Protein AF-0000000079722349 (afdb_homodimer)

Foldseek 3Di:
DVVVVVVVVVVVVVVCQQPDLWKKWKKWFPDWAALPDPLVVVLVSCQAGIFTQDIYCNNCVQQPHRGRVVRHGDGNVVRDVDPDSVVSSVCSVVVNWFDQDWDWDLGPVRDIWIKGKTKDFDDDPNTTTMMMMIIDTCRPVVVVVVVVVLVVLLVVLLVVLLVLLVPDALVCLLVSVQSNQVSLCVSQVFQKKWKWFADPVRFFIATDDMDGDPPADDCRVVGGGHGPVLDDPVVVVQQLVLHKDWDQALVPDDPPRPVSVSCVVRQFTTKIKHFQDDPSHGGIMIMGTHGPDRDDTDPSSVVSRSSSSPSSSVSNVVSVVVVVVVVVVVVVVVVVVVVLVVLLVLLVVLVVFADCDDDDDPFKDKHKDWFFLDSAWQWGWHKDDLDPQKIKIKTKHKPDIDDLSSVVSVVLSVLLHVLVNVVDDPQVSLQSSLQVCLVPSPPMWMWIKMWMARQVQRKIKIKGANFFWKWKDDPVRLPATDTDDDDHHTGSPDNGGGIDIDMDGDDALMKIKGKHPQLQQWAAPPDPDTNDDVNLRVVLRVLDDSPDDPNVSVVSSNCVRDVVRPTHGDGIMMMMMMHTD/DVVVVVVVVVVVVLVCQAPDLWKKWKKWFPDWAALPDPLVVVLVSCQAGIFTQDIYCNNCVQLPHRGRVVRHGDGNVVRDVDPDSVVSSVCSVVVNWFDQDWDWDLGPVRDIWIKGKTKDFDDDPNTTTMMMMIIDTCRVVVVVVVVVVLVVLLVVLLVVLLVCLVPDALVCLLVSVQSNQVSLCVSQVFQKKWKWFADPVRFFIATDDMDGDPPADDCRVVGGGHGPVLDDPVVVVQQLVLHKDWDQALVPDDDPRPVSVSCVVRQFTTKIKHFQDDPSHGGIMIMGTHGPDRDDTDPSSVVSRSSSSPSSSVSNVVSVVVVVVVVVVVVVVVVVVVVLVVLLVLLVVLVVFADQDDDDDPFKDKHKDWFFLDSAWQWGWHKDDLDPQKIKIKTKHKPDIDDLSRVVSVVLSVLLHVLVNVVDDPQVSLQSSLQVCLVPSPPMWMWIKMWMARQVQRKIKIKGANFFWKWKDDPVRLQATDTDDDDHHTGSPDNRGGIDIDMDGDDALMKIKGKHPQLQQWAAPPDPDTNDDVNLRVVLRVLDDSPDDPNVSVVSSNCVRDVVRPTHGDGIMMMMMMHTD

Organism: NCBI:txid2484901

Radius of gyration: 51.48 Å; Cα contacts (8 Å, |Δi|>4): 2267; chains: 2; bounding box: 86×147×94 Å

Sequence (1162 aa):
MESNGQYVRTSRLESFIKFSSDPIWCYEVDIPMPTNLPVLEQAKYLFEHSIVKECNLATAKIYGFTKPDDMIGKYIKDLIPLQDFSPIVRFVESGYEFSNEEYLEVLSENRKRNFIINVHSELLDGKFVRCWGQQKEITLMKATEEKLNALLRLSEILNEISRVFVFSKAEFITDAVQFALEKIGEYTSADRAFIMEISQDRQSMSFTHEWLNEGVESAVLVGQDLPISSMNPENLAILMNDGILFMPDSRELPEGSWVRGMMEKTGVRSSLSIGLRDEGNLMGIMGVVRVHKKYEWPKESHNLLSLAADLISQGMLRARSELVLHAKERKLQNFYSEITEDLMLARLTQESWIAKDFPNYNNVRFFSNFFPYGEIGGDIILYDSPSPDYIDILFGDISGHGISSALVSGIVAMGFKKHSDSRLSPKDLLKALNTELEPVMGKHHISCCLVRIYHETREVVFCFAGHPPLLIWNTQKKEKIQSLIHENYPLLLIEEWEGIEIKYQFQPKDRLFLYSDGIYEVENKDRDGVLGLEKFLVMVDELKDFNTDGEDFLTSVVTNAVIREDRTIRDDIALLLIEFTMESNGQYVRTSRLESFIKFSSDPIWCYEVDIPMPTNLPVLEQAKYLFEHSIVKECNLATAKIYGFTKPDDMIGKYIKDLIPLQDFSPIVRFVESGYEFSNEEYLEVLSENRKRNFIINVHSELLDGKFVRCWGQQKEITLMKATEEKLNALLRLSEILNEISRVFVFSKAEFITDAVQFALEKIGEYTSADRAFIMEISQDRQSMSFTHEWLNEGVESAVLVGQDLPISSMNPENLAILMNDGILFMPDSRELPEGSWVRGMMEKTGVRSSLSIGLRDEGNLMGIMGVVRVHKKYEWPKESHNLLSLAADLISQGMLRARSELVLHAKERKLQNFYSEITEDLMLARLTQESWIAKDFPNYNNVRFFSNFFPYGEIGGDIILYDSPSPDYIDILFGDISGHGISSALVSGIVAMGFKKHSDSRLSPKDLLKALNTELEPVMGKHHISCCLVRIYHETREVVFCFAGHPPLLIWNTQKKEKIQSLIHENYPLLLIEEWEGIEIKYQFQPKDRLFLYSDGIYEVENKDRDGVLGLEKFLVMVDELKDFNTDGEDFLTSVVTNAVIREDRTIRDDIALLLIEFT

Nearest PDB structures (foldseek):
  3ke6-assembly3_A  TM=8.491E-01  e=2.977E-11  Mycobacterium tuberculosis
  6ob8-assembly1_A  TM=8.672E-01  e=7.573E-10  [Leptolyngbya] sp. JSC-1
  6oap-assembly1_B  TM=8.679E-01  e=1.814E-09  [Leptolyngbya] sp. JSC-1
  3w2z-assembly1_A-2  TM=8.366E-01  e=1.357E-07  Nostoc sp. PCC 7120 = FACHB-418
  3vv4-assembly1_B-2  TM=8.565E-01  e=2.669E-06  Thermosynechococcus vestitus BP-1

Secondary structure (DSSP, 8-state):
-HHHHHHHHHHHHHHHHHH-SS-EEEEEEEEEEETTS-HHHHHHHHHHHEEEEEE-HHHHHHTT-SSGGGTTT-BHHHHS--S--HHHHHHHHTTS-EEEEEEEEE-TTS-EEEEEEEEEEEEETTEEEEEEEEEEE-HHHHHHHHHHHHHHHHHHHHHHHHHHHHH--GGGHHHHHHHHHHHHHHHHT-SEEEEEEE-TTSSEEEEEEEEE-TTPPP-TTT-SSEEGGGS-HHHHHHHHTT-EEEES-GGGSPTT-HHHHHHHHHTEEEEEEEEEEETTEEEEEEEEEEESS-----HHHHHHHHHHHHHHHHHHHHHHHHHHHHHHHHHHHHHHHHHHHHHHHHHHHHHTTS---PPP-SSEEEEEEEE-SSSS-SEEEEEEEEETTEEEEEEEEESS-SHHHHHHHHHHHHHHHHHHHTT--HHHHHHHHHHHHHHHHTT--EEEEEEEEETTTTEEEEEEEBPPPEEEE-STT-S-PEEE----PPBTSSSS----EEEEE--TT-EEEEE-GGGTSPBPSSSS-B--HHHHHHHHHHH--TTS-HHHHHHHHHIIIIITTTPBP-S-EEEEEEEE-/-HHHHHHHHHHHHHHHHHH-SS-EEEEEEEEEEETTS-HHHHHHHHHHHEEEEEE-HHHHHHTT-SSGGGTTT-BHHHHS--S--HHHHHHHHTTSEEEEEEEEEE-TTS-EEEEEEEEEEEEETTEEEEEEEEEEE-HHHHHHHHHHHHHHHHHHHHHHHHHHHHH--GGGHHHHHHHHHHHHHHHHT-SEEEEEEE-TTSSEEEEEEEEE-TTPPP-TTT-SSEEGGGS-HHHHHHHHTT-EEEES-GGGSPTT-HHHHHHHHHTEEEEEEEEEEETTEEEEEEEEEEESS-----HHHHHHHHHHHHHHHHHHHHHHHHHHHHHHHHHHHHHHHHHHHHHHHHHHHHHTTS---PPP-SSEEEEEEEE-SSSS-SEEEEEE-SSSSEEEEEEEEESS-SHHHHHHHHHHHHHHHHHHHTT--HHHHHHHHHHHHHHHHTT--EEEEEEEEETTTTEEEEEEEBPPPEEEE-STT-S-PEEE----PPBTSSSS----EEEEE--TT-EEEEE-GGGTSPBPSSSS-B--HHHHHHHHHHH--TTS-HHHHHHHHHIIIIITTTPBP-S-EEEEEEEE-

Solvent-accessible surface area (backbone atoms only — not comparable to full-atom values): 59937 Å² total; per-residue (Å²): 112,68,65,59,48,51,50,51,48,34,53,50,50,50,48,42,48,50,60,34,79,45,28,33,39,30,38,29,36,80,59,67,37,65,67,83,52,58,64,68,56,45,33,51,45,51,41,68,39,17,24,28,70,42,52,11,45,42,36,21,45,53,75,68,35,93,44,31,72,80,49,40,70,39,42,45,56,79,71,43,86,74,88,66,62,59,67,49,36,51,32,54,74,56,71,46,42,39,76,70,38,74,45,81,43,72,35,85,81,71,45,79,39,36,29,32,31,35,32,44,55,46,70,56,96,69,18,43,38,35,36,31,36,39,38,39,81,43,41,68,60,51,50,50,50,51,51,51,52,51,52,37,50,52,38,50,52,52,38,52,43,42,48,42,53,49,67,46,52,51,92,45,44,67,59,43,51,50,50,42,32,45,54,49,22,61,73,59,68,31,38,31,16,38,32,31,37,47,41,92,84,66,49,26,30,25,54,75,46,76,31,67,35,92,91,52,79,83,55,52,87,76,36,54,67,39,53,54,82,65,49,56,67,66,60,51,49,34,29,50,63,77,27,73,50,75,39,44,43,45,81,74,46,63,87,86,38,60,64,42,53,52,28,58,75,67,44,40,21,10,40,40,34,35,37,20,52,56,99,73,39,72,50,29,37,38,35,37,27,28,60,80,35,76,46,79,78,53,69,68,47,55,52,48,51,55,58,48,33,54,53,50,33,36,38,50,52,51,24,50,52,50,49,52,48,50,53,51,38,50,54,42,48,50,51,48,54,54,50,52,52,36,36,51,51,28,24,56,46,50,55,48,65,40,57,77,75,73,83,89,50,89,28,39,48,76,37,66,51,81,45,46,60,54,65,39,34,14,60,43,40,37,68,47,64,73,43,96,60,36,39,40,32,43,41,35,38,30,47,72,63,35,61,36,15,28,34,49,40,38,31,46,52,49,47,48,51,58,40,45,64,66,68,50,53,64,37,55,32,54,36,52,46,30,58,67,41,37,83,40,45,66,90,41,33,32,26,22,35,37,39,36,37,28,47,86,77,36,37,32,40,36,23,44,16,46,41,69,62,30,38,35,41,37,72,88,54,67,83,60,70,39,72,49,72,55,94,39,66,35,39,40,71,53,82,84,62,83,59,55,76,43,78,48,80,54,51,71,62,18,39,40,42,45,64,43,69,23,59,28,54,23,31,42,77,90,47,97,49,50,63,32,66,69,54,44,52,53,52,50,55,71,61,66,47,91,82,52,53,66,66,58,47,54,50,49,52,49,38,64,60,30,58,75,64,57,36,46,75,76,37,37,30,42,40,38,39,39,38,29,80,114,70,66,60,50,50,50,52,49,35,52,50,49,50,48,41,49,50,61,35,81,43,29,34,40,27,39,29,36,79,60,66,35,63,66,84,54,57,64,68,56,44,32,53,46,50,41,69,38,19,23,27,70,41,51,11,44,40,37,20,46,53,75,69,37,91,43,31,72,81,51,41,71,38,41,46,57,76,71,45,86,76,88,66,63,61,66,48,36,50,32,54,72,54,70,45,43,39,77,70,38,73,47,81,42,73,35,83,84,70,44,78,38,36,29,32,32,34,32,46,55,46,70,56,96,68,17,43,38,35,36,31,37,39,39,39,81,41,41,66,60,51,51,51,50,51,49,51,50,51,52,38,51,51,37,50,51,52,37,51,43,41,48,41,53,49,67,46,53,50,91,46,44,68,58,43,50,52,51,41,31,45,53,50,22,62,74,59,68,32,38,31,15,39,32,30,36,47,41,94,84,66,50,26,28,26,53,74,46,76,32,68,36,92,93,52,79,83,54,53,86,76,38,54,67,40,54,52,83,66,49,58,65,66,59,50,51,34,29,49,64,77,28,73,49,76,38,44,45,42,83,75,46,62,86,84,37,59,62,41,52,52,26,58,76,68,42,40,22,10,40,40,32,33,35,20,51,58,97,73,40,70,48,29,38,36,33,38,27,29,61,81,35,76,44,81,78,54,70,68,48,55,52,49,50,55,56,47,35,53,52,50,30,37,39,49,51,51,23,49,52,49,49,53,50,49,51,50,38,49,53,41,48,52,50,48,54,54,51,52,52,35,37,52,51,28,25,58,44,51,54,49,64,40,57,79,76,72,81,90,50,91,29,40,47,79,36,67,48,80,46,48,62,53,65,40,33,15,61,43,42,36,67,48,66,72,43,96,59,34,38,41,32,44,40,34,38,31,49,71,63,37,60,33,15,29,31,49,41,39,32,47,54,48,46,48,51,58,40,47,64,67,68,52,53,64,38,54,33,54,35,51,44,30,59,66,42,38,81,41,46,66,90,41,33,31,26,22,34,36,40,37,36,29,47,86,76,36,38,33,39,36,23,44,17,44,41,70,65,31,38,36,40,38,71,88,54,67,83,59,70,39,74,50,73,54,94,40,68,34,40,38,73,52,80,86,62,82,58,56,75,44,77,47,79,55,51,71,62,17,38,39,41,45,63,43,69,23,60,26,54,23,31,42,79,91,47,97,48,51,62,32,67,67,55,43,53,53,51,52,55,69,60,65,48,92,82,50,53,64,65,57,46,55,50,47,51,49,39,64,58,31,59,76,64,57,34,45,74,77,38,38,31,40,38,38,39,38,39,29,80

InterPro domains:
  IPR001932 PPM-type phosphatase-like domain [PF07228] (389-580)
  IPR001932 PPM-type phosphatase-like domain [SM00331] (371-580)
  IPR003018 GAF domain [PF01590] (176-314)
  IPR029016 GAF-like domain superfamily [G3DSA:3.30.450.40] (170-329)
  IPR036457 PPM-type phosphatase-like domain superfamily [G3DSA:3.60.40.10] (330-579)
  IPR052016 Bacterial Sigma Factor Regulator [PTHR43156] (132-580)

pLDDT: mean 87.09, std 8.52, range [36.03, 97.75]

Structure (mmCIF, N/CA/C/O backbone):
data_AF-0000000079722349-model_v1
#
loop_
_entity.id
_entity.type
_entity.pdbx_description
1 polymer 'GAF domain-containing protein'
#
loop_
_atom_site.group_PDB
_atom_site.id
_atom_site.type_symbol
_atom_site.label_atom_id
_atom_site.label_alt_id
_atom_site.label_comp_id
_atom_site.label_asym_id
_atom_site.label_entity_id
_atom_site.label_seq_id
_atom_site.pdbx_PDB_ins_code
_atom_site.Cartn_x
_atom_site.Cartn_y
_atom_site.Cartn_z
_atom_site.occupancy
_atom_site.B_iso_or_equiv
_atom_site.auth_seq_id
_atom_site.auth_comp_id
_atom_site.auth_asym_id
_atom_site.auth_atom_id
_atom_site.pdbx_PDB_model_num
ATOM 1 N N . MET A 1 1 ? -14.852 88.75 42.531 1 36.47 1 MET A N 1
ATOM 2 C CA . MET A 1 1 ? -15.609 87.562 42.125 1 36.47 1 MET A CA 1
ATOM 3 C C . MET A 1 1 ? -14.914 86.875 41 1 36.47 1 MET A C 1
ATOM 5 O O . MET A 1 1 ? -14.93 85.625 40.906 1 36.47 1 MET A O 1
ATOM 9 N N . GLU A 1 2 ? -14.344 87.625 40.156 1 46.75 2 GLU A N 1
ATOM 10 C CA . GLU A 1 2 ? -13.617 87.125 39 1 46.75 2 GLU A CA 1
ATOM 11 C C . GLU A 1 2 ? -12.328 86.438 39.406 1 46.75 2 GLU A C 1
ATOM 13 O O . GLU A 1 2 ? -11.969 85.375 38.844 1 46.75 2 GLU A O 1
ATOM 18 N N . SER A 1 3 ? -11.711 86.938 40.406 1 50.03 3 SER A N 1
ATOM 19 C CA . SER A 1 3 ? -10.438 86.438 40.875 1 50.03 3 SER A CA 1
ATOM 20 C C . SER A 1 3 ? -10.609 85.062 41.531 1 50.03 3 SER A C 1
ATOM 22 O O . SER A 1 3 ? -9.781 84.188 41.344 1 50.03 3 SER A O 1
ATOM 24 N N . ASN A 1 4 ? -11.602 84.938 42.281 1 53.03 4 ASN A N 1
ATOM 25 C CA . ASN A 1 4 ? -11.883 83.688 42.969 1 53.03 4 ASN A CA 1
ATOM 26 C C . ASN A 1 4 ? -12.242 82.562 42 1 53.03 4 ASN A C 1
ATOM 28 O O . ASN A 1 4 ? -11.867 81.375 42.188 1 53.03 4 ASN A O 1
ATOM 32 N N . GLY A 1 5 ? -12.898 82.938 41 1 53.88 5 GLY A N 1
ATOM 33 C CA . GLY A 1 5 ? -13.266 82 40 1 53.88 5 GLY A CA 1
ATOM 34 C C . GLY A 1 5 ? -12.07 81.438 39.25 1 53.88 5 GLY A C 1
ATOM 35 O O . GLY A 1 5 ? -12.016 80.188 38.969 1 53.88 5 GLY A O 1
ATOM 36 N N . GLN A 1 6 ? -11.242 82.312 38.969 1 58.28 6 GLN A N 1
ATOM 37 C CA . GLN A 1 6 ? -10.023 81.938 38.281 1 58.28 6 GLN A CA 1
ATOM 38 C C . GLN A 1 6 ? -9.172 81 39.188 1 58.28 6 GLN A C 1
ATOM 40 O O . GLN A 1 6 ? -8.57 80.062 38.688 1 58.28 6 GLN A O 1
ATOM 45 N N . TYR A 1 7 ? -9.203 81.312 40.438 1 59.62 7 TYR A N 1
ATOM 46 C CA . TYR A 1 7 ? -8.445 80.5 41.375 1 59.62 7 TYR A CA 1
ATOM 47 C C . TYR A 1 7 ? -9.023 79.062 41.469 1 59.62 7 TYR A C 1
ATOM 49 O O . TYR A 1 7 ? -8.281 78.125 41.469 1 59.62 7 TYR A O 1
ATOM 57 N N . VAL A 1 8 ? -10.266 79.062 41.469 1 64.06 8 VAL A N 1
ATOM 58 C CA . VAL A 1 8 ? -10.914 77.75 41.562 1 64.06 8 VAL A CA 1
ATOM 59 C C . VAL A 1 8 ? -10.664 76.938 40.281 1 64.06 8 VAL A C 1
ATOM 61 O O . VAL A 1 8 ? -10.422 75.75 40.344 1 64.06 8 VAL A O 1
ATOM 64 N N . ARG A 1 9 ? -10.734 77.688 39.25 1 68.88 9 ARG A N 1
ATOM 65 C CA . ARG A 1 9 ? -10.5 77 38 1 68.88 9 ARG A CA 1
ATOM 66 C C . ARG A 1 9 ? -9.062 76.5 37.906 1 68.88 9 ARG A C 1
ATOM 68 O O . ARG A 1 9 ? -8.82 75.375 37.469 1 68.88 9 ARG A O 1
ATOM 75 N N . THR A 1 10 ? -8.219 77.25 38.344 1 68.31 10 THR A N 1
ATOM 76 C CA . THR A 1 10 ? -6.816 76.812 38.344 1 68.31 10 THR A CA 1
ATOM 77 C C . THR A 1 10 ? -6.609 75.625 39.219 1 68.31 10 THR A C 1
ATOM 79 O O . THR A 1 10 ? -5.887 74.688 38.875 1 68.31 10 THR A O 1
ATOM 82 N N . SER A 1 11 ? -7.219 75.688 40.281 1 69.25 11 SER A N 1
ATOM 83 C CA . SER A 1 11 ? -7.09 74.562 41.219 1 69.25 11 SER A CA 1
ATOM 84 C C . SER A 1 11 ? -7.641 73.25 40.625 1 69.25 11 SER A C 1
ATOM 86 O O . SER A 1 11 ? -7.07 72.188 40.812 1 69.25 11 SER A O 1
ATOM 88 N N . ARG A 1 12 ? -8.625 73.438 39.875 1 71.62 12 ARG A N 1
ATOM 89 C CA . ARG A 1 12 ? -9.242 72.312 39.25 1 71.62 12 ARG A CA 1
ATOM 90 C C . ARG A 1 12 ? -8.32 71.688 38.188 1 71.62 12 ARG A C 1
ATOM 92 O O . ARG A 1 12 ? -8.141 70.5 38.156 1 71.62 12 ARG A O 1
ATOM 99 N N . LEU A 1 13 ? -7.844 72.5 37.375 1 72.94 13 LEU A N 1
ATOM 100 C CA . LEU A 1 13 ? -6.977 72.062 36.312 1 72.94 13 LEU A CA 1
ATOM 101 C C . LEU A 1 13 ? -5.711 71.438 36.875 1 72.94 13 LEU A C 1
ATOM 103 O O . LEU A 1 13 ? -5.238 70.375 36.344 1 72.94 13 LEU A O 1
ATOM 107 N N . GLU A 1 14 ? -5.309 72 37.906 1 73.44 14 GLU A N 1
ATOM 108 C CA . GLU A 1 14 ? -4.133 71.438 38.594 1 73.44 14 GLU A CA 1
ATOM 109 C C . GLU A 1 14 ? -4.418 70.062 39.156 1 73.44 14 GLU A C 1
ATOM 111 O O . GLU A 1 14 ? -3.555 69.188 39.125 1 73.44 14 GLU A O 1
ATOM 116 N N . SER A 1 15 ? -5.574 69.875 39.562 1 71.12 15 SER A N 1
ATOM 117 C CA . SER A 1 15 ? -5.953 68.625 40.156 1 71.12 15 SER A CA 1
ATOM 118 C C . SER A 1 15 ? -5.938 67.5 39.094 1 71.12 15 SER A C 1
ATOM 120 O O . SER A 1 15 ? -5.508 66.375 39.375 1 71.12 15 SER A O 1
ATOM 122 N N . PHE A 1 16 ? -6.328 67.812 37.938 1 74.19 16 PHE A N 1
ATOM 123 C CA . PHE A 1 16 ? -6.32 66.812 36.875 1 74.19 16 PHE A CA 1
ATOM 124 C C . PHE A 1 16 ? -4.898 66.375 36.562 1 74.19 16 PHE A C 1
ATOM 126 O O . PHE A 1 16 ? -4.629 65.125 36.5 1 74.19 16 PHE A O 1
ATOM 133 N N . ILE A 1 17 ? -4.133 67.312 36.312 1 76.62 17 ILE A N 1
ATOM 134 C CA . ILE A 1 17 ? -2.754 67 35.938 1 76.62 17 ILE A CA 1
ATOM 135 C C . ILE A 1 17 ? -2.096 66.25 37.062 1 76.62 17 ILE A C 1
ATOM 137 O O . ILE A 1 17 ? -1.361 65.25 36.781 1 76.62 17 ILE A O 1
ATOM 141 N N . LYS A 1 18 ? -2.455 66.625 38.188 1 73.75 18 LYS A N 1
ATOM 142 C CA . LYS A 1 18 ? -1.849 65.938 39.375 1 73.75 18 LYS A CA 1
ATOM 143 C C . LYS A 1 18 ? -2.273 64.5 39.469 1 73.75 18 LYS A C 1
ATOM 145 O O . LYS A 1 18 ? -1.468 63.625 39.844 1 73.75 18 LYS A O 1
ATOM 150 N N . PHE A 1 19 ? -3.424 64.188 39.031 1 69.38 19 PHE A N 1
ATOM 151 C CA . PHE A 1 19 ? -3.932 62.875 39.312 1 69.38 19 PHE A CA 1
ATOM 152 C C . PHE A 1 19 ? -3.916 62 38.062 1 69.38 19 PHE A C 1
ATOM 154 O O . PHE A 1 19 ? -4.18 60.781 38.125 1 69.38 19 PHE A O 1
ATOM 161 N N . SER A 1 20 ? -3.584 62.594 37 1 75.06 20 SER A N 1
ATOM 162 C CA . SER A 1 20 ? -3.516 61.781 35.812 1 75.06 20 SER A CA 1
ATOM 163 C C . SER A 1 20 ? -2.443 60.688 35.938 1 75.06 20 SER A C 1
ATOM 165 O O . SER A 1 20 ? -1.357 60.938 36.438 1 75.06 20 SER A O 1
ATOM 167 N N . SER A 1 21 ? -2.887 59.5 35.531 1 75.75 21 SER A N 1
ATOM 168 C CA . SER A 1 21 ? -1.924 58.406 35.531 1 75.75 21 SER A CA 1
ATOM 169 C C . SER A 1 21 ? -0.98 58.5 34.344 1 75.75 21 SER A C 1
ATOM 171 O O . SER A 1 21 ? 0.083 57.875 34.344 1 75.75 21 SER A O 1
ATOM 173 N N . ASP A 1 22 ? -1.307 59.25 33.406 1 80.38 22 ASP A N 1
ATOM 174 C CA . ASP A 1 22 ? -0.435 59.438 32.25 1 80.38 22 ASP A CA 1
ATOM 175 C C . ASP A 1 22 ? 0.563 60.562 32.5 1 80.38 22 ASP A C 1
ATOM 177 O O . ASP A 1 22 ? 0.218 61.594 33.125 1 80.38 22 ASP A O 1
ATOM 181 N N . PRO A 1 23 ? 1.694 60.25 32.094 1 84.5 23 PRO A N 1
ATOM 182 C CA . PRO A 1 23 ? 2.646 61.375 32.219 1 84.5 23 PRO A CA 1
ATOM 183 C C . PRO A 1 23 ? 2.246 62.594 31.391 1 84.5 23 PRO A C 1
ATOM 185 O O . PRO A 1 23 ? 1.977 62.469 30.203 1 84.5 23 PRO A O 1
ATOM 188 N N . ILE A 1 24 ? 2.139 63.719 32.062 1 87.56 24 ILE A N 1
ATOM 189 C CA . ILE A 1 24 ? 1.807 65 31.438 1 87.56 24 ILE A CA 1
ATOM 190 C C . ILE A 1 24 ? 2.854 66.062 31.812 1 87.56 24 ILE A C 1
ATOM 192 O O . ILE A 1 24 ? 3.213 66.188 33 1 87.56 24 ILE A O 1
ATOM 196 N N . TRP A 1 25 ? 3.334 66.688 30.844 1 89.62 25 TRP A N 1
ATOM 197 C CA . TRP A 1 25 ? 4.344 67.75 31.125 1 89.62 25 TRP A CA 1
ATOM 198 C C . TRP A 1 25 ? 4.164 68.938 30.219 1 89.62 25 TRP A C 1
ATOM 200 O O . TRP A 1 25 ? 3.5 68.875 29.188 1 89.62 25 TRP A O 1
ATOM 210 N N . CYS A 1 26 ? 4.664 70.125 30.719 1 91.81 26 CYS A N 1
ATOM 211 C CA . CYS A 1 26 ? 4.754 71.375 29.953 1 91.81 26 CYS A CA 1
ATOM 212 C C . CYS A 1 26 ? 6.184 71.875 29.938 1 91.81 26 CYS A C 1
ATOM 214 O O . CYS A 1 26 ? 6.75 72.188 31 1 91.81 26 CYS A O 1
ATOM 216 N N . TYR A 1 27 ? 6.703 72 28.781 1 92.81 27 TYR A N 1
ATOM 217 C CA . TYR A 1 27 ? 8.023 72.562 28.625 1 92.81 27 TYR A CA 1
ATOM 218 C C . TYR A 1 27 ? 7.914 74 28.016 1 92.81 27 TYR A C 1
ATOM 220 O O . TYR A 1 27 ? 7.102 74.188 27.125 1 92.81 27 TYR A O 1
ATOM 228 N N . GLU A 1 28 ? 8.625 74.875 28.625 1 93.5 28 GLU A N 1
ATOM 229 C CA . GLU A 1 28 ? 8.664 76.25 28.141 1 93.5 28 GLU A CA 1
ATOM 230 C C . GLU A 1 28 ? 10.102 76.688 27.906 1 93.5 28 GLU A C 1
ATOM 232 O O . GLU A 1 28 ? 10.992 76.375 28.688 1 93.5 28 GLU A O 1
ATOM 237 N N . VAL A 1 29 ? 10.258 77.375 26.844 1 94.44 29 VAL A N 1
ATOM 238 C CA . VAL A 1 29 ? 11.602 77.875 26.578 1 94.44 29 VAL A CA 1
ATOM 239 C C . VAL A 1 29 ? 11.844 79.188 27.375 1 94.44 29 VAL A C 1
ATOM 241 O O . VAL A 1 29 ? 10.938 80 27.547 1 94.44 29 VAL A O 1
ATOM 244 N N . ASP A 1 30 ? 13 79.312 27.922 1 92 30 ASP A N 1
ATOM 245 C CA . ASP A 1 30 ? 13.328 80.5 28.703 1 92 30 ASP A CA 1
ATOM 246 C C . ASP A 1 30 ? 13.352 81.75 27.812 1 92 30 ASP A C 1
ATOM 248 O O . ASP A 1 30 ? 12.969 82.812 28.234 1 92 30 ASP A O 1
ATOM 252 N N . ILE A 1 31 ? 13.891 81.562 26.594 1 91.5 31 ILE A N 1
ATOM 253 C CA . ILE A 1 31 ? 13.844 82.562 25.562 1 91.5 31 ILE A CA 1
ATOM 254 C C . ILE A 1 31 ? 13.086 82.062 24.344 1 91.5 31 ILE A C 1
ATOM 256 O O . ILE A 1 31 ? 13.445 81.062 23.781 1 91.5 31 ILE A O 1
ATOM 260 N N . PRO A 1 32 ? 11.977 82.875 24.094 1 93.5 32 PRO A N 1
ATOM 261 C CA . PRO A 1 32 ? 11.219 82.375 22.938 1 93.5 32 PRO A CA 1
ATOM 262 C C . PRO A 1 32 ? 12.109 82.125 21.734 1 93.5 32 PRO A C 1
ATOM 264 O O . PRO A 1 32 ? 13.008 82.938 21.422 1 93.5 32 PRO A O 1
ATOM 267 N N . MET A 1 33 ? 11.797 81 21.094 1 92.5 33 MET A N 1
ATOM 268 C CA . MET A 1 33 ? 12.648 80.562 19.984 1 92.5 33 MET A CA 1
ATOM 269 C C . MET A 1 33 ? 12.086 81.062 18.641 1 92.5 33 MET A C 1
ATOM 271 O O . MET A 1 33 ? 10.938 80.75 18.312 1 92.5 33 MET A O 1
ATOM 275 N N . PRO A 1 34 ? 12.914 81.75 17.828 1 92.19 34 PRO A N 1
ATOM 276 C CA . PRO A 1 34 ? 12.453 82.062 16.469 1 92.19 34 PRO A CA 1
ATOM 277 C C . PRO A 1 34 ? 12.305 80.812 15.594 1 92.19 34 PRO A C 1
ATOM 279 O O . PRO A 1 34 ? 13.188 79.938 15.57 1 92.19 34 PRO A O 1
ATOM 282 N N . THR A 1 35 ? 11.242 80.75 14.961 1 91.44 35 THR A N 1
ATOM 283 C CA . THR A 1 35 ? 10.93 79.562 14.18 1 91.44 35 THR A CA 1
ATOM 284 C C . THR A 1 35 ? 11.602 79.625 12.812 1 91.44 35 THR A C 1
ATOM 286 O O . THR A 1 35 ? 11.453 78.688 12 1 91.44 35 THR A O 1
ATOM 289 N N . ASN A 1 36 ? 12.336 80.625 12.469 1 90.38 36 ASN A N 1
ATOM 290 C CA . ASN A 1 36 ? 13 80.75 11.18 1 90.38 36 ASN A CA 1
ATOM 291 C C . ASN A 1 36 ? 14.43 80.25 11.219 1 90.38 36 ASN A C 1
ATOM 293 O O . ASN A 1 36 ? 15.141 80.25 10.219 1 90.38 36 ASN A O 1
ATOM 297 N N . LEU A 1 37 ? 14.844 79.688 12.273 1 92.5 37 LEU A N 1
ATOM 298 C CA . LEU A 1 37 ? 16.156 79.062 12.391 1 92.5 37 LEU A CA 1
ATOM 299 C C . LEU A 1 37 ? 16.203 77.75 11.648 1 92.5 37 LEU A C 1
ATOM 301 O O . LEU A 1 37 ? 15.164 77.125 11.367 1 92.5 37 LEU A O 1
ATOM 305 N N . PRO A 1 38 ? 17.422 77.25 11.195 1 94.31 38 PRO A N 1
ATOM 306 C CA . PRO A 1 38 ? 17.531 75.938 10.617 1 94.31 38 PRO A CA 1
ATOM 307 C C . PRO A 1 38 ? 17.047 74.812 11.578 1 94.31 38 PRO A C 1
ATOM 309 O O .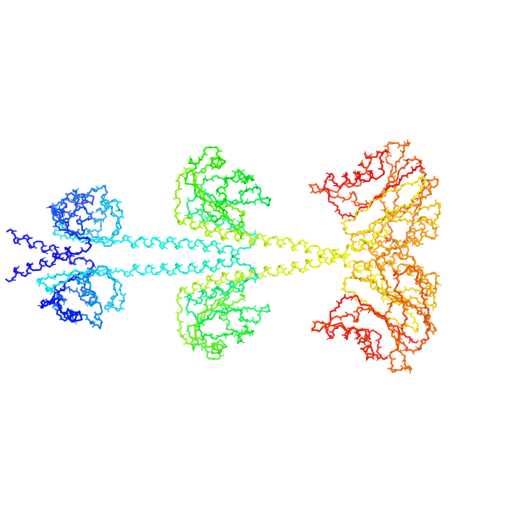 PRO A 1 38 ? 17.141 75 12.797 1 94.31 38 PRO A O 1
ATOM 312 N N . VAL A 1 39 ? 16.609 73.812 11.039 1 94.44 39 VAL A N 1
ATOM 313 C CA . VAL A 1 39 ? 15.93 72.75 11.781 1 94.44 39 VAL A CA 1
ATOM 314 C C . VAL A 1 39 ? 16.828 72.25 12.898 1 94.44 39 VAL A C 1
ATOM 316 O O . VAL A 1 39 ? 16.406 72.062 14.047 1 94.44 39 VAL A O 1
ATOM 319 N N . LEU A 1 40 ? 18.062 72 12.617 1 94 40 LEU A N 1
ATOM 320 C CA . LEU A 1 40 ? 18.984 71.438 13.617 1 94 40 LEU A CA 1
ATOM 321 C C . LEU A 1 40 ? 19.234 72.438 14.734 1 94 40 LEU A C 1
ATOM 323 O O . LEU A 1 40 ? 19.344 72.062 15.898 1 94 40 LEU A O 1
ATOM 327 N N . GLU A 1 41 ? 19.328 73.625 14.406 1 94.19 41 GLU A N 1
ATOM 328 C CA . GLU A 1 41 ? 19.531 74.688 15.398 1 94.19 41 GLU A CA 1
ATOM 329 C C . GLU A 1 41 ? 18.312 74.875 16.297 1 94.19 41 GLU A C 1
ATOM 331 O O . GLU A 1 41 ? 18.438 75.125 17.484 1 94.19 41 GLU A O 1
ATOM 336 N N . GLN A 1 42 ? 17.188 74.75 15.695 1 95.19 42 GLN A N 1
ATOM 337 C CA . GLN A 1 42 ? 15.953 74.75 16.484 1 95.19 42 GLN A CA 1
ATOM 338 C C . GLN A 1 42 ? 15.914 73.625 17.516 1 95.19 42 GLN A C 1
ATOM 340 O O . GLN A 1 42 ? 15.57 73.875 18.672 1 95.19 42 GLN A O 1
ATOM 345 N N . ALA A 1 43 ? 16.312 72.5 17 1 94.44 43 ALA A N 1
ATOM 346 C CA . ALA A 1 43 ? 16.312 71.375 17.891 1 94.44 43 ALA A CA 1
ATOM 347 C C . ALA A 1 43 ? 17.266 71.562 19.047 1 94.44 43 ALA A C 1
ATOM 349 O O . ALA A 1 43 ? 16.922 71.25 20.203 1 94.44 43 ALA A O 1
ATOM 350 N N . LYS A 1 44 ? 18.391 72 18.734 1 92.94 44 LYS A N 1
ATOM 351 C CA . LYS A 1 44 ? 19.375 72.25 19.766 1 92.94 44 LYS A CA 1
ATOM 352 C C . LYS A 1 44 ? 18.891 73.312 20.734 1 92.94 44 LYS A C 1
ATOM 354 O O . LYS A 1 44 ? 19.078 73.25 21.938 1 92.94 44 LYS A O 1
ATOM 359 N N . TYR A 1 45 ? 18.266 74.375 20.156 1 94.75 45 TYR A N 1
ATOM 360 C CA . TYR A 1 45 ? 17.703 75.438 20.953 1 94.75 45 TYR A CA 1
ATOM 361 C C . TYR A 1 45 ? 16.672 74.938 21.938 1 94.75 45 TYR A C 1
ATOM 363 O O . TYR A 1 45 ? 16.719 75.25 23.125 1 94.75 45 TYR A O 1
ATOM 371 N N . LEU A 1 46 ? 15.867 74.125 21.5 1 94.12 46 LEU A N 1
ATOM 372 C CA . LEU A 1 46 ? 14.812 73.625 22.328 1 94.12 46 LEU A CA 1
ATOM 373 C C . LEU A 1 46 ? 15.406 72.75 23.453 1 94.12 46 LEU A C 1
ATOM 375 O O . LEU A 1 46 ? 14.938 72.812 24.594 1 94.12 46 LEU A O 1
ATOM 379 N N . PHE A 1 47 ? 16.406 72.062 23.172 1 92.25 47 PHE A N 1
ATOM 380 C CA . PHE A 1 47 ? 17.047 71.188 24.156 1 92.25 47 PHE A CA 1
ATOM 381 C C . PHE A 1 47 ? 17.734 72 25.234 1 92.25 47 PHE A C 1
ATOM 383 O O . PHE A 1 47 ? 17.641 71.688 26.422 1 92.25 47 PHE A O 1
ATOM 390 N N . GLU A 1 48 ? 18.328 73 24.797 1 91.75 48 GLU A N 1
ATOM 391 C CA . GLU A 1 48 ? 19.172 73.812 25.688 1 91.75 48 GLU A CA 1
ATOM 392 C C . GLU A 1 48 ? 18.344 74.812 26.5 1 91.75 48 GLU A C 1
ATOM 394 O O . GLU A 1 48 ? 18.672 75.062 27.641 1 91.75 48 GLU A O 1
ATOM 399 N N . HIS A 1 49 ? 17.219 75.25 25.969 1 94.38 49 HIS A N 1
ATOM 400 C CA . HIS A 1 49 ? 16.547 76.375 26.578 1 94.38 49 HIS A CA 1
ATOM 401 C C . HIS A 1 49 ? 15.195 75.938 27.156 1 94.38 49 HIS A C 1
ATOM 403 O O . HIS A 1 49 ? 14.492 76.812 27.734 1 94.38 49 HIS A O 1
ATOM 409 N N . SER A 1 50 ? 14.883 74.75 27.031 1 94.19 50 SER A N 1
ATOM 410 C CA . SER A 1 50 ? 13.57 74.312 27.516 1 94.19 50 SER A CA 1
ATOM 411 C C . SER A 1 50 ? 13.609 74 29 1 94.19 50 SER A C 1
ATOM 413 O O . SER A 1 50 ? 14.5 73.312 29.469 1 94.19 50 SER A O 1
ATOM 415 N N . ILE A 1 51 ? 12.617 74.5 29.719 1 94.75 51 ILE A N 1
ATOM 416 C CA . ILE A 1 51 ? 12.477 74.312 31.156 1 94.75 51 ILE A CA 1
ATOM 417 C C . ILE A 1 51 ? 11.148 73.625 31.453 1 94.75 51 ILE A C 1
ATOM 419 O O . ILE A 1 51 ? 10.125 73.938 30.828 1 94.75 51 ILE A O 1
ATOM 423 N N . VAL A 1 52 ? 11.195 72.812 32.438 1 93.81 52 VAL A N 1
ATOM 424 C CA . VAL A 1 52 ? 9.953 72.125 32.875 1 93.81 52 VAL A CA 1
ATOM 425 C C . VAL A 1 52 ? 9.125 73.125 33.688 1 93.81 52 VAL A C 1
ATOM 427 O O . VAL A 1 52 ? 9.531 73.562 34.781 1 93.81 52 VAL A O 1
ATOM 430 N N . LYS A 1 53 ? 8.047 73.438 33.188 1 90.88 53 LYS A N 1
ATOM 431 C CA . LYS A 1 53 ? 7.203 74.438 33.875 1 90.88 53 LYS A CA 1
ATOM 432 C C . LYS A 1 53 ? 6.117 73.75 34.688 1 90.88 53 LYS A C 1
ATOM 434 O O . LYS A 1 53 ? 5.703 74.25 35.75 1 90.88 53 LYS A O 1
ATOM 439 N N . GLU A 1 54 ? 5.645 72.688 34.094 1 88.75 54 GLU A N 1
ATOM 440 C CA . GLU A 1 54 ? 4.637 71.875 34.781 1 88.75 54 GLU A CA 1
ATOM 441 C C . GLU A 1 54 ? 4.848 70.375 34.5 1 88.75 54 GLU A C 1
ATOM 443 O O . GLU A 1 54 ? 5.336 70 33.406 1 88.75 54 GLU A O 1
ATOM 448 N N . CYS A 1 55 ? 4.645 69.562 35.438 1 89.38 55 CYS A N 1
ATOM 449 C CA . CYS A 1 55 ? 4.602 68.125 35.219 1 89.38 55 CYS A CA 1
ATOM 450 C C . CYS A 1 55 ? 3.83 67.438 36.344 1 89.38 55 CYS A C 1
ATOM 452 O O . CYS A 1 55 ? 3.641 68 37.406 1 89.38 55 CYS A O 1
ATOM 454 N N . ASN A 1 56 ? 3.299 66.312 36.031 1 87.69 56 ASN A N 1
ATOM 455 C CA . ASN A 1 56 ? 2.594 65.625 37.062 1 87.69 56 ASN A CA 1
ATOM 456 C C . ASN A 1 56 ? 3.486 64.5 37.688 1 87.69 56 ASN A C 1
ATOM 458 O O . ASN A 1 56 ? 4.672 64.438 37.375 1 87.69 56 ASN A O 1
ATOM 462 N N . LEU A 1 57 ? 2.836 63.812 38.688 1 86.94 57 LEU A N 1
ATOM 463 C CA . LEU A 1 57 ? 3.586 62.812 39.438 1 86.94 57 LEU A CA 1
ATOM 464 C C . LEU A 1 57 ? 4.062 61.688 38.531 1 86.94 57 LEU A C 1
ATOM 466 O O . LEU A 1 57 ? 5.176 61.188 38.688 1 86.94 57 LEU A O 1
ATOM 470 N N . ALA A 1 58 ? 3.238 61.281 37.594 1 84.69 58 ALA A N 1
ATOM 471 C CA . ALA A 1 58 ? 3.59 60.219 36.688 1 84.69 58 ALA A CA 1
ATOM 472 C C . ALA A 1 58 ? 4.852 60.562 35.906 1 84.69 58 ALA A C 1
ATOM 474 O O . ALA A 1 58 ? 5.719 59.719 35.688 1 84.69 58 ALA A O 1
ATOM 475 N N . THR A 1 59 ? 4.953 61.781 35.469 1 87.38 59 THR A N 1
ATOM 476 C CA . THR A 1 59 ? 6.137 62.25 34.75 1 87.38 59 THR A CA 1
ATOM 477 C C . THR A 1 59 ? 7.355 62.25 35.656 1 87.38 59 THR A C 1
ATOM 479 O O . THR A 1 59 ? 8.43 61.812 35.25 1 87.38 59 THR A O 1
ATOM 482 N N . ALA A 1 60 ? 7.098 62.812 36.844 1 88.19 60 ALA A N 1
ATOM 483 C CA . ALA A 1 60 ? 8.211 62.875 37.781 1 88.19 60 ALA A CA 1
ATOM 484 C C . ALA A 1 60 ? 8.781 61.469 38.062 1 88.19 60 ALA A C 1
ATOM 486 O O . ALA A 1 60 ? 10 61.312 38.094 1 88.19 60 ALA A O 1
ATOM 487 N N . LYS A 1 61 ? 7.918 60.562 38.156 1 84.25 61 LYS A N 1
ATOM 488 C CA . LYS A 1 61 ? 8.328 59.188 38.469 1 84.25 61 LYS A CA 1
ATOM 489 C C . LYS A 1 61 ? 9.148 58.594 37.312 1 84.25 61 LYS A C 1
ATOM 491 O O . LYS A 1 61 ? 10.094 57.844 37.562 1 84.25 61 LYS A O 1
ATOM 496 N N . ILE A 1 62 ? 8.859 58.875 36.125 1 79.56 62 ILE A N 1
ATOM 497 C CA . ILE A 1 62 ? 9.555 58.375 34.969 1 79.56 62 ILE A CA 1
ATOM 498 C C . ILE A 1 62 ? 11.008 58.844 34.969 1 79.56 62 ILE A C 1
ATOM 500 O O . ILE A 1 62 ? 11.914 58.125 34.562 1 79.56 62 ILE A O 1
ATOM 504 N N . TYR A 1 63 ? 11.188 60.031 35.5 1 80 63 TYR A N 1
ATOM 505 C CA . TYR A 1 63 ? 12.523 60.625 35.5 1 80 63 TYR A CA 1
ATOM 506 C C . TYR A 1 63 ? 13.211 60.438 36.844 1 80 63 TYR A C 1
ATOM 508 O O . TYR A 1 63 ? 14.25 61.031 37.094 1 80 63 TYR A O 1
ATOM 516 N N . GLY A 1 64 ? 12.547 59.75 37.75 1 79.94 64 GLY A N 1
ATOM 517 C CA . GLY A 1 64 ? 13.188 59.312 39 1 79.94 64 GLY A CA 1
ATOM 518 C C . GLY A 1 64 ? 12.922 60.281 40.156 1 79.94 64 GLY A C 1
ATOM 519 O O . GLY A 1 64 ? 13.57 60.188 41.188 1 79.94 64 GLY A O 1
ATOM 520 N N . PHE A 1 65 ? 12.008 61.188 39.938 1 87.06 65 PHE A N 1
ATOM 521 C CA . PHE A 1 65 ? 11.672 62.125 41.031 1 87.06 65 PHE A CA 1
ATOM 522 C C . PHE A 1 65 ? 10.5 61.594 41.844 1 87.06 65 PHE A C 1
ATOM 524 O O . PHE A 1 65 ? 9.695 60.812 41.344 1 87.06 65 PHE A O 1
ATOM 531 N N . THR A 1 66 ? 10.461 61.969 43.094 1 86.75 66 THR A N 1
ATOM 532 C CA . THR A 1 66 ? 9.383 61.5 43.969 1 86.75 66 THR A CA 1
ATOM 533 C C . THR A 1 66 ? 8.25 62.531 43.969 1 86.75 66 THR A C 1
ATOM 535 O O . THR A 1 66 ? 7.113 62.188 44.312 1 86.75 66 THR A O 1
ATOM 538 N N . LYS A 1 67 ? 8.625 63.781 43.688 1 89.88 67 LYS A N 1
ATOM 539 C CA . LYS A 1 67 ? 7.633 64.875 43.656 1 89.88 67 LYS A CA 1
ATOM 540 C C . LYS A 1 67 ? 7.789 65.688 42.406 1 89.88 67 LYS A C 1
ATOM 542 O O . LYS A 1 67 ? 8.906 65.938 41.969 1 89.88 67 LYS A O 1
ATOM 547 N N . PRO A 1 68 ? 6.746 66.125 41.844 1 90.44 68 PRO A N 1
ATOM 548 C CA . PRO A 1 68 ? 6.801 67 40.656 1 90.44 68 PRO A CA 1
ATOM 549 C C . PRO A 1 68 ? 7.594 68.312 40.906 1 90.44 68 PRO A C 1
ATOM 551 O O . PRO A 1 68 ? 8.305 68.75 40 1 90.44 68 PRO A O 1
ATOM 554 N N . ASP A 1 69 ? 7.574 68.812 42.156 1 90.5 69 ASP A N 1
ATOM 555 C CA . ASP A 1 69 ? 8.211 70.062 42.469 1 90.5 69 ASP A CA 1
ATOM 556 C C . ASP A 1 69 ? 9.727 70 42.312 1 90.5 69 ASP A C 1
ATOM 558 O O . ASP A 1 69 ? 10.383 71 42.031 1 90.5 69 ASP A O 1
ATOM 562 N N . ASP A 1 70 ? 10.242 68.875 42.469 1 91.69 70 ASP A N 1
ATOM 563 C CA . ASP A 1 70 ? 11.68 68.625 42.344 1 91.69 70 ASP A CA 1
ATOM 564 C C . ASP A 1 70 ? 12.109 68.688 40.875 1 91.69 70 ASP A C 1
ATOM 566 O O . ASP A 1 70 ? 13.281 68.938 40.594 1 91.69 70 ASP A O 1
ATOM 570 N N . MET A 1 71 ? 11.227 68.562 40 1 90.88 71 MET A N 1
ATOM 571 C CA . MET A 1 71 ? 11.508 68.562 38.562 1 90.88 71 MET A CA 1
ATOM 572 C C . MET A 1 71 ? 11.172 69.875 37.938 1 90.88 71 MET A C 1
ATOM 574 O O . MET A 1 71 ? 11.836 70.312 37 1 90.88 71 MET A O 1
ATOM 578 N N . ILE A 1 72 ? 10.195 70.5 38.5 1 91.75 72 ILE A N 1
ATOM 579 C CA . ILE A 1 72 ? 9.727 71.812 37.969 1 91.75 72 ILE A CA 1
ATOM 580 C C . ILE A 1 72 ? 10.82 72.812 38.094 1 91.75 72 ILE A C 1
ATOM 582 O O . ILE A 1 72 ? 11.422 73 39.156 1 91.75 72 ILE A O 1
ATOM 586 N N . GLY A 1 73 ? 11.086 73.438 37.062 1 91.31 73 GLY A N 1
ATOM 587 C CA . GLY A 1 73 ? 12.086 74.5 37.094 1 91.31 73 GLY A CA 1
ATOM 588 C C . GLY A 1 73 ? 13.422 74.062 36.5 1 91.31 73 GLY A C 1
ATOM 589 O O . GLY A 1 73 ? 14.289 74.938 36.25 1 91.31 73 GLY A O 1
ATOM 590 N N . LYS A 1 74 ? 13.578 72.938 36.312 1 93.25 74 LYS A N 1
ATOM 591 C CA . LYS A 1 74 ? 14.836 72.375 35.781 1 93.25 74 LYS A CA 1
ATOM 592 C C . LYS A 1 74 ? 14.844 72.438 34.25 1 93.25 74 LYS A C 1
ATOM 594 O O . LYS A 1 74 ? 13.789 72.375 33.625 1 93.25 74 LYS A O 1
ATOM 599 N N . TYR A 1 75 ? 16.016 72.562 33.656 1 93.62 75 TYR A N 1
ATOM 600 C CA . TYR A 1 75 ? 16.188 72.5 32.219 1 93.62 75 TYR A CA 1
ATOM 601 C C . TYR A 1 75 ? 16.156 71.062 31.734 1 93.62 75 TYR A C 1
ATOM 603 O O . TYR A 1 75 ? 16.672 70.188 32.406 1 93.62 75 TYR A O 1
ATOM 611 N N . ILE A 1 76 ? 15.578 70.875 30.594 1 90.44 76 ILE A N 1
ATOM 612 C CA . ILE A 1 76 ? 15.461 69.562 30.016 1 90.44 76 ILE A CA 1
ATOM 613 C C . ILE A 1 76 ? 16.844 68.938 29.781 1 90.44 76 ILE A C 1
ATOM 615 O O . ILE A 1 76 ? 17.062 67.75 29.969 1 90.44 76 ILE A O 1
ATOM 619 N N . LYS A 1 77 ? 17.781 69.75 29.344 1 88.88 77 LYS A N 1
ATOM 620 C CA . LYS A 1 77 ? 19.141 69.312 29.109 1 88.88 77 LYS A CA 1
ATOM 621 C C . LYS A 1 77 ? 19.75 68.688 30.359 1 88.88 77 LYS A C 1
ATOM 623 O O . LYS A 1 77 ? 20.656 67.875 30.266 1 88.88 77 LYS A O 1
ATOM 628 N N . ASP A 1 78 ? 19.266 69.062 31.531 1 87.88 78 ASP A N 1
ATOM 629 C CA . ASP A 1 78 ? 19.812 68.562 32.781 1 87.88 78 ASP A CA 1
ATOM 630 C C . ASP A 1 78 ? 19.094 67.25 33.219 1 87.88 78 ASP A C 1
ATOM 632 O O . ASP A 1 78 ? 19.594 66.562 34.062 1 87.88 78 ASP A O 1
ATOM 636 N N . LEU A 1 79 ? 17.984 67.062 32.688 1 85.5 79 LEU A N 1
ATOM 637 C CA . LEU A 1 79 ? 17.172 65.938 33.094 1 85.5 79 LEU A CA 1
ATOM 638 C C . LEU A 1 79 ? 17.438 64.75 32.188 1 85.5 79 LEU A C 1
ATOM 640 O O . LEU A 1 79 ? 17.453 63.594 32.656 1 85.5 79 LEU A O 1
ATOM 644 N N . ILE A 1 80 ? 17.469 64.938 30.969 1 76.69 80 ILE A N 1
ATOM 645 C CA . ILE A 1 80 ? 17.578 63.875 29.984 1 76.69 80 ILE A CA 1
ATOM 646 C C . ILE A 1 80 ? 18.938 63.969 29.281 1 76.69 80 ILE A C 1
ATOM 648 O O . ILE A 1 80 ? 19.234 65 28.641 1 76.69 80 ILE A O 1
ATOM 652 N N . PRO A 1 81 ? 19.656 63 29.531 1 74.19 81 PRO A N 1
ATOM 653 C CA . PRO A 1 81 ? 20.891 63 28.75 1 74.19 81 PRO A CA 1
ATOM 654 C C . PRO A 1 81 ? 20.656 62.656 27.281 1 74.19 81 PRO A C 1
ATOM 656 O O . PRO A 1 81 ? 20.422 61.469 26.953 1 74.19 81 PRO A O 1
ATOM 659 N N . LEU A 1 82 ? 20.328 63.594 26.5 1 72.75 82 LEU A N 1
ATOM 660 C CA . LEU A 1 82 ? 20.016 63.344 25.094 1 72.75 82 LEU A CA 1
ATOM 661 C C . LEU A 1 82 ? 21.281 63.094 24.297 1 72.75 82 LEU A C 1
ATOM 663 O O . LEU A 1 82 ? 22.188 63.938 24.281 1 72.75 82 LEU A O 1
ATOM 667 N N . GLN A 1 83 ? 21.453 61.906 23.797 1 71.81 83 GLN A N 1
ATOM 668 C CA . GLN A 1 83 ? 22.562 61.625 22.891 1 71.81 83 GLN A CA 1
ATOM 669 C C . GLN A 1 83 ? 22.156 61.781 21.438 1 71.81 83 GLN A C 1
ATOM 671 O O . GLN A 1 83 ? 22.969 62.125 20.578 1 71.81 83 GLN A O 1
ATOM 676 N N . ASP A 1 84 ? 20.906 61.625 21.094 1 80.88 84 ASP A N 1
ATOM 677 C CA . ASP A 1 84 ? 20.375 61.688 19.719 1 80.88 84 ASP A CA 1
ATOM 678 C C . ASP A 1 84 ? 19.266 62.719 19.609 1 80.88 84 ASP A C 1
ATOM 680 O O . ASP A 1 84 ? 18.266 62.656 20.312 1 80.88 84 ASP A O 1
ATOM 684 N N . PHE A 1 85 ? 19.484 63.781 18.703 1 86.88 85 PHE A N 1
ATOM 685 C CA . PHE A 1 85 ? 18.531 64.875 18.547 1 86.88 85 PHE A CA 1
ATOM 686 C C . PHE A 1 85 ? 17.453 64.5 17.531 1 86.88 85 PHE A C 1
ATOM 688 O O . PHE A 1 85 ? 16.531 65.25 17.281 1 86.88 85 PHE A O 1
ATOM 695 N N . SER A 1 86 ? 17.562 63.219 17.062 1 87.38 86 SER A N 1
ATOM 696 C CA . SER A 1 86 ? 16.672 62.781 15.977 1 87.38 86 SER A CA 1
ATOM 697 C C . SER A 1 86 ? 15.203 62.938 16.391 1 87.38 86 SER A C 1
ATOM 699 O O . SER A 1 86 ? 14.383 63.406 15.602 1 87.38 86 SER A O 1
ATOM 701 N N . PRO A 1 87 ? 14.883 62.562 17.594 1 85 87 PRO A N 1
ATOM 702 C CA . PRO A 1 87 ? 13.469 62.719 17.953 1 85 87 PRO A CA 1
ATOM 703 C C . PRO A 1 87 ? 13.023 64.188 17.984 1 85 87 PRO A C 1
ATOM 705 O O . PRO A 1 87 ? 11.898 64.5 17.594 1 85 87 PRO A O 1
ATOM 708 N N . ILE A 1 88 ? 13.812 65.125 18.422 1 89.62 88 ILE A N 1
ATOM 709 C CA . ILE A 1 88 ? 13.469 66.562 18.5 1 89.62 88 ILE A CA 1
ATOM 710 C C . ILE A 1 88 ? 13.43 67.125 17.094 1 89.62 88 ILE A C 1
ATOM 712 O O . ILE A 1 88 ? 12.586 68 16.797 1 89.62 88 ILE A O 1
ATOM 716 N N . VAL A 1 89 ? 14.414 66.625 16.328 1 91.88 89 VAL A N 1
ATOM 717 C CA . VAL A 1 89 ? 14.422 67.062 14.938 1 91.88 89 VAL A CA 1
ATOM 718 C C . VAL A 1 89 ? 13.109 66.688 14.266 1 91.88 89 VAL A C 1
ATOM 720 O O . VAL A 1 89 ? 12.5 67.5 13.57 1 91.88 89 VAL A O 1
ATOM 723 N N . ARG A 1 90 ? 12.711 65.438 14.477 1 89.81 90 ARG A N 1
ATOM 724 C CA . ARG A 1 90 ? 11.43 65 13.93 1 89.81 90 ARG A CA 1
ATOM 725 C C . ARG A 1 90 ? 10.289 65.875 14.438 1 89.81 90 ARG A C 1
ATOM 727 O O . ARG A 1 90 ? 9.344 66.188 13.703 1 89.81 90 ARG A O 1
ATOM 734 N N . PHE A 1 91 ? 10.359 66.25 15.664 1 91.75 91 PHE A N 1
ATOM 735 C CA . PHE A 1 91 ? 9.359 67.125 16.281 1 91.75 91 PHE A CA 1
ATOM 736 C C . PHE A 1 91 ? 9.297 68.5 15.586 1 91.75 91 PHE A C 1
ATOM 738 O O . PHE A 1 91 ? 8.219 69 15.273 1 91.75 91 PHE A O 1
ATOM 745 N N . VAL A 1 92 ? 10.461 69 15.273 1 93.25 92 VAL A N 1
ATOM 746 C CA . VAL A 1 92 ? 10.539 70.312 14.602 1 93.25 92 VAL A CA 1
ATOM 747 C C . VAL A 1 92 ? 10 70.188 13.172 1 93.25 92 VAL A C 1
ATOM 749 O O . VAL A 1 92 ? 9.234 71 12.711 1 93.25 92 VAL A O 1
ATOM 752 N N . GLU A 1 93 ? 10.43 69.125 12.617 1 92.12 93 GLU A N 1
ATOM 753 C CA . GLU A 1 93 ? 10.023 68.875 11.234 1 92.12 93 GLU A CA 1
ATOM 754 C C . GLU A 1 93 ? 8.516 68.688 11.133 1 92.12 93 GLU A C 1
ATOM 756 O O . GLU A 1 93 ? 7.914 69 10.102 1 92.12 93 GLU A O 1
ATOM 761 N N . SER A 1 94 ? 7.898 68.188 12.125 1 90.44 94 SER A N 1
ATOM 762 C CA . SER A 1 94 ? 6.465 67.875 12.125 1 90.44 94 SER A CA 1
ATOM 763 C C . SER A 1 94 ? 5.656 69.188 12.391 1 90.44 94 SER A C 1
ATOM 765 O O . SER A 1 94 ? 4.426 69.125 12.445 1 90.44 94 SER A O 1
ATOM 767 N N . GLY A 1 95 ? 6.301 70.375 12.602 1 90.06 95 GLY A N 1
ATOM 768 C CA . GLY A 1 95 ? 5.617 71.625 12.945 1 90.06 95 GLY A CA 1
ATOM 769 C C . GLY A 1 95 ? 5.309 71.688 14.422 1 90.06 95 GLY A C 1
ATOM 770 O O . GLY A 1 95 ? 4.273 72.25 14.805 1 90.06 95 GLY A O 1
ATOM 771 N N . TYR A 1 96 ? 6.094 71.062 15.234 1 91.38 96 TYR A N 1
ATOM 772 C CA . TYR A 1 96 ? 6.023 71.125 16.688 1 91.38 96 TYR A CA 1
ATOM 773 C C . TYR A 1 96 ? 4.75 70.438 17.203 1 91.38 96 TYR A C 1
ATOM 775 O O . TYR A 1 96 ? 4.109 70.938 18.125 1 91.38 96 TYR A O 1
ATOM 783 N N . GLU A 1 97 ? 4.355 69.312 16.5 1 89.25 97 GLU A N 1
ATOM 784 C CA . GLU A 1 97 ? 3.191 68.562 16.891 1 89.25 97 GLU A CA 1
ATOM 785 C C . GLU A 1 97 ? 3.455 67.062 16.734 1 89.25 97 GLU A C 1
ATOM 787 O O . GLU A 1 97 ? 4.02 66.625 15.727 1 89.25 97 GLU A O 1
ATOM 792 N N . PHE A 1 98 ? 3.264 66.312 17.781 1 87.62 98 PHE A N 1
ATOM 793 C CA . PHE A 1 98 ? 3.256 64.875 17.719 1 87.62 98 PHE A CA 1
ATOM 794 C C . PHE A 1 98 ? 1.861 64.312 18 1 87.62 98 PHE A C 1
ATOM 796 O O . PHE A 1 98 ? 1.187 64.75 18.938 1 87.62 98 PHE A O 1
ATOM 803 N N . SER A 1 99 ? 1.365 63.469 17.125 1 81.12 99 SER A N 1
ATOM 804 C CA . SER A 1 99 ? 0.111 62.75 17.312 1 81.12 99 SER A CA 1
ATOM 805 C C . SER A 1 99 ? 0.334 61.25 17.328 1 81.12 99 SER A C 1
ATOM 807 O O . SER A 1 99 ? 0.579 60.625 16.281 1 81.12 99 SER A O 1
ATOM 809 N N . ASN A 1 100 ? 0.179 60.656 18.484 1 78.88 100 ASN A N 1
ATOM 810 C CA . ASN A 1 100 ? 0.307 59.219 18.672 1 78.88 100 ASN A CA 1
ATOM 811 C C . ASN A 1 100 ? 1.635 58.688 18.141 1 78.88 100 ASN A C 1
ATOM 813 O O . ASN A 1 100 ? 1.669 57.688 17.422 1 78.88 100 ASN A O 1
ATOM 817 N N . GLU A 1 101 ? 2.557 59.438 18.406 1 84.06 101 GLU A N 1
ATOM 818 C CA . GLU A 1 101 ? 3.881 58.969 17.984 1 84.06 101 GLU A CA 1
ATOM 819 C C . GLU A 1 101 ? 4.453 57.969 18.969 1 84.06 101 GLU A C 1
ATOM 821 O O . GLU A 1 101 ? 4.484 58.219 20.188 1 84.06 101 GLU A O 1
ATOM 826 N N . GLU A 1 102 ? 4.754 56.844 18.422 1 82.69 102 GLU A N 1
ATOM 827 C CA . GLU A 1 102 ? 5.328 55.781 19.281 1 82.69 102 GLU A CA 1
ATOM 828 C C . GLU A 1 102 ? 6.812 56.031 19.531 1 82.69 102 GLU A C 1
ATOM 830 O O . GLU A 1 102 ? 7.535 56.469 18.625 1 82.69 102 GLU A O 1
ATOM 835 N N . TYR A 1 103 ? 7.145 55.875 20.719 1 80.44 103 TYR A N 1
ATOM 836 C CA . TYR A 1 103 ? 8.57 56 21.016 1 80.44 103 TYR A CA 1
ATOM 837 C C . TYR A 1 103 ? 8.961 55.094 22.172 1 80.44 103 TYR A C 1
ATOM 839 O O . TYR A 1 103 ? 8.109 54.656 22.953 1 80.44 103 TYR A O 1
ATOM 847 N N . LEU A 1 104 ? 10.227 54.688 22.219 1 82.12 104 LEU A N 1
ATOM 848 C CA . LEU A 1 104 ? 10.82 53.844 23.266 1 82.12 104 LEU A CA 1
ATOM 849 C C . LEU A 1 104 ? 11.547 54.688 24.297 1 82.12 104 LEU A C 1
ATOM 851 O O . LEU A 1 104 ? 12.258 55.656 23.938 1 82.12 104 LEU A O 1
ATOM 855 N N . GLU A 1 105 ? 11.102 54.5 25.594 1 74.06 105 GLU A N 1
ATOM 856 C CA . GLU A 1 105 ? 11.781 55.25 26.656 1 74.06 105 GLU A CA 1
ATOM 857 C C . GLU A 1 105 ? 12.5 54.312 27.625 1 74.06 105 GLU A C 1
ATOM 859 O O . GLU A 1 105 ? 11.969 53.281 28 1 74.06 105 GLU A O 1
ATOM 864 N N . VAL A 1 106 ? 13.781 54.469 27.734 1 71.44 106 VAL A N 1
ATOM 865 C CA . VAL A 1 106 ? 14.539 53.719 28.75 1 71.44 106 VAL A CA 1
ATOM 866 C C . VAL A 1 106 ? 14.438 54.406 30.094 1 71.44 106 VAL A C 1
ATOM 868 O O . VAL A 1 106 ? 14.844 55.562 30.234 1 71.44 106 VAL A O 1
ATOM 871 N N . LEU A 1 107 ? 13.578 53.875 30.953 1 63.69 107 LEU A N 1
ATOM 872 C CA . LEU A 1 107 ? 13.359 54.469 32.25 1 63.69 107 LEU A CA 1
ATOM 873 C C . LEU A 1 107 ? 14.539 54.219 33.188 1 63.69 107 LEU A C 1
ATOM 875 O O . LEU A 1 107 ? 15.445 53.469 32.844 1 63.69 107 LEU A O 1
ATOM 879 N N . SER A 1 108 ? 14.602 54.844 34.312 1 58.41 108 SER A N 1
ATOM 880 C CA . SER A 1 108 ? 15.672 54.812 35.312 1 58.41 108 SER A CA 1
ATOM 881 C C . SER A 1 108 ? 16.016 53.375 35.688 1 58.41 108 SER A C 1
ATOM 883 O O . SER A 1 108 ? 17.156 53.062 36.031 1 58.41 108 SER A O 1
ATOM 885 N N . GLU A 1 109 ? 15.102 52.469 35.625 1 60.09 109 GLU A N 1
ATOM 886 C CA . GLU A 1 109 ? 15.398 51.094 36.031 1 60.09 109 GLU A CA 1
ATOM 887 C C . GLU A 1 109 ? 15.906 50.281 34.875 1 60.09 109 GLU A C 1
ATOM 889 O O . GLU A 1 109 ? 16.016 49.062 34.938 1 60.09 109 GLU A O 1
ATOM 894 N N . ASN A 1 110 ? 16.312 50.969 33.812 1 64.38 110 ASN A N 1
ATOM 895 C CA . ASN A 1 110 ? 16.875 50.344 32.625 1 64.38 110 ASN A CA 1
ATOM 896 C C . ASN A 1 110 ? 15.859 49.469 31.922 1 64.38 110 ASN A C 1
ATOM 898 O O . ASN A 1 110 ? 16.234 48.469 31.281 1 64.38 110 ASN A O 1
ATOM 902 N N . ARG A 1 111 ? 14.711 49.719 32.312 1 71.5 111 ARG A N 1
ATOM 903 C CA . ARG A 1 111 ? 13.672 48.969 31.609 1 71.5 111 ARG A CA 1
ATOM 904 C C . ARG A 1 111 ? 13.102 49.781 30.438 1 71.5 111 ARG A C 1
ATOM 906 O O . ARG A 1 111 ? 12.773 50.969 30.594 1 71.5 111 ARG A O 1
ATOM 913 N N . LYS A 1 112 ? 13.211 49.156 29.297 1 79.12 112 LYS A N 1
ATOM 914 C CA . LYS A 1 112 ? 12.625 49.75 28.109 1 79.12 112 LYS A CA 1
ATOM 915 C C . LYS A 1 112 ? 11.102 49.688 28.141 1 79.12 112 LYS A C 1
ATOM 917 O O . LYS A 1 112 ? 10.531 48.625 28.438 1 79.12 112 LYS A O 1
ATOM 922 N N . ARG A 1 113 ? 10.461 50.844 28.078 1 81.56 113 ARG A N 1
ATOM 923 C CA . ARG A 1 113 ? 9 50.906 28.031 1 81.56 113 ARG A CA 1
ATOM 924 C C . ARG A 1 113 ? 8.531 51.594 26.766 1 81.56 113 ARG A C 1
ATOM 926 O O . ARG A 1 113 ? 9.195 52.5 26.25 1 81.56 113 ARG A O 1
ATOM 933 N N . ASN A 1 114 ? 7.523 51.062 26.172 1 84.75 114 ASN A N 1
ATOM 934 C CA . ASN A 1 114 ? 6.926 51.656 24.969 1 84.75 114 ASN A CA 1
ATOM 935 C C . ASN A 1 114 ? 5.859 52.688 25.328 1 84.75 114 ASN A C 1
ATOM 937 O O . ASN A 1 114 ? 5.027 52.469 26.203 1 84.75 114 ASN A O 1
ATOM 941 N N . PHE A 1 115 ? 5.926 53.906 24.688 1 83.62 115 PHE A N 1
ATOM 942 C CA . PHE A 1 115 ? 4.953 54.969 24.938 1 83.62 115 PHE A CA 1
ATOM 943 C C . PHE A 1 115 ? 4.406 55.5 23.641 1 83.62 115 PHE A C 1
ATOM 945 O O . PHE A 1 115 ? 5.035 55.375 22.578 1 83.62 115 PHE A O 1
ATOM 952 N N . ILE A 1 116 ? 3.268 55.969 23.672 1 84.56 116 ILE A N 1
ATOM 953 C CA . ILE A 1 116 ? 2.721 56.875 22.656 1 84.56 116 ILE A CA 1
ATOM 954 C C . ILE A 1 116 ? 2.699 58.312 23.188 1 84.56 116 ILE A C 1
ATOM 956 O O . ILE A 1 116 ? 2.348 58.531 24.344 1 84.56 116 ILE A O 1
ATOM 960 N N . ILE A 1 117 ? 3.26 59.188 22.406 1 85.75 117 ILE A N 1
ATOM 961 C CA . ILE A 1 117 ? 3.348 60.562 22.891 1 85.75 117 ILE A CA 1
ATOM 962 C C . ILE A 1 117 ? 2.525 61.5 22 1 85.75 117 ILE A C 1
ATOM 964 O O . ILE A 1 117 ? 2.463 61.281 20.781 1 85.75 117 ILE A O 1
ATOM 968 N N . ASN A 1 118 ? 1.779 62.312 22.562 1 84.06 118 ASN A N 1
ATOM 969 C CA . ASN A 1 118 ? 1.097 63.406 21.922 1 84.06 118 ASN A CA 1
ATOM 970 C C . ASN A 1 118 ? 1.649 64.75 22.391 1 84.06 118 ASN A C 1
ATOM 972 O O . ASN A 1 118 ? 1.805 65 23.594 1 84.06 118 ASN A O 1
ATOM 976 N N . VAL A 1 119 ? 2.121 65.625 21.5 1 88.12 119 VAL A N 1
ATOM 977 C CA . VAL A 1 119 ? 2.676 66.875 21.875 1 88.12 119 VAL A CA 1
ATOM 978 C C . VAL A 1 119 ? 1.968 68 21.094 1 88.12 119 VAL A C 1
ATOM 980 O O . VAL A 1 119 ? 1.747 67.875 19.891 1 88.12 119 VAL A O 1
ATOM 983 N N . HIS A 1 120 ? 1.571 69.062 21.797 1 85.94 120 HIS A N 1
ATOM 984 C CA . HIS A 1 120 ? 0.997 70.25 21.203 1 85.94 120 HIS A CA 1
ATOM 985 C C . HIS A 1 120 ? 1.781 71.5 21.625 1 85.94 120 HIS A C 1
ATOM 987 O O . HIS A 1 120 ? 2.119 71.625 22.797 1 85.94 120 HIS A O 1
ATOM 993 N N . SER A 1 121 ? 2.096 72.312 20.656 1 88.31 121 SER A N 1
ATOM 994 C CA . SER A 1 121 ? 2.926 73.438 20.938 1 88.31 121 SER A CA 1
ATOM 995 C C . SER A 1 121 ? 2.131 74.75 20.781 1 88.31 121 SER A C 1
ATOM 997 O O . SER A 1 121 ? 1.092 74.812 20.125 1 88.31 121 SER A O 1
ATOM 999 N N . GLU A 1 122 ? 2.586 75.75 21.5 1 86.06 122 GLU A N 1
ATOM 1000 C CA . GLU A 1 122 ? 2.045 77.125 21.406 1 86.06 122 GLU A CA 1
ATOM 1001 C C . GLU A 1 122 ? 3.072 78.062 20.828 1 86.06 122 GLU A C 1
ATOM 1003 O O . GLU A 1 122 ? 4.16 78.25 21.391 1 86.06 122 GLU A O 1
ATOM 1008 N N . LEU A 1 123 ? 2.689 78.688 19.734 1 88 123 LEU A N 1
ATOM 1009 C CA . LEU A 1 123 ? 3.531 79.688 19.094 1 88 123 LEU A CA 1
ATOM 1010 C C . LEU A 1 123 ? 2.947 81.062 19.25 1 88 123 LEU A C 1
ATOM 1012 O O . LEU A 1 123 ? 1.731 81.25 19.156 1 88 123 LEU A O 1
ATOM 1016 N N . LEU A 1 124 ? 3.73 82 19.75 1 85.38 124 LEU A N 1
ATOM 1017 C CA . LEU A 1 124 ? 3.318 83.375 19.891 1 85.38 124 LEU A CA 1
ATOM 1018 C C . LEU A 1 124 ? 4.137 84.25 18.969 1 85.38 124 LEU A C 1
ATOM 1020 O O . LEU A 1 124 ? 5.363 84.312 19.062 1 85.38 124 LEU A O 1
ATOM 1024 N N . ASP A 1 125 ? 3.52 85.062 18.141 1 85.56 125 ASP A N 1
ATOM 1025 C CA . ASP A 1 125 ? 4.137 86 17.234 1 85.56 125 ASP A CA 1
ATOM 1026 C C . ASP A 1 125 ? 5.266 85.375 16.438 1 85.56 125 ASP A C 1
ATOM 1028 O O . ASP A 1 125 ? 6.355 85.938 16.328 1 85.56 125 ASP A O 1
ATOM 1032 N N . GLY A 1 126 ? 5.109 84.188 16 1 83.88 126 GLY A N 1
ATOM 1033 C CA . GLY A 1 126 ? 6.066 83.5 15.172 1 83.88 126 GLY A CA 1
ATOM 1034 C C . GLY A 1 126 ? 7.211 82.875 15.953 1 83.88 126 GLY A C 1
ATOM 1035 O O . GLY A 1 126 ? 8.211 82.438 15.375 1 83.88 126 GLY A O 1
ATOM 1036 N N . LYS A 1 127 ? 7.172 82.875 17.219 1 92.69 127 LYS A N 1
ATOM 1037 C CA . LYS A 1 127 ? 8.203 82.25 18.078 1 92.69 127 LYS A CA 1
ATOM 1038 C C . LYS A 1 127 ? 7.637 81.125 18.891 1 92.69 127 LYS A C 1
ATOM 1040 O O . LYS A 1 127 ? 6.488 81.125 19.328 1 92.69 127 LYS A O 1
ATOM 1045 N N . PHE A 1 128 ? 8.477 80.125 19 1 94.06 128 PHE A N 1
ATOM 1046 C CA . PHE A 1 128 ? 8.117 79 19.844 1 94.06 128 PHE A CA 1
ATOM 1047 C C . PHE A 1 128 ? 8.234 79.438 21.312 1 94.06 128 PHE A C 1
ATOM 1049 O O . PHE A 1 128 ? 9.281 79.875 21.766 1 94.06 128 PHE A O 1
ATOM 1056 N N . VAL A 1 129 ? 7.203 79.125 22.141 1 92.12 129 VAL A N 1
ATOM 1057 C CA . VAL A 1 129 ? 7.188 79.562 23.547 1 92.12 129 VAL A CA 1
ATOM 1058 C C . VAL A 1 129 ? 7.133 78.312 24.453 1 92.12 129 VAL A C 1
ATOM 1060 O O . VAL A 1 129 ? 7.977 78.125 25.344 1 92.12 129 VAL A O 1
ATOM 1063 N N . ARG A 1 130 ? 6.141 77.438 24.203 1 91.44 130 ARG A N 1
ATOM 1064 C CA . ARG A 1 130 ? 5.988 76.25 25.078 1 91.44 130 ARG A CA 1
ATOM 1065 C C . ARG A 1 130 ? 5.273 75.125 24.359 1 91.44 130 ARG A C 1
ATOM 1067 O O . ARG A 1 130 ? 4.688 75.312 23.297 1 91.44 130 ARG A O 1
ATOM 1074 N N . CYS A 1 131 ? 5.41 73.938 24.906 1 90.88 131 CYS A N 1
ATOM 1075 C CA . CYS A 1 131 ? 4.699 72.75 24.391 1 90.88 131 CYS A CA 1
ATOM 1076 C C . CYS A 1 131 ? 4.215 71.875 25.531 1 90.88 131 CYS A C 1
ATOM 1078 O O . CYS A 1 131 ? 4.836 71.812 26.594 1 90.88 131 CYS A O 1
ATOM 1080 N N . TRP A 1 132 ? 3 71.25 25.281 1 88.38 132 TRP A N 1
ATOM 1081 C CA . TRP A 1 132 ? 2.424 70.25 26.203 1 88.38 132 TRP A CA 1
ATOM 1082 C C . TRP A 1 132 ? 2.566 68.875 25.641 1 88.38 132 TRP A C 1
ATOM 1084 O O . TRP A 1 132 ? 2.391 68.625 24.438 1 88.38 132 TRP A O 1
ATOM 1094 N N . GLY A 1 133 ? 2.994 68.062 26.469 1 88.06 133 GLY A N 1
ATOM 1095 C CA . GLY A 1 133 ? 3.104 66.625 26.062 1 88.06 133 GLY A CA 1
ATOM 1096 C C . GLY A 1 133 ? 2.363 65.688 26.984 1 88.06 133 GLY A C 1
ATOM 1097 O O . GLY A 1 133 ? 2.229 65.938 28.188 1 88.06 133 GLY A O 1
ATOM 1098 N N . GLN A 1 134 ? 1.816 64.688 26.391 1 84.19 134 GLN A N 1
ATOM 1099 C CA . GLN A 1 134 ? 1.186 63.531 27.094 1 84.19 134 GLN A CA 1
ATOM 1100 C C . GLN A 1 134 ? 1.701 62.219 26.578 1 84.19 134 GLN A C 1
ATOM 1102 O O . GLN A 1 134 ? 1.893 62.031 25.375 1 84.19 134 GLN A O 1
ATOM 1107 N N . GLN A 1 135 ? 1.982 61.344 27.5 1 84.19 135 GLN A N 1
ATOM 1108 C CA . GLN A 1 135 ? 2.51 60.031 27.125 1 84.19 135 GLN A CA 1
ATOM 1109 C C . GLN A 1 135 ? 1.629 58.938 27.672 1 84.19 135 GLN A C 1
ATOM 1111 O O . GLN A 1 135 ? 0.915 59.125 28.656 1 84.19 135 GLN A O 1
ATOM 1116 N N . LYS A 1 136 ? 1.539 57.906 26.922 1 78.31 136 LYS A N 1
ATOM 1117 C CA . LYS A 1 136 ? 0.829 56.688 27.344 1 78.31 136 LYS A CA 1
ATOM 1118 C C . LYS A 1 136 ? 1.717 55.438 27.203 1 78.31 136 LYS A C 1
ATOM 1120 O O . LYS A 1 136 ? 2.34 55.25 26.172 1 78.31 136 LYS A O 1
ATOM 1125 N N . GLU A 1 137 ? 1.655 54.75 28.344 1 76.75 137 GLU A N 1
ATOM 1126 C CA . GLU A 1 137 ? 2.459 53.531 28.281 1 76.75 137 GLU A CA 1
ATOM 1127 C C . GLU A 1 137 ? 1.713 52.406 27.578 1 76.75 137 GLU A C 1
ATOM 1129 O O . GLU A 1 137 ? 0.568 52.094 27.922 1 76.75 137 GLU A O 1
ATOM 1134 N N . ILE A 1 138 ? 2.25 51.844 26.516 1 78 138 ILE A N 1
ATOM 1135 C CA . ILE A 1 138 ? 1.622 50.75 25.75 1 78 138 ILE A CA 1
ATOM 1136 C C . ILE A 1 138 ? 2.504 49.5 25.812 1 78 138 ILE A C 1
ATOM 1138 O O . ILE A 1 138 ? 2.414 48.656 24.938 1 78 138 ILE A O 1
ATOM 1142 N N . THR A 1 139 ? 3.301 49.438 26.781 1 77.88 139 THR A N 1
ATOM 1143 C CA . THR A 1 139 ? 4.273 48.375 26.875 1 77.88 139 THR A CA 1
ATOM 1144 C C . THR A 1 139 ? 3.574 47 26.922 1 77.88 139 THR A C 1
ATOM 1146 O O . THR A 1 139 ? 3.945 46.094 26.203 1 77.88 139 THR A O 1
ATOM 1149 N N . LEU A 1 140 ? 2.527 46.875 27.688 1 75.5 140 LEU A N 1
ATOM 1150 C CA . LEU A 1 140 ? 1.838 45.594 27.844 1 75.5 140 LEU A CA 1
ATOM 1151 C C . LEU A 1 140 ? 1.088 45.219 26.578 1 75.5 140 LEU A C 1
ATOM 1153 O O . LEU A 1 140 ? 1.083 44.031 26.188 1 75.5 140 LEU A O 1
ATOM 1157 N N . MET A 1 141 ? 0.489 46.125 25.969 1 75.06 141 MET A N 1
ATOM 1158 C CA . MET A 1 141 ? -0.255 45.875 24.734 1 75.06 141 MET A CA 1
ATOM 1159 C C . MET A 1 141 ? 0.682 45.438 23.625 1 75.06 141 MET A C 1
ATOM 1161 O O . MET A 1 141 ? 0.365 44.5 22.875 1 75.06 141 MET A O 1
ATOM 1165 N N . LYS A 1 142 ? 1.774 46.125 23.578 1 77.38 142 LYS A N 1
ATOM 1166 C CA . LYS A 1 142 ? 2.748 45.781 22.547 1 77.38 142 LYS A CA 1
ATOM 1167 C C . LYS A 1 142 ? 3.328 44.375 22.781 1 77.38 142 LYS A C 1
ATOM 1169 O O . LYS A 1 142 ? 3.539 43.625 21.828 1 77.38 142 LYS A O 1
ATOM 1174 N N . ALA A 1 143 ? 3.508 44.094 24.047 1 79.62 143 ALA A N 1
ATOM 1175 C CA . ALA A 1 143 ? 4.035 42.781 24.391 1 79.62 143 ALA A CA 1
ATOM 1176 C C . ALA A 1 143 ? 3.049 41.688 24 1 79.62 143 ALA A C 1
ATOM 1178 O O . ALA A 1 143 ? 3.447 40.656 23.469 1 79.62 143 ALA A O 1
ATOM 1179 N N . THR A 1 144 ? 1.775 41.875 24.219 1 78.06 144 THR A N 1
ATOM 1180 C CA . THR A 1 144 ? 0.743 40.906 23.891 1 78.06 144 THR A CA 1
ATOM 1181 C C . THR A 1 144 ? 0.645 40.75 22.375 1 78.06 144 THR A C 1
ATOM 1183 O O . THR A 1 144 ? 0.522 39.625 21.875 1 78.06 144 THR A O 1
ATOM 1186 N N . GLU A 1 145 ? 0.671 41.844 21.719 1 78.94 145 GLU A N 1
ATOM 1187 C CA . GLU A 1 145 ? 0.62 41.781 20.25 1 78.94 145 GLU A CA 1
ATOM 1188 C C . GLU A 1 145 ? 1.803 41 19.688 1 78.94 145 GLU A C 1
ATOM 1190 O O . GLU A 1 145 ? 1.639 40.219 18.766 1 78.94 145 GLU A O 1
ATOM 1195 N N . GLU A 1 146 ? 2.914 41.281 20.219 1 80 146 GLU A N 1
ATOM 1196 C CA . GLU A 1 146 ? 4.113 40.594 19.75 1 80 146 GLU A CA 1
ATOM 1197 C C . GLU A 1 146 ? 4.02 39.094 20.016 1 80 146 GLU A C 1
ATOM 1199 O O . GLU A 1 146 ? 4.383 38.281 19.156 1 80 146 GLU A O 1
ATOM 1204 N N . LYS A 1 147 ? 3.496 38.812 21.156 1 81.75 147 LYS A N 1
ATOM 1205 C CA . LYS A 1 147 ? 3.33 37.406 21.5 1 81.75 147 LYS A CA 1
ATOM 1206 C C . LYS A 1 147 ? 2.336 36.719 20.562 1 81.75 147 LYS A C 1
ATOM 1208 O O . LYS A 1 147 ? 2.58 35.594 20.094 1 81.75 147 LYS A O 1
ATOM 1213 N N . LEU A 1 148 ? 1.284 37.375 20.25 1 83.19 148 LEU A N 1
ATOM 1214 C CA . LEU A 1 148 ? 0.264 36.812 19.375 1 83.19 148 LEU A CA 1
ATOM 1215 C C . LEU A 1 148 ? 0.801 36.656 17.953 1 83.19 148 LEU A C 1
ATOM 1217 O O . LEU A 1 148 ? 0.515 35.656 17.281 1 83.19 148 LEU A O 1
ATOM 1221 N N . ASN A 1 149 ? 1.565 37.562 17.562 1 84.06 149 ASN A N 1
ATOM 1222 C CA . ASN A 1 149 ? 2.162 37.469 16.234 1 84.06 149 ASN A CA 1
ATOM 1223 C C . ASN A 1 149 ? 3.146 36.312 16.125 1 84.06 149 ASN A C 1
ATOM 1225 O O . ASN A 1 149 ? 3.195 35.625 15.109 1 84.06 149 ASN A O 1
ATOM 1229 N N . ALA A 1 150 ? 3.867 36.156 17.203 1 82.06 150 ALA A N 1
ATOM 1230 C CA . ALA A 1 150 ? 4.816 35.031 17.219 1 82.06 150 ALA A CA 1
ATOM 1231 C C . ALA A 1 150 ? 4.098 33.688 17.141 1 82.06 150 ALA A C 1
ATOM 1233 O O . ALA A 1 150 ? 4.504 32.812 16.391 1 82.06 150 ALA A O 1
ATOM 1234 N N . LEU A 1 151 ? 3.068 33.594 17.875 1 82.44 151 LEU A N 1
ATOM 1235 C CA . LEU A 1 151 ? 2.287 32.344 17.875 1 82.44 151 LEU A CA 1
ATOM 1236 C C . LEU A 1 151 ? 1.644 32.125 16.516 1 82.44 151 LEU A C 1
ATOM 1238 O O . LEU A 1 151 ? 1.583 30.969 16.047 1 82.44 151 LEU A O 1
ATOM 1242 N N . LEU A 1 152 ? 1.181 33.156 15.953 1 84.81 152 LEU A N 1
ATOM 1243 C CA . LEU A 1 152 ? 0.57 33.031 14.633 1 84.81 152 LEU A CA 1
ATOM 1244 C C . LEU A 1 152 ? 1.589 32.562 13.594 1 84.81 152 LEU A C 1
ATOM 1246 O O . LEU A 1 152 ? 1.285 31.703 12.773 1 84.81 152 LEU A O 1
ATOM 1250 N N . ARG A 1 153 ? 2.711 33.094 13.68 1 86.12 153 ARG A N 1
ATOM 1251 C CA . ARG A 1 153 ? 3.752 32.719 12.734 1 86.12 153 ARG A CA 1
ATOM 1252 C C . ARG A 1 153 ? 4.105 31.25 12.883 1 86.12 153 ARG A C 1
ATOM 1254 O O . ARG A 1 153 ? 4.246 30.531 11.891 1 86.12 153 ARG A O 1
ATOM 1261 N N . LEU A 1 154 ? 4.27 30.859 14.109 1 86.56 154 LEU A N 1
ATOM 1262 C CA . LEU A 1 154 ? 4.555 29.453 14.391 1 86.56 154 LEU A CA 1
ATOM 1263 C C . LEU A 1 154 ? 3.467 28.547 13.812 1 86.56 154 LEU A C 1
ATOM 1265 O O . LEU A 1 154 ? 3.766 27.562 13.156 1 86.56 154 LEU A O 1
ATOM 1269 N N . SER A 1 155 ? 2.264 28.906 14.031 1 85.56 155 SER A N 1
ATOM 1270 C CA . SER A 1 155 ? 1.134 28.109 13.57 1 85.56 155 SER A CA 1
ATOM 1271 C C . SER A 1 155 ? 1.094 28.031 12.047 1 85.56 155 SER A C 1
ATOM 1273 O O . SER A 1 155 ? 0.758 27 11.469 1 85.56 155 SER A O 1
ATOM 1275 N N . GLU A 1 156 ? 1.418 29.109 11.453 1 86.94 156 GLU A N 1
ATOM 1276 C CA . GLU A 1 156 ? 1.425 29.156 10 1 86.94 156 GLU A CA 1
ATOM 1277 C C . GLU A 1 156 ? 2.482 28.234 9.414 1 86.94 156 GLU A C 1
ATOM 1279 O O . GLU A 1 156 ? 2.225 27.516 8.445 1 86.94 156 GLU A O 1
ATOM 1284 N N . ILE A 1 157 ? 3.592 28.25 10.016 1 90.25 157 ILE A N 1
ATOM 1285 C CA . ILE A 1 157 ? 4.676 27.406 9.555 1 90.25 157 ILE A CA 1
ATOM 1286 C C . ILE A 1 157 ? 4.289 25.938 9.734 1 90.25 157 ILE A C 1
ATOM 1288 O O . ILE A 1 157 ? 4.48 25.125 8.82 1 90.25 157 ILE A O 1
ATOM 1292 N N . LEU A 1 158 ? 3.758 25.625 10.844 1 88.38 158 LEU A N 1
ATOM 1293 C CA . LEU A 1 158 ? 3.334 24.25 11.109 1 88.38 158 LEU A CA 1
ATOM 1294 C C . LEU A 1 158 ? 2.266 23.797 10.117 1 88.38 158 LEU A C 1
ATOM 1296 O O . LEU A 1 158 ? 2.275 22.656 9.656 1 88.38 158 LEU A O 1
ATOM 1300 N N . ASN A 1 159 ? 1.411 24.703 9.812 1 86.5 159 ASN A N 1
ATOM 1301 C CA . ASN A 1 159 ? 0.372 24.406 8.828 1 86.5 159 ASN A CA 1
ATOM 1302 C C . ASN A 1 159 ? 0.964 24.125 7.453 1 86.5 159 ASN A C 1
ATOM 1304 O O . ASN A 1 159 ? 0.496 23.234 6.742 1 86.5 159 ASN A O 1
ATOM 1308 N N . GLU A 1 160 ? 1.897 24.859 7.117 1 89 160 GLU A N 1
ATOM 1309 C CA . GLU A 1 160 ? 2.549 24.656 5.824 1 89 160 GLU A CA 1
ATOM 1310 C C . GLU A 1 160 ? 3.236 23.297 5.762 1 89 160 GLU A C 1
ATOM 1312 O O . GLU A 1 160 ? 3.109 22.578 4.773 1 89 160 GLU A O 1
ATOM 1317 N N . ILE A 1 161 ? 3.912 23.016 6.801 1 90.38 161 ILE A N 1
ATOM 1318 C CA . ILE A 1 161 ? 4.625 21.734 6.863 1 90.38 161 ILE A CA 1
ATOM 1319 C C . ILE A 1 161 ? 3.623 20.594 6.816 1 90.38 161 ILE A C 1
ATOM 1321 O O . ILE A 1 161 ? 3.795 19.641 6.051 1 90.38 161 ILE A O 1
ATOM 1325 N N . SER A 1 162 ? 2.646 20.641 7.582 1 85.81 162 SER A N 1
ATOM 1326 C CA . SER A 1 162 ? 1.636 19.594 7.641 1 85.81 162 SER A CA 1
ATOM 1327 C C . SER A 1 162 ? 0.979 19.391 6.281 1 85.81 162 SER A C 1
ATOM 1329 O O . SER A 1 162 ? 0.754 18.25 5.863 1 85.81 162 SER A O 1
ATOM 1331 N N . ARG A 1 163 ? 0.658 20.469 5.652 1 85.25 163 ARG A N 1
ATOM 1332 C CA . ARG A 1 163 ? 0.007 20.406 4.348 1 85.25 163 ARG A CA 1
ATOM 1333 C C . ARG A 1 163 ? 0.87 19.656 3.342 1 85.25 163 ARG A C 1
ATOM 1335 O O . ARG A 1 163 ? 0.358 18.859 2.547 1 85.25 163 ARG A O 1
ATOM 1342 N N . VAL A 1 164 ? 2.076 19.938 3.383 1 87.81 164 VAL A N 1
ATOM 1343 C CA . VAL A 1 164 ? 2.971 19.297 2.422 1 87.81 164 VAL A CA 1
ATOM 1344 C C . VAL A 1 164 ? 2.988 17.797 2.65 1 87.81 164 VAL A C 1
ATOM 1346 O O . VAL A 1 164 ? 3.006 17.016 1.694 1 87.81 164 VAL A O 1
ATOM 1349 N N . PHE A 1 165 ? 2.977 17.375 3.867 1 87.5 165 PHE A N 1
ATOM 1350 C CA . PHE A 1 165 ? 3.043 15.945 4.172 1 87.5 165 PHE A CA 1
ATOM 1351 C C . PHE A 1 165 ? 1.72 15.266 3.85 1 87.5 165 PHE A C 1
ATOM 1353 O O . PHE A 1 165 ? 1.693 14.078 3.512 1 87.5 165 PHE A O 1
ATOM 1360 N N . VAL A 1 166 ? 0.648 15.984 3.91 1 82.5 166 VAL A N 1
ATOM 1361 C CA . VAL A 1 166 ? -0.654 15.414 3.58 1 82.5 166 VAL A CA 1
ATOM 1362 C C . VAL A 1 166 ? -0.792 15.289 2.064 1 82.5 166 VAL A C 1
ATOM 1364 O O . VAL A 1 166 ? -1.341 14.305 1.565 1 82.5 166 VAL A O 1
ATOM 1367 N N . PHE A 1 167 ? -0.223 16.25 1.365 1 82.69 167 PHE A N 1
ATOM 1368 C CA . PHE A 1 167 ? -0.43 16.328 -0.076 1 82.69 167 PHE A CA 1
ATOM 1369 C C . PHE A 1 167 ? 0.614 15.508 -0.823 1 82.69 167 PHE A C 1
ATOM 1371 O O . PHE A 1 167 ? 0.397 15.117 -1.972 1 82.69 167 PHE A O 1
ATOM 1378 N N . SER A 1 168 ? 1.702 15.266 -0.18 1 84.75 168 SER A N 1
ATOM 1379 C CA . SER A 1 168 ? 2.811 14.648 -0.904 1 84.75 168 SER A CA 1
ATOM 1380 C C . SER A 1 168 ? 2.621 13.141 -1.027 1 84.75 168 SER A C 1
ATOM 1382 O O . SER A 1 168 ? 2.176 12.492 -0.081 1 84.75 168 SER A O 1
ATOM 1384 N N . LYS A 1 169 ? 2.932 12.734 -2.26 1 85.56 169 LYS A N 1
ATOM 1385 C CA . LYS A 1 169 ? 3.033 11.297 -2.469 1 85.56 169 LYS A CA 1
ATOM 1386 C C . LYS A 1 169 ? 4.277 10.727 -1.789 1 85.56 169 LYS A C 1
ATOM 1388 O O . LYS A 1 169 ? 5.238 11.453 -1.538 1 85.56 169 LYS A O 1
ATOM 1393 N N . ALA A 1 170 ? 4.242 9.453 -1.547 1 86.12 170 ALA A N 1
ATOM 1394 C CA . ALA A 1 170 ? 5.324 8.789 -0.821 1 86.12 170 ALA A CA 1
ATOM 1395 C C . ALA A 1 170 ? 6.652 8.938 -1.558 1 86.12 170 ALA A C 1
ATOM 1397 O O . ALA A 1 170 ? 7.699 9.094 -0.931 1 86.12 170 ALA A O 1
ATOM 1398 N N . GLU A 1 171 ? 6.633 8.914 -2.9 1 87.88 171 GLU A N 1
ATOM 1399 C CA . GLU A 1 171 ? 7.848 8.961 -3.709 1 87.88 171 GLU A CA 1
ATOM 1400 C C . GLU A 1 171 ? 8.547 10.312 -3.574 1 87.88 171 GLU A C 1
ATOM 1402 O O . GLU A 1 171 ? 9.75 10.422 -3.818 1 87.88 171 GLU A O 1
ATOM 1407 N N . PHE A 1 172 ? 7.785 11.289 -3.104 1 90.31 172 PHE A N 1
ATOM 1408 C CA . PHE A 1 172 ? 8.344 12.641 -3.021 1 90.31 172 PHE A CA 1
ATOM 1409 C C . PHE A 1 172 ? 8.57 13.039 -1.571 1 90.31 172 PHE A C 1
ATOM 1411 O O . PHE A 1 172 ? 8.617 14.234 -1.252 1 90.31 172 PHE A O 1
ATOM 1418 N N . ILE A 1 173 ? 8.727 12.211 -0.729 1 90.31 173 ILE A N 1
ATOM 1419 C CA . ILE A 1 173 ? 8.875 12.469 0.7 1 90.31 173 ILE A CA 1
ATOM 1420 C C . ILE A 1 173 ? 10.156 13.258 0.954 1 90.31 173 ILE A C 1
ATOM 1422 O O . ILE A 1 173 ? 10.203 14.094 1.857 1 90.31 173 ILE A O 1
ATOM 1426 N N . THR A 1 174 ? 11.18 13.008 0.179 1 92.5 174 THR A N 1
ATOM 1427 C CA . THR A 1 174 ? 12.445 13.719 0.344 1 92.5 174 THR A CA 1
ATOM 1428 C C . THR A 1 174 ? 12.25 15.219 0.13 1 92.5 174 THR A C 1
ATOM 1430 O O . THR A 1 174 ? 12.812 16.031 0.867 1 92.5 174 THR A O 1
ATOM 1433 N N . ASP A 1 175 ? 11.453 15.531 -0.799 1 94.62 175 ASP A N 1
ATOM 1434 C CA . ASP A 1 175 ? 11.164 16.938 -1.074 1 94.62 175 ASP A CA 1
ATOM 1435 C C . ASP A 1 175 ? 10.367 17.562 0.07 1 94.62 175 ASP A C 1
ATOM 1437 O O . ASP A 1 175 ? 10.594 18.719 0.423 1 94.62 175 ASP A O 1
ATOM 1441 N N . ALA A 1 176 ? 9.422 16.812 0.566 1 93.69 176 ALA A N 1
ATOM 1442 C CA . ALA A 1 176 ? 8.617 17.297 1.681 1 93.69 176 ALA A CA 1
ATOM 1443 C C . ALA A 1 176 ? 9.477 17.578 2.908 1 93.69 176 ALA A C 1
ATOM 1445 O O . ALA A 1 176 ? 9.32 18.594 3.576 1 93.69 176 ALA A O 1
ATOM 1446 N N . VAL A 1 177 ? 10.406 16.719 3.143 1 95.75 177 VAL A N 1
ATOM 1447 C CA . VAL A 1 177 ? 11.305 16.859 4.285 1 95.75 177 VAL A CA 1
ATOM 1448 C C . VAL A 1 177 ? 12.211 18.078 4.07 1 95.75 177 VAL A C 1
ATOM 1450 O O . VAL A 1 177 ? 12.445 18.859 4.992 1 95.75 177 VAL A O 1
ATOM 1453 N N . GLN A 1 178 ? 12.695 18.203 2.922 1 95.94 178 GLN A N 1
ATOM 1454 C CA . GLN A 1 178 ? 13.555 19.344 2.596 1 95.94 178 GLN A CA 1
ATOM 1455 C C . GLN A 1 178 ? 12.812 20.656 2.789 1 95.94 178 GLN A C 1
ATOM 1457 O O . GLN A 1 178 ? 13.383 21.625 3.291 1 95.94 178 GLN A O 1
ATOM 1462 N N . PHE A 1 179 ? 11.625 20.656 2.377 1 96.44 179 PHE A N 1
ATOM 1463 C CA . PHE A 1 179 ? 10.789 21.828 2.557 1 96.44 179 PHE A CA 1
ATOM 1464 C C . PHE A 1 179 ? 10.625 22.156 4.035 1 96.44 179 PHE A C 1
ATOM 1466 O O . PHE A 1 179 ? 10.742 23.312 4.438 1 96.44 179 PHE A O 1
ATOM 1473 N N . ALA A 1 180 ? 10.312 21.203 4.781 1 95.81 180 ALA A N 1
ATOM 1474 C CA . ALA A 1 180 ? 10.133 21.391 6.219 1 95.81 180 ALA A CA 1
ATOM 1475 C C . ALA A 1 180 ? 11.406 21.922 6.867 1 95.81 180 ALA A C 1
ATOM 1477 O O . ALA A 1 180 ? 11.359 22.859 7.668 1 95.81 180 ALA A O 1
ATOM 1478 N N . LEU A 1 181 ? 12.547 21.359 6.508 1 97 181 LEU A N 1
ATOM 1479 C CA . LEU A 1 181 ? 13.82 21.797 7.074 1 97 181 LEU A CA 1
ATOM 1480 C C . LEU A 1 181 ? 14.109 23.25 6.703 1 97 181 LEU A C 1
ATOM 1482 O O . LEU A 1 181 ? 14.664 24 7.512 1 97 181 LEU A O 1
ATOM 1486 N N . GLU A 1 182 ? 13.758 23.578 5.566 1 96.88 182 GLU A N 1
ATOM 1487 C CA . GLU A 1 182 ? 13.945 24.953 5.121 1 96.88 182 GLU A CA 1
ATOM 1488 C C . GLU A 1 182 ? 13.125 25.922 5.973 1 96.88 182 GLU A C 1
ATOM 1490 O O . GLU A 1 182 ? 13.641 26.953 6.418 1 96.88 182 GLU A O 1
ATOM 1495 N N . LYS A 1 183 ? 11.906 25.594 6.188 1 96.06 183 LYS A N 1
ATOM 1496 C CA . LYS A 1 183 ? 11.031 26.438 6.996 1 96.06 183 LYS A CA 1
ATOM 1497 C C . LYS A 1 183 ? 11.531 26.531 8.43 1 96.06 183 LYS A C 1
ATOM 1499 O O . LYS A 1 183 ? 11.531 27.609 9.023 1 96.06 183 LYS A O 1
ATOM 1504 N N . ILE A 1 184 ? 11.984 25.469 8.938 1 95.94 184 ILE A N 1
ATOM 1505 C CA . ILE A 1 184 ? 12.484 25.422 10.312 1 95.94 184 ILE A CA 1
ATOM 1506 C C . ILE A 1 184 ? 13.766 26.25 10.422 1 95.94 184 ILE A C 1
ATOM 1508 O O . ILE A 1 184 ? 13.93 27.031 11.352 1 95.94 184 ILE A O 1
ATOM 1512 N N . GLY A 1 185 ? 14.641 26.031 9.5 1 95.69 185 GLY A N 1
ATOM 1513 C CA . GLY A 1 185 ? 15.891 26.781 9.5 1 95.69 185 GLY A CA 1
ATOM 1514 C C . GLY A 1 185 ? 15.695 28.281 9.43 1 95.69 185 GLY A C 1
ATOM 1515 O O . GLY A 1 185 ? 16.328 29.031 10.164 1 95.69 185 GLY A O 1
ATOM 1516 N N . GLU A 1 186 ? 14.789 28.688 8.633 1 94 186 GLU A N 1
ATOM 1517 C CA . GLU A 1 186 ? 14.508 30.109 8.469 1 94 186 GLU A CA 1
ATOM 1518 C C . GLU A 1 186 ? 13.891 30.703 9.734 1 94 186 GLU A C 1
ATOM 1520 O O . GLU A 1 186 ? 14.281 31.781 10.18 1 94 186 GLU A O 1
ATOM 1525 N N . TYR A 1 187 ? 13.023 29.984 10.242 1 93 187 TYR A N 1
ATOM 1526 C CA . TYR A 1 187 ? 12.32 30.469 11.422 1 93 187 TYR A CA 1
ATOM 1527 C C . TYR A 1 187 ? 13.266 30.578 12.609 1 93 187 TYR A C 1
ATOM 1529 O O . TYR A 1 187 ? 13.172 31.516 13.398 1 93 187 TYR A O 1
ATOM 1537 N N . THR A 1 188 ? 14.18 29.656 12.75 1 93.12 188 THR A N 1
ATOM 1538 C CA . THR A 1 188 ? 15.055 29.594 13.922 1 93.12 188 THR A CA 1
ATOM 1539 C C . THR A 1 188 ? 16.344 30.375 13.664 1 93.12 188 THR A C 1
ATOM 1541 O O . THR A 1 188 ? 17.234 30.406 14.516 1 93.12 188 THR A O 1
ATOM 1544 N N . SER A 1 189 ? 16.469 30.875 12.523 1 91.81 189 SER A N 1
ATOM 1545 C CA . SER A 1 189 ? 17.672 31.578 12.109 1 91.81 189 SER A CA 1
ATOM 1546 C C . SER A 1 189 ? 18.906 30.672 12.258 1 91.81 189 SER A C 1
ATOM 1548 O O . SER A 1 189 ? 19.938 31.109 12.758 1 91.81 189 SER A O 1
ATOM 1550 N N . ALA A 1 190 ? 18.719 29.453 11.93 1 95.06 190 ALA A N 1
ATOM 1551 C CA . ALA A 1 190 ? 19.812 28.5 12.008 1 95.06 190 ALA A CA 1
ATOM 1552 C C . ALA A 1 190 ? 20.703 28.578 10.773 1 95.06 190 ALA A C 1
ATOM 1554 O O . ALA A 1 190 ? 20.312 29.156 9.75 1 95.06 190 ALA A O 1
ATOM 1555 N N . ASP A 1 191 ? 21.906 28.109 10.984 1 95.88 191 ASP A N 1
ATOM 1556 C CA . ASP A 1 191 ? 22.812 28 9.852 1 95.88 191 ASP A CA 1
ATOM 1557 C C . ASP A 1 191 ? 22.609 26.688 9.102 1 95.88 191 ASP A C 1
ATOM 1559 O O . ASP A 1 191 ? 22.828 26.609 7.891 1 95.88 191 ASP A O 1
ATOM 1563 N N . ARG A 1 192 ? 22.203 25.734 9.883 1 95.38 192 ARG A N 1
ATOM 1564 C CA . ARG A 1 192 ? 21.953 24.406 9.32 1 95.38 192 ARG A CA 1
ATOM 1565 C C . ARG A 1 192 ? 20.812 23.719 10.055 1 95.38 192 ARG A C 1
ATOM 1567 O O . ARG A 1 192 ? 20.719 23.797 11.281 1 95.38 192 ARG A O 1
ATOM 1574 N N . ALA A 1 193 ? 19.969 23.125 9.312 1 97 193 ALA A N 1
ATOM 1575 C CA . ALA A 1 193 ? 18.984 22.172 9.836 1 97 193 ALA A CA 1
ATOM 1576 C C . ALA A 1 193 ? 19.188 20.781 9.25 1 97 193 ALA A C 1
ATOM 1578 O O . ALA A 1 193 ? 19.547 20.641 8.07 1 97 193 ALA A O 1
ATOM 1579 N N . PHE A 1 194 ? 18.984 19.766 10.133 1 95.75 194 PHE A N 1
ATOM 1580 C CA . PHE A 1 194 ? 19.344 18.453 9.617 1 95.75 194 PHE A CA 1
ATOM 1581 C C . PHE A 1 194 ? 18.453 17.375 10.211 1 95.75 194 PHE A C 1
ATOM 1583 O O . PHE A 1 194 ? 17.75 17.609 11.195 1 95.75 194 PHE A O 1
ATOM 1590 N N . ILE A 1 195 ? 18.531 16.281 9.547 1 96.25 195 ILE A N 1
ATOM 1591 C CA . ILE A 1 195 ? 17.938 15.047 10.055 1 96.25 195 ILE A CA 1
ATOM 1592 C C . ILE A 1 195 ? 18.953 13.906 9.945 1 96.25 195 ILE A C 1
ATOM 1594 O O . ILE A 1 195 ? 19.594 13.727 8.906 1 96.25 195 ILE A O 1
ATOM 1598 N N . MET A 1 196 ? 19.141 13.219 11.016 1 94.5 196 MET A N 1
ATOM 1599 C CA . MET A 1 196 ? 19.906 11.977 11.055 1 94.5 196 MET A CA 1
ATOM 1600 C C . MET A 1 196 ? 19 10.781 11.305 1 94.5 196 MET A C 1
ATOM 1602 O O . MET A 1 196 ? 18.109 10.844 12.148 1 94.5 196 MET A O 1
ATOM 1606 N N . GLU A 1 197 ? 19.25 9.805 10.617 1 94.62 197 GLU A N 1
ATOM 1607 C CA . GLU A 1 197 ? 18.422 8.609 10.781 1 94.62 197 GLU A CA 1
ATOM 1608 C C . GLU A 1 197 ? 19.25 7.43 11.289 1 94.62 197 GLU A C 1
ATOM 1610 O O . GLU A 1 197 ? 20.438 7.316 10.969 1 94.62 197 GLU A O 1
ATOM 1615 N N . ILE A 1 198 ? 18.609 6.551 11.953 1 94.06 198 ILE A N 1
ATOM 1616 C CA . ILE A 1 198 ? 19.25 5.355 12.492 1 94.06 198 ILE A CA 1
ATOM 1617 C C . ILE A 1 198 ? 19.203 4.227 11.469 1 94.06 198 ILE A C 1
ATOM 1619 O O . ILE A 1 198 ? 18.172 4.039 10.797 1 94.06 198 ILE A O 1
ATOM 1623 N N . SER A 1 199 ? 20.234 3.473 11.461 1 92.81 199 SER A N 1
ATOM 1624 C CA . SER A 1 199 ? 20.344 2.369 10.508 1 92.81 199 SER A CA 1
ATOM 1625 C C . SER A 1 199 ? 19.391 1.232 10.883 1 92.81 199 SER A C 1
ATOM 1627 O O . SER A 1 199 ? 18.875 1.188 12 1 92.81 199 SER A O 1
ATOM 1629 N N . GLN A 1 200 ? 19.188 0.391 9.984 1 87.25 200 GLN A N 1
ATOM 1630 C CA . GLN A 1 200 ? 18.266 -0.731 10.188 1 87.25 200 GLN A CA 1
ATOM 1631 C C . GLN A 1 200 ? 18.75 -1.632 11.32 1 87.25 200 GLN A C 1
ATOM 1633 O O . GLN A 1 200 ? 17.938 -2.156 12.086 1 87.25 200 GLN A O 1
ATOM 1638 N N . ASP A 1 201 ? 20.062 -1.778 11.367 1 89.56 201 ASP A N 1
ATOM 1639 C CA . ASP A 1 201 ? 20.625 -2.619 12.422 1 89.56 201 ASP A CA 1
ATOM 1640 C C . ASP A 1 201 ? 20.734 -1.855 13.734 1 89.56 201 ASP A C 1
ATOM 1642 O O . ASP A 1 201 ? 21.172 -2.408 14.75 1 89.56 201 ASP A O 1
ATOM 1646 N N . ARG A 1 202 ? 20.438 -0.587 13.766 1 90.69 202 ARG A N 1
ATOM 1647 C CA . ARG A 1 202 ? 20.375 0.288 14.93 1 90.69 202 ARG A CA 1
ATOM 1648 C C . ARG A 1 202 ? 21.75 0.464 15.57 1 90.69 202 ARG A C 1
ATOM 1650 O O . ARG A 1 202 ? 21.859 0.589 16.781 1 90.69 202 ARG A O 1
ATOM 1657 N N . GLN A 1 203 ? 22.688 0.402 14.703 1 91.62 203 GLN A N 1
ATOM 1658 C CA . GLN A 1 203 ? 24.047 0.514 15.227 1 91.62 203 GLN A CA 1
ATOM 1659 C C . GLN A 1 203 ? 24.672 1.86 14.867 1 91.62 203 GLN A C 1
ATOM 1661 O O . GLN A 1 203 ? 25.609 2.314 15.531 1 91.62 203 GLN A O 1
ATOM 1666 N N . SER A 1 204 ? 24.094 2.328 13.852 1 93.81 204 SER A N 1
ATOM 1667 C CA . SER A 1 204 ? 24.703 3.572 13.383 1 93.81 204 SER A CA 1
ATOM 1668 C C . SER A 1 204 ? 23.625 4.582 12.977 1 93.81 204 SER A C 1
ATOM 1670 O O . SER A 1 204 ? 22.453 4.238 12.875 1 93.81 204 SER A O 1
ATOM 1672 N N . MET A 1 205 ? 24.109 5.855 12.891 1 92.19 205 MET A N 1
ATOM 1673 C CA . MET A 1 205 ? 23.266 6.941 12.406 1 92.19 205 MET A CA 1
ATOM 1674 C C . MET A 1 205 ? 23.969 7.719 11.297 1 92.19 205 MET A C 1
ATOM 1676 O O . MET A 1 205 ? 25.188 7.863 11.312 1 92.19 205 MET A O 1
ATOM 1680 N N . SER A 1 206 ? 23.141 8.219 10.383 1 93.62 206 SER A N 1
ATOM 1681 C CA . SER A 1 206 ? 23.703 8.961 9.258 1 93.62 206 SER A CA 1
ATOM 1682 C C . SER A 1 206 ? 22.859 10.18 8.922 1 93.62 206 SER A C 1
ATOM 1684 O O . SER A 1 206 ? 21.641 10.164 9.094 1 93.62 206 SER A O 1
ATOM 1686 N N . PHE A 1 207 ? 23.562 11.234 8.453 1 92.31 207 PHE A N 1
ATOM 1687 C CA . PHE A 1 207 ? 22.859 12.383 7.906 1 92.31 207 PHE A CA 1
ATOM 1688 C C . PHE A 1 207 ? 22.094 11.992 6.648 1 92.31 207 PHE A C 1
ATOM 1690 O O . PHE A 1 207 ? 22.656 11.422 5.719 1 92.31 207 PHE A O 1
ATOM 1697 N N . THR A 1 208 ? 20.844 12.242 6.688 1 92 208 THR A N 1
ATOM 1698 C CA . THR A 1 208 ? 20.047 11.891 5.52 1 92 208 THR A CA 1
ATOM 1699 C C . THR A 1 208 ? 19.531 13.141 4.82 1 92 208 THR A C 1
ATOM 1701 O O . THR A 1 208 ? 19.359 13.156 3.598 1 92 208 THR A O 1
ATOM 1704 N N . HIS A 1 209 ? 19.141 14.172 5.586 1 95 209 HIS A N 1
ATOM 1705 C CA . HIS A 1 209 ? 18.656 15.438 5.047 1 95 209 HIS A CA 1
ATOM 1706 C C . HIS A 1 209 ? 19.344 16.625 5.707 1 95 209 HIS A C 1
ATOM 1708 O O . HIS A 1 209 ? 19.672 16.578 6.895 1 95 209 HIS A O 1
ATOM 1714 N N . GLU A 1 210 ? 19.531 17.656 4.824 1 94.94 210 GLU A N 1
ATOM 1715 C CA . GLU A 1 210 ? 20.172 18.859 5.352 1 94.94 210 GLU A CA 1
ATOM 1716 C C . GLU A 1 210 ? 19.703 20.109 4.602 1 94.94 210 GLU A C 1
ATOM 1718 O O . GLU A 1 210 ? 19.484 20.062 3.389 1 94.94 210 GLU A O 1
ATOM 1723 N N . TRP A 1 211 ? 19.422 21.062 5.344 1 96.5 211 TRP A N 1
ATOM 1724 C CA . TRP A 1 211 ? 19.219 22.406 4.797 1 96.5 211 TRP A CA 1
ATOM 1725 C C . TRP A 1 211 ? 20.328 23.344 5.262 1 96.5 211 TRP A C 1
ATOM 1727 O O . TRP A 1 211 ? 20.688 23.359 6.441 1 96.5 211 TRP A O 1
ATOM 1737 N N . LEU A 1 212 ? 20.828 24.109 4.305 1 95.44 212 LEU A N 1
ATOM 1738 C CA . LEU A 1 212 ? 21.969 24.969 4.598 1 95.44 212 LEU A CA 1
ATOM 1739 C C . LEU A 1 212 ? 21.641 26.422 4.277 1 95.44 212 LEU A C 1
ATOM 1741 O O . LEU A 1 212 ? 21.047 26.719 3.232 1 95.44 212 LEU A O 1
ATOM 1745 N N . ASN A 1 213 ? 21.969 27.188 5.254 1 93.81 213 ASN A N 1
ATOM 1746 C CA . ASN A 1 213 ? 21.922 28.625 4.98 1 93.81 213 ASN A CA 1
ATOM 1747 C C . ASN A 1 213 ? 23.062 29.047 4.059 1 93.81 213 ASN A C 1
ATOM 1749 O O . ASN A 1 213 ? 24 28.281 3.814 1 93.81 213 ASN A O 1
ATOM 1753 N N . GLU A 1 214 ? 22.953 30.266 3.551 1 90.88 214 GLU A N 1
ATOM 1754 C CA . GLU A 1 214 ? 23.953 30.75 2.602 1 90.88 214 GLU A CA 1
ATOM 1755 C C . GLU A 1 214 ? 25.359 30.703 3.205 1 90.88 214 GLU A C 1
ATOM 1757 O O . GLU A 1 214 ? 25.562 31.203 4.312 1 90.88 214 GLU A O 1
ATOM 1762 N N . GLY A 1 215 ? 26.328 30.047 2.555 1 87.44 215 GLY A N 1
ATOM 1763 C CA . GLY A 1 215 ? 27.734 30.047 2.939 1 87.44 215 GLY A CA 1
ATOM 1764 C C . GLY A 1 215 ? 28.094 28.922 3.889 1 87.44 215 GLY A C 1
ATOM 1765 O O . GLY A 1 215 ? 29.25 28.812 4.328 1 87.44 215 GLY A O 1
ATOM 1766 N N . VAL A 1 216 ? 27.203 28.141 4.266 1 90.81 216 VAL A N 1
ATOM 1767 C CA . VAL A 1 216 ? 27.469 27.078 5.219 1 90.81 216 VAL A CA 1
ATOM 1768 C C . VAL A 1 216 ? 27.797 25.781 4.469 1 90.81 216 VAL A C 1
ATOM 1770 O O . VAL A 1 216 ? 27.156 25.469 3.453 1 90.81 216 VAL A O 1
ATOM 1773 N N . GLU A 1 217 ? 28.781 25.031 4.973 1 87 217 GLU A N 1
ATOM 1774 C CA . GLU A 1 217 ? 29.203 23.781 4.34 1 87 217 GLU A CA 1
ATOM 1775 C C . GLU A 1 217 ? 28.375 22.609 4.848 1 87 217 GLU A C 1
ATOM 1777 O O . GLU A 1 217 ? 27.938 22.594 6 1 87 217 GLU A O 1
ATOM 1782 N N . SER A 1 218 ? 28.266 21.656 3.977 1 89.94 218 SER A N 1
ATOM 1783 C CA . SER A 1 218 ? 27.484 20.469 4.309 1 89.94 218 SER A CA 1
ATOM 1784 C C . SER A 1 218 ? 28.266 19.531 5.23 1 89.94 218 SER A C 1
ATOM 1786 O O . SER A 1 218 ? 29.5 19.438 5.133 1 89.94 218 SER A O 1
ATOM 1788 N N . ALA A 1 219 ? 27.547 18.859 6.09 1 81.81 219 ALA A N 1
ATOM 1789 C CA . ALA A 1 219 ? 28.156 17.922 7.016 1 81.81 219 ALA A CA 1
ATOM 1790 C C . ALA A 1 219 ? 27.891 16.469 6.582 1 81.81 219 ALA A C 1
ATOM 1792 O O . ALA A 1 219 ? 28.328 15.531 7.246 1 81.81 219 ALA A O 1
ATOM 1793 N N . VAL A 1 220 ? 27.281 16.25 5.547 1 80.88 220 VAL A N 1
ATOM 1794 C CA . VAL A 1 220 ? 26.828 14.938 5.121 1 80.88 220 VAL A CA 1
ATOM 1795 C C . VAL A 1 220 ? 28.031 14.023 4.883 1 80.88 220 VAL A C 1
ATOM 1797 O O . VAL A 1 220 ? 27.984 12.836 5.199 1 80.88 220 VAL A O 1
ATOM 1800 N N . LEU A 1 221 ? 29 14.531 4.355 1 77.38 221 LEU A N 1
ATOM 1801 C CA . LEU A 1 221 ? 30.172 13.727 4.031 1 77.38 221 LEU A CA 1
ATOM 1802 C C . LEU A 1 221 ? 30.859 13.242 5.297 1 77.38 221 LEU A C 1
ATOM 1804 O O . LEU A 1 221 ? 31.438 12.156 5.316 1 77.38 221 LEU A O 1
ATOM 1808 N N . VAL A 1 222 ? 30.734 14.008 6.328 1 76.44 222 VAL A N 1
ATOM 1809 C CA . VAL A 1 222 ? 31.453 13.695 7.559 1 76.44 222 VAL A CA 1
ATOM 1810 C C . VAL A 1 222 ? 30.547 12.883 8.492 1 76.44 222 VAL A C 1
ATOM 1812 O O . VAL A 1 222 ? 31.047 12.117 9.32 1 76.44 222 VAL A O 1
ATOM 1815 N N . GLY A 1 223 ? 29.391 12.961 8.297 1 80.19 223 GLY A N 1
ATOM 1816 C CA . GLY A 1 223 ? 28.469 12.383 9.258 1 80.19 223 GLY A CA 1
ATOM 1817 C C . GLY A 1 223 ? 27.734 11.164 8.727 1 80.19 223 GLY A C 1
ATOM 1818 O O . GLY A 1 223 ? 26.516 11.078 8.828 1 80.19 223 GLY A O 1
ATOM 1819 N N . GLN A 1 224 ? 28.5 10.289 8.273 1 85.56 224 GLN A N 1
ATOM 1820 C CA . GLN A 1 224 ? 27.891 9.047 7.805 1 85.56 224 GLN A CA 1
ATOM 1821 C C . GLN A 1 224 ? 28.297 7.871 8.695 1 85.56 224 GLN A C 1
ATOM 1823 O O . GLN A 1 224 ? 29.438 7.789 9.141 1 85.56 224 GLN A O 1
ATOM 1828 N N . ASP A 1 225 ? 27.359 7.059 9.039 1 88.5 225 ASP A N 1
ATOM 1829 C CA . ASP A 1 225 ? 27.516 5.82 9.797 1 88.5 225 ASP A CA 1
ATOM 1830 C C . ASP A 1 225 ? 28.188 6.086 11.141 1 88.5 225 ASP A C 1
ATOM 1832 O O . ASP A 1 225 ? 29.156 5.426 11.5 1 88.5 225 ASP A O 1
ATOM 1836 N N . LEU A 1 226 ? 27.719 7.023 11.766 1 87.5 226 LEU A N 1
ATOM 1837 C CA . LEU A 1 226 ? 28.203 7.348 13.102 1 87.5 226 LEU A CA 1
ATOM 1838 C C . LEU A 1 226 ? 27.703 6.336 14.125 1 87.5 226 LEU A C 1
ATOM 1840 O O . LEU A 1 226 ? 26.484 6.117 14.242 1 87.5 226 LEU A O 1
ATOM 1844 N N . PRO A 1 227 ? 28.578 5.777 14.828 1 89.31 227 PRO A N 1
ATOM 1845 C CA . PRO A 1 227 ? 28.141 4.758 15.781 1 89.31 227 PRO A CA 1
ATOM 1846 C C . PRO A 1 227 ? 27.312 5.34 16.922 1 89.31 227 PRO A C 1
ATOM 1848 O O . PRO A 1 227 ? 27.734 6.289 17.594 1 89.31 227 PRO A O 1
ATOM 1851 N N . ILE A 1 228 ? 26.25 4.754 17.25 1 89.12 228 ILE A N 1
ATOM 1852 C CA . ILE A 1 228 ? 25.359 5.203 18.312 1 89.12 228 ILE A CA 1
ATOM 1853 C C . ILE A 1 228 ? 26 4.941 19.672 1 89.12 228 ILE A C 1
ATOM 1855 O O . ILE A 1 228 ? 25.75 5.684 20.625 1 89.12 228 ILE A O 1
ATOM 1859 N N . SER A 1 229 ? 26.797 3.938 19.672 1 85 229 SER A N 1
ATOM 1860 C CA . SER A 1 229 ? 27.453 3.559 20.906 1 85 229 SER A CA 1
ATOM 1861 C C . SER A 1 229 ? 28.375 4.668 21.391 1 85 229 SER A C 1
ATOM 1863 O O . SER A 1 229 ? 28.703 4.727 22.578 1 85 229 SER A O 1
ATOM 1865 N N . SER A 1 230 ? 28.75 5.516 20.547 1 82.12 230 SER A N 1
ATOM 1866 C CA . SER A 1 230 ? 29.672 6.594 20.906 1 82.12 230 SER A CA 1
ATOM 1867 C C . SER A 1 230 ? 28.922 7.766 21.516 1 82.12 230 SER A C 1
ATOM 1869 O O . SER A 1 230 ? 29.547 8.68 22.078 1 82.12 230 SER A O 1
ATOM 1871 N N . MET A 1 231 ? 27.703 7.734 21.5 1 82.88 231 MET A N 1
ATOM 1872 C CA . MET A 1 231 ? 26.906 8.836 22.031 1 82.88 231 MET A CA 1
ATOM 1873 C C . MET A 1 231 ? 26.75 8.727 23.531 1 82.88 231 MET A C 1
ATOM 1875 O O . MET A 1 231 ? 26.688 7.621 24.078 1 82.88 231 MET A O 1
ATOM 1879 N N . ASN A 1 232 ? 26.719 9.852 24.125 1 85.44 232 ASN A N 1
ATOM 1880 C CA . ASN A 1 232 ? 26.453 9.891 25.562 1 85.44 232 ASN A CA 1
ATOM 1881 C C . ASN A 1 232 ? 25.094 9.297 25.906 1 85.44 232 ASN A C 1
ATOM 1883 O O . ASN A 1 232 ? 24.062 9.742 25.375 1 85.44 232 ASN A O 1
ATOM 1887 N N . PRO A 1 233 ? 25.062 8.359 26.797 1 86.88 233 PRO A N 1
ATOM 1888 C CA . PRO A 1 233 ? 23.797 7.691 27.125 1 86.88 233 PRO A CA 1
ATOM 1889 C C . PRO A 1 233 ? 22.734 8.656 27.672 1 86.88 233 PRO A C 1
ATOM 1891 O O . PRO A 1 233 ? 21.547 8.477 27.422 1 86.88 233 PRO A O 1
ATOM 1894 N N . GLU A 1 234 ? 23.188 9.625 28.328 1 86.56 234 GLU A N 1
ATOM 1895 C CA . GLU A 1 234 ? 22.234 10.594 28.875 1 86.56 234 GLU A CA 1
ATOM 1896 C C . GLU A 1 234 ? 21.562 11.391 27.766 1 86.56 234 GLU A C 1
ATOM 1898 O O . GLU A 1 234 ? 20.344 11.633 27.812 1 86.56 234 GLU A O 1
ATOM 1903 N N . ASN A 1 235 ? 22.359 11.773 26.859 1 87.62 235 ASN A N 1
ATOM 1904 C CA . ASN A 1 235 ? 21.812 12.5 25.719 1 87.62 235 ASN A CA 1
ATOM 1905 C C . ASN A 1 235 ? 20.844 11.641 24.922 1 87.62 235 ASN A C 1
ATOM 1907 O O . ASN A 1 235 ? 19.797 12.125 24.484 1 87.62 235 ASN A O 1
ATOM 1911 N N . LEU A 1 236 ? 21.234 10.453 24.844 1 88.12 236 LEU A N 1
ATOM 1912 C CA . LEU A 1 236 ? 20.375 9.523 24.109 1 88.12 236 LEU A CA 1
ATOM 1913 C C . LEU A 1 236 ? 19.047 9.336 24.828 1 88.12 236 LEU A C 1
ATOM 1915 O O . LEU A 1 236 ? 18 9.219 24.188 1 88.12 236 LEU A O 1
ATOM 1919 N N . ALA A 1 237 ? 19.109 9.25 26.062 1 89.44 237 ALA A N 1
ATOM 1920 C CA . ALA A 1 237 ? 17.891 9.094 26.859 1 89.44 237 ALA A CA 1
ATOM 1921 C C . ALA A 1 237 ? 16.969 10.289 26.703 1 89.44 237 ALA A C 1
ATOM 1923 O O . ALA A 1 237 ? 15.742 10.133 26.656 1 89.44 237 ALA A O 1
ATOM 1924 N N . ILE A 1 238 ? 17.547 11.422 26.625 1 90.19 238 ILE A N 1
ATOM 1925 C CA . ILE A 1 238 ? 16.766 12.633 26.422 1 90.19 238 ILE A CA 1
ATOM 1926 C C . ILE A 1 238 ? 16.031 12.57 25.094 1 90.19 238 ILE A C 1
ATOM 1928 O O . ILE A 1 238 ? 14.836 12.836 25.016 1 90.19 238 ILE A O 1
ATOM 1932 N N . LEU A 1 239 ? 16.719 12.211 24.141 1 90 239 LEU A N 1
ATOM 1933 C CA . LEU A 1 239 ? 16.172 12.156 22.797 1 90 239 LEU A CA 1
ATOM 1934 C C . LEU A 1 239 ? 15.094 11.086 22.688 1 90 239 LEU A C 1
ATOM 1936 O O . LEU A 1 239 ? 14.117 11.25 21.953 1 90 239 LEU A O 1
ATOM 1940 N N . MET A 1 240 ? 15.203 10.055 23.438 1 87.56 240 MET A N 1
ATOM 1941 C CA . MET A 1 240 ? 14.258 8.945 23.422 1 87.56 240 MET A CA 1
ATOM 1942 C C . MET A 1 240 ? 12.977 9.305 24.156 1 87.56 240 MET A C 1
ATOM 1944 O O . MET A 1 240 ? 11.922 8.719 23.906 1 87.56 240 MET A O 1
ATOM 1948 N N . ASN A 1 241 ? 13.07 10.227 25.031 1 82.62 241 ASN A N 1
ATOM 1949 C CA . ASN A 1 241 ? 11.922 10.562 25.859 1 82.62 241 ASN A CA 1
ATOM 1950 C C . ASN A 1 241 ? 11.344 11.922 25.5 1 82.62 241 ASN A C 1
ATOM 1952 O O . ASN A 1 241 ? 10.969 12.703 26.375 1 82.62 241 ASN A O 1
ATOM 1956 N N . ASP A 1 242 ? 11.328 12.234 24.344 1 73.69 242 ASP A N 1
ATOM 1957 C CA . ASP A 1 242 ? 10.711 13.438 23.797 1 73.69 242 ASP A CA 1
ATOM 1958 C C . ASP A 1 242 ? 11.367 14.695 24.359 1 73.69 242 ASP A C 1
ATOM 1960 O O . ASP A 1 242 ? 10.742 15.758 24.406 1 73.69 242 ASP A O 1
ATOM 1964 N N . GLY A 1 243 ? 12.531 14.516 24.766 1 80.94 243 GLY A N 1
ATOM 1965 C CA . GLY A 1 243 ? 13.258 15.672 25.25 1 80.94 243 GLY A CA 1
ATOM 1966 C C . GLY A 1 243 ? 14.031 16.391 24.172 1 80.94 243 GLY A C 1
ATOM 1967 O O . GLY A 1 243 ? 14.273 15.844 23.094 1 80.94 243 GLY A O 1
ATOM 1968 N N . ILE A 1 244 ? 14.336 17.672 24.469 1 90.44 244 ILE A N 1
ATOM 1969 C CA . ILE A 1 244 ? 15.125 18.5 23.562 1 90.44 244 ILE A CA 1
ATOM 1970 C C . ILE A 1 244 ? 16.547 18.641 24.094 1 90.44 244 ILE A C 1
ATOM 1972 O O . ILE A 1 244 ? 16.75 18.938 25.266 1 90.44 244 ILE A O 1
ATOM 1976 N N . LEU A 1 245 ? 17.438 18.266 23.297 1 91.44 245 LEU A N 1
ATOM 1977 C CA . LEU A 1 245 ? 18.844 18.438 23.641 1 91.44 245 LEU A CA 1
ATOM 1978 C C . LEU A 1 245 ? 19.344 19.812 23.219 1 91.44 245 LEU A C 1
ATOM 1980 O O . LEU A 1 245 ? 19.391 20.125 22.031 1 91.44 245 LEU A O 1
ATOM 1984 N N . PHE A 1 246 ? 19.594 20.547 24.172 1 91 246 PHE A N 1
ATOM 1985 C CA . PHE A 1 246 ? 20.031 21.922 23.969 1 91 246 PHE A CA 1
ATOM 1986 C C . PHE A 1 246 ? 21.484 22.109 24.406 1 91 246 PHE A C 1
ATOM 1988 O O . PHE A 1 246 ? 21.828 21.844 25.547 1 91 246 PHE A O 1
ATOM 1995 N N . MET A 1 247 ? 22.312 22.484 23.422 1 89 247 MET A N 1
ATOM 1996 C CA . MET A 1 247 ? 23.719 22.797 23.672 1 89 247 MET A CA 1
ATOM 1997 C C . MET A 1 247 ? 24.062 24.203 23.219 1 89 247 MET A C 1
ATOM 1999 O O . MET A 1 247 ? 24.406 24.406 22.047 1 89 247 MET A O 1
ATOM 2003 N N . PRO A 1 248 ? 24.125 25.141 24.109 1 88.56 248 PRO A N 1
ATOM 2004 C CA . PRO A 1 248 ? 24.312 26.547 23.719 1 88.56 248 PRO A CA 1
ATOM 2005 C C . PRO A 1 248 ? 25.734 26.828 23.25 1 88.56 248 PRO A C 1
ATOM 2007 O O . PRO A 1 248 ? 25.953 27.75 22.453 1 88.56 248 PRO A O 1
ATOM 2010 N N . ASP A 1 249 ? 26.672 26.047 23.812 1 91.25 249 ASP A N 1
ATOM 2011 C CA . ASP A 1 249 ? 28.062 26.266 23.453 1 91.25 249 ASP A CA 1
ATOM 2012 C C . ASP A 1 249 ? 28.859 24.969 23.484 1 91.25 249 ASP A C 1
ATOM 2014 O O . ASP A 1 249 ? 29.078 24.391 24.562 1 91.25 249 ASP A O 1
ATOM 2018 N N . SER A 1 250 ? 29.359 24.641 22.344 1 86 250 SER A N 1
ATOM 2019 C CA . SER A 1 250 ? 30.078 23.391 22.234 1 86 250 SER A CA 1
ATOM 2020 C C . SER A 1 250 ? 31.359 23.406 23.047 1 86 250 SER A C 1
ATOM 2022 O O . SER A 1 250 ? 31.891 22.359 23.422 1 86 250 SER A O 1
ATOM 2024 N N . ARG A 1 251 ? 31.859 24.484 23.375 1 85.94 251 ARG A N 1
ATOM 2025 C CA . ARG A 1 251 ? 33.125 24.609 24.109 1 85.94 251 ARG A CA 1
ATOM 2026 C C . ARG A 1 251 ? 32.938 24.25 25.578 1 85.94 251 ARG A C 1
ATOM 2028 O O . ARG A 1 251 ? 33.906 23.984 26.281 1 85.94 251 ARG A O 1
ATOM 2035 N N . GLU A 1 252 ? 31.656 24.234 25.969 1 86.31 252 GLU A N 1
ATOM 2036 C CA . GLU A 1 252 ? 31.375 23.875 27.359 1 86.31 252 GLU A CA 1
ATOM 2037 C C . GLU A 1 252 ? 31.328 22.359 27.547 1 86.31 252 GLU A C 1
ATOM 2039 O O . GLU A 1 252 ? 31.297 21.875 28.672 1 86.31 252 GLU A O 1
ATOM 2044 N N . LEU A 1 253 ? 31.406 21.703 26.469 1 85.25 253 LEU A N 1
ATOM 2045 C CA . LEU A 1 253 ? 31.391 20.25 26.547 1 85.25 253 LEU A CA 1
ATOM 2046 C C . LEU A 1 253 ? 32.75 19.719 26.984 1 85.25 253 LEU A C 1
ATOM 2048 O O . LEU A 1 253 ? 33.781 20.359 26.75 1 85.25 253 LEU A O 1
ATOM 2052 N N . PRO A 1 254 ? 32.656 18.562 27.656 1 82.62 254 PRO A N 1
ATOM 2053 C CA . PRO A 1 254 ? 33.938 18 28.125 1 82.62 254 PRO A CA 1
ATOM 2054 C C . PRO A 1 254 ? 34.938 17.734 27 1 82.62 254 PRO A C 1
ATOM 2056 O O . PRO A 1 254 ? 34.531 17.281 25.922 1 82.62 254 PRO A O 1
ATOM 2059 N N . GLU A 1 255 ? 36.156 18 27.375 1 80.56 255 GLU A N 1
ATOM 2060 C CA . GLU A 1 255 ? 37.219 17.766 26.406 1 80.56 255 GLU A CA 1
ATOM 2061 C C . GLU A 1 255 ? 37.375 16.281 26.125 1 80.56 255 GLU A C 1
ATOM 2063 O O . GLU A 1 255 ? 37.281 15.453 27.031 1 80.56 255 GLU A O 1
ATOM 2068 N N . GLY A 1 256 ? 37.438 15.836 24.859 1 74.44 256 GLY A N 1
ATOM 2069 C CA . GLY A 1 256 ? 37.656 14.445 24.484 1 74.44 256 GLY A CA 1
ATOM 2070 C C . GLY A 1 256 ? 36.375 13.711 24.141 1 74.44 256 GLY A C 1
ATOM 2071 O O . GLY A 1 256 ? 36.406 12.578 23.656 1 74.44 256 GLY A O 1
ATOM 2072 N N . SER A 1 257 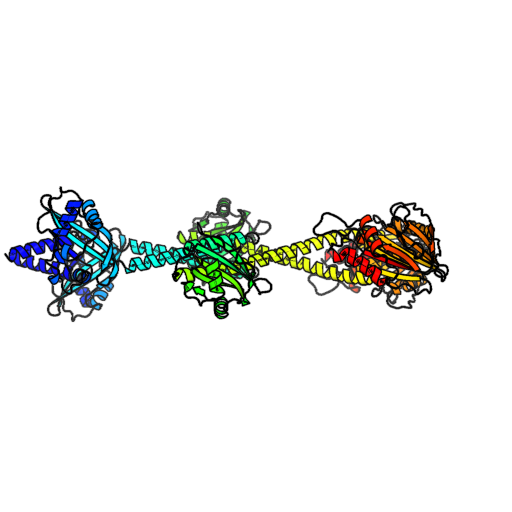? 35.312 14.438 24.484 1 78.75 257 SER A N 1
ATOM 2073 C CA . SER A 1 257 ? 34.062 13.766 24.188 1 78.75 257 SER A CA 1
ATOM 2074 C C . SER A 1 257 ? 33.875 13.648 22.672 1 78.75 257 SER A C 1
ATOM 2076 O O . SER A 1 257 ? 34.344 14.484 21.906 1 78.75 257 SER A O 1
ATOM 2078 N N . TRP A 1 258 ? 33.25 12.617 22.297 1 78.44 258 TRP A N 1
ATOM 2079 C CA . TRP A 1 258 ? 32.969 12.344 20.891 1 78.44 258 TRP A CA 1
ATOM 2080 C C . TRP A 1 258 ? 32.125 13.445 20.281 1 78.44 258 TRP A C 1
ATOM 2082 O O . TRP A 1 258 ? 32.312 13.852 19.141 1 78.44 258 TRP A O 1
ATOM 2092 N N . VAL A 1 259 ? 31.297 13.914 21.031 1 79.19 259 VAL A N 1
ATOM 2093 C CA . VAL A 1 259 ? 30.359 14.922 20.531 1 79.19 259 VAL A CA 1
ATOM 2094 C C . VAL A 1 259 ? 31.109 16.219 20.25 1 79.19 259 VAL A C 1
ATOM 2096 O O . VAL A 1 259 ? 30.859 16.875 19.234 1 79.19 259 VAL A O 1
ATOM 2099 N N . ARG A 1 260 ? 31.891 16.578 21.188 1 85.06 260 ARG A N 1
ATOM 2100 C CA . ARG A 1 260 ? 32.656 17.797 20.969 1 85.06 260 ARG A CA 1
ATOM 2101 C C . ARG A 1 260 ? 33.562 17.672 19.734 1 85.06 260 ARG A C 1
ATOM 2103 O O . ARG A 1 260 ? 33.688 18.641 18.969 1 85.06 260 ARG A O 1
ATOM 2110 N N . GLY A 1 261 ? 34.156 16.516 19.625 1 80.19 261 GLY A N 1
ATOM 2111 C CA . GLY A 1 261 ? 34.969 16.281 18.453 1 80.19 261 GLY A CA 1
ATOM 2112 C C . GLY A 1 261 ? 34.219 16.422 17.141 1 80.19 261 GLY A C 1
ATOM 2113 O O . GLY A 1 261 ? 34.688 17.047 16.203 1 80.19 261 GLY A O 1
ATOM 2114 N N . MET A 1 262 ? 33.094 15.922 17.156 1 79.06 262 MET A N 1
ATOM 2115 C CA . MET A 1 262 ? 32.25 15.984 15.961 1 79.06 262 MET A CA 1
ATOM 2116 C C . MET A 1 262 ? 31.828 17.422 15.672 1 79.06 262 MET A C 1
ATOM 2118 O O . MET A 1 262 ? 31.828 17.859 14.523 1 79.06 262 MET A O 1
ATOM 2122 N N . MET A 1 263 ? 31.484 18.125 16.656 1 84.5 263 MET A N 1
ATOM 2123 C CA . MET A 1 263 ? 31.031 19.516 16.5 1 84.5 263 MET A CA 1
ATOM 2124 C C . MET A 1 263 ? 32.188 20.391 16.031 1 84.5 263 MET A C 1
ATOM 2126 O O . MET A 1 263 ? 31.969 21.281 15.188 1 84.5 263 MET A O 1
ATOM 2130 N N . GLU A 1 264 ? 33.281 20.078 16.531 1 83.25 264 GLU A N 1
ATOM 2131 C CA . GLU A 1 264 ? 34.469 20.844 16.109 1 83.25 264 GLU A CA 1
ATOM 2132 C C . GLU A 1 264 ? 34.781 20.609 14.633 1 83.25 264 GLU A C 1
ATOM 2134 O O . GLU A 1 264 ? 35.094 21.531 13.898 1 83.25 264 GLU A O 1
ATOM 2139 N N . LYS A 1 265 ? 34.656 19.391 14.289 1 81.12 265 LYS A N 1
ATOM 2140 C CA . LYS A 1 265 ? 34.938 19.016 12.914 1 81.12 265 LYS A CA 1
ATOM 2141 C C . LYS A 1 265 ? 33.969 19.672 11.945 1 81.12 265 LYS A C 1
ATOM 2143 O O . LYS A 1 265 ? 34.312 19.984 10.805 1 81.12 265 LYS A O 1
ATOM 2148 N N . THR A 1 266 ? 32.781 19.891 12.406 1 82.06 266 THR A N 1
ATOM 2149 C CA . THR A 1 266 ? 31.766 20.422 11.516 1 82.06 266 THR A CA 1
ATOM 2150 C C . THR A 1 266 ? 31.578 21.922 11.758 1 82.06 266 THR A C 1
ATOM 2152 O O . THR A 1 266 ? 30.734 22.547 11.117 1 82.06 266 THR A O 1
ATOM 2155 N N . GLY A 1 267 ? 32.219 22.469 12.727 1 83.75 267 GLY A N 1
ATOM 2156 C CA . GLY A 1 267 ? 32.188 23.891 13.023 1 83.75 267 GLY A CA 1
ATOM 2157 C C . GLY A 1 267 ? 30.938 24.312 13.789 1 83.75 267 GLY A C 1
ATOM 2158 O O . GLY A 1 267 ? 30.547 25.484 13.766 1 83.75 267 GLY A O 1
ATOM 2159 N N . VAL A 1 268 ? 30.312 23.391 14.445 1 90.44 268 VAL A N 1
ATOM 2160 C CA . VAL A 1 268 ? 29.078 23.672 15.156 1 90.44 268 VAL A CA 1
ATOM 2161 C C . VAL A 1 268 ? 29.391 24.203 16.547 1 90.44 268 VAL A C 1
ATOM 2163 O O . VAL A 1 268 ? 30.172 23.609 17.281 1 90.44 268 VAL A O 1
ATOM 2166 N N . ARG A 1 269 ? 28.812 25.266 16.844 1 93 269 ARG A N 1
ATOM 2167 C CA . ARG A 1 269 ? 29.016 25.844 18.172 1 93 269 ARG A CA 1
ATOM 2168 C C . ARG A 1 269 ? 27.781 25.672 19.047 1 93 269 ARG A C 1
ATOM 2170 O O . ARG A 1 269 ? 27.906 25.391 20.25 1 93 269 ARG A O 1
ATOM 2177 N N . SER A 1 270 ? 26.656 25.891 18.516 1 94.12 270 SER A N 1
ATOM 2178 C CA . SER A 1 270 ? 25.406 25.703 19.234 1 94.12 270 SER A CA 1
ATOM 2179 C C . SER A 1 270 ? 24.484 24.75 18.484 1 94.12 270 SER A C 1
ATOM 2181 O O . SER A 1 270 ? 24.469 24.719 17.25 1 94.12 270 SER A O 1
ATOM 2183 N N . SER A 1 271 ? 23.75 24.016 19.297 1 93.44 271 SER A N 1
ATOM 2184 C CA . SER A 1 271 ? 22.859 23.047 18.641 1 93.44 271 SER A CA 1
ATOM 2185 C C . SER A 1 271 ? 21.594 22.828 19.453 1 93.44 271 SER A C 1
ATOM 2187 O O . SER A 1 271 ? 21.609 22.938 20.688 1 93.44 271 SER A O 1
ATOM 2189 N N . LEU A 1 272 ? 20.562 22.656 18.781 1 94.62 272 LEU A N 1
ATOM 2190 C CA . LEU A 1 272 ? 19.266 22.234 19.312 1 94.62 272 LEU A CA 1
ATOM 2191 C C . LEU A 1 272 ? 18.75 21.016 18.562 1 94.62 272 LEU A C 1
ATOM 2193 O O . LEU A 1 272 ? 18.609 21.047 17.344 1 94.62 272 LEU A O 1
ATOM 2197 N N . SER A 1 273 ? 18.562 19.922 19.281 1 94.81 273 SER A N 1
ATOM 2198 C CA . SER A 1 273 ? 18.156 18.703 18.594 1 94.81 273 SER A CA 1
ATOM 2199 C C . SER A 1 273 ? 17.047 18 19.328 1 94.81 273 SER A C 1
ATOM 2201 O O . SER A 1 273 ? 16.891 18.156 20.547 1 94.81 273 SER A O 1
ATOM 2203 N N . ILE A 1 274 ? 16.266 17.25 18.609 1 95.12 274 ILE A N 1
ATOM 2204 C CA . ILE A 1 274 ? 15.156 16.484 19.156 1 95.12 274 ILE A CA 1
ATOM 2205 C C . ILE A 1 274 ? 15.094 15.117 18.453 1 95.12 274 ILE A C 1
ATOM 2207 O O . ILE A 1 274 ? 15.594 14.953 17.344 1 95.12 274 ILE A O 1
ATOM 2211 N N . GLY A 1 275 ? 14.531 14.203 19.203 1 94.25 275 GLY A N 1
ATOM 2212 C CA . GLY A 1 275 ? 14.414 12.875 18.641 1 94.25 275 GLY A CA 1
ATOM 2213 C C . GLY A 1 275 ? 13.211 12.711 17.734 1 94.25 275 GLY A C 1
ATOM 2214 O O . GLY A 1 275 ? 12.141 13.25 18.016 1 94.25 275 GLY A O 1
ATOM 2215 N N . LEU A 1 276 ? 13.453 12.117 16.609 1 94.12 276 LEU A N 1
ATOM 2216 C CA . LEU A 1 276 ? 12.352 11.633 15.781 1 94.12 276 LEU A CA 1
ATOM 2217 C C . LEU A 1 276 ? 11.898 10.242 16.234 1 94.12 276 LEU A C 1
ATOM 2219 O O . LEU A 1 276 ? 12.695 9.297 16.234 1 94.12 276 LEU A O 1
ATOM 2223 N N . ARG A 1 277 ? 10.625 10.125 16.5 1 90.19 277 ARG A N 1
ATOM 2224 C CA . ARG A 1 277 ? 10.195 8.883 17.141 1 90.19 277 ARG A CA 1
ATOM 2225 C C . ARG A 1 277 ? 8.961 8.312 16.453 1 90.19 277 ARG A C 1
ATOM 2227 O O . ARG A 1 277 ? 8.195 9.039 15.82 1 90.19 277 ARG A O 1
ATOM 2234 N N . ASP A 1 278 ? 8.805 7.043 16.578 1 84.69 278 ASP A N 1
ATOM 2235 C CA . ASP A 1 278 ? 7.637 6.27 16.188 1 84.69 278 ASP A CA 1
ATOM 2236 C C . ASP A 1 278 ? 7.145 5.383 17.328 1 84.69 278 ASP A C 1
ATOM 2238 O O . ASP 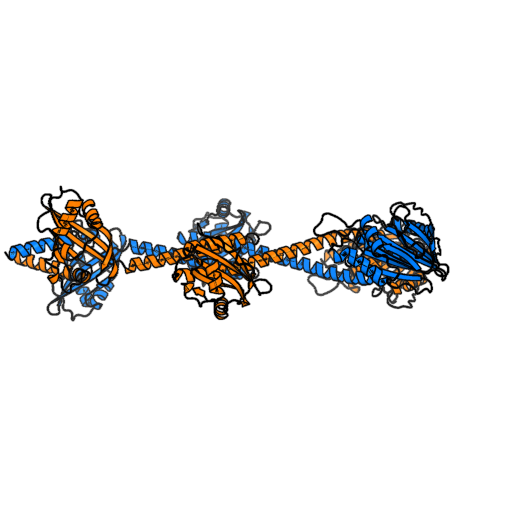A 1 278 ? 7.75 4.355 17.625 1 84.69 278 ASP A O 1
ATOM 2242 N N . GLU A 1 279 ? 6.039 5.664 17.828 1 79 279 GLU A N 1
ATOM 2243 C CA . GLU A 1 279 ? 5.438 4.898 18.922 1 79 279 GLU A CA 1
ATOM 2244 C C . GLU A 1 279 ? 6.461 4.609 20.016 1 79 279 GLU A C 1
ATOM 2246 O O . GLU A 1 279 ? 6.625 3.459 20.438 1 79 279 GLU A O 1
ATOM 2251 N N . GLY A 1 280 ? 7.34 5.547 20.375 1 78.94 280 GLY A N 1
ATOM 2252 C CA . GLY A 1 280 ? 8.273 5.43 21.484 1 78.94 280 GLY A CA 1
ATOM 2253 C C . GLY A 1 280 ? 9.664 5.004 21.047 1 78.94 280 GLY A C 1
ATOM 2254 O O . GLY A 1 280 ? 10.602 5.035 21.844 1 78.94 280 GLY A O 1
ATOM 2255 N N . ASN A 1 281 ? 9.82 4.578 19.812 1 88.44 281 ASN A N 1
ATOM 2256 C CA . ASN A 1 281 ? 11.125 4.18 19.312 1 88.44 281 ASN A CA 1
ATOM 2257 C C . ASN A 1 281 ? 11.812 5.32 18.562 1 88.44 281 ASN A C 1
ATOM 2259 O O . ASN A 1 281 ? 11.18 6.031 17.781 1 88.44 281 ASN A O 1
ATOM 2263 N N . LEU A 1 282 ? 13.094 5.426 18.891 1 92.38 282 LEU A N 1
ATOM 2264 C CA . LEU A 1 282 ? 13.883 6.469 18.234 1 92.38 282 LEU A CA 1
ATOM 2265 C C . LEU A 1 282 ? 14.281 6.043 16.828 1 92.38 282 LEU A C 1
ATOM 2267 O O . LEU A 1 282 ? 14.914 4.996 16.656 1 92.38 282 LEU A O 1
ATOM 2271 N N . MET A 1 283 ? 13.906 6.805 15.844 1 92.75 283 MET A N 1
ATOM 2272 C CA . MET A 1 283 ? 14.234 6.477 14.461 1 92.75 283 MET A CA 1
ATOM 2273 C C . MET A 1 283 ? 15.328 7.398 13.922 1 92.75 283 MET A C 1
ATOM 2275 O O . MET A 1 283 ? 15.969 7.086 12.922 1 92.75 283 MET A O 1
ATOM 2279 N N . GLY A 1 284 ? 15.453 8.555 14.562 1 94.62 284 GLY A N 1
ATOM 2280 C CA . GLY A 1 284 ? 16.438 9.531 14.133 1 94.62 284 GLY A CA 1
ATOM 2281 C C . GLY A 1 284 ? 16.453 10.789 14.977 1 94.62 284 GLY A C 1
ATOM 2282 O O . GLY A 1 284 ? 15.867 10.812 16.062 1 94.62 284 GLY A O 1
ATOM 2283 N N . ILE A 1 285 ? 17.25 11.781 14.484 1 94.81 285 ILE A N 1
ATOM 2284 C CA . ILE A 1 285 ? 17.391 13.055 15.188 1 94.81 285 ILE A CA 1
ATOM 2285 C C . ILE A 1 285 ? 17.203 14.211 14.211 1 94.81 285 ILE A C 1
ATOM 2287 O O . ILE A 1 285 ? 17.672 14.133 13.062 1 94.81 285 ILE A O 1
ATOM 2291 N N . MET A 1 286 ? 16.438 15.133 14.68 1 96.31 286 MET A N 1
ATOM 2292 C CA . MET A 1 286 ? 16.344 16.391 13.961 1 96.31 286 MET A CA 1
ATOM 2293 C C . MET A 1 286 ? 16.953 17.531 14.766 1 96.31 286 MET A C 1
ATOM 2295 O O . MET A 1 286 ? 16.797 17.594 15.992 1 96.31 286 MET A O 1
ATOM 2299 N N . GLY A 1 287 ? 17.656 18.422 14.023 1 95.5 287 GLY A N 1
ATOM 2300 C CA . GLY A 1 287 ? 18.297 19.484 14.781 1 95.5 287 GLY A CA 1
ATOM 2301 C C . GLY A 1 287 ? 18.609 20.703 13.945 1 95.5 287 GLY A C 1
ATOM 2302 O O . GLY A 1 287 ? 18.5 20.672 12.719 1 95.5 287 GLY A O 1
ATOM 2303 N N . VAL A 1 288 ? 18.812 21.75 14.641 1 96.06 288 VAL A N 1
ATOM 2304 C CA . VAL A 1 288 ? 19.297 23 14.062 1 96.06 288 VAL A CA 1
ATOM 2305 C C . VAL A 1 288 ? 20.578 23.438 14.758 1 96.06 288 VAL A C 1
ATOM 2307 O O . VAL A 1 288 ? 20.766 23.203 15.953 1 96.06 288 VAL A O 1
ATOM 2310 N N . VAL A 1 289 ? 21.469 24.031 13.938 1 95 289 VAL A N 1
ATOM 2311 C CA . VAL A 1 289 ? 22.766 24.391 14.516 1 95 289 VAL A CA 1
ATOM 2312 C C . VAL A 1 289 ? 23.156 25.797 14.07 1 95 289 VAL A C 1
ATOM 2314 O O . VAL A 1 289 ? 22.641 26.312 13.07 1 95 289 VAL A O 1
ATOM 2317 N N . ARG A 1 290 ? 23.828 26.406 14.891 1 94.19 290 ARG A N 1
ATOM 2318 C CA . ARG A 1 290 ? 24.562 27.625 14.539 1 94.19 290 ARG A CA 1
ATOM 2319 C C . ARG A 1 290 ? 26.062 27.375 14.5 1 94.19 290 ARG A C 1
ATOM 2321 O O . ARG A 1 290 ? 26.609 26.75 15.414 1 94.19 290 ARG A O 1
ATOM 2328 N N . VAL A 1 291 ? 26.547 27.891 13.352 1 90.88 291 VAL A N 1
ATOM 2329 C CA . VAL A 1 291 ? 27.984 27.688 13.18 1 90.88 291 VAL A CA 1
ATOM 2330 C C . VAL A 1 291 ? 28.734 28.875 13.758 1 90.88 291 VAL A C 1
ATOM 2332 O O . VAL A 1 291 ? 28.344 30.031 13.555 1 90.88 291 VAL A O 1
ATOM 2335 N N . HIS A 1 292 ? 29.672 28.766 14.609 1 82.31 292 HIS A N 1
ATOM 2336 C CA . HIS A 1 292 ? 30.703 29.703 15.078 1 82.31 292 HIS A CA 1
ATOM 2337 C C . HIS A 1 292 ? 30.109 30.703 16.062 1 82.31 292 HIS A C 1
ATOM 2339 O O . HIS A 1 292 ? 30.766 31.688 16.422 1 82.31 292 HIS A O 1
ATOM 2345 N N . LYS A 1 293 ? 28.844 30.562 16.453 1 87.06 293 LYS A N 1
ATOM 2346 C CA . LYS A 1 293 ? 28.234 31.516 17.359 1 87.06 293 LYS A CA 1
ATOM 2347 C C . LYS A 1 293 ? 27.484 30.797 18.484 1 87.06 293 LYS A C 1
ATOM 2349 O O . LYS A 1 293 ? 26.812 29.797 18.234 1 87.06 293 LYS A O 1
ATOM 2354 N N . LYS A 1 294 ? 27.797 31.297 19.656 1 90.62 294 LYS A N 1
ATOM 2355 C CA . LYS A 1 294 ? 26.953 30.859 20.766 1 90.62 294 LYS A CA 1
ATOM 2356 C C . LYS A 1 294 ? 25.531 31.391 20.609 1 90.62 294 LYS A C 1
ATOM 2358 O O . LYS A 1 294 ? 25.328 32.531 20.172 1 90.62 294 LYS A O 1
ATOM 2363 N N . TYR A 1 295 ? 24.609 30.516 20.797 1 89.81 295 TYR A N 1
ATOM 2364 C CA . TYR A 1 295 ? 23.219 30.922 20.594 1 89.81 295 TYR A CA 1
ATOM 2365 C C . TYR A 1 295 ? 22.297 30.266 21.609 1 89.81 295 TYR A C 1
ATOM 2367 O O . TYR A 1 295 ? 22.375 29.047 21.828 1 89.81 295 TYR A O 1
ATOM 2375 N N . GLU A 1 296 ? 21.547 31.125 22.203 1 89.31 296 GLU A N 1
ATOM 2376 C CA . GLU A 1 296 ? 20.484 30.641 23.078 1 89.31 296 GLU A CA 1
ATOM 2377 C C . GLU A 1 296 ? 19.141 30.641 22.375 1 89.31 296 GLU A C 1
ATOM 2379 O O . GLU A 1 296 ? 18.5 31.703 22.25 1 89.31 296 GLU A O 1
ATOM 2384 N N . TRP A 1 297 ? 18.719 29.562 21.969 1 89.31 297 TRP A N 1
ATOM 2385 C CA . TRP A 1 297 ? 17.484 29.453 21.219 1 89.31 297 TRP A CA 1
ATOM 2386 C C . TRP A 1 297 ? 16.281 29.859 22.062 1 89.31 297 TRP A C 1
ATOM 2388 O O . TRP A 1 297 ? 16.141 29.391 23.203 1 89.31 297 TRP A O 1
ATOM 2398 N N . PRO A 1 298 ? 15.508 30.703 21.516 1 87 298 PRO A N 1
ATOM 2399 C CA . PRO A 1 298 ? 14.297 31.078 22.25 1 87 298 PRO A CA 1
ATOM 2400 C C . PRO A 1 298 ? 13.336 29.906 22.453 1 87 298 PRO A C 1
ATOM 2402 O O . PRO A 1 298 ? 13.469 28.875 21.781 1 87 298 PRO A O 1
ATOM 2405 N N . LYS A 1 299 ? 12.43 30.078 23.359 1 84.19 299 LYS A N 1
ATOM 2406 C CA . LYS A 1 299 ? 11.461 29.031 23.688 1 84.19 299 LYS A CA 1
ATOM 2407 C C . LYS A 1 299 ? 10.594 28.688 22.484 1 84.19 299 LYS A C 1
ATOM 2409 O O . LYS A 1 299 ? 10.203 27.531 22.312 1 84.19 299 LYS A O 1
ATOM 2414 N N . GLU A 1 300 ? 10.312 29.672 21.656 1 85 300 GLU A N 1
ATOM 2415 C CA . GLU A 1 300 ? 9.5 29.469 20.469 1 85 300 GLU A CA 1
ATOM 2416 C C . GLU A 1 300 ? 10.164 28.484 19.5 1 85 300 GLU A C 1
ATOM 2418 O O . GLU A 1 300 ? 9.477 27.703 18.844 1 85 300 GLU A O 1
ATOM 2423 N N . SER A 1 301 ? 11.438 28.531 19.484 1 89.88 301 SER A N 1
ATOM 2424 C CA . SER A 1 301 ? 12.172 27.609 18.625 1 89.88 301 SER A CA 1
ATOM 2425 C C . SER A 1 301 ? 12.062 26.172 19.125 1 89.88 301 SER A C 1
ATOM 2427 O O . SER A 1 301 ? 11.906 25.25 18.344 1 89.88 301 SER A O 1
ATOM 2429 N N . HIS A 1 302 ? 12.133 26.031 20.422 1 89.25 302 HIS A N 1
ATOM 2430 C CA . HIS A 1 302 ? 11.977 24.703 21.031 1 89.25 302 HIS A CA 1
ATOM 2431 C C . HIS A 1 302 ? 10.609 24.109 20.703 1 89.25 302 HIS A C 1
ATOM 2433 O O . HIS A 1 302 ? 10.508 22.938 20.328 1 89.25 302 HIS A O 1
ATOM 2439 N N . ASN A 1 303 ? 9.656 24.938 20.859 1 86.38 303 ASN A N 1
ATOM 2440 C CA . ASN A 1 303 ? 8.289 24.5 20.609 1 86.38 303 ASN A CA 1
ATOM 2441 C C . ASN A 1 303 ? 8.086 24.094 19.156 1 86.38 303 ASN A C 1
ATOM 2443 O O . ASN A 1 303 ? 7.465 23.078 18.859 1 86.38 303 ASN A O 1
ATOM 2447 N N . LEU A 1 304 ? 8.586 24.938 18.312 1 90.19 304 LEU A N 1
ATOM 2448 C CA . LEU A 1 304 ? 8.453 24.641 16.875 1 90.19 304 LEU A CA 1
ATOM 2449 C C . LEU A 1 304 ? 9.109 23.312 16.531 1 90.19 304 LEU A C 1
ATOM 2451 O O . LEU A 1 304 ? 8.516 22.484 15.828 1 90.19 304 LEU A O 1
ATOM 2455 N N . LEU A 1 305 ? 10.305 23.094 17.016 1 92.19 305 LEU A N 1
ATOM 2456 C CA . LEU A 1 305 ? 11.039 21.875 16.703 1 92.19 305 LEU A CA 1
ATOM 2457 C C . LEU A 1 305 ? 10.289 20.641 17.203 1 92.19 305 LEU A C 1
ATOM 2459 O O . LEU A 1 305 ? 10.242 19.609 16.516 1 92.19 305 LEU A O 1
ATOM 2463 N N . SER A 1 306 ? 9.781 20.734 18.344 1 89 306 SER A N 1
ATOM 2464 C CA . SER A 1 306 ? 9.062 19.609 18.938 1 89 306 SER A CA 1
ATOM 2465 C C . SER A 1 306 ? 7.848 19.234 18.094 1 89 306 SER A C 1
ATOM 2467 O O . SER A 1 306 ? 7.648 18.062 17.781 1 89 306 SER A O 1
ATOM 2469 N N . LEU A 1 307 ? 7.066 20.219 17.734 1 85.25 307 LEU A N 1
ATOM 2470 C CA . LEU A 1 307 ? 5.852 19.969 16.969 1 85.25 307 LEU A CA 1
ATOM 2471 C C . LEU A 1 307 ? 6.188 19.516 15.547 1 85.25 307 LEU A C 1
ATOM 2473 O O . LEU A 1 307 ? 5.551 18.594 15.016 1 85.25 307 LEU A O 1
ATOM 2477 N N . ALA A 1 308 ? 7.125 20.125 15.023 1 91.88 308 ALA A N 1
ATOM 2478 C CA . ALA A 1 308 ? 7.516 19.781 13.656 1 91.88 308 ALA A CA 1
ATOM 2479 C C . ALA A 1 308 ? 8.102 18.375 13.594 1 91.88 308 ALA A C 1
ATOM 2481 O O . ALA A 1 308 ? 7.871 17.641 12.633 1 91.88 308 ALA A O 1
ATOM 2482 N N . ALA A 1 309 ? 8.883 18.031 14.586 1 92.44 309 ALA A N 1
ATOM 2483 C CA . ALA A 1 309 ? 9.523 16.719 14.625 1 92.44 309 ALA A CA 1
ATOM 2484 C C . ALA A 1 309 ? 8.477 15.602 14.57 1 92.44 309 ALA A C 1
ATOM 2486 O O . ALA A 1 309 ? 8.672 14.594 13.883 1 92.44 309 ALA A O 1
ATOM 2487 N N . ASP A 1 310 ? 7.457 15.766 15.266 1 87.5 310 ASP A N 1
ATOM 2488 C CA . ASP A 1 310 ? 6.387 14.773 15.289 1 87.5 310 ASP A CA 1
ATOM 2489 C C . ASP A 1 310 ? 5.754 14.625 13.906 1 87.5 310 ASP A C 1
ATOM 2491 O O . ASP A 1 310 ? 5.504 13.508 13.453 1 87.5 310 ASP A O 1
ATOM 2495 N N . LEU A 1 311 ? 5.492 15.719 13.289 1 88.81 311 LEU A N 1
ATOM 2496 C CA . LEU A 1 311 ? 4.875 15.719 11.969 1 88.81 311 LEU A CA 1
ATOM 2497 C C . LEU A 1 311 ? 5.801 15.062 10.938 1 88.81 311 LEU A C 1
ATOM 2499 O O . LEU A 1 311 ? 5.359 14.234 10.141 1 88.81 311 LEU A O 1
ATOM 2503 N N . ILE A 1 312 ? 7.016 15.422 11.039 1 92.88 312 ILE A N 1
ATOM 2504 C CA . ILE A 1 312 ? 7.992 14.93 10.078 1 92.88 312 ILE A CA 1
ATOM 2505 C C . ILE A 1 312 ? 8.211 13.438 10.289 1 92.88 312 ILE A C 1
ATOM 2507 O O . ILE A 1 312 ? 8.25 12.664 9.32 1 92.88 312 ILE A O 1
ATOM 2511 N N . SER A 1 313 ? 8.336 13.062 11.516 1 92.19 313 SER A N 1
ATOM 2512 C CA . SER A 1 313 ? 8.531 11.648 11.828 1 92.19 313 SER A CA 1
ATOM 2513 C C . SER A 1 313 ? 7.387 10.797 11.281 1 92.19 313 SER A C 1
ATOM 2515 O O . SER A 1 313 ? 7.617 9.773 10.641 1 92.19 313 SER A O 1
ATOM 2517 N N . GLN A 1 314 ? 6.223 11.242 11.484 1 87.94 314 GLN A N 1
ATOM 2518 C CA . GLN A 1 314 ? 5.059 10.477 11.047 1 87.94 314 GLN A CA 1
ATOM 2519 C C . GLN A 1 314 ? 4.926 10.5 9.523 1 87.94 314 GLN A C 1
ATOM 2521 O O . GLN A 1 314 ? 4.543 9.5 8.914 1 87.94 314 GLN A O 1
ATOM 2526 N N . GLY A 1 315 ? 5.152 11.656 9.031 1 88.75 315 GLY A N 1
ATOM 2527 C CA . GLY A 1 315 ? 5.133 11.742 7.578 1 88.75 315 GLY A CA 1
ATOM 2528 C C . GLY A 1 315 ? 6.129 10.812 6.91 1 88.75 315 GLY A C 1
ATOM 2529 O O . GLY A 1 315 ? 5.801 10.141 5.93 1 88.75 315 GLY A O 1
ATOM 2530 N N . MET A 1 316 ? 7.273 10.75 7.469 1 91.12 316 MET A N 1
ATOM 2531 C CA . MET A 1 316 ? 8.328 9.891 6.93 1 91.12 316 MET A CA 1
ATOM 2532 C C . MET A 1 316 ? 7.957 8.422 7.07 1 91.12 316 MET A C 1
ATOM 2534 O O . MET A 1 316 ? 8.125 7.641 6.133 1 91.12 316 MET A O 1
ATOM 2538 N N . LEU A 1 317 ? 7.516 8.117 8.195 1 89.31 317 LEU A N 1
ATOM 2539 C CA . LEU A 1 317 ? 7.148 6.73 8.461 1 89.31 317 LEU A CA 1
ATOM 2540 C C . LEU A 1 317 ? 6.039 6.27 7.52 1 89.31 317 LEU A C 1
ATOM 2542 O O . LEU A 1 317 ? 6.09 5.156 6.992 1 89.31 317 LEU A O 1
ATOM 2546 N N . ARG A 1 318 ? 5.148 7.062 7.348 1 86.12 318 ARG A N 1
ATOM 2547 C CA . ARG A 1 318 ? 4.035 6.734 6.465 1 86.12 318 ARG A CA 1
ATOM 2548 C C . ARG A 1 318 ? 4.508 6.551 5.027 1 86.12 318 ARG A C 1
ATOM 2550 O O . ARG A 1 318 ? 4.09 5.613 4.348 1 86.12 318 ARG A O 1
ATOM 2557 N N . ALA A 1 319 ? 5.258 7.461 4.641 1 88.19 319 ALA A N 1
ATOM 2558 C CA . ALA A 1 319 ? 5.773 7.383 3.275 1 88.19 319 ALA A CA 1
ATOM 2559 C C . ALA A 1 319 ? 6.59 6.109 3.068 1 88.19 319 ALA A C 1
ATOM 2561 O O . ALA A 1 319 ? 6.445 5.434 2.047 1 88.19 319 ALA A O 1
ATOM 2562 N N . ARG A 1 320 ? 7.395 5.777 3.926 1 88.69 320 ARG A N 1
ATOM 2563 C CA . ARG A 1 320 ? 8.219 4.582 3.828 1 88.69 320 ARG A CA 1
ATOM 2564 C C . ARG A 1 320 ? 7.359 3.322 3.799 1 88.69 320 ARG A C 1
ATOM 2566 O O . ARG A 1 320 ? 7.641 2.389 3.043 1 88.69 320 ARG A O 1
ATOM 2573 N N . SER A 1 321 ? 6.445 3.316 4.691 1 88.62 321 SER A N 1
ATOM 2574 C CA . SER A 1 321 ? 5.531 2.178 4.723 1 88.62 321 SER A CA 1
ATOM 2575 C C . SER A 1 321 ? 4.832 1.997 3.381 1 88.62 321 SER A C 1
ATOM 2577 O O . SER A 1 321 ? 4.68 0.872 2.9 1 88.62 321 SER A O 1
ATOM 2579 N N . GLU A 1 322 ? 4.449 3.07 2.875 1 88.06 322 GLU A N 1
ATOM 2580 C CA . GLU A 1 322 ? 3.777 3.025 1.58 1 88.06 322 GLU A CA 1
ATOM 2581 C C . GLU A 1 322 ? 4.719 2.535 0.485 1 88.06 322 GLU A C 1
ATOM 2583 O O . GLU A 1 322 ? 4.32 1.756 -0.382 1 88.06 322 GLU A O 1
ATOM 2588 N N . LEU A 1 323 ? 5.914 2.973 0.53 1 90.12 323 LEU A N 1
ATOM 2589 C CA . LEU A 1 323 ? 6.887 2.568 -0.478 1 90.12 323 LEU A CA 1
ATOM 2590 C C . LEU A 1 323 ? 7.188 1.077 -0.376 1 90.12 323 LEU A C 1
ATOM 2592 O O . LEU A 1 323 ? 7.301 0.391 -1.395 1 90.12 323 LEU A O 1
ATOM 2596 N N . VAL A 1 324 ? 7.316 0.631 0.779 1 91.12 324 VAL A N 1
ATOM 2597 C CA . VAL A 1 324 ? 7.562 -0.791 0.997 1 91.12 324 VAL A CA 1
ATOM 2598 C C . VAL A 1 324 ? 6.375 -1.604 0.481 1 91.12 324 VAL A C 1
ATOM 2600 O O . VAL A 1 324 ? 6.559 -2.643 -0.16 1 91.12 324 VAL A O 1
ATOM 2603 N N . LEU A 1 325 ? 5.23 -1.123 0.764 1 90.94 325 LEU A N 1
ATOM 2604 C CA . LEU A 1 325 ? 4.02 -1.799 0.31 1 90.94 325 LEU A CA 1
ATOM 2605 C C . LEU A 1 325 ? 3.955 -1.838 -1.213 1 90.94 325 LEU A C 1
ATOM 2607 O O . LEU A 1 325 ? 3.596 -2.863 -1.797 1 90.94 325 LEU A O 1
ATOM 2611 N N . HIS A 1 326 ? 4.34 -0.79 -1.804 1 92.31 326 HIS A N 1
ATOM 2612 C CA . HIS A 1 326 ? 4.359 -0.729 -3.262 1 92.31 326 HIS A CA 1
ATOM 2613 C C . HIS A 1 326 ? 5.379 -1.702 -3.84 1 92.31 326 HIS A C 1
ATOM 2615 O O . HIS A 1 326 ? 5.117 -2.361 -4.848 1 92.31 326 HIS A O 1
ATOM 2621 N N . ALA A 1 327 ? 6.473 -1.704 -3.262 1 92.31 327 ALA A N 1
ATOM 2622 C CA . ALA A 1 327 ? 7.516 -2.611 -3.738 1 92.31 327 ALA A CA 1
ATOM 2623 C C . ALA A 1 327 ? 7.074 -4.066 -3.611 1 92.31 327 ALA A C 1
ATOM 2625 O O . ALA A 1 327 ? 7.273 -4.863 -4.531 1 92.31 327 ALA A O 1
ATOM 2626 N N . LYS A 1 328 ? 6.535 -4.375 -2.523 1 93.19 328 LYS A N 1
ATOM 2627 C CA . LYS A 1 328 ? 6.027 -5.723 -2.305 1 93.19 328 LYS A CA 1
ATOM 2628 C C . LYS A 1 328 ? 4.934 -6.07 -3.309 1 93.19 328 LYS A C 1
ATOM 2630 O O . LYS A 1 328 ? 4.93 -7.164 -3.877 1 93.19 328 LYS A O 1
ATOM 2635 N N . GLU A 1 329 ? 4.004 -5.199 -3.457 1 92 329 GLU A N 1
ATOM 2636 C CA . GLU A 1 329 ? 2.928 -5.398 -4.422 1 92 329 GLU A CA 1
ATOM 2637 C C . GLU A 1 329 ? 3.484 -5.645 -5.824 1 92 329 GLU A C 1
ATOM 2639 O O . GLU A 1 329 ? 2.998 -6.516 -6.547 1 92 329 GLU A O 1
ATOM 2644 N N . ARG A 1 330 ? 4.488 -4.914 -6.199 1 92.62 330 ARG A N 1
ATOM 2645 C CA . ARG A 1 330 ? 5.086 -5.055 -7.523 1 92.62 330 ARG A CA 1
ATOM 2646 C C . ARG A 1 330 ? 5.738 -6.426 -7.684 1 92.62 330 ARG A C 1
ATOM 2648 O O . ARG A 1 330 ? 5.609 -7.059 -8.734 1 92.62 330 ARG A O 1
ATOM 2655 N N . LYS A 1 331 ? 6.43 -6.828 -6.684 1 93.69 331 LYS A N 1
ATOM 2656 C CA . LYS A 1 331 ? 7.059 -8.148 -6.715 1 93.69 331 LYS A CA 1
ATOM 2657 C C . LYS A 1 331 ? 6.012 -9.25 -6.859 1 93.69 331 LYS A C 1
ATOM 2659 O O . LYS A 1 331 ? 6.188 -10.172 -7.652 1 93.69 331 LYS A O 1
ATOM 2664 N N . LEU A 1 332 ? 4.984 -9.117 -6.113 1 93.81 332 LEU A N 1
ATOM 2665 C CA . LEU A 1 332 ? 3.922 -10.117 -6.141 1 93.81 332 LEU A CA 1
ATOM 2666 C C . LEU A 1 332 ? 3.191 -10.102 -7.477 1 93.81 332 LEU A C 1
ATOM 2668 O O . LEU A 1 332 ? 2.807 -11.148 -7.992 1 93.81 332 LEU A O 1
ATOM 2672 N N . GLN A 1 333 ? 3.02 -8.922 -7.953 1 93.94 333 GLN A N 1
ATOM 2673 C CA . GLN A 1 333 ? 2.367 -8.789 -9.25 1 93.94 333 GLN A CA 1
ATOM 2674 C C . GLN A 1 333 ? 3.205 -9.422 -10.359 1 93.94 333 GLN A C 1
ATOM 2676 O O . GLN A 1 333 ? 2.664 -10.039 -11.281 1 93.94 333 GLN A O 1
ATOM 2681 N N . ASN A 1 334 ? 4.484 -9.211 -10.32 1 92.75 334 ASN A N 1
ATOM 2682 C CA . ASN A 1 334 ? 5.367 -9.844 -11.289 1 92.75 334 ASN A CA 1
ATOM 2683 C C . ASN A 1 334 ? 5.285 -11.367 -11.211 1 92.75 334 ASN A C 1
ATOM 2685 O O . ASN A 1 334 ? 5.219 -12.047 -12.242 1 92.75 334 ASN A O 1
ATOM 2689 N N . PHE A 1 335 ? 5.328 -11.875 -10.039 1 90.44 335 PHE A N 1
ATOM 2690 C CA . PHE A 1 335 ? 5.16 -13.312 -9.828 1 90.44 335 PHE A CA 1
ATOM 2691 C C . PHE A 1 335 ? 3.838 -13.797 -10.414 1 90.44 335 PHE A C 1
ATOM 2693 O O . PHE A 1 335 ? 3.789 -14.82 -11.094 1 90.44 335 PHE A O 1
ATOM 2700 N N . TYR A 1 336 ? 2.855 -13.062 -10.102 1 92.31 336 TYR A N 1
ATOM 2701 C CA . TYR A 1 336 ? 1.516 -13.383 -10.578 1 92.31 336 TYR A CA 1
ATOM 2702 C C . TYR A 1 336 ? 1.479 -13.453 -12.094 1 92.31 336 TYR A C 1
ATOM 2704 O O . TYR A 1 336 ? 0.94 -14.406 -12.664 1 92.31 336 TYR A O 1
ATOM 2712 N N . SER A 1 337 ? 2.01 -12.492 -12.719 1 93.19 337 SER A N 1
ATOM 2713 C CA . SER A 1 337 ? 2 -12.43 -14.172 1 93.19 337 SER A CA 1
ATOM 2714 C C . SER A 1 337 ? 2.783 -13.594 -14.781 1 93.19 337 SER A C 1
ATOM 2716 O O . SER A 1 337 ? 2.346 -14.195 -15.758 1 93.19 337 SER A O 1
ATOM 2718 N N . GLU A 1 338 ? 3.918 -13.906 -14.227 1 88.31 338 GLU A N 1
ATOM 2719 C CA . GLU A 1 338 ? 4.758 -15 -14.703 1 88.31 338 GLU A CA 1
ATOM 2720 C C . GLU A 1 338 ? 4.047 -16.344 -14.555 1 88.31 338 GLU A C 1
ATOM 2722 O O . GLU A 1 338 ? 4.035 -17.156 -15.484 1 88.31 338 GLU A O 1
ATOM 2727 N N . ILE A 1 339 ? 3.518 -16.5 -13.422 1 90.38 339 ILE A N 1
ATOM 2728 C CA . ILE A 1 339 ? 2.879 -17.781 -13.125 1 90.38 339 ILE A CA 1
ATOM 2729 C C . ILE A 1 339 ? 1.635 -17.938 -14 1 90.38 339 ILE A C 1
ATOM 2731 O O . ILE A 1 339 ? 1.357 -19.031 -14.492 1 90.38 339 ILE A O 1
ATOM 2735 N N . THR A 1 340 ? 0.912 -16.906 -14.164 1 91.5 340 THR A N 1
ATOM 2736 C CA . THR A 1 340 ? -0.302 -16.969 -14.977 1 91.5 340 THR A CA 1
ATOM 2737 C C . THR A 1 340 ? 0.032 -17.297 -16.422 1 91.5 340 THR A C 1
ATOM 2739 O O . THR A 1 340 ? -0.696 -18.047 -17.078 1 91.5 340 THR A O 1
ATOM 2742 N N . GLU A 1 341 ? 1.043 -16.797 -16.906 1 89.12 341 GLU A N 1
ATOM 2743 C CA . GLU A 1 341 ? 1.486 -17.125 -18.266 1 89.12 341 GLU A CA 1
ATOM 2744 C C . GLU A 1 341 ? 1.892 -18.594 -18.375 1 89.12 341 GLU A C 1
ATOM 2746 O O . GLU A 1 341 ? 1.545 -19.266 -19.344 1 89.12 341 GLU A O 1
ATOM 2751 N N . ASP A 1 342 ? 2.637 -19.016 -17.422 1 88.19 342 ASP A N 1
ATOM 2752 C CA . ASP A 1 342 ? 3.053 -20.422 -17.391 1 88.19 342 ASP A CA 1
ATOM 2753 C C . ASP A 1 342 ? 1.844 -21.344 -17.312 1 88.19 342 ASP A C 1
ATOM 2755 O O . ASP A 1 342 ? 1.827 -22.406 -17.953 1 88.19 342 ASP A O 1
ATOM 2759 N N . LEU A 1 343 ? 0.921 -20.938 -16.547 1 90.19 343 LEU A N 1
ATOM 2760 C CA . LEU A 1 343 ? -0.283 -21.75 -16.375 1 90.19 343 LEU A CA 1
ATOM 2761 C C . LEU A 1 343 ? -1.105 -21.781 -17.656 1 90.19 343 LEU A C 1
ATOM 2763 O O . LEU A 1 343 ? -1.718 -22.797 -17.984 1 90.19 343 LEU A O 1
ATOM 2767 N N . MET A 1 344 ? -1.102 -20.75 -18.359 1 89.38 344 MET A N 1
ATOM 2768 C CA . MET A 1 344 ? -1.811 -20.719 -19.641 1 89.38 344 MET A CA 1
ATOM 2769 C C . MET A 1 344 ? -1.167 -21.672 -20.641 1 89.38 344 MET A C 1
ATOM 2771 O O . MET A 1 344 ? -1.866 -22.375 -21.359 1 89.38 344 MET A O 1
ATOM 2775 N N . LEU A 1 345 ? 0.135 -21.672 -20.625 1 84.44 345 LEU A N 1
ATOM 2776 C CA . LEU A 1 345 ? 0.85 -22.609 -21.484 1 84.44 345 LEU A CA 1
ATOM 2777 C C . LEU A 1 345 ? 0.598 -24.047 -21.047 1 84.44 345 LEU A C 1
ATOM 2779 O O . LEU A 1 345 ? 0.444 -24.938 -21.875 1 84.44 345 LEU A O 1
ATOM 2783 N N . ALA A 1 346 ? 0.624 -24.234 -19.781 1 87.88 346 ALA A N 1
ATOM 2784 C CA . ALA A 1 346 ? 0.373 -25.562 -19.234 1 87.88 346 ALA A CA 1
ATOM 2785 C C . ALA A 1 346 ? -1.028 -26.062 -19.594 1 87.88 346 ALA A C 1
ATOM 2787 O O . ALA A 1 346 ? -1.231 -27.25 -19.859 1 87.88 346 ALA A O 1
ATOM 2788 N N . ARG A 1 347 ? -1.939 -25.172 -19.578 1 88.25 347 ARG A N 1
ATOM 2789 C CA . ARG A 1 347 ? -3.309 -25.516 -19.953 1 88.25 347 ARG A CA 1
ATOM 2790 C C . ARG A 1 347 ? -3.375 -26 -21.391 1 88.25 347 ARG A C 1
ATOM 2792 O O . ARG A 1 347 ? -4.039 -27 -21.672 1 88.25 347 ARG A O 1
ATOM 2799 N N . LEU A 1 348 ? -2.717 -25.328 -22.219 1 83.88 348 LEU A N 1
ATOM 2800 C CA . LEU A 1 348 ? -2.676 -25.734 -23.625 1 83.88 348 LEU A CA 1
ATOM 2801 C C . LEU A 1 348 ? -2.047 -27.109 -23.766 1 83.88 348 LEU A C 1
ATOM 2803 O O . LEU A 1 348 ? -2.512 -27.938 -24.562 1 83.88 348 LEU A O 1
ATOM 2807 N N . THR A 1 349 ? -1.043 -27.328 -23.016 1 81.19 349 THR A N 1
ATOM 2808 C CA . THR A 1 349 ? -0.383 -28.625 -23.031 1 81.19 349 THR A CA 1
ATOM 2809 C C . THR A 1 349 ? -1.318 -29.719 -22.516 1 81.19 349 THR A C 1
ATOM 2811 O O . THR A 1 349 ? -1.415 -30.797 -23.109 1 81.19 349 THR A O 1
ATOM 2814 N N . GLN A 1 350 ? -1.999 -29.391 -21.484 1 85 350 GLN A N 1
ATOM 2815 C CA . GLN A 1 350 ? -2.887 -30.375 -20.875 1 85 350 GLN A CA 1
ATOM 2816 C C . GLN A 1 350 ? -4.074 -30.688 -21.781 1 85 350 GLN A C 1
ATOM 2818 O O . GLN A 1 350 ? -4.551 -31.828 -21.828 1 85 350 GLN A O 1
ATOM 2823 N N . GLU A 1 351 ? -4.574 -29.719 -22.406 1 82.19 351 GLU A N 1
ATOM 2824 C CA . GLU A 1 351 ? -5.707 -29.891 -23.312 1 82.19 351 GLU A CA 1
ATOM 2825 C C . GLU A 1 351 ? -5.387 -30.859 -24.422 1 82.19 351 GLU A C 1
ATOM 2827 O O . GLU A 1 351 ? -6.289 -31.469 -25.016 1 82.19 351 GLU A O 1
ATOM 2832 N N . SER A 1 352 ? -4.102 -31.047 -24.578 1 77.94 352 SER A N 1
ATOM 2833 C CA . SER A 1 352 ? -3.691 -31.906 -25.688 1 77.94 352 SER A CA 1
ATOM 2834 C C . SER A 1 352 ? -3.951 -33.375 -25.359 1 77.94 352 SER A C 1
ATOM 2836 O O . SER A 1 352 ? -4.062 -34.188 -26.281 1 77.94 352 SER A O 1
ATOM 2838 N N . TRP A 1 353 ? -4.09 -33.688 -24.109 1 75.88 353 TRP A N 1
ATOM 2839 C CA . TRP A 1 353 ? -4.297 -35.094 -23.828 1 75.88 353 TRP A CA 1
ATOM 2840 C C . TRP A 1 353 ? -5.664 -35.344 -23.203 1 75.88 353 TRP A C 1
ATOM 2842 O O . TRP A 1 353 ? -6.051 -36.5 -22.953 1 75.88 353 TRP A O 1
ATOM 2852 N N . ILE A 1 354 ? -6.367 -34.375 -23 1 77.38 354 ILE A N 1
ATOM 2853 C CA . ILE A 1 354 ? -7.738 -34.531 -22.531 1 77.38 354 ILE A CA 1
ATOM 2854 C C . ILE A 1 354 ? -8.68 -34.688 -23.734 1 77.38 354 ILE A C 1
ATOM 2856 O O . ILE A 1 354 ? -8.648 -33.875 -24.656 1 77.38 354 ILE A O 1
ATOM 2860 N N . ALA A 1 355 ? -9.414 -35.625 -23.672 1 75.12 355 ALA A N 1
ATOM 2861 C CA . ALA A 1 355 ? -10.281 -35.969 -24.797 1 75.12 355 ALA A CA 1
ATOM 2862 C C . ALA A 1 355 ? -11.391 -34.938 -24.969 1 75.12 355 ALA A C 1
ATOM 2864 O O . ALA A 1 355 ? -12.211 -34.75 -24.062 1 75.12 355 ALA A O 1
ATOM 2865 N N . LYS A 1 356 ? -11.352 -34.281 -26.094 1 74.44 356 LYS A N 1
ATOM 2866 C CA . LYS A 1 356 ? -12.453 -33.375 -26.453 1 74.44 356 LYS A CA 1
ATOM 2867 C C . LYS A 1 356 ? -13.188 -33.906 -27.688 1 74.44 356 LYS A C 1
ATOM 2869 O O . LYS A 1 356 ? -14.406 -33.75 -27.797 1 74.44 356 LYS A O 1
ATOM 2874 N N . ASP A 1 357 ? -12.359 -34.594 -28.438 1 82.94 357 ASP A N 1
ATOM 2875 C CA . ASP A 1 357 ? -12.938 -35.125 -29.672 1 82.94 357 ASP A CA 1
ATOM 2876 C C . ASP A 1 357 ? -12.875 -36.625 -29.703 1 82.94 357 ASP A C 1
ATOM 2878 O O . ASP A 1 357 ? -11.797 -37.219 -29.656 1 82.94 357 ASP A O 1
ATOM 2882 N N . PHE A 1 358 ? -14 -37.25 -29.656 1 90 358 PHE A N 1
ATOM 2883 C CA . PHE A 1 358 ? -14.125 -38.688 -29.719 1 90 358 PHE A CA 1
ATOM 2884 C C . PHE A 1 358 ? -14.352 -39.156 -31.141 1 90 358 PHE A C 1
ATOM 2886 O O . PHE A 1 358 ? -14.867 -38.406 -31.969 1 90 358 PHE A O 1
ATOM 2893 N N . PRO A 1 359 ? -13.906 -40.312 -31.406 1 88.56 359 PRO A N 1
ATOM 2894 C CA . PRO A 1 359 ? -14.188 -40.812 -32.75 1 88.56 359 PRO A CA 1
ATOM 2895 C C . PRO A 1 359 ? -15.68 -40.969 -33.031 1 88.56 359 PRO A C 1
ATOM 2897 O O . PRO A 1 359 ? -16.484 -41.094 -32.094 1 88.56 359 PRO A O 1
ATOM 2900 N N . ASN A 1 360 ? -16.031 -40.906 -34.312 1 88.25 360 ASN A N 1
ATOM 2901 C CA . ASN A 1 360 ? -17.422 -41.031 -34.75 1 88.25 360 ASN A CA 1
ATOM 2902 C C . ASN A 1 360 ? -17.797 -42.5 -34.969 1 88.25 360 ASN A C 1
ATOM 2904 O O . ASN A 1 360 ? -17.156 -43.188 -35.75 1 88.25 360 ASN A O 1
ATOM 2908 N N . TYR A 1 361 ? -18.703 -42.969 -34.25 1 92.88 361 TYR A N 1
ATOM 2909 C CA . TYR A 1 361 ? -19.25 -44.281 -34.438 1 92.88 361 TYR A CA 1
ATOM 2910 C C . TYR A 1 361 ? -20.703 -44.219 -34.844 1 92.88 361 TYR A C 1
ATOM 2912 O O . TYR A 1 361 ? -21.406 -43.25 -34.531 1 92.88 361 TYR A O 1
ATOM 2920 N N . ASN A 1 362 ? -21.188 -45.188 -35.531 1 91.31 362 ASN A N 1
ATOM 2921 C CA . ASN A 1 362 ? -22.562 -45.188 -36.031 1 91.31 362 ASN A CA 1
ATOM 2922 C C . ASN A 1 362 ? -23.562 -45.344 -34.875 1 91.31 362 ASN A C 1
ATOM 2924 O O . ASN A 1 362 ? -24.641 -44.781 -34.906 1 91.31 362 ASN A O 1
ATOM 2928 N N . ASN A 1 363 ? -23.234 -46.094 -33.906 1 94.56 363 ASN A N 1
ATOM 2929 C CA . ASN A 1 363 ? -24.203 -46.469 -32.875 1 94.56 363 ASN A CA 1
ATOM 2930 C C . ASN A 1 363 ? -23.938 -45.781 -31.547 1 94.56 363 ASN A C 1
ATOM 2932 O O . ASN A 1 363 ? -24.625 -46.031 -30.562 1 94.56 363 ASN A O 1
ATOM 2936 N N . VAL A 1 364 ? -22.891 -44.938 -31.5 1 94.81 364 VAL A N 1
ATOM 2937 C CA . VAL A 1 364 ? -22.547 -44.312 -30.234 1 94.81 364 VAL A CA 1
ATOM 2938 C C . VAL A 1 364 ? -22.109 -42.875 -30.469 1 94.81 364 VAL A C 1
ATOM 2940 O O . VAL A 1 364 ? -21.344 -42.594 -31.391 1 94.81 364 VAL A O 1
ATOM 2943 N N . ARG A 1 365 ? -22.578 -41.906 -29.688 1 94.06 365 ARG A N 1
ATOM 2944 C CA . ARG A 1 365 ? -22.156 -40.5 -29.719 1 94.06 365 ARG A CA 1
ATOM 2945 C C . ARG A 1 365 ? -21.609 -40.062 -28.375 1 94.06 365 ARG A C 1
ATOM 2947 O O . ARG A 1 365 ? -22.125 -40.469 -27.328 1 94.06 365 ARG A O 1
ATOM 2954 N N . PHE A 1 366 ? -20.594 -39.281 -28.422 1 94.94 366 PHE A N 1
ATOM 2955 C CA . PHE A 1 366 ? -19.922 -38.812 -27.203 1 94.94 366 PHE A CA 1
ATOM 2956 C C . PHE A 1 366 ? -20.062 -37.281 -27.062 1 94.94 366 PHE A C 1
ATOM 2958 O O . PHE A 1 366 ? -19.922 -36.562 -28.047 1 94.94 366 PHE A O 1
ATOM 2965 N N . PHE A 1 367 ? -20.422 -36.812 -25.906 1 93.25 367 PHE A N 1
ATOM 2966 C CA . PHE A 1 367 ? -20.422 -35.406 -25.531 1 93.25 367 PHE A CA 1
ATOM 2967 C C . PHE A 1 367 ? -19.625 -35.188 -24.234 1 93.25 367 PHE A C 1
ATOM 2969 O O . PHE A 1 367 ? -19.828 -35.938 -23.266 1 93.25 367 PHE A O 1
ATOM 2976 N N . SER A 1 368 ? -18.672 -34.312 -24.219 1 93.19 368 SER A N 1
ATOM 2977 C CA . SER A 1 368 ? -17.875 -34.094 -23.031 1 93.19 368 SER A CA 1
ATOM 2978 C C . SER A 1 368 ? -17.672 -32.625 -22.734 1 93.19 368 SER A C 1
ATOM 2980 O O . SER A 1 368 ? -17.719 -31.797 -23.656 1 93.19 368 SER A O 1
ATOM 2982 N N . ASN A 1 369 ? -17.641 -32.281 -21.469 1 91.06 369 ASN A N 1
ATOM 2983 C CA . ASN A 1 369 ? -17.297 -30.953 -20.969 1 91.06 369 ASN A CA 1
ATOM 2984 C C . ASN A 1 369 ? -16.25 -31.016 -19.859 1 91.06 369 ASN A C 1
ATOM 2986 O O . ASN A 1 369 ? -16.344 -31.859 -18.969 1 91.06 369 ASN A O 1
ATOM 2990 N N . PHE A 1 370 ? -15.195 -30.172 -20.016 1 87.81 370 PHE A N 1
ATOM 2991 C CA . PHE A 1 370 ? -14.148 -30.109 -19 1 87.81 370 PHE A CA 1
ATOM 2992 C C . PHE A 1 370 ? -13.93 -28.672 -18.547 1 87.81 370 PHE A C 1
ATOM 2994 O O . PHE A 1 370 ? -13.594 -27.797 -19.344 1 87.81 370 PHE A O 1
ATOM 3001 N N . PHE A 1 371 ? -14.211 -28.453 -17.203 1 85.81 371 PHE A N 1
ATOM 3002 C CA . PHE A 1 371 ? -14.016 -27.156 -16.578 1 85.81 371 PHE A CA 1
ATOM 3003 C C . PHE A 1 371 ? -13 -27.234 -15.453 1 85.81 371 PHE A C 1
ATOM 3005 O O . PHE A 1 371 ? -13.359 -27.531 -14.312 1 85.81 371 PHE A O 1
ATOM 3012 N N . PRO A 1 372 ? -11.797 -26.828 -15.719 1 84.25 372 PRO A N 1
ATOM 3013 C CA . PRO A 1 372 ? -10.828 -26.828 -14.617 1 84.25 372 PRO A CA 1
ATOM 3014 C C . PRO A 1 372 ? -11.07 -25.703 -13.617 1 84.25 372 PRO A C 1
ATOM 3016 O O . PRO A 1 372 ? -11.508 -24.625 -14 1 84.25 372 PRO A O 1
ATOM 3019 N N . TYR A 1 373 ? -10.977 -25.984 -12.273 1 79 373 TYR A N 1
ATOM 3020 C CA . TYR A 1 373 ? -11.07 -24.984 -11.219 1 79 373 TYR A CA 1
ATOM 3021 C C . TYR A 1 373 ? -10.062 -23.859 -11.445 1 79 373 TYR A C 1
ATOM 3023 O O . TYR A 1 373 ? -10.391 -22.688 -11.281 1 79 373 TYR A O 1
ATOM 3031 N N . GLY A 1 374 ? -8.938 -24.141 -11.859 1 79.25 374 GLY A N 1
ATOM 3032 C CA . GLY A 1 374 ? -7.914 -23.203 -12.273 1 79.25 374 GLY A CA 1
ATOM 3033 C C . GLY A 1 374 ? -7.574 -23.297 -13.75 1 79.25 374 GLY A C 1
ATOM 3034 O O . GLY A 1 374 ? -8.461 -23.5 -14.586 1 79.25 374 GLY A O 1
ATOM 3035 N N . GLU A 1 375 ? -6.383 -23.016 -13.984 1 84.5 375 GLU A N 1
ATOM 3036 C CA . GLU A 1 375 ? -5.973 -23.094 -15.383 1 84.5 375 GLU A CA 1
ATOM 3037 C C . GLU A 1 375 ? -5.73 -24.547 -15.805 1 84.5 375 GLU A C 1
ATOM 3039 O O . GLU A 1 375 ? -5.918 -24.906 -16.969 1 84.5 375 GLU A O 1
ATOM 3044 N N . ILE A 1 376 ? -5.273 -25.25 -14.805 1 89.88 376 ILE A N 1
ATOM 3045 C CA . ILE A 1 376 ? -5.039 -26.672 -15.078 1 89.88 376 ILE A CA 1
ATOM 3046 C C . ILE A 1 376 ? -5.672 -27.516 -13.977 1 89.88 376 ILE A C 1
ATOM 3048 O O . ILE A 1 376 ? -5.961 -27.016 -12.883 1 89.88 376 ILE A O 1
ATOM 3052 N N . GLY A 1 377 ? -6.016 -28.766 -14.305 1 89.38 377 GLY A N 1
ATOM 3053 C CA . GLY A 1 377 ? -6.723 -29.594 -13.344 1 89.38 377 GLY A CA 1
ATOM 3054 C C . GLY A 1 377 ? -6.262 -31.031 -13.336 1 89.38 377 GLY A C 1
ATOM 3055 O O . GLY A 1 377 ? -5.395 -31.422 -14.125 1 89.38 377 GLY A O 1
ATOM 3056 N N . GLY A 1 378 ? -6.824 -31.781 -12.469 1 90.81 378 GLY A N 1
ATOM 3057 C CA . GLY A 1 378 ? -6.441 -33.156 -12.289 1 90.81 378 GLY A CA 1
ATOM 3058 C C . GLY A 1 378 ? -7.453 -34.156 -12.867 1 90.81 378 GLY A C 1
ATOM 3059 O O . GLY A 1 378 ? -7.18 -35.344 -12.969 1 90.81 378 GLY A O 1
ATOM 3060 N N . ASP A 1 379 ? -8.586 -33.656 -13.305 1 92.81 379 ASP A N 1
ATOM 3061 C CA . ASP A 1 379 ? -9.586 -34.531 -13.906 1 92.81 379 ASP A CA 1
ATOM 3062 C C . ASP A 1 379 ? -9.133 -35.031 -15.281 1 92.81 379 ASP A C 1
ATOM 3064 O O . ASP A 1 379 ? -8.453 -34.281 -16.016 1 92.81 379 ASP A O 1
ATOM 3068 N N . ILE A 1 380 ? -9.523 -36.219 -15.57 1 92.69 380 ILE A N 1
ATOM 3069 C CA . ILE A 1 380 ? -9.047 -36.75 -16.844 1 92.69 380 ILE A CA 1
ATOM 3070 C C . ILE A 1 380 ? -10.211 -37.375 -17.594 1 92.69 380 ILE A C 1
ATOM 3072 O O . ILE A 1 380 ? -11.102 -38 -17 1 92.69 380 ILE A O 1
ATOM 3076 N N . ILE A 1 381 ? -10.375 -37.188 -18.797 1 95.19 381 ILE A N 1
ATOM 3077 C CA . ILE A 1 381 ? -11.188 -37.906 -19.797 1 95.19 381 ILE A CA 1
ATOM 3078 C C . ILE A 1 381 ? -10.305 -38.375 -20.938 1 95.19 381 ILE A C 1
ATOM 3080 O O . ILE A 1 381 ? -10.008 -37.594 -21.859 1 95.19 381 ILE A O 1
ATOM 3084 N N . LEU A 1 382 ? -9.977 -39.625 -20.875 1 93.88 382 LEU A N 1
ATOM 3085 C CA . LEU A 1 382 ? -9.055 -40.188 -21.859 1 93.88 382 LEU A CA 1
ATOM 3086 C C . LEU A 1 382 ? -9.742 -41.281 -22.672 1 93.88 382 LEU A C 1
ATOM 3088 O O . LEU A 1 382 ? -10.664 -41.938 -22.188 1 93.88 382 LEU A O 1
ATOM 3092 N N . TYR A 1 383 ? -9.328 -41.406 -23.859 1 93.88 383 TYR A N 1
ATOM 3093 C CA . TYR A 1 383 ? -9.828 -42.562 -24.641 1 93.88 383 TYR A CA 1
ATOM 3094 C C . TYR A 1 383 ? -8.734 -43.125 -25.531 1 93.88 383 TYR A C 1
ATOM 3096 O O . TYR A 1 383 ? -7.738 -42.469 -25.812 1 93.88 383 TYR A O 1
ATOM 3104 N N . ASP A 1 384 ? -8.82 -44.344 -25.844 1 91.62 384 ASP A N 1
ATOM 3105 C CA . ASP A 1 384 ? -7.98 -45.031 -26.812 1 91.62 384 ASP A CA 1
ATOM 3106 C C . ASP A 1 384 ? -8.773 -46.125 -27.547 1 91.62 384 ASP A C 1
ATOM 3108 O O . ASP A 1 384 ? -9.727 -46.688 -27 1 91.62 384 ASP A O 1
ATOM 3112 N N . SER A 1 385 ? -8.484 -46.281 -28.828 1 92.19 385 SER A N 1
ATOM 3113 C CA . SER A 1 385 ? -9.133 -47.281 -29.656 1 92.19 385 SER A CA 1
ATOM 3114 C C . SER A 1 385 ? -8.125 -48.344 -30.141 1 92.19 385 SER A C 1
ATOM 3116 O O . SER A 1 385 ? -7.75 -48.344 -31.312 1 92.19 385 SER A O 1
ATOM 3118 N N . PRO A 1 386 ? -7.777 -49.25 -29.281 1 87.62 386 PRO A N 1
ATOM 3119 C CA . PRO A 1 386 ? -6.758 -50.219 -29.672 1 87.62 386 PRO A CA 1
ATOM 3120 C C . PRO A 1 386 ? -7.258 -51.219 -30.719 1 87.62 386 PRO A C 1
ATOM 3122 O O . PRO A 1 386 ? -6.457 -51.844 -31.406 1 87.62 386 PRO A O 1
ATOM 3125 N N . SER A 1 387 ? -8.555 -51.375 -30.719 1 90 387 SER A N 1
ATOM 3126 C CA . SER A 1 387 ? -9.211 -52.25 -31.688 1 90 387 SER A CA 1
ATOM 3127 C C . SER A 1 387 ? -10.328 -51.531 -32.438 1 90 387 SER A C 1
ATOM 3129 O O . SER A 1 387 ? -10.914 -50.594 -31.906 1 90 387 SER A O 1
ATOM 3131 N N . PRO A 1 388 ? -10.57 -52 -33.656 1 90.56 388 PRO A N 1
ATOM 3132 C CA . PRO A 1 388 ? -11.695 -51.406 -34.375 1 90.56 388 PRO A CA 1
ATOM 3133 C C . PRO A 1 388 ? -13.047 -51.75 -33.75 1 90.56 388 PRO A C 1
ATOM 3135 O O . PRO A 1 388 ? -14.047 -51.094 -34.031 1 90.56 388 PRO A O 1
ATOM 3138 N N . ASP A 1 389 ? -13.039 -52.656 -32.875 1 93 389 ASP A N 1
ATOM 3139 C CA . ASP A 1 389 ? -14.297 -53.156 -32.375 1 93 389 ASP A CA 1
ATOM 3140 C C . ASP A 1 389 ? -14.75 -52.406 -31.141 1 93 389 ASP A C 1
ATOM 3142 O O . ASP A 1 389 ? -15.938 -52.375 -30.797 1 93 389 ASP A O 1
ATOM 3146 N N . TYR A 1 390 ? -13.773 -51.875 -30.438 1 95.19 390 TYR A N 1
ATOM 3147 C CA . TYR A 1 390 ? -14.18 -51.25 -29.188 1 95.19 390 TYR A CA 1
ATOM 3148 C C . TYR A 1 390 ? -13.305 -50.031 -28.891 1 95.19 390 TYR A C 1
ATOM 3150 O O . TYR A 1 390 ? -12.25 -49.844 -29.5 1 95.19 390 TYR A O 1
ATOM 3158 N N . ILE A 1 391 ? -13.836 -49.156 -27.984 1 95.75 391 ILE A N 1
ATOM 3159 C CA . ILE A 1 391 ? -13.133 -48 -27.469 1 95.75 391 ILE A CA 1
ATOM 3160 C C . ILE A 1 391 ? -13.008 -48.094 -25.953 1 95.75 391 ILE A C 1
ATOM 3162 O O . ILE A 1 391 ? -13.938 -48.562 -25.281 1 95.75 391 ILE A O 1
ATOM 3166 N N . ASP A 1 392 ? -11.852 -47.781 -25.406 1 96.44 392 ASP A N 1
ATOM 3167 C CA . ASP A 1 392 ? -11.625 -47.688 -23.969 1 96.44 392 ASP A CA 1
ATOM 3168 C C . ASP A 1 392 ? -11.656 -46.25 -23.516 1 96.44 392 ASP A C 1
ATOM 3170 O O . ASP A 1 392 ? -11 -45.375 -24.109 1 96.44 392 ASP A O 1
ATOM 3174 N N . ILE A 1 393 ? -12.422 -45.969 -22.5 1 96.62 393 ILE A N 1
ATOM 3175 C CA . ILE A 1 393 ? -12.5 -44.625 -21.938 1 96.62 393 ILE A CA 1
ATOM 3176 C C . ILE A 1 393 ? -12.125 -44.656 -20.453 1 96.62 393 ILE A C 1
ATOM 3178 O O . ILE A 1 393 ? -12.664 -45.469 -19.703 1 96.62 393 ILE A O 1
ATOM 3182 N N . LEU A 1 394 ? -11.18 -43.844 -20.094 1 96.88 394 LEU A N 1
ATOM 3183 C CA . LEU A 1 394 ? -10.82 -43.688 -18.688 1 96.88 394 LEU A CA 1
ATOM 3184 C C . LEU A 1 394 ? -11.297 -42.344 -18.172 1 96.88 394 LEU A C 1
ATOM 3186 O O . LEU A 1 394 ? -10.797 -41.281 -18.594 1 96.88 394 LEU A O 1
ATOM 3190 N N . PHE A 1 395 ? -12.258 -42.344 -17.328 1 96.81 395 PHE A N 1
ATOM 3191 C CA . PHE A 1 395 ? -12.805 -41.156 -16.672 1 96.81 395 PHE A CA 1
ATOM 3192 C C . PHE A 1 395 ? -12.43 -41.125 -15.203 1 96.81 395 PHE A C 1
ATOM 3194 O O . PHE A 1 395 ? -12.75 -42.062 -14.453 1 96.81 395 PHE A O 1
ATOM 3201 N N . GLY A 1 396 ? -11.727 -40.031 -14.82 1 94.31 396 GLY A N 1
ATOM 3202 C CA . GLY A 1 396 ? -11.305 -40.062 -13.43 1 94.31 396 GLY A CA 1
ATOM 3203 C C . GLY A 1 396 ? -10.891 -38.688 -12.906 1 94.31 396 GLY A C 1
ATOM 3204 O O . GLY A 1 396 ? -10.977 -37.688 -13.625 1 94.31 396 GLY A O 1
ATOM 3205 N N . ASP A 1 397 ? -10.586 -38.75 -11.609 1 93.5 397 ASP A N 1
ATOM 3206 C CA . ASP A 1 397 ? -10.18 -37.594 -10.836 1 93.5 397 ASP A CA 1
ATOM 3207 C C . ASP A 1 397 ? -8.969 -37.906 -9.953 1 93.5 397 ASP A C 1
ATOM 3209 O O . ASP A 1 397 ? -9.016 -38.812 -9.141 1 93.5 397 ASP A O 1
ATOM 3213 N N . ILE A 1 398 ? -7.949 -37.125 -10.195 1 92.69 398 ILE A N 1
ATOM 3214 C CA . ILE A 1 398 ? -6.742 -37.281 -9.391 1 92.69 398 ILE A CA 1
ATOM 3215 C C . ILE A 1 398 ? -6.871 -36.469 -8.102 1 92.69 398 ILE A C 1
ATOM 3217 O O . ILE A 1 398 ? -7.355 -35.344 -8.117 1 92.69 398 ILE A O 1
ATOM 3221 N N . SER A 1 399 ? -6.402 -37.031 -7.02 1 89.12 399 SER A N 1
ATOM 3222 C CA . SER A 1 399 ? -6.5 -36.375 -5.727 1 89.12 399 SER A CA 1
ATOM 3223 C C . SER A 1 399 ? -5.73 -35.062 -5.73 1 89.12 399 SER A C 1
ATOM 3225 O O . SER A 1 399 ? -4.656 -34.969 -6.32 1 89.12 399 SER A O 1
ATOM 3227 N N . GLY A 1 400 ? -6.301 -34.188 -5.047 1 78.5 400 GLY A N 1
ATOM 3228 C CA . GLY A 1 400 ? -5.711 -32.844 -4.992 1 78.5 400 GLY A CA 1
ATOM 3229 C C . GLY A 1 400 ? -6.176 -31.953 -6.113 1 78.5 400 GLY A C 1
ATOM 3230 O O . GLY A 1 400 ? -7.082 -32.312 -6.871 1 78.5 400 GLY A O 1
ATOM 3231 N N . HIS A 1 401 ? -5.711 -30.828 -6.18 1 77.88 401 HIS A N 1
ATOM 3232 C CA . HIS A 1 401 ? -6.074 -29.922 -7.266 1 77.88 401 HIS A CA 1
ATOM 3233 C C . HIS A 1 401 ? -4.887 -29.062 -7.688 1 77.88 401 HIS A C 1
ATOM 3235 O O . HIS A 1 401 ? -3.848 -29.062 -7.023 1 77.88 401 HIS A O 1
ATOM 3241 N N . GLY A 1 402 ? -4.953 -28.578 -8.852 1 83.31 402 GLY A N 1
ATOM 3242 C CA . GLY A 1 402 ? -3.975 -27.609 -9.336 1 83.31 402 GLY A CA 1
ATOM 3243 C C . GLY A 1 402 ? -2.826 -28.25 -10.086 1 83.31 402 GLY A C 1
ATOM 3244 O O . GLY A 1 402 ? -3.037 -29.141 -10.906 1 83.31 402 GLY A O 1
ATOM 3245 N N . ILE A 1 403 ? -1.549 -27.828 -9.781 1 88.19 403 ILE A N 1
ATOM 3246 C CA . ILE A 1 403 ? -0.365 -28.141 -10.578 1 88.19 403 ILE A CA 1
ATOM 3247 C C . ILE A 1 403 ? 0.067 -29.578 -10.328 1 88.19 403 ILE A C 1
ATOM 3249 O O . ILE A 1 403 ? 0.329 -30.328 -11.273 1 88.19 403 ILE A O 1
ATOM 3253 N N . SER A 1 404 ? 0.077 -29.984 -9.102 1 87.12 404 SER A N 1
ATOM 3254 C CA . SER A 1 404 ? 0.527 -31.328 -8.758 1 87.12 404 SER A CA 1
ATOM 3255 C C . SER A 1 404 ? -0.358 -32.375 -9.398 1 87.12 404 SER A C 1
ATOM 3257 O O . SER A 1 404 ? 0.143 -33.375 -9.969 1 87.12 404 SER A O 1
ATOM 3259 N N . SER A 1 405 ? -1.627 -32.219 -9.312 1 89.62 405 SER A N 1
ATOM 3260 C CA . SER A 1 405 ? -2.555 -33.188 -9.898 1 89.62 405 SER A CA 1
ATOM 3261 C C . SER A 1 405 ? -2.475 -33.188 -11.422 1 89.62 405 SER A C 1
ATOM 3263 O O . SER A 1 405 ? -2.652 -34.219 -12.055 1 89.62 405 SER A O 1
ATOM 3265 N N . ALA A 1 406 ? -2.223 -32.031 -11.953 1 88.88 406 ALA A N 1
ATOM 3266 C CA . ALA A 1 406 ? -2.07 -31.922 -13.398 1 88.88 406 ALA A CA 1
ATOM 3267 C C . ALA A 1 406 ? -0.843 -32.688 -13.875 1 88.88 406 ALA A C 1
ATOM 3269 O O . ALA A 1 406 ? -0.862 -33.312 -14.953 1 88.88 406 ALA A O 1
ATOM 3270 N N . LEU A 1 407 ? 0.219 -32.656 -13.156 1 87.56 407 LEU A N 1
ATOM 3271 C CA . LEU A 1 407 ? 1.414 -33.438 -13.453 1 87.56 407 LEU A CA 1
ATOM 3272 C C . LEU A 1 407 ? 1.089 -34.938 -13.516 1 87.56 407 LEU A C 1
ATOM 3274 O O . LEU A 1 407 ? 1.491 -35.625 -14.453 1 87.56 407 LEU A O 1
ATOM 3278 N N . VAL A 1 408 ? 0.347 -35.312 -12.625 1 88.5 408 VAL A N 1
ATOM 3279 C CA . VAL A 1 408 ? -0.011 -36.75 -12.523 1 88.5 408 VAL A CA 1
ATOM 3280 C C . VAL A 1 408 ? -0.945 -37.125 -13.664 1 88.5 408 VAL A C 1
ATOM 3282 O O . VAL A 1 408 ? -0.863 -38.219 -14.203 1 88.5 408 VAL A O 1
ATOM 3285 N N . SER A 1 409 ? -1.812 -36.219 -13.992 1 89.88 409 SER A N 1
ATOM 3286 C CA . SER A 1 409 ? -2.764 -36.5 -15.062 1 89.88 409 SER A CA 1
ATOM 3287 C C . SER A 1 409 ? -2.045 -36.812 -16.375 1 89.88 409 SER A C 1
ATOM 3289 O O . SER A 1 409 ? -2.484 -37.688 -17.125 1 89.88 409 SER A O 1
ATOM 3291 N N . GLY A 1 410 ? -1.012 -36.125 -16.594 1 84.88 410 GLY A N 1
ATOM 3292 C CA . GLY A 1 410 ? -0.23 -36.406 -17.797 1 84.88 410 GLY A CA 1
ATOM 3293 C C . GLY A 1 410 ? 0.402 -37.812 -17.781 1 84.88 410 GLY A C 1
ATOM 3294 O O . GLY A 1 410 ? 0.411 -38.5 -18.797 1 84.88 410 GLY A O 1
ATOM 3295 N N . ILE A 1 411 ? 0.903 -38.156 -16.703 1 86.31 411 ILE A N 1
ATOM 3296 C CA . ILE A 1 411 ? 1.53 -39.438 -16.547 1 86.31 411 ILE A CA 1
ATOM 3297 C C . ILE A 1 411 ? 0.484 -40.562 -16.703 1 86.31 411 ILE A C 1
ATOM 3299 O O . ILE A 1 411 ? 0.735 -41.562 -17.375 1 86.31 411 ILE A O 1
ATOM 3303 N N . VAL A 1 412 ? -0.616 -40.312 -16.188 1 90.31 412 VAL A N 1
ATOM 3304 C CA . VAL A 1 412 ? -1.707 -41.281 -16.266 1 90.31 412 VAL A CA 1
ATOM 3305 C C . VAL A 1 412 ? -2.158 -41.438 -17.719 1 90.31 412 VAL A C 1
ATOM 3307 O O . VAL A 1 412 ? -2.461 -42.531 -18.172 1 90.31 412 VAL A O 1
ATOM 3310 N N . ALA A 1 413 ? -2.213 -40.375 -18.344 1 87.88 413 ALA A N 1
ATOM 3311 C CA . ALA A 1 413 ? -2.619 -40.406 -19.75 1 87.88 413 ALA A CA 1
ATOM 3312 C C . ALA A 1 413 ? -1.695 -41.312 -20.562 1 87.88 413 ALA A C 1
ATOM 3314 O O . ALA A 1 413 ? -2.16 -42.094 -21.391 1 87.88 413 ALA A O 1
ATOM 3315 N N . MET A 1 414 ? -0.455 -41.25 -20.266 1 83.75 414 MET A N 1
ATOM 3316 C CA . MET A 1 414 ? 0.519 -42.062 -20.984 1 83.75 414 MET A CA 1
ATOM 3317 C C . MET A 1 414 ? 0.439 -43.531 -20.562 1 83.75 414 MET A C 1
ATOM 3319 O O . MET A 1 414 ? 0.568 -44.438 -21.375 1 83.75 414 MET A O 1
ATOM 3323 N N . GLY A 1 415 ? 0.294 -43.656 -19.328 1 86.38 415 GLY A N 1
ATOM 3324 C CA . GLY A 1 415 ? 0.133 -45 -18.828 1 86.38 415 GLY A CA 1
ATOM 3325 C C . GLY A 1 415 ? -1.094 -45.719 -19.375 1 86.38 415 GLY A C 1
ATOM 3326 O O . GLY A 1 415 ? -1.032 -46.906 -19.734 1 86.38 415 GLY A O 1
ATOM 3327 N N . PHE A 1 416 ? -2.15 -45.031 -19.484 1 90.94 416 PHE A N 1
ATOM 3328 C CA . PHE A 1 416 ? -3.4 -45.562 -20.016 1 90.94 416 PHE A CA 1
ATOM 3329 C C . PHE A 1 416 ? -3.236 -45.969 -21.469 1 90.94 416 PHE A C 1
ATOM 3331 O O . PHE A 1 416 ? -3.658 -47.062 -21.875 1 90.94 416 PHE A O 1
ATOM 3338 N N . LYS A 1 417 ? -2.656 -45.094 -22.156 1 84.44 417 LYS A N 1
ATOM 3339 C CA . LYS A 1 417 ? -2.436 -45.406 -23.578 1 84.44 417 LYS A CA 1
ATOM 3340 C C . LYS A 1 417 ? -1.568 -46.656 -23.734 1 84.44 417 LYS A C 1
ATOM 3342 O O . LYS A 1 417 ? -1.86 -47.5 -24.562 1 84.44 417 LYS A O 1
ATOM 3347 N N . LYS A 1 418 ? -0.547 -46.75 -22.922 1 82.94 418 LYS A N 1
ATOM 3348 C CA . LYS A 1 418 ? 0.373 -47.875 -22.969 1 82.94 418 LYS A CA 1
ATOM 3349 C C . LYS A 1 418 ? -0.362 -49.188 -22.703 1 82.94 418 LYS A C 1
ATOM 3351 O O . LYS A 1 418 ? -0.23 -50.125 -23.484 1 82.94 418 LYS A O 1
ATOM 3356 N N . HIS A 1 419 ? -1.189 -49.219 -21.75 1 88.5 419 HIS A N 1
ATOM 3357 C CA . HIS A 1 419 ? -1.817 -50.469 -21.328 1 88.5 419 HIS A CA 1
ATOM 3358 C C . HIS A 1 419 ? -3.057 -50.781 -22.172 1 88.5 419 HIS A C 1
ATOM 3360 O O . HIS A 1 419 ? -3.439 -51.938 -22.328 1 88.5 419 HIS A O 1
ATOM 3366 N N . SER A 1 420 ? -3.693 -49.781 -22.688 1 87.94 420 SER A N 1
ATOM 3367 C CA . SER A 1 420 ? -4.805 -50 -23.609 1 87.94 420 SER A CA 1
ATOM 3368 C C . SER A 1 420 ? -4.336 -50.656 -24.906 1 87.94 420 SER A C 1
ATOM 3370 O O . SER A 1 420 ? -5.016 -51.531 -25.438 1 87.94 420 SER A O 1
ATOM 3372 N N . ASP A 1 421 ? -3.174 -50.312 -25.359 1 83.25 421 ASP A N 1
ATOM 3373 C CA . ASP A 1 421 ? -2.602 -50.875 -26.578 1 83.25 421 ASP A CA 1
ATOM 3374 C C . ASP A 1 421 ? -2.285 -52.344 -26.422 1 83.25 421 ASP A C 1
ATOM 3376 O O . ASP A 1 421 ? -2.252 -53.094 -27.406 1 83.25 421 ASP A O 1
ATOM 3380 N N . SER A 1 422 ? -2.137 -52.75 -25.203 1 84.12 422 SER A N 1
ATOM 3381 C CA . SER A 1 422 ? -1.835 -54.156 -24.938 1 84.12 422 SER A CA 1
ATOM 3382 C C . SER A 1 422 ? -3.1 -55 -24.969 1 84.12 422 SER A C 1
ATOM 3384 O O . SER A 1 422 ? -3.045 -56.219 -24.734 1 84.12 422 SER A O 1
ATOM 3386 N N . ARG A 1 423 ? -4.273 -54.5 -25.203 1 87.62 423 ARG A N 1
ATOM 3387 C CA . ARG A 1 423 ? -5.578 -55.125 -25.375 1 87.62 423 ARG A CA 1
ATOM 3388 C C . ARG A 1 423 ? -5.949 -55.938 -24.141 1 87.62 423 ARG A C 1
ATOM 3390 O O . ARG A 1 423 ? -6.41 -57.094 -24.266 1 87.62 423 ARG A O 1
ATOM 3397 N N . LEU A 1 424 ? -5.613 -55.344 -23.062 1 91.56 424 LEU A N 1
ATOM 3398 C CA . LEU A 1 424 ? -5.988 -55.969 -21.781 1 91.56 424 LEU A CA 1
ATOM 3399 C C . LEU A 1 424 ? -7.469 -55.75 -21.5 1 91.56 424 LEU A C 1
ATOM 3401 O O . LEU A 1 424 ? -8.102 -54.875 -22.078 1 91.56 424 LEU A O 1
ATOM 3405 N N . SER A 1 425 ? -7.988 -56.656 -20.594 1 94.75 425 SER A N 1
ATOM 3406 C CA . SER A 1 425 ? -9.336 -56.375 -20.109 1 94.75 425 SER A CA 1
ATOM 3407 C C . SER A 1 425 ? -9.383 -55.125 -19.25 1 94.75 425 SER A C 1
ATOM 3409 O O . SER A 1 425 ? -8.352 -54.688 -18.719 1 94.75 425 SER A O 1
ATOM 3411 N N . PRO A 1 426 ? -10.531 -54.562 -19.094 1 95.75 426 PRO A N 1
ATOM 3412 C CA . PRO A 1 426 ? -10.617 -53.344 -18.281 1 95.75 426 PRO A CA 1
ATOM 3413 C C . PRO A 1 426 ? -10.055 -53.531 -16.875 1 95.75 426 PRO A C 1
ATOM 3415 O O . PRO A 1 426 ? -9.336 -52.656 -16.375 1 95.75 426 PRO A O 1
ATOM 3418 N N . LYS A 1 427 ? -10.391 -54.594 -16.25 1 96 427 LYS A N 1
ATOM 3419 C CA . LYS A 1 427 ? -9.875 -54.844 -14.906 1 96 427 LYS A CA 1
ATOM 3420 C C . LYS A 1 427 ? -8.352 -55.031 -14.93 1 96 427 LYS A C 1
ATOM 3422 O O . LYS A 1 427 ? -7.66 -54.5 -14.055 1 96 427 LYS A O 1
ATOM 3427 N N . ASP A 1 428 ? -7.859 -55.688 -15.898 1 96.06 428 ASP A N 1
ATOM 3428 C CA . ASP A 1 428 ? -6.422 -55.938 -15.992 1 96.06 428 ASP A CA 1
ATOM 3429 C C . ASP A 1 428 ? -5.68 -54.656 -16.359 1 96.06 428 ASP A C 1
ATOM 3431 O O . ASP A 1 428 ? -4.547 -54.438 -15.914 1 96.06 428 ASP A O 1
ATOM 3435 N N . LEU A 1 429 ? -6.316 -53.875 -17.141 1 95.69 429 LEU A N 1
ATOM 3436 C CA . LEU A 1 429 ? -5.738 -52.594 -17.5 1 95.69 429 LEU A CA 1
ATOM 3437 C C . LEU A 1 429 ? -5.555 -51.688 -16.266 1 95.69 429 LEU A C 1
ATOM 3439 O O . LEU A 1 429 ? -4.477 -51.156 -16.062 1 95.69 429 LEU A O 1
ATOM 3443 N N . LEU A 1 430 ? -6.586 -51.594 -15.461 1 96.25 430 LEU A N 1
ATOM 3444 C CA . LEU A 1 430 ? -6.5 -50.75 -14.258 1 96.25 430 LEU A CA 1
ATOM 3445 C C . LEU A 1 430 ? -5.492 -51.344 -13.273 1 96.25 430 LEU A C 1
ATOM 3447 O O . LEU A 1 430 ? -4.789 -50.594 -12.578 1 96.25 430 LEU A O 1
ATOM 3451 N N . LYS A 1 431 ? -5.477 -52.594 -13.203 1 95.31 431 LYS A N 1
ATOM 3452 C CA . LYS A 1 431 ? -4.508 -53.281 -12.336 1 95.31 431 LYS A CA 1
ATOM 3453 C C . LYS A 1 431 ? -3.08 -52.969 -12.773 1 95.31 431 LYS A C 1
ATOM 3455 O O . LYS A 1 431 ? -2.217 -52.688 -11.945 1 95.31 431 LYS A O 1
ATOM 3460 N N . ALA A 1 432 ? -2.863 -53.062 -14.062 1 92.25 432 ALA A N 1
ATOM 3461 C CA . ALA A 1 432 ? -1.545 -52.75 -14.617 1 92.25 432 ALA A CA 1
ATOM 3462 C C . ALA A 1 432 ? -1.157 -51.312 -14.375 1 92.25 432 ALA A C 1
ATOM 3464 O O . ALA A 1 432 ? -0.004 -51 -14.055 1 92.25 432 ALA A O 1
ATOM 3465 N N . LEU A 1 433 ? -2.098 -50.531 -14.562 1 92.31 433 LEU A N 1
ATOM 3466 C CA . LEU A 1 433 ? -1.871 -49.094 -14.336 1 92.31 433 LEU A CA 1
ATOM 3467 C C . LEU A 1 433 ? -1.502 -48.844 -12.875 1 92.31 433 LEU A C 1
ATOM 3469 O O . LEU A 1 433 ? -0.577 -48.062 -12.594 1 92.31 433 LEU A O 1
ATOM 3473 N N . ASN A 1 434 ? -2.207 -49.406 -11.984 1 93.69 434 ASN A N 1
ATOM 3474 C CA . ASN A 1 434 ? -1.945 -49.281 -10.555 1 93.69 434 ASN A CA 1
ATOM 3475 C C . ASN A 1 434 ? -0.538 -49.75 -10.203 1 93.69 434 ASN A C 1
ATOM 3477 O O . ASN A 1 434 ? 0.177 -49.062 -9.453 1 93.69 434 ASN A O 1
ATOM 3481 N N . THR A 1 435 ? -0.181 -50.781 -10.695 1 89.88 435 THR A N 1
ATOM 3482 C CA . THR A 1 435 ? 1.113 -51.406 -10.391 1 89.88 435 THR A CA 1
ATOM 3483 C C . THR A 1 435 ? 2.25 -50.531 -10.922 1 89.88 435 THR A C 1
ATOM 3485 O O . THR A 1 435 ? 3.283 -50.375 -10.266 1 89.88 435 THR A O 1
ATOM 3488 N N . GLU A 1 436 ? 2.049 -50 -12 1 83.44 436 GLU A N 1
ATOM 3489 C CA . GLU A 1 436 ? 3.092 -49.219 -12.656 1 83.44 436 GLU A CA 1
ATOM 3490 C C . GLU A 1 436 ? 3.258 -47.844 -12 1 83.44 436 GLU A C 1
ATOM 3492 O O . GLU A 1 436 ? 4.375 -47.312 -11.906 1 83.44 436 GLU A O 1
ATOM 3497 N N . LEU A 1 437 ? 2.15 -47.25 -11.664 1 87 437 LEU A N 1
ATOM 3498 C CA . LEU A 1 437 ? 2.195 -45.844 -11.266 1 87 437 LEU A CA 1
ATOM 3499 C C . LEU A 1 437 ? 2.338 -45.719 -9.75 1 87 437 LEU A C 1
ATOM 3501 O O . LEU A 1 437 ? 2.764 -44.688 -9.25 1 87 437 LEU A O 1
ATOM 3505 N N . GLU A 1 438 ? 2.006 -46.656 -9.07 1 85.56 438 GLU A N 1
ATOM 3506 C CA . GLU A 1 438 ? 1.982 -46.594 -7.609 1 85.56 438 GLU A CA 1
ATOM 3507 C C . GLU A 1 438 ? 3.34 -46.188 -7.051 1 85.56 438 GLU A C 1
ATOM 3509 O O . GLU A 1 438 ? 3.416 -45.312 -6.172 1 85.56 438 GLU A O 1
ATOM 3514 N N . PRO A 1 439 ? 4.449 -46.688 -7.562 1 71.38 439 PRO A N 1
ATOM 3515 C CA . PRO A 1 439 ? 5.75 -46.312 -6.988 1 71.38 439 PRO A CA 1
ATOM 3516 C C . PRO A 1 439 ? 6.152 -44.875 -7.297 1 71.38 439 PRO A C 1
ATOM 3518 O O . PRO A 1 439 ? 6.996 -44.312 -6.602 1 71.38 439 PRO A O 1
ATOM 3521 N N . VAL A 1 440 ? 5.531 -44.312 -8.273 1 70.44 440 VAL A N 1
ATOM 3522 C CA . VAL A 1 440 ? 6.012 -43.031 -8.789 1 70.44 440 VAL A CA 1
ATOM 3523 C C . VAL A 1 440 ? 5.133 -41.906 -8.266 1 70.44 440 VAL A C 1
ATOM 3525 O O . VAL A 1 440 ? 5.59 -40.781 -8.133 1 70.44 440 VAL A O 1
ATOM 3528 N N . MET A 1 441 ? 3.9 -42.188 -7.883 1 75.38 441 MET A N 1
ATOM 3529 C CA . MET A 1 441 ? 2.945 -41.094 -7.699 1 75.38 441 MET A CA 1
ATOM 3530 C C . MET A 1 441 ? 2.865 -40.688 -6.23 1 75.38 441 MET A C 1
ATOM 3532 O O . MET A 1 441 ? 2.242 -39.656 -5.898 1 75.38 441 MET A O 1
ATOM 3536 N N . GLY A 1 442 ? 3.639 -41.344 -5.449 1 69.25 442 GLY A N 1
ATOM 3537 C CA . GLY A 1 442 ? 3.725 -40.906 -4.066 1 69.25 442 GLY A CA 1
ATOM 3538 C C . GLY A 1 442 ? 2.387 -40.906 -3.352 1 69.25 442 GLY A C 1
ATOM 3539 O O . GLY A 1 442 ? 1.762 -41.969 -3.225 1 69.25 442 GLY A O 1
ATOM 3540 N N . LYS A 1 443 ? 1.809 -39.531 -3.08 1 76.81 443 LYS A N 1
ATOM 3541 C CA . LYS A 1 443 ? 0.663 -39.375 -2.193 1 76.81 443 LYS A CA 1
ATOM 3542 C C . LYS A 1 443 ? -0.63 -39.219 -2.99 1 76.81 443 LYS A C 1
ATOM 3544 O O . LYS A 1 443 ? -1.715 -39.125 -2.412 1 76.81 443 LYS A O 1
ATOM 3549 N N . HIS A 1 444 ? -0.543 -39.344 -4.266 1 87.12 444 HIS A N 1
ATOM 3550 C CA . HIS A 1 444 ? -1.745 -39.125 -5.062 1 87.12 444 HIS A CA 1
ATOM 3551 C C . HIS A 1 444 ? -2.52 -40.438 -5.266 1 87.12 444 HIS A C 1
ATOM 3553 O O . HIS A 1 444 ? -1.924 -41.5 -5.336 1 87.12 444 HIS A O 1
ATOM 3559 N N . HIS A 1 445 ? -3.783 -40.25 -5.309 1 93.06 445 HIS A N 1
ATOM 3560 C CA . HIS A 1 445 ? -4.66 -41.344 -5.723 1 93.06 445 HIS A CA 1
ATOM 3561 C C . HIS A 1 445 ? -5.617 -40.906 -6.82 1 93.06 445 HIS A C 1
ATOM 3563 O O . HIS A 1 445 ? -5.793 -39.688 -7.043 1 93.06 445 HIS A O 1
ATOM 3569 N N . ILE A 1 446 ? -6.203 -41.875 -7.449 1 94.38 446 ILE A N 1
ATOM 3570 C CA . ILE A 1 446 ? -7.043 -41.562 -8.602 1 94.38 446 ILE A CA 1
ATOM 3571 C C . ILE A 1 446 ? -8.398 -42.25 -8.445 1 94.38 446 ILE A C 1
ATOM 3573 O O . ILE A 1 446 ? -8.469 -43.5 -8.328 1 94.38 446 ILE A O 1
ATOM 3577 N N . SER A 1 447 ? -9.406 -41.531 -8.406 1 95 447 SER A N 1
ATOM 3578 C CA . SER A 1 447 ? -10.758 -42.062 -8.539 1 95 447 SER A CA 1
ATOM 3579 C C . SER A 1 447 ? -11.188 -42.125 -10.008 1 95 447 SER A C 1
ATOM 3581 O O . SER A 1 447 ? -11.25 -41.094 -10.68 1 95 447 SER A O 1
ATOM 3583 N N . CYS A 1 448 ? -11.445 -43.375 -10.453 1 96.56 448 CYS A N 1
ATOM 3584 C CA . CYS A 1 448 ? -11.727 -43.438 -11.883 1 96.56 448 CYS A CA 1
ATOM 3585 C C . CYS A 1 448 ? -12.641 -44.594 -12.211 1 96.56 448 CYS A C 1
ATOM 3587 O O . CYS A 1 448 ? -12.961 -45.406 -11.344 1 96.56 448 CYS A O 1
ATOM 3589 N N . CYS A 1 449 ? -13.148 -44.625 -13.398 1 97.06 449 CYS A N 1
ATOM 3590 C CA . CYS A 1 449 ? -13.906 -45.688 -14.023 1 97.06 449 CYS A CA 1
ATOM 3591 C C . CYS A 1 449 ? -13.445 -45.938 -15.453 1 97.06 449 CYS A C 1
ATOM 3593 O O . CYS A 1 449 ? -13.312 -44.969 -16.234 1 97.06 449 CYS A O 1
ATOM 3595 N N . LEU A 1 450 ? -13.086 -47.156 -15.719 1 97.75 450 LEU A N 1
ATOM 3596 C CA . LEU A 1 450 ? -12.758 -47.531 -17.094 1 97.75 450 LEU A CA 1
ATOM 3597 C C . LEU A 1 450 ? -13.977 -48.094 -17.797 1 97.75 450 LEU A C 1
ATOM 3599 O O . LEU A 1 450 ? -14.633 -49 -17.266 1 97.75 450 LEU A O 1
ATOM 3603 N N . VAL A 1 451 ? -14.281 -47.625 -18.969 1 97.25 451 VAL A N 1
ATOM 3604 C CA . VAL A 1 451 ? -15.445 -48.031 -19.75 1 97.25 451 VAL A CA 1
ATOM 3605 C C . VAL A 1 451 ? -14.992 -48.531 -21.125 1 97.25 451 VAL A C 1
ATOM 3607 O O . VAL A 1 451 ? -14.43 -47.781 -21.922 1 97.25 451 VAL A O 1
ATOM 3610 N N . ARG A 1 452 ? -15.211 -49.75 -21.375 1 97.5 452 ARG A N 1
ATOM 3611 C CA . ARG A 1 452 ? -14.992 -50.281 -22.719 1 97.5 452 ARG A CA 1
ATOM 3612 C C . ARG A 1 452 ? -16.312 -50.438 -23.469 1 97.5 452 ARG A C 1
ATOM 3614 O O . ARG A 1 452 ? -17.234 -51.125 -23.016 1 97.5 452 ARG A O 1
ATOM 3621 N N . ILE A 1 453 ? -16.422 -49.875 -24.609 1 97.5 453 ILE A N 1
ATOM 3622 C CA . ILE A 1 453 ? -17.672 -49.875 -25.375 1 97.5 453 ILE A CA 1
ATOM 3623 C C . ILE A 1 453 ? -17.469 -50.625 -26.703 1 97.5 453 ILE A C 1
ATOM 3625 O O . ILE A 1 453 ? -16.656 -50.188 -27.531 1 97.5 453 ILE A O 1
ATOM 3629 N N . TYR A 1 454 ? -18.156 -51.656 -26.812 1 96.81 454 TYR A N 1
ATOM 3630 C CA . TYR A 1 454 ? -18.281 -52.281 -28.125 1 96.81 454 TYR A CA 1
ATOM 3631 C C . TYR A 1 454 ? -19.328 -51.562 -28.969 1 96.81 454 TYR A C 1
ATOM 3633 O O . TYR A 1 454 ? -20.531 -51.812 -28.828 1 96.81 454 TYR A O 1
ATOM 3641 N N . HIS A 1 455 ? -18.906 -50.812 -29.891 1 94.06 455 HIS A N 1
ATOM 3642 C CA . HIS A 1 455 ? -19.781 -49.812 -30.531 1 94.06 455 HIS A CA 1
ATOM 3643 C C . HIS A 1 455 ? -20.766 -50.469 -31.469 1 94.06 455 HIS A C 1
ATOM 3645 O O . HIS A 1 455 ? -21.875 -49.969 -31.672 1 94.06 455 HIS A O 1
ATOM 3651 N N . GLU A 1 456 ? -20.469 -51.625 -32.031 1 94.25 456 GLU A N 1
ATOM 3652 C CA . GLU A 1 456 ? -21.391 -52.281 -32.938 1 94.25 456 GLU A CA 1
ATOM 3653 C C . GLU A 1 456 ? -22.531 -52.938 -32.156 1 94.25 456 GLU A C 1
ATOM 3655 O O . GLU A 1 456 ? -23.688 -52.844 -32.562 1 94.25 456 GLU A O 1
ATOM 3660 N N . THR A 1 457 ? -22.266 -53.594 -31.078 1 95.12 457 THR A N 1
ATOM 3661 C CA . THR A 1 457 ? -23.25 -54.375 -30.328 1 95.12 457 THR A CA 1
ATOM 3662 C C . THR A 1 457 ? -23.859 -53.531 -29.203 1 95.12 457 THR A C 1
ATOM 3664 O O . THR A 1 457 ? -24.875 -53.906 -28.625 1 95.12 457 THR A O 1
ATOM 3667 N N . ARG A 1 458 ? -23.234 -52.469 -28.766 1 95.44 458 ARG A N 1
ATOM 3668 C CA . ARG A 1 458 ? -23.641 -51.594 -27.672 1 95.44 458 ARG A CA 1
ATOM 3669 C C . ARG A 1 458 ? -23.438 -52.281 -26.328 1 95.44 458 ARG A C 1
ATOM 3671 O O . ARG A 1 458 ? -24.156 -52 -25.359 1 95.44 458 ARG A O 1
ATOM 3678 N N . GLU A 1 459 ? -22.609 -53.156 -26.266 1 96.69 459 GLU A N 1
ATOM 3679 C CA . GLU A 1 459 ? -22.188 -53.781 -25.016 1 96.69 459 GLU A CA 1
ATOM 3680 C C . GLU A 1 459 ? -21.094 -52.938 -24.344 1 96.69 459 GLU A C 1
ATOM 3682 O O . GLU A 1 459 ? -20.188 -52.469 -25 1 96.69 459 GLU A O 1
ATOM 3687 N N . VAL A 1 460 ? -21.266 -52.812 -23.016 1 97.06 460 VAL A N 1
ATOM 3688 C CA . VAL A 1 460 ? -20.297 -52.031 -22.281 1 97.06 460 VAL A CA 1
ATOM 3689 C C . VAL A 1 460 ? -19.781 -52.812 -21.078 1 97.06 460 VAL A C 1
ATOM 3691 O O . VAL A 1 460 ? -20.562 -53.5 -20.406 1 97.06 460 VAL A O 1
ATOM 3694 N N . VAL A 1 461 ? -18.531 -52.719 -20.859 1 97.5 461 VAL A N 1
ATOM 3695 C CA . VAL A 1 461 ? -17.891 -53.312 -19.672 1 97.5 461 VAL A CA 1
ATOM 3696 C C . VAL A 1 461 ? -17.328 -52.188 -18.797 1 97.5 461 VAL A C 1
ATOM 3698 O O . VAL A 1 461 ? -16.578 -51.344 -19.266 1 97.5 461 VAL A O 1
ATOM 3701 N N . PHE A 1 462 ? -17.688 -52.25 -17.531 1 96.69 462 PHE A N 1
ATOM 3702 C CA . PHE A 1 462 ? -17.25 -51.25 -16.578 1 96.69 462 PHE A CA 1
ATOM 3703 C C . PHE A 1 462 ? -16.281 -51.844 -15.562 1 96.69 462 PHE A C 1
ATOM 3705 O O . PHE A 1 462 ? -16.406 -53 -15.164 1 96.69 462 PHE A O 1
ATOM 3712 N N . CYS A 1 463 ? -15.375 -51.031 -15.141 1 97.06 463 CYS A N 1
ATOM 3713 C CA . CYS A 1 463 ? -14.531 -51.312 -13.984 1 97.06 463 CYS A CA 1
ATOM 3714 C C . CYS A 1 463 ? -14.344 -50.062 -13.125 1 97.06 463 CYS A C 1
ATOM 3716 O O . CYS A 1 463 ? -13.758 -49.094 -13.57 1 97.06 463 CYS A O 1
ATOM 3718 N N . PHE A 1 464 ? -14.766 -50.188 -11.898 1 96.25 464 PHE A N 1
ATOM 3719 C CA . PHE A 1 464 ? -14.789 -49.031 -11.008 1 96.25 464 PHE A CA 1
ATOM 3720 C C . PHE A 1 464 ? -13.57 -49.031 -10.102 1 96.25 464 PHE A C 1
ATOM 3722 O O . PHE A 1 464 ? -13.133 -50.062 -9.625 1 96.25 464 PHE A O 1
ATOM 3729 N N . ALA A 1 465 ? -13.07 -47.844 -9.859 1 96.12 465 ALA A N 1
ATOM 3730 C CA . ALA A 1 465 ? -12.047 -47.594 -8.852 1 96.12 465 ALA A CA 1
ATOM 3731 C C . ALA A 1 465 ? -12.328 -46.312 -8.086 1 96.12 465 ALA A C 1
ATOM 3733 O O . ALA A 1 465 ? -11.664 -45.281 -8.289 1 96.12 465 ALA A O 1
ATOM 3734 N N . GLY A 1 466 ? -13.305 -46.281 -7.18 1 92.44 466 GLY A N 1
ATOM 3735 C CA . GLY A 1 466 ? -13.633 -45.156 -6.312 1 92.44 466 GLY A CA 1
ATOM 3736 C C . GLY A 1 466 ? -14.445 -44.094 -7.008 1 92.44 466 GLY A C 1
ATOM 3737 O O . GLY A 1 466 ? -14.578 -42.969 -6.496 1 92.44 466 GLY A O 1
ATOM 3738 N N . HIS A 1 467 ? -14.875 -44.219 -8.18 1 92.44 467 HIS A N 1
ATOM 3739 C CA . HIS A 1 467 ? -15.664 -43.25 -8.945 1 92.44 467 HIS A CA 1
ATOM 3740 C C . HIS A 1 467 ? -17.094 -43.156 -8.422 1 92.44 467 HIS A C 1
ATOM 3742 O O . HIS A 1 467 ? -17.656 -44.188 -7.988 1 92.44 467 HIS A O 1
ATOM 3748 N N . PRO A 1 468 ? -17.734 -42.031 -8.5 1 91.69 468 PRO A N 1
ATOM 3749 C CA . PRO A 1 468 ? -19.141 -41.938 -8.109 1 91.69 468 PRO A CA 1
ATOM 3750 C C . PRO A 1 468 ? -20.062 -42.719 -9.031 1 91.69 468 PRO A C 1
ATOM 3752 O O . PRO A 1 468 ? -19.641 -43.188 -10.086 1 91.69 468 PRO A O 1
ATOM 3755 N N . PRO A 1 469 ? -21.312 -42.844 -8.609 1 92.81 469 PRO A N 1
ATOM 3756 C CA . PRO A 1 469 ? -22.25 -43.625 -9.398 1 92.81 469 PRO A CA 1
ATOM 3757 C C . PRO A 1 469 ? -22.469 -43.094 -10.805 1 92.81 469 PRO A C 1
ATOM 3759 O O . PRO A 1 469 ? -22.562 -41.875 -10.984 1 92.81 469 PRO A O 1
ATOM 3762 N N . LEU A 1 470 ? -22.453 -44 -11.703 1 94.75 470 LEU A N 1
ATOM 3763 C CA . LEU A 1 470 ? -22.812 -43.625 -13.062 1 94.75 470 LEU A CA 1
ATOM 3764 C C . LEU A 1 470 ? -24.328 -43.594 -13.234 1 94.75 470 LEU A C 1
ATOM 3766 O O . LEU A 1 470 ? -25.047 -44.344 -12.547 1 94.75 470 LEU A O 1
ATOM 3770 N N . LEU A 1 471 ? -24.812 -42.875 -14.172 1 93.25 471 LEU A N 1
ATOM 3771 C CA . LEU A 1 471 ? -26.234 -42.75 -14.406 1 93.25 471 LEU A CA 1
ATOM 3772 C C . LEU A 1 471 ? -26.609 -43.312 -15.781 1 93.25 471 LEU A C 1
ATOM 3774 O O . LEU A 1 471 ? -25.969 -42.969 -16.781 1 93.25 471 LEU A O 1
ATOM 3778 N N . ILE A 1 472 ? -27.609 -44.156 -15.734 1 92.5 472 ILE A N 1
ATOM 3779 C CA . ILE A 1 472 ? -28.094 -44.781 -16.969 1 92.5 472 ILE A CA 1
ATOM 3780 C C . ILE A 1 472 ? -29.594 -44.562 -17.109 1 92.5 472 ILE A C 1
ATOM 3782 O O . ILE A 1 472 ? -30.344 -44.75 -16.141 1 92.5 472 ILE A O 1
ATOM 3786 N N . TRP A 1 473 ? -30.062 -44.125 -18.156 1 85.69 473 TRP A N 1
ATOM 3787 C CA . TRP A 1 473 ? -31.5 -44.125 -18.375 1 85.69 473 TRP A CA 1
ATOM 3788 C C . TRP A 1 473 ? -31.844 -44.531 -19.797 1 85.69 473 TRP A C 1
ATOM 3790 O O . TRP A 1 473 ? -31.078 -44.281 -20.719 1 85.69 473 TRP A O 1
ATOM 3800 N N . ASN A 1 474 ? -32.875 -45.438 -19.781 1 79 474 ASN A N 1
ATOM 3801 C CA . ASN A 1 474 ? -33.344 -46.062 -21.031 1 79 474 ASN A CA 1
ATOM 3802 C C . ASN A 1 474 ? -34.781 -45.656 -21.359 1 79 474 ASN A C 1
ATOM 3804 O O . ASN A 1 474 ? -35.5 -45.156 -20.5 1 79 474 ASN A O 1
ATOM 3808 N N . THR A 1 475 ? -35.062 -45.594 -22.688 1 68.81 475 THR A N 1
ATOM 3809 C CA . THR A 1 475 ? -36.375 -45.219 -23.172 1 68.81 475 THR A CA 1
ATOM 3810 C C . THR A 1 475 ? -37.438 -46.219 -22.703 1 68.81 475 THR A C 1
ATOM 3812 O O . THR A 1 475 ? -38.594 -45.875 -22.594 1 68.81 475 THR A O 1
ATOM 3815 N N . GLN A 1 476 ? -36.969 -47.406 -22.594 1 63.34 476 GLN A N 1
ATOM 3816 C CA . GLN A 1 476 ? -37.969 -48.438 -22.25 1 63.34 476 GLN A CA 1
ATOM 3817 C C . GLN A 1 476 ? -38.375 -48.344 -20.781 1 63.34 476 GLN A C 1
ATOM 3819 O O . GLN A 1 476 ? -39.5 -48.688 -20.422 1 63.34 476 GLN A O 1
ATOM 3824 N N . LYS A 1 477 ? -37.375 -47.969 -19.984 1 63.62 477 LYS A N 1
ATOM 3825 C CA . LYS A 1 477 ? -37.656 -47.844 -18.562 1 63.62 477 LYS A CA 1
ATOM 3826 C C . LYS A 1 477 ? -37.688 -46.375 -18.141 1 63.62 477 LYS A C 1
ATOM 3828 O O . LYS A 1 477 ? -36.688 -45.844 -17.609 1 63.62 477 LYS A O 1
ATOM 3833 N N . LYS A 1 478 ? -38.5 -45.562 -18.781 1 57.53 478 LYS A N 1
ATOM 3834 C CA . LYS A 1 478 ? -38.625 -44.125 -18.766 1 57.53 478 LYS A CA 1
ATOM 3835 C C . LYS A 1 478 ? -38.562 -43.594 -17.344 1 57.53 478 LYS A C 1
ATOM 3837 O O . LYS A 1 478 ? -38.312 -42.406 -17.125 1 57.53 478 LYS A O 1
ATOM 3842 N N . GLU A 1 479 ? -38.844 -44.406 -16.375 1 58.22 479 GLU A N 1
ATOM 3843 C CA . GLU A 1 479 ? -39.312 -43.719 -15.164 1 58.22 479 GLU A CA 1
ATOM 3844 C C . GLU A 1 479 ? -38.125 -43.25 -14.328 1 58.22 479 GLU A C 1
ATOM 3846 O O . GLU A 1 479 ? -38.156 -42.156 -13.727 1 58.22 479 GLU A O 1
ATOM 3851 N N . LYS A 1 480 ? -36.969 -44.031 -14.008 1 65.94 480 LYS A N 1
ATOM 3852 C CA . LYS A 1 480 ? -35.969 -43.5 -13.094 1 65.94 480 LYS A CA 1
ATOM 3853 C C . LYS A 1 480 ? -34.562 -43.75 -13.609 1 65.94 480 LYS A C 1
ATOM 3855 O O . LYS A 1 480 ? -34.312 -44.781 -14.227 1 65.94 480 LYS A O 1
ATOM 3860 N N . ILE A 1 481 ? -33.75 -42.75 -13.5 1 75.69 481 ILE A N 1
ATOM 3861 C CA . ILE A 1 481 ? -32.312 -42.875 -13.773 1 75.69 481 ILE A CA 1
ATOM 3862 C C . ILE A 1 481 ? -31.719 -43.969 -12.852 1 75.69 481 ILE A C 1
ATOM 3864 O O . ILE A 1 481 ? -32 -43.969 -11.656 1 75.69 481 ILE A O 1
ATOM 3868 N N . GLN A 1 482 ? -31.156 -44.938 -13.453 1 80.81 482 GLN A N 1
ATOM 3869 C CA . GLN A 1 482 ? -30.5 -45.969 -12.695 1 80.81 482 GLN A CA 1
ATOM 3870 C C . GLN A 1 482 ? -29.047 -45.625 -12.391 1 80.81 482 GLN A C 1
ATOM 3872 O O . GLN A 1 482 ? -28.359 -45.031 -13.227 1 80.81 482 GLN A O 1
ATOM 3877 N N . SER A 1 483 ? -28.719 -45.938 -11.188 1 86.81 483 SER A N 1
ATOM 3878 C CA . SER A 1 483 ? -27.328 -45.719 -10.773 1 86.81 483 SER A CA 1
ATOM 3879 C C . SER A 1 483 ? -26.547 -47 -10.766 1 86.81 483 SER A C 1
ATOM 3881 O O . SER A 1 483 ? -27.062 -48.062 -10.367 1 86.81 483 SER A O 1
ATOM 3883 N N . LEU A 1 484 ? -25.438 -46.906 -11.383 1 84.5 484 LEU A N 1
ATOM 3884 C CA . LEU A 1 484 ? -24.516 -48.031 -11.375 1 84.5 484 LEU A CA 1
ATOM 3885 C C . LEU A 1 484 ? -23.25 -47.719 -10.594 1 84.5 484 LEU A C 1
ATOM 3887 O O . LEU A 1 484 ? -22.594 -46.688 -10.867 1 84.5 484 LEU A O 1
ATOM 3891 N N . ILE A 1 485 ? -23.062 -48.5 -9.477 1 81.94 485 ILE A N 1
ATOM 3892 C CA . ILE A 1 485 ? -21.859 -48.25 -8.688 1 81.94 485 ILE A CA 1
ATOM 3893 C C . ILE A 1 485 ? -21.297 -49.562 -8.141 1 81.94 485 ILE A C 1
ATOM 3895 O O . ILE A 1 485 ? -22.047 -50.531 -7.953 1 81.94 485 ILE A O 1
ATOM 3899 N N . HIS A 1 486 ? -20.031 -49.594 -8.203 1 83.81 486 HIS A N 1
ATOM 3900 C CA . HIS A 1 486 ? -19.328 -50.625 -7.461 1 83.81 486 HIS A CA 1
ATOM 3901 C C . HIS A 1 486 ? -18.281 -50.031 -6.535 1 83.81 486 HIS A C 1
ATOM 3903 O O . HIS A 1 486 ? -17.406 -49.281 -6.98 1 83.81 486 HIS A O 1
ATOM 3909 N N . GLU A 1 487 ? -18.453 -50.438 -5.352 1 82.94 487 GLU A N 1
ATOM 3910 C CA . GLU A 1 487 ? -17.5 -49.938 -4.367 1 82.94 487 GLU A CA 1
ATOM 3911 C C . GLU A 1 487 ? -16.141 -50.594 -4.504 1 82.94 487 GLU A C 1
ATOM 3913 O O . GLU A 1 487 ? -16.047 -51.812 -4.543 1 82.94 487 GLU A O 1
ATOM 3918 N N . ASN A 1 488 ? -15.195 -49.781 -4.746 1 87.25 488 ASN A N 1
ATOM 3919 C CA . ASN A 1 488 ? -13.805 -50.219 -4.797 1 87.25 488 ASN A CA 1
ATOM 3920 C C . ASN A 1 488 ? -12.852 -49.094 -4.402 1 87.25 488 ASN A C 1
ATOM 3922 O O . ASN A 1 488 ? -13.242 -47.906 -4.391 1 87.25 488 ASN A O 1
ATOM 3926 N N . TYR A 1 489 ? -11.711 -49.438 -4.008 1 91.88 489 TYR A N 1
ATOM 3927 C CA . TYR A 1 489 ? -10.703 -48.438 -3.658 1 91.88 489 TYR A CA 1
ATOM 3928 C C . TYR A 1 489 ? -10.234 -47.688 -4.895 1 91.88 489 TYR A C 1
ATOM 3930 O O . TYR A 1 489 ? -10.109 -48.25 -5.977 1 91.88 489 TYR A O 1
ATOM 3938 N N . PRO A 1 490 ? -9.992 -46.438 -4.691 1 94.56 490 PRO A N 1
ATOM 3939 C CA . PRO A 1 490 ? -9.328 -45.719 -5.785 1 94.56 490 PRO A CA 1
ATOM 3940 C C . PRO A 1 490 ? -7.973 -46.312 -6.152 1 94.56 490 PRO A C 1
ATOM 3942 O O . PRO A 1 490 ? -7.391 -47.062 -5.359 1 94.56 490 PRO A O 1
ATOM 3945 N N . LEU A 1 491 ? -7.523 -46.031 -7.363 1 94.81 491 LEU A N 1
ATOM 3946 C CA . LEU A 1 491 ? -6.211 -46.5 -7.789 1 94.81 491 LEU A CA 1
ATOM 3947 C C . LEU A 1 491 ? -5.105 -45.812 -7 1 94.81 491 LEU A C 1
ATOM 3949 O O . LEU A 1 491 ? -5.266 -44.656 -6.566 1 94.81 491 LEU A O 1
ATOM 3953 N N . LEU A 1 492 ? -3.998 -46.5 -6.715 1 91.44 492 LEU A N 1
ATOM 3954 C CA . LEU A 1 492 ? -2.756 -45.969 -6.141 1 91.44 492 LEU A CA 1
ATOM 3955 C C . LEU A 1 492 ? -2.877 -45.812 -4.629 1 91.44 492 LEU A C 1
ATOM 3957 O O . LEU A 1 492 ? -1.996 -45.25 -3.988 1 91.44 492 LEU A O 1
ATOM 3961 N N . LEU A 1 493 ? -3.979 -46.188 -4.066 1 88.81 493 LEU A N 1
ATOM 3962 C CA . LEU A 1 493 ? -4.168 -46.125 -2.623 1 88.81 493 LEU A CA 1
ATOM 3963 C C . LEU A 1 493 ? -3.592 -47.344 -1.942 1 88.81 493 LEU A C 1
ATOM 3965 O O . LEU A 1 493 ? -3.102 -47.281 -0.814 1 88.81 493 LEU A O 1
ATOM 3969 N N . ILE A 1 494 ? -3.809 -48.438 -2.674 1 86.81 494 ILE A N 1
ATOM 3970 C CA . ILE A 1 494 ? -3.299 -49.719 -2.145 1 86.81 494 ILE A CA 1
ATOM 3971 C C . ILE A 1 494 ? -2.359 -50.344 -3.16 1 86.81 494 ILE A C 1
ATOM 3973 O O . ILE A 1 494 ? -2.551 -50.219 -4.371 1 86.81 494 ILE A O 1
ATOM 3977 N N . GLU A 1 495 ? -1.391 -51.094 -2.758 1 85.19 495 GLU A N 1
ATOM 3978 C CA . GLU A 1 495 ? -0.379 -51.719 -3.607 1 85.19 495 GLU A CA 1
ATOM 3979 C C . GLU A 1 495 ? -0.992 -52.812 -4.492 1 85.19 495 GLU A C 1
ATOM 3981 O O . GLU A 1 495 ? -0.764 -52.844 -5.703 1 85.19 495 GLU A O 1
ATOM 3986 N N . GLU A 1 496 ? -1.737 -53.656 -3.84 1 89.5 496 GLU A N 1
ATOM 3987 C CA . GLU A 1 496 ? -2.379 -54.719 -4.598 1 89.5 496 GLU A CA 1
ATOM 3988 C C . GLU A 1 496 ? -3.846 -54.406 -4.871 1 89.5 496 GLU A C 1
ATOM 3990 O O . GLU A 1 496 ? -4.723 -54.781 -4.098 1 89.5 496 GLU A O 1
ATOM 3995 N N . TRP A 1 497 ? -4.109 -53.844 -6.02 1 93.19 497 TRP A N 1
ATOM 3996 C CA . TRP A 1 497 ? -5.461 -53.438 -6.387 1 93.19 497 TRP A CA 1
ATOM 3997 C C . TRP A 1 497 ? -6.129 -54.5 -7.258 1 93.19 497 TRP A C 1
ATOM 3999 O O . TRP A 1 497 ? -5.5 -55.062 -8.164 1 93.19 497 TRP A O 1
ATOM 4009 N N . GLU A 1 498 ? -7.414 -54.844 -6.953 1 92.81 498 GLU A N 1
ATOM 4010 C CA . GLU A 1 498 ? -8.219 -55.781 -7.758 1 92.81 498 GLU A CA 1
ATOM 4011 C C . GLU A 1 498 ? -9.586 -55.188 -8.078 1 92.81 498 GLU A C 1
ATOM 4013 O O . GLU A 1 498 ? -10.25 -54.625 -7.195 1 92.81 498 GLU A O 1
ATOM 4018 N N . GLY A 1 499 ? -9.844 -55.281 -9.32 1 92.88 499 GLY A N 1
ATOM 4019 C CA . GLY A 1 499 ? -11.133 -54.75 -9.734 1 92.88 499 GLY A CA 1
ATOM 4020 C C . GLY A 1 499 ? -12.102 -55.781 -10.211 1 92.88 499 GLY A C 1
ATOM 4021 O O . GLY A 1 499 ? -11.75 -56.969 -10.305 1 92.88 499 GLY A O 1
ATOM 4022 N N . ILE A 1 500 ? -13.352 -55.375 -10.336 1 94.06 500 ILE A N 1
ATOM 4023 C CA . ILE A 1 500 ? -14.414 -56.219 -10.852 1 94.06 500 ILE A CA 1
ATOM 4024 C C . ILE A 1 500 ? -15.008 -55.594 -12.117 1 94.06 500 ILE A C 1
ATOM 4026 O O . ILE A 1 500 ? -15.188 -54.375 -12.188 1 94.06 500 ILE A O 1
ATOM 4030 N N . GLU A 1 501 ? -15.227 -56.5 -13.039 1 96.44 501 GLU A N 1
ATOM 4031 C CA . GLU A 1 501 ? -15.844 -56.062 -14.281 1 96.44 501 GLU A CA 1
ATOM 4032 C C . GLU A 1 501 ? -17.359 -56.219 -14.234 1 96.44 501 GLU A C 1
ATOM 4034 O O . GLU A 1 501 ? -17.875 -57.219 -13.727 1 96.44 501 GLU A O 1
ATOM 4039 N N . ILE A 1 502 ? -18.062 -55.25 -14.695 1 95.56 502 ILE A N 1
ATOM 4040 C CA . ILE A 1 502 ? -19.516 -55.25 -14.805 1 95.56 502 ILE A CA 1
ATOM 4041 C C . ILE A 1 502 ? -19.922 -55.094 -16.266 1 95.56 502 ILE A C 1
ATOM 4043 O O . ILE A 1 502 ? -19.5 -54.125 -16.922 1 95.56 502 ILE A O 1
ATOM 4047 N N . LYS A 1 503 ? -20.734 -55.969 -16.703 1 96.19 503 LYS A N 1
ATOM 4048 C CA . LYS A 1 503 ? -21.188 -55.875 -18.094 1 96.19 503 LYS A CA 1
ATOM 4049 C C . LYS A 1 503 ? -22.609 -55.344 -18.172 1 96.19 503 LYS A C 1
ATOM 4051 O O . LYS A 1 503 ? -23.438 -55.625 -17.297 1 96.19 503 LYS A O 1
ATOM 4056 N N . TYR A 1 504 ? -22.859 -54.625 -19.156 1 94.44 504 TYR A N 1
ATOM 4057 C CA . TYR A 1 504 ? -24.188 -54.031 -19.375 1 94.44 504 TYR A CA 1
ATOM 4058 C C . TYR A 1 504 ? -24.5 -53.938 -20.859 1 94.44 504 TYR A C 1
ATOM 4060 O O . TYR A 1 504 ? -23.641 -53.562 -21.656 1 94.44 504 TYR A O 1
ATOM 4068 N N . GLN A 1 505 ? -25.719 -54.281 -21.234 1 94.94 505 GLN A N 1
ATOM 4069 C CA . GLN A 1 505 ? -26.188 -54.188 -22.609 1 94.94 505 GLN A CA 1
ATOM 4070 C C . GLN A 1 505 ? -27.078 -52.969 -22.797 1 94.94 505 GLN A C 1
ATOM 4072 O O . GLN A 1 505 ? -28.188 -52.938 -22.266 1 94.94 505 GLN A O 1
ATOM 4077 N N . PHE A 1 506 ? -26.609 -52.094 -23.594 1 94 506 PHE A N 1
ATOM 4078 C CA . PHE A 1 506 ? -27.391 -50.906 -23.844 1 94 506 PHE A CA 1
ATOM 4079 C C . PHE A 1 506 ? -28.281 -51.094 -25.078 1 94 506 PHE A C 1
ATOM 4081 O O . PHE A 1 506 ? -27.969 -51.875 -25.953 1 94 506 PHE A O 1
ATOM 4088 N N . GLN A 1 507 ? -29.391 -50.312 -25.109 1 91.62 507 GLN A N 1
ATOM 4089 C CA . GLN A 1 507 ? -30.312 -50.312 -26.234 1 91.62 507 GLN A CA 1
ATOM 4090 C C . GLN A 1 507 ? -30.266 -48.969 -26.969 1 91.62 507 GLN A C 1
ATOM 4092 O O . GLN A 1 507 ? -29.766 -47.969 -26.422 1 91.62 507 GLN A O 1
ATOM 4097 N N . PRO A 1 508 ? -30.812 -49 -28.203 1 90.06 508 PRO A N 1
ATOM 4098 C CA . PRO A 1 508 ? -30.859 -47.719 -28.906 1 90.06 508 PRO A CA 1
ATOM 4099 C C . PRO A 1 508 ? -31.609 -46.656 -28.141 1 90.06 508 PRO A C 1
ATOM 4101 O O . PRO A 1 508 ? -32.656 -46.906 -27.547 1 90.06 508 PRO A O 1
ATOM 4104 N N . LYS A 1 509 ? -30.984 -45.469 -27.969 1 87.88 509 LYS A N 1
ATOM 4105 C CA . LYS A 1 509 ? -31.531 -44.281 -27.328 1 87.88 509 LYS A CA 1
ATOM 4106 C C . LYS A 1 509 ? -31.219 -44.25 -25.828 1 87.88 509 LYS A C 1
ATOM 4108 O O . LYS A 1 509 ? -31.625 -43.344 -25.125 1 87.88 509 LYS A O 1
ATOM 4113 N N . ASP A 1 510 ? -30.469 -45.281 -25.359 1 90.44 510 ASP A N 1
ATOM 4114 C CA . ASP A 1 510 ? -29.984 -45.25 -23.984 1 90.44 510 ASP A CA 1
ATOM 4115 C C . ASP A 1 510 ? -28.891 -44.188 -23.812 1 90.44 510 ASP A C 1
ATOM 4117 O O . ASP A 1 510 ? -28.25 -43.781 -24.781 1 90.44 510 ASP A O 1
ATOM 4121 N N . ARG A 1 511 ? -28.75 -43.75 -22.609 1 92.38 511 ARG A N 1
ATOM 4122 C CA . ARG A 1 511 ? -27.719 -42.75 -22.297 1 92.38 511 ARG A CA 1
ATOM 4123 C C . ARG A 1 511 ? -26.938 -43.156 -21.062 1 92.38 511 ARG A C 1
ATOM 4125 O O . ARG A 1 511 ? -27.5 -43.781 -20.141 1 92.38 511 ARG A O 1
ATOM 4132 N N . LEU A 1 512 ? -25.688 -42.906 -21.062 1 94.5 512 LEU A N 1
ATOM 4133 C CA . LEU A 1 512 ? -24.766 -43.125 -19.953 1 94.5 512 LEU A CA 1
ATOM 4134 C C . LEU A 1 512 ? -24.094 -41.812 -19.562 1 94.5 512 LEU A C 1
ATOM 4136 O O . LEU A 1 512 ? -23.531 -41.125 -20.422 1 94.5 512 LEU A O 1
ATOM 4140 N N . PHE A 1 513 ? -24.203 -41.406 -18.266 1 95.31 513 PHE A N 1
ATOM 4141 C CA . PHE A 1 513 ? -23.688 -40.125 -17.828 1 95.31 513 PHE A CA 1
ATOM 4142 C C . PHE A 1 513 ? -22.641 -40.312 -16.734 1 95.31 513 PHE A C 1
ATOM 4144 O O . PHE A 1 513 ? -22.906 -40.938 -15.695 1 95.31 513 PHE A O 1
ATOM 4151 N N . LEU A 1 514 ? -21.375 -39.812 -16.984 1 96.31 514 LEU A N 1
ATOM 4152 C CA . LEU A 1 514 ? -20.281 -39.781 -16.016 1 96.31 514 LEU A CA 1
ATOM 4153 C C . LEU A 1 514 ? -19.984 -38.344 -15.586 1 96.31 514 LEU A C 1
ATOM 4155 O O . LEU A 1 514 ? -20.062 -37.438 -16.406 1 96.31 514 LEU A O 1
ATOM 4159 N N . TYR A 1 515 ? -19.594 -38.219 -14.383 1 95.81 515 TYR A N 1
ATOM 4160 C CA . TYR A 1 515 ? -19.328 -36.875 -13.836 1 95.81 515 TYR A CA 1
ATOM 4161 C C . TYR A 1 515 ? -18.312 -36.969 -12.711 1 95.81 515 TYR A C 1
ATOM 4163 O O . TYR A 1 515 ? -18.188 -38 -12.047 1 95.81 515 TYR A O 1
ATOM 4171 N N . SER A 1 516 ? -17.562 -35.938 -12.539 1 94 516 SER A N 1
ATOM 4172 C CA . SER A 1 516 ? -16.609 -35.844 -11.43 1 94 516 SER A CA 1
ATOM 4173 C C . SER A 1 516 ? -17.234 -35.156 -10.219 1 94 516 SER A C 1
ATOM 4175 O O . SER A 1 516 ? -18.312 -34.562 -10.328 1 94 516 SER A O 1
ATOM 4177 N N . ASP A 1 517 ? -16.562 -35.219 -9.086 1 92.06 517 ASP A N 1
ATOM 4178 C CA . ASP A 1 517 ? -17.125 -34.719 -7.824 1 92.06 517 ASP A CA 1
ATOM 4179 C C . ASP A 1 517 ? -17.203 -33.219 -7.801 1 92.06 517 ASP A C 1
ATOM 4181 O O . ASP A 1 517 ? -17.953 -32.625 -7.023 1 92.06 517 ASP A O 1
ATOM 4185 N N . GLY A 1 518 ? -16.578 -32.531 -8.633 1 91.19 518 GLY A N 1
ATOM 4186 C CA . GLY A 1 518 ? -16.609 -31.094 -8.664 1 91.19 518 GLY A CA 1
ATOM 4187 C C . GLY A 1 518 ? -17.984 -30.516 -8.93 1 91.19 518 GLY A C 1
ATOM 4188 O O . GLY A 1 518 ? -18.281 -29.391 -8.516 1 91.19 518 GLY A O 1
ATOM 4189 N N . ILE A 1 519 ? -18.828 -31.203 -9.602 1 92.94 519 ILE A N 1
ATOM 4190 C CA . ILE A 1 519 ? -20.125 -30.688 -10.031 1 92.94 519 ILE A CA 1
ATOM 4191 C C . ILE A 1 519 ? -21.094 -30.719 -8.859 1 92.94 519 ILE A C 1
ATOM 4193 O O . ILE A 1 519 ? -22.047 -29.938 -8.82 1 92.94 519 ILE A O 1
ATOM 4197 N N . TYR A 1 520 ? -20.891 -31.656 -7.965 1 92.25 520 TYR A N 1
ATOM 4198 C CA . TYR A 1 520 ? -21.859 -31.672 -6.867 1 92.25 520 TYR A CA 1
ATOM 4199 C C . TYR A 1 520 ? -21.219 -31.172 -5.574 1 92.25 520 TYR A C 1
ATOM 4201 O O . TYR A 1 520 ? -21.891 -31.125 -4.535 1 92.25 520 TYR A O 1
ATOM 4209 N N . GLU A 1 521 ? -19.969 -30.859 -5.598 1 89.62 521 GLU A N 1
ATOM 4210 C CA . GLU A 1 521 ? -19.312 -30.281 -4.43 1 89.62 521 GLU A CA 1
ATOM 4211 C C . GLU A 1 521 ? -19.266 -28.766 -4.516 1 89.62 521 GLU A C 1
ATOM 4213 O O . GLU A 1 521 ? -18.516 -28.109 -3.785 1 89.62 521 GLU A O 1
ATOM 4218 N N . VAL A 1 522 ? -20 -28.141 -5.27 1 89.38 522 VAL A N 1
ATOM 4219 C CA . VAL A 1 522 ? -20.078 -26.688 -5.402 1 89.38 522 VAL A CA 1
ATOM 4220 C C . VAL A 1 522 ? -20.75 -26.094 -4.168 1 89.38 522 VAL A C 1
ATOM 4222 O O . VAL A 1 522 ? -21.625 -26.734 -3.566 1 89.38 522 VAL A O 1
ATOM 4225 N N . GLU A 1 523 ? -20.234 -24.938 -3.758 1 86.44 523 GLU A N 1
ATOM 4226 C CA . GLU A 1 523 ? -20.703 -24.328 -2.523 1 86.44 523 GLU A CA 1
ATOM 4227 C C . GLU A 1 523 ? -21.641 -23.156 -2.812 1 86.44 523 GLU A C 1
ATOM 4229 O O . GLU A 1 523 ? -21.406 -22.391 -3.746 1 86.44 523 GLU A O 1
ATOM 4234 N N . ASN A 1 524 ? -22.641 -23.062 -1.956 1 78.5 524 ASN A N 1
ATOM 4235 C CA . ASN A 1 524 ? -23.547 -21.922 -2.033 1 78.5 524 ASN A CA 1
ATOM 4236 C C . ASN A 1 524 ? -22.969 -20.688 -1.328 1 78.5 524 ASN A C 1
ATOM 4238 O O . ASN A 1 524 ? -22.312 -20.812 -0.295 1 78.5 524 ASN A O 1
ATOM 4242 N N . LYS A 1 525 ? -23.109 -19.562 -1.966 1 68.19 525 LYS A N 1
ATOM 4243 C CA . LYS A 1 525 ? -22.594 -18.312 -1.409 1 68.19 525 LYS A CA 1
ATOM 4244 C C . LYS A 1 525 ? -23.328 -17.938 -0.117 1 68.19 525 LYS A C 1
ATOM 4246 O O . LYS A 1 525 ? -22.703 -17.453 0.83 1 68.19 525 LYS A O 1
ATOM 4251 N N . ASP A 1 526 ? -24.641 -17.984 -0.058 1 63.69 526 ASP A N 1
ATOM 4252 C CA . ASP A 1 526 ? -25.469 -17.422 0.996 1 63.69 526 ASP A CA 1
ATOM 4253 C C . ASP A 1 526 ? -25.812 -18.469 2.047 1 63.69 526 ASP A C 1
ATOM 4255 O O . ASP A 1 526 ? -26.297 -18.141 3.135 1 63.69 526 ASP A O 1
ATOM 4259 N N . ARG A 1 527 ? -25.797 -19.797 1.563 1 59.22 527 ARG A N 1
ATOM 4260 C CA . ARG A 1 527 ? -26.234 -20.828 2.482 1 59.22 527 ARG A CA 1
ATOM 4261 C C . ARG A 1 527 ? -25.109 -21.828 2.76 1 59.22 527 ARG A C 1
ATOM 4263 O O . ARG A 1 527 ? -24.219 -22.016 1.925 1 59.22 527 ARG A O 1
ATOM 4270 N N . ASP A 1 528 ? -25.078 -22.281 4.059 1 63.25 528 ASP A N 1
ATOM 4271 C CA . ASP A 1 528 ? -24.141 -23.297 4.551 1 63.25 528 ASP A CA 1
ATOM 4272 C C . ASP A 1 528 ? -24.359 -24.625 3.852 1 63.25 528 ASP A C 1
ATOM 4274 O O . ASP A 1 528 ? -25.469 -25.141 3.816 1 63.25 528 ASP A O 1
ATOM 4278 N N . GLY A 1 529 ? -23.609 -24.859 2.684 1 72.88 529 GLY A N 1
ATOM 4279 C CA . GLY A 1 529 ? -23.688 -26.266 2.287 1 72.88 529 GLY A CA 1
ATOM 4280 C C . GLY A 1 529 ? -23.281 -26.5 0.844 1 72.88 529 GLY A C 1
ATOM 4281 O O . GLY A 1 529 ? -23.219 -25.562 0.051 1 72.88 529 GLY A O 1
ATOM 4282 N N . VAL A 1 530 ? -22.797 -27.609 0.593 1 82.62 530 VAL A N 1
ATOM 4283 C CA . VAL A 1 530 ? -22.469 -28.125 -0.73 1 82.62 530 VAL A CA 1
ATOM 4284 C C . VAL A 1 530 ? -23.719 -28.734 -1.375 1 82.62 530 VAL A C 1
ATOM 4286 O O . VAL A 1 530 ? -24.672 -29.109 -0.679 1 82.62 530 VAL A O 1
ATOM 4289 N N . LEU A 1 531 ? -24 -28.578 -2.645 1 86.44 531 LEU A N 1
ATOM 4290 C CA . LEU A 1 531 ? -25.109 -29.219 -3.352 1 86.44 531 LEU A CA 1
ATOM 4291 C C . LEU A 1 531 ? -25.266 -30.672 -2.92 1 86.44 531 LEU A C 1
ATOM 4293 O O . LEU A 1 531 ? -26.328 -31.078 -2.461 1 86.44 531 LEU A O 1
ATOM 4297 N N . GLY A 1 532 ? -24.188 -31.422 -2.871 1 89.31 532 GLY A N 1
ATOM 4298 C CA . GLY A 1 532 ? -24.203 -32.812 -2.451 1 89.31 532 GLY A CA 1
ATOM 4299 C C . GLY A 1 532 ? -24.625 -33.75 -3.557 1 89.31 532 GLY A C 1
ATOM 4300 O O . GLY A 1 532 ? -25.312 -33.375 -4.496 1 89.31 532 GLY A O 1
ATOM 4301 N N . LEU A 1 533 ? -24.25 -35.031 -3.447 1 91.56 533 LEU A N 1
ATOM 4302 C CA . LEU A 1 533 ? -24.484 -36.031 -4.469 1 91.56 533 LEU A CA 1
ATOM 4303 C C . LEU A 1 533 ? -25.984 -36.344 -4.613 1 91.56 533 LEU A C 1
ATOM 4305 O O . LEU A 1 533 ? -26.5 -36.438 -5.73 1 91.56 533 LEU A O 1
ATOM 4309 N N . GLU A 1 534 ? -26.75 -36.406 -3.57 1 90.88 534 GLU A N 1
ATOM 4310 C CA . GLU A 1 534 ? -28.172 -36.75 -3.588 1 90.88 534 GLU A CA 1
ATOM 4311 C C . GLU A 1 534 ? -28.984 -35.719 -4.332 1 90.88 534 GLU A C 1
ATOM 4313 O O . GLU A 1 534 ? -29.812 -36.062 -5.191 1 90.88 534 GLU A O 1
ATOM 4318 N N . LYS A 1 535 ? -28.766 -34.5 -3.979 1 90.31 535 LYS A N 1
ATOM 4319 C CA . LYS A 1 535 ? -29.484 -33.438 -4.629 1 90.31 535 LYS A CA 1
ATOM 4320 C C . LYS A 1 535 ? -29.125 -33.344 -6.109 1 90.31 535 LYS A C 1
ATOM 4322 O O . LYS A 1 535 ? -29.953 -32.969 -6.941 1 90.31 535 LYS A O 1
ATOM 4327 N N . PHE A 1 536 ? -27.969 -33.531 -6.375 1 93.56 536 PHE A N 1
ATOM 4328 C CA . PHE A 1 536 ? -27.5 -33.5 -7.758 1 93.56 536 PHE A CA 1
ATOM 4329 C C . PHE A 1 536 ? -28.203 -34.562 -8.578 1 93.56 536 PHE A C 1
ATOM 4331 O O . PHE A 1 536 ? -28.625 -34.312 -9.711 1 93.56 536 PHE A O 1
ATOM 4338 N N . LEU A 1 537 ? -28.328 -35.844 -8.023 1 91.69 537 LEU A N 1
ATOM 4339 C CA . LEU A 1 537 ? -28.984 -36.938 -8.719 1 91.69 537 LEU A CA 1
ATOM 4340 C C . LEU A 1 537 ? -30.438 -36.625 -9 1 91.69 537 LEU A C 1
ATOM 4342 O O . LEU A 1 537 ? -30.953 -36.906 -10.086 1 91.69 537 LEU A O 1
ATOM 4346 N N . VAL A 1 538 ? -31.031 -35.969 -8.078 1 89.56 538 VAL A N 1
ATOM 4347 C CA . VAL A 1 538 ? -32.438 -35.562 -8.25 1 89.56 538 VAL A CA 1
ATOM 4348 C C . VAL A 1 538 ? -32.531 -34.531 -9.359 1 89.56 538 VAL A C 1
ATOM 4350 O O . VAL A 1 538 ? -33.438 -34.594 -10.188 1 89.56 538 VAL A O 1
ATOM 4353 N N . MET A 1 539 ? -31.609 -33.594 -9.359 1 90.31 539 MET A N 1
ATOM 4354 C CA . MET A 1 539 ? -31.578 -32.562 -10.375 1 90.31 539 MET A CA 1
ATOM 4355 C C . MET A 1 539 ? -31.422 -33.156 -11.766 1 90.31 539 MET A C 1
ATOM 4357 O O . MET A 1 539 ? -32.094 -32.719 -12.703 1 90.31 539 MET A O 1
ATOM 4361 N N . VAL A 1 540 ? -30.5 -34.094 -11.875 1 91.81 540 VAL A N 1
ATOM 4362 C CA . VAL A 1 540 ? -30.25 -34.719 -13.18 1 91.81 540 VAL A CA 1
ATOM 4363 C C . VAL A 1 540 ? -31.469 -35.5 -13.633 1 91.81 540 VAL A C 1
ATOM 4365 O O . VAL A 1 540 ? -31.797 -35.5 -14.828 1 91.81 540 VAL A O 1
ATOM 4368 N N . ASP A 1 541 ? -32.156 -36.125 -12.695 1 88.81 541 ASP A N 1
ATOM 4369 C CA . ASP A 1 541 ? -33.344 -36.875 -13.008 1 88.81 541 ASP A CA 1
ATOM 4370 C C . ASP A 1 541 ? -34.469 -35.969 -13.555 1 88.81 541 ASP A C 1
ATOM 4372 O O . ASP A 1 541 ? -35.25 -36.375 -14.414 1 88.81 541 ASP A O 1
ATOM 4376 N N . GLU A 1 542 ? -34.469 -34.812 -13.117 1 86.94 542 GLU A N 1
ATOM 4377 C CA . GLU A 1 542 ? -35.469 -33.844 -13.57 1 86.94 542 GLU A CA 1
ATOM 4378 C C . GLU A 1 542 ? -35.125 -33.312 -14.961 1 86.94 542 GLU A C 1
ATOM 4380 O O . GLU A 1 542 ? -36.031 -32.906 -15.711 1 86.94 542 GLU A O 1
ATOM 4385 N N . LEU A 1 543 ? -33.906 -33.344 -15.234 1 85.31 543 LEU A N 1
ATOM 4386 C CA . LEU A 1 543 ? -33.438 -32.812 -16.5 1 85.31 543 LEU A CA 1
ATOM 4387 C C . LEU A 1 543 ? -33.469 -33.875 -17.594 1 85.31 543 LEU A C 1
ATOM 4389 O O . LEU A 1 543 ? -33.312 -33.562 -18.781 1 85.31 543 LEU A O 1
ATOM 4393 N N . LYS A 1 544 ? -33.812 -35.062 -17.188 1 78.25 544 LYS A N 1
ATOM 4394 C CA . LYS A 1 544 ? -33.656 -36.188 -18.109 1 78.25 544 LYS A CA 1
ATOM 4395 C C . LYS A 1 544 ? -34.688 -36.094 -19.234 1 78.25 544 LYS A C 1
ATOM 4397 O O . LYS A 1 544 ? -35.875 -35.938 -18.984 1 78.25 544 LYS A O 1
ATOM 4402 N N . ASP A 1 545 ? -34.375 -35.406 -20.219 1 71.5 545 ASP A N 1
ATOM 4403 C CA . ASP A 1 545 ? -35.219 -35.406 -21.406 1 71.5 545 ASP A CA 1
ATOM 4404 C C . ASP A 1 545 ? -34.562 -36.094 -22.578 1 71.5 545 ASP A C 1
ATOM 4406 O O . ASP A 1 545 ? -33.469 -35.688 -23 1 71.5 545 ASP A O 1
ATOM 4410 N N . PHE A 1 546 ? -35.25 -37.094 -23.031 1 63.66 546 PHE A N 1
ATOM 4411 C CA . PHE A 1 546 ? -34.719 -37.938 -24.094 1 63.66 546 PHE A CA 1
ATOM 4412 C C . PHE A 1 546 ? -34.625 -37.156 -25.406 1 63.66 546 PHE A C 1
ATOM 4414 O O . PHE A 1 546 ? -33.844 -37.531 -26.297 1 63.66 546 PHE A O 1
ATOM 4421 N N . ASN A 1 547 ? -35.25 -36.094 -25.422 1 70.75 547 ASN A N 1
ATOM 4422 C CA . ASN A 1 547 ? -35.312 -35.406 -26.719 1 70.75 547 ASN A CA 1
ATOM 4423 C C . ASN A 1 547 ? -34.312 -34.281 -26.781 1 70.75 547 ASN A C 1
ATOM 4425 O O . ASN A 1 547 ? -34.125 -33.656 -27.828 1 70.75 547 ASN A O 1
ATOM 4429 N N . THR A 1 548 ? -33.594 -34.156 -25.766 1 79.31 548 THR A N 1
ATOM 4430 C CA . THR A 1 548 ? -32.625 -33.094 -25.734 1 79.31 548 THR A CA 1
ATOM 4431 C C . THR A 1 548 ? -31.281 -33.562 -26.266 1 79.31 548 THR A C 1
ATOM 4433 O O . THR A 1 548 ? -30.859 -34.688 -25.984 1 79.31 548 THR A O 1
ATOM 4436 N N . ASP A 1 549 ? -30.766 -32.719 -27.094 1 86.38 549 ASP A N 1
ATOM 4437 C CA . ASP A 1 549 ? -29.438 -33.031 -27.609 1 86.38 549 ASP A CA 1
ATOM 4438 C C . ASP A 1 549 ? -28.422 -33.125 -26.484 1 86.38 549 ASP A C 1
ATOM 4440 O O . ASP A 1 549 ? -28.578 -32.531 -25.422 1 86.38 549 ASP A O 1
ATOM 4444 N N . GLY A 1 550 ? -27.453 -34.031 -26.641 1 88.19 550 GLY A N 1
ATOM 4445 C CA . GLY A 1 550 ? -26.469 -34.312 -25.609 1 88.19 550 GLY A CA 1
ATOM 4446 C C . GLY A 1 550 ? -25.766 -33.062 -25.109 1 88.19 550 GLY A C 1
ATOM 4447 O O . GLY A 1 550 ? -25.547 -32.906 -23.906 1 88.19 550 GLY A O 1
ATOM 4448 N N . GLU A 1 551 ? -25.438 -32.188 -26.047 1 90.5 551 GLU A N 1
ATOM 4449 C CA . GLU A 1 551 ? -24.766 -30.953 -25.688 1 90.5 551 GLU A CA 1
ATOM 4450 C C . GLU A 1 551 ? -25.656 -30.062 -24.844 1 90.5 551 GLU A C 1
ATOM 4452 O O . GLU A 1 551 ? -25.188 -29.438 -23.891 1 90.5 551 GLU A O 1
ATOM 4457 N N . ASP A 1 552 ? -26.844 -29.969 -25.203 1 91.94 552 ASP A N 1
ATOM 4458 C CA . ASP A 1 552 ? -27.812 -29.172 -24.453 1 91.94 552 ASP A CA 1
ATOM 4459 C C . ASP A 1 552 ? -28.031 -29.734 -23.062 1 91.94 552 ASP A C 1
ATOM 4461 O O . ASP A 1 552 ? -28.234 -28.969 -22.109 1 91.94 552 ASP A O 1
ATOM 4465 N N . PHE A 1 553 ? -28.016 -31.016 -23.062 1 91.75 553 PHE A N 1
ATOM 4466 C CA . PHE A 1 553 ? -28.156 -31.656 -21.766 1 91.75 553 PHE A CA 1
ATOM 4467 C C . PHE A 1 553 ? -27.016 -31.281 -20.828 1 91.75 553 PHE A C 1
ATOM 4469 O O . PHE A 1 553 ? -27.25 -30.875 -19.688 1 91.75 553 PHE A O 1
ATOM 4476 N N . LEU A 1 554 ? -25.781 -31.375 -21.234 1 93.06 554 LEU A N 1
ATOM 4477 C CA . LEU A 1 554 ? -24.625 -31.031 -20.422 1 93.06 554 LEU A CA 1
ATOM 4478 C C . LEU A 1 554 ? -24.672 -29.578 -20 1 93.06 554 LEU A C 1
ATOM 4480 O O . LEU A 1 554 ? -24.359 -29.25 -18.844 1 93.06 554 LEU A O 1
ATOM 4484 N N . THR A 1 555 ? -25.047 -28.75 -20.906 1 91.19 555 THR A N 1
ATOM 4485 C CA . THR A 1 555 ? -25.172 -27.328 -20.609 1 91.19 555 THR A CA 1
ATOM 4486 C C . THR A 1 555 ? -26.219 -27.078 -19.516 1 91.19 555 THR A C 1
ATOM 4488 O O . THR A 1 555 ? -26.016 -26.266 -18.625 1 91.19 555 THR A O 1
ATOM 4491 N N . SER A 1 556 ? -27.281 -27.766 -19.656 1 91.62 556 SER A N 1
ATOM 4492 C CA . SER A 1 556 ? -28.359 -27.641 -18.688 1 91.62 556 SER A CA 1
ATOM 4493 C C . SER A 1 556 ? -27.906 -28.109 -17.297 1 91.62 556 SER A C 1
ATOM 4495 O O . SER A 1 556 ? -28.297 -27.516 -16.281 1 91.62 556 SER A O 1
ATOM 4497 N N . VAL A 1 557 ? -27.156 -29.141 -17.297 1 91.94 557 VAL A N 1
ATOM 4498 C CA . VAL A 1 557 ? -26.656 -29.672 -16.031 1 91.94 557 VAL A CA 1
ATOM 4499 C C . VAL A 1 557 ? -25.781 -28.625 -15.359 1 91.94 557 VAL A C 1
ATOM 4501 O O . VAL A 1 557 ? -25.938 -28.344 -14.164 1 91.94 557 VAL A O 1
ATOM 4504 N N . VAL A 1 558 ? -24.859 -28.031 -16.078 1 90.69 558 VAL A N 1
ATOM 4505 C CA . VAL A 1 558 ? -23.938 -27.047 -15.539 1 90.69 558 VAL A CA 1
ATOM 4506 C C . VAL A 1 558 ? -24.703 -25.797 -15.117 1 90.69 558 VAL A C 1
ATOM 4508 O O . VAL A 1 558 ? -24.438 -25.219 -14.062 1 90.69 558 VAL A O 1
ATOM 4511 N N . THR A 1 559 ? -25.625 -25.359 -15.906 1 90.62 559 THR A N 1
ATOM 4512 C CA . THR A 1 559 ? -26.422 -24.172 -15.633 1 90.62 559 THR A CA 1
ATOM 4513 C C . THR A 1 559 ? -27.203 -24.328 -14.336 1 90.62 559 THR A C 1
ATOM 4515 O O . THR A 1 559 ? -27.234 -23.438 -13.492 1 90.62 559 THR A O 1
ATOM 4518 N N . ASN A 1 560 ? -27.797 -25.5 -14.195 1 89.5 560 ASN A N 1
ATOM 4519 C CA . ASN A 1 560 ? -28.625 -25.734 -13.016 1 89.5 560 ASN A CA 1
ATOM 4520 C C . ASN A 1 560 ? -27.781 -25.984 -11.773 1 89.5 560 ASN A C 1
ATOM 4522 O O . ASN A 1 560 ? -28.156 -25.594 -10.672 1 89.5 560 ASN A O 1
ATOM 4526 N N . ALA A 1 561 ? -26.672 -26.547 -11.969 1 88.12 561 ALA A N 1
ATOM 4527 C CA . ALA A 1 561 ? -25.828 -26.906 -10.828 1 88.12 561 ALA A CA 1
ATOM 4528 C C . ALA A 1 561 ? -25.016 -25.703 -10.352 1 88.12 561 ALA A C 1
ATOM 4530 O O . ALA A 1 561 ? -24.75 -25.562 -9.156 1 88.12 561 ALA A O 1
ATOM 4531 N N . VAL A 1 562 ? -24.609 -24.781 -11.242 1 85.94 562 VAL A N 1
ATOM 4532 C CA . VAL A 1 562 ? -23.625 -23.766 -10.883 1 85.94 562 VAL A CA 1
ATOM 4533 C C . VAL A 1 562 ? -24.203 -22.375 -11.094 1 85.94 562 VAL A C 1
ATOM 4535 O O . VAL A 1 562 ? -24.312 -21.594 -10.148 1 85.94 562 VAL A O 1
ATOM 4538 N N . ILE A 1 563 ? -24.734 -22.031 -12.203 1 80.44 563 ILE A N 1
ATOM 4539 C CA . ILE A 1 563 ? -25.016 -20.672 -12.656 1 80.44 563 ILE A CA 1
ATOM 4540 C C . ILE A 1 563 ? -26.297 -20.156 -11.977 1 80.44 563 ILE A C 1
ATOM 4542 O O . ILE A 1 563 ? -26.312 -19.062 -11.43 1 80.44 563 ILE A O 1
ATOM 4546 N N . ARG A 1 564 ? -27.266 -20.938 -12.055 1 75.31 564 ARG A N 1
ATOM 4547 C CA . ARG A 1 564 ? -28.578 -20.5 -11.578 1 75.31 564 ARG A CA 1
ATOM 4548 C C . ARG A 1 564 ? -28.516 -20.141 -10.102 1 75.31 564 ARG A C 1
ATOM 4550 O O . ARG A 1 564 ? -29.203 -19.203 -9.664 1 75.31 564 ARG A O 1
ATOM 4557 N N . GLU A 1 565 ? -27.766 -20.844 -9.43 1 77.25 565 GLU A N 1
ATOM 4558 C CA . GLU A 1 565 ? -27.719 -20.609 -7.992 1 77.25 565 GLU A CA 1
ATOM 4559 C C . GLU A 1 565 ? -26.469 -19.844 -7.594 1 77.25 565 GLU A C 1
ATOM 4561 O O . GLU A 1 565 ? -26.188 -19.688 -6.406 1 77.25 565 GLU A O 1
ATOM 4566 N N . ASP A 1 566 ? -25.75 -19.422 -8.523 1 80.19 566 ASP A N 1
ATOM 4567 C CA . ASP A 1 566 ? -24.547 -18.625 -8.312 1 80.19 566 ASP A CA 1
ATOM 4568 C C . ASP A 1 566 ? -23.609 -19.312 -7.312 1 80.19 566 ASP A C 1
ATOM 4570 O O . ASP A 1 566 ? -23.203 -18.703 -6.324 1 80.19 566 ASP A O 1
ATOM 4574 N N . ARG A 1 567 ? -23.422 -20.578 -7.496 1 81.75 567 ARG A N 1
ATOM 4575 C CA . ARG A 1 567 ? -22.562 -21.344 -6.598 1 81.75 567 ARG A CA 1
ATOM 4576 C C . ARG A 1 567 ? -21.094 -21.172 -6.973 1 81.75 567 ARG A C 1
ATOM 4578 O O . ARG A 1 567 ? -20.766 -20.906 -8.133 1 81.75 567 ARG A O 1
ATOM 4585 N N . THR A 1 568 ? -20.234 -21.375 -5.945 1 84.69 568 THR A N 1
ATOM 4586 C CA . THR A 1 568 ? -18.797 -21.266 -6.16 1 84.69 568 THR A CA 1
ATOM 4587 C C . THR A 1 568 ? -18.188 -22.625 -6.461 1 84.69 568 THR A C 1
ATOM 4589 O O . THR A 1 568 ? -18.453 -23.609 -5.762 1 84.69 568 THR A O 1
ATOM 4592 N N . ILE A 1 569 ? -17.453 -22.656 -7.5 1 84.88 569 ILE A N 1
ATOM 4593 C CA . ILE A 1 569 ? -16.75 -23.875 -7.883 1 84.88 569 ILE A CA 1
ATOM 4594 C C . ILE A 1 569 ? -15.477 -24.016 -7.051 1 84.88 569 ILE A C 1
ATOM 4596 O O . ILE A 1 569 ? -14.727 -23.062 -6.883 1 84.88 569 ILE A O 1
ATOM 4600 N N . ARG A 1 570 ? -15.234 -25.219 -6.582 1 81.06 570 ARG A N 1
ATOM 4601 C CA . ARG A 1 570 ? -14.094 -25.422 -5.699 1 81.06 570 ARG A CA 1
ATOM 4602 C C . ARG A 1 570 ? -13.141 -26.469 -6.277 1 81.06 570 ARG A C 1
ATOM 4604 O O . ARG A 1 570 ? -12.031 -26.656 -5.758 1 81.06 570 ARG A O 1
ATOM 4611 N N . ASP A 1 571 ? -13.633 -27.156 -7.281 1 87.94 571 ASP A N 1
ATOM 4612 C CA . ASP A 1 571 ? -12.82 -28.203 -7.875 1 87.94 571 ASP A CA 1
ATOM 4613 C C . ASP A 1 571 ? -13.078 -28.328 -9.375 1 87.94 571 ASP A C 1
ATOM 4615 O O . ASP A 1 571 ? -14.016 -27.719 -9.898 1 87.94 571 ASP A O 1
ATOM 4619 N N . ASP A 1 572 ? -12.258 -29.156 -9.953 1 89.81 572 ASP A N 1
ATOM 4620 C CA . ASP A 1 572 ? -12.438 -29.391 -11.383 1 89.81 572 ASP A CA 1
ATOM 4621 C C . ASP A 1 572 ? -13.773 -30.062 -11.672 1 89.81 572 ASP A C 1
ATOM 4623 O O . ASP A 1 572 ? -14.297 -30.812 -10.844 1 89.81 572 ASP A O 1
ATOM 4627 N N . ILE A 1 573 ? -14.359 -29.797 -12.836 1 91.94 573 ILE A N 1
ATOM 4628 C CA . ILE A 1 573 ? -15.602 -30.422 -13.258 1 91.94 573 ILE A CA 1
ATOM 4629 C C . ILE A 1 573 ? -15.406 -31.109 -14.609 1 91.94 573 ILE A C 1
ATOM 4631 O O . ILE A 1 573 ? -15.031 -30.453 -15.586 1 91.94 573 ILE A O 1
ATOM 4635 N N . ALA A 1 574 ? -15.547 -32.312 -14.633 1 93.69 574 ALA A N 1
ATOM 4636 C CA . ALA A 1 574 ? -15.531 -33.094 -15.875 1 93.69 574 ALA A CA 1
ATOM 4637 C C . ALA A 1 574 ? -16.859 -33.812 -16.078 1 93.69 574 ALA A C 1
ATOM 4639 O O . ALA A 1 574 ? -17.391 -34.438 -15.156 1 93.69 574 ALA A O 1
ATOM 4640 N N . LEU A 1 575 ? -17.453 -33.75 -17.281 1 95.56 575 LEU A N 1
ATOM 4641 C CA . LEU A 1 575 ? -18.703 -34.406 -17.656 1 95.56 575 LEU A CA 1
ATOM 4642 C C . LEU A 1 575 ? -18.547 -35.188 -18.969 1 95.56 575 LEU A C 1
ATOM 4644 O O . LEU A 1 575 ? -17.891 -34.719 -19.891 1 95.56 575 LEU A O 1
ATOM 4648 N N . LEU A 1 576 ? -19.078 -36.344 -18.969 1 96.31 576 LEU A N 1
ATOM 4649 C CA . LEU A 1 576 ? -19.078 -37.156 -20.172 1 96.31 576 LEU A CA 1
ATOM 4650 C C . LEU A 1 576 ? -20.422 -37.844 -20.359 1 96.31 576 LEU A C 1
ATOM 4652 O O . LEU A 1 576 ? -20.906 -38.562 -19.469 1 96.31 576 LEU A O 1
ATOM 4656 N N . LEU A 1 577 ? -21.109 -37.562 -21.469 1 95.31 577 LEU A N 1
ATOM 4657 C CA . LEU A 1 577 ? -22.375 -38.188 -21.828 1 95.31 577 LEU A CA 1
ATOM 4658 C C . LEU A 1 577 ? -22.203 -39.094 -23.062 1 95.31 577 LEU A C 1
ATOM 4660 O O . LEU A 1 577 ? -21.625 -38.656 -24.062 1 95.31 577 LEU A O 1
ATOM 4664 N N . ILE A 1 578 ? -22.625 -40.281 -22.922 1 95.25 578 ILE A N 1
ATOM 4665 C CA . ILE A 1 578 ? -22.578 -41.25 -24.031 1 95.25 578 ILE A CA 1
ATOM 4666 C C . ILE A 1 578 ? -24 -41.625 -24.438 1 95.25 578 ILE A C 1
ATOM 4668 O O . ILE A 1 578 ? -24.797 -42.062 -23.609 1 95.25 578 ILE A O 1
ATOM 4672 N N . GLU A 1 579 ? -24.312 -41.438 -25.703 1 93.06 579 GLU A N 1
ATOM 4673 C CA . GLU A 1 579 ? -25.625 -41.75 -26.25 1 93.06 579 GLU A CA 1
ATOM 4674 C C . GLU A 1 579 ? -25.531 -42.938 -27.219 1 93.06 579 GLU A C 1
ATOM 4676 O O . GLU A 1 579 ? -24.734 -42.906 -28.156 1 93.06 579 GLU A O 1
ATOM 4681 N N . PHE A 1 580 ? -26.375 -43.906 -26.969 1 93.12 580 PHE A N 1
ATOM 4682 C CA . PHE A 1 580 ? -26.422 -45.062 -27.844 1 93.12 580 PHE A CA 1
ATOM 4683 C C . PHE A 1 580 ? -27.547 -44.938 -28.859 1 93.12 580 PHE A C 1
ATOM 4685 O O . PHE A 1 580 ? -28.656 -44.562 -28.516 1 93.12 580 PHE A O 1
ATOM 4692 N N . THR A 1 581 ? -27.172 -45.094 -30.156 1 88.19 581 THR A N 1
ATOM 4693 C CA . THR A 1 581 ? -28.156 -44.938 -31.219 1 88.19 581 THR A CA 1
ATOM 4694 C C . THR A 1 581 ? -28.406 -46.281 -31.906 1 88.19 581 THR A C 1
ATOM 4696 O O . THR A 1 581 ? -27.547 -47.156 -31.922 1 88.19 581 THR A O 1
ATOM 4699 N N . MET B 1 1 ? 2.781 90.312 41.812 1 36.03 1 MET B N 1
ATOM 4700 C CA . MET B 1 1 ? 3.678 89.375 41.188 1 36.03 1 MET B CA 1
ATOM 4701 C C . MET B 1 1 ? 3.127 87.938 41.312 1 36.03 1 MET B C 1
ATOM 4703 O O . MET B 1 1 ? 3.279 87.125 40.375 1 36.03 1 MET B O 1
ATOM 4707 N N . GLU B 1 2 ? 2.516 87.688 42.406 1 46.5 2 GLU B N 1
ATOM 4708 C CA . GLU B 1 2 ? 1.906 86.375 42.688 1 46.5 2 GLU B CA 1
ATOM 4709 C C . GLU B 1 2 ? 0.684 86.125 41.812 1 46.5 2 GLU B C 1
ATOM 4711 O O . GLU B 1 2 ? 0.461 85 41.344 1 46.5 2 GLU B O 1
ATOM 4716 N N . SER B 1 3 ? -0.043 87.188 41.562 1 50 3 SER B N 1
ATOM 4717 C CA . SER B 1 3 ? -1.278 87.125 40.781 1 50 3 SER B CA 1
ATOM 4718 C C . SER B 1 3 ? -0.995 86.812 39.344 1 50 3 SER B C 1
ATOM 4720 O O . SER B 1 3 ? -1.705 86 38.719 1 50 3 SER B O 1
ATOM 4722 N N . ASN B 1 4 ? -0.023 87.375 38.781 1 52.75 4 ASN B N 1
ATOM 4723 C CA . ASN B 1 4 ? 0.354 87.188 37.406 1 52.75 4 ASN B CA 1
ATOM 4724 C C . ASN B 1 4 ? 0.88 85.75 37.156 1 52.75 4 ASN B C 1
ATOM 4726 O O . ASN B 1 4 ? 0.619 85.188 36.125 1 52.75 4 ASN B O 1
ATOM 4730 N N . GLY B 1 5 ? 1.534 85.312 38.094 1 53.59 5 GLY B N 1
ATOM 4731 C CA . GLY B 1 5 ? 2.053 83.938 38.031 1 53.59 5 GLY B CA 1
ATOM 4732 C C . GLY B 1 5 ? 0.964 82.875 37.969 1 53.59 5 GLY B C 1
ATOM 4733 O O . GLY B 1 5 ? 1.059 81.938 37.219 1 53.59 5 GLY B O 1
ATOM 4734 N N . GLN B 1 6 ? 0.05 83.188 38.812 1 58.53 6 GLN B N 1
ATOM 4735 C CA . GLN B 1 6 ? -1.075 82.25 38.844 1 58.53 6 GLN B CA 1
ATOM 4736 C C . GLN B 1 6 ? -1.867 82.25 37.531 1 58.53 6 GLN B C 1
ATOM 4738 O O . GLN B 1 6 ? -2.332 81.25 37.062 1 58.53 6 GLN B O 1
ATOM 4743 N N . TYR B 1 7 ? -1.943 83.438 37 1 59.28 7 TYR B N 1
ATOM 4744 C CA . TYR B 1 7 ? -2.65 83.562 35.719 1 59.28 7 TYR B CA 1
ATOM 4745 C C . TYR B 1 7 ? -1.931 82.812 34.594 1 59.28 7 TYR B C 1
ATOM 4747 O O . TYR B 1 7 ? -2.566 82.188 33.781 1 59.28 7 TYR B O 1
ATOM 4755 N N . VAL B 1 8 ? -0.701 82.938 34.625 1 63.78 8 VAL B N 1
ATOM 4756 C CA . VAL B 1 8 ? 0.084 82.25 33.594 1 63.78 8 VAL B CA 1
ATOM 4757 C C . VAL B 1 8 ? -0.009 80.75 33.75 1 63.78 8 VAL B C 1
ATOM 4759 O O . VAL B 1 8 ? -0.129 80.062 32.75 1 63.78 8 VAL B O 1
ATOM 4762 N N . ARG B 1 9 ? 0.031 80.438 34.969 1 69.06 9 ARG B N 1
ATOM 4763 C CA . ARG B 1 9 ? -0.062 79 35.219 1 69.06 9 ARG B CA 1
ATOM 4764 C C . ARG B 1 9 ? -1.426 78.438 34.781 1 69.06 9 ARG B C 1
ATOM 4766 O O . ARG B 1 9 ? -1.516 77.375 34.188 1 69.06 9 ARG B O 1
ATOM 4773 N N . THR B 1 10 ? -2.375 79.188 35.062 1 68.44 10 THR B N 1
ATOM 4774 C CA . THR B 1 10 ? -3.721 78.75 34.688 1 68.44 10 THR B CA 1
ATOM 4775 C C . THR B 1 10 ? -3.838 78.688 33.156 1 68.44 10 THR B C 1
ATOM 4777 O O . THR B 1 10 ? -4.438 77.75 32.625 1 68.44 10 THR B O 1
ATOM 4780 N N . SER B 1 11 ? -3.299 79.562 32.562 1 69.56 11 SER B N 1
ATOM 4781 C CA . SER B 1 11 ? -3.354 79.625 31.109 1 69.56 11 SER B CA 1
ATOM 4782 C C . SER B 1 11 ? -2.633 78.375 30.516 1 69.56 11 SER B C 1
ATOM 4784 O O . SER B 1 11 ? -3.096 77.812 29.531 1 69.56 11 SER B O 1
ATOM 4786 N N . ARG B 1 12 ? -1.636 78.062 31.188 1 71.44 12 ARG B N 1
ATOM 4787 C CA . ARG B 1 12 ? -0.863 76.875 30.719 1 71.44 12 ARG B CA 1
ATOM 4788 C C . ARG B 1 12 ? -1.661 75.625 30.859 1 71.44 12 ARG B C 1
ATOM 4790 O O . ARG B 1 12 ? -1.702 74.812 29.938 1 71.44 12 ARG B O 1
ATOM 4797 N N . LEU B 1 13 ? -2.193 75.438 31.984 1 73.31 13 LEU B N 1
ATOM 4798 C CA . LEU B 1 13 ? -2.951 74.25 32.25 1 73.31 13 LEU B CA 1
ATOM 4799 C C . LEU B 1 13 ? -4.164 74.125 31.328 1 73.31 13 LEU B C 1
ATOM 4801 O O . LEU B 1 13 ? -4.492 73.062 30.859 1 73.31 13 LEU B O 1
ATOM 4805 N N . GLU B 1 14 ? -4.676 75.25 31.109 1 73.88 14 GLU B N 1
ATOM 4806 C CA . GLU B 1 14 ? -5.812 75.312 30.203 1 73.88 14 GLU B CA 1
ATOM 4807 C C . GLU B 1 14 ? -5.406 74.938 28.781 1 73.88 14 GLU B C 1
ATOM 4809 O O . GLU B 1 14 ? -6.164 74.25 28.078 1 73.88 14 GLU B O 1
ATOM 4814 N N . SER B 1 15 ? -4.27 75.25 28.453 1 70.81 15 SER B N 1
ATOM 4815 C CA . SER B 1 15 ? -3.779 74.938 27.109 1 70.81 15 SER B CA 1
ATOM 4816 C C . SER B 1 15 ? -3.619 73.438 26.922 1 70.81 15 SER B C 1
ATOM 4818 O O . SER B 1 15 ? -3.939 72.938 25.859 1 70.81 15 SER B O 1
ATOM 4820 N N . PHE B 1 16 ? -3.178 72.75 27.891 1 72.81 16 PHE B N 1
ATOM 4821 C CA . PHE B 1 16 ? -3.023 71.312 27.812 1 72.81 16 PHE B CA 1
ATOM 4822 C C . PHE B 1 16 ? -4.367 70.625 27.578 1 72.81 16 PHE B C 1
ATOM 4824 O O . PHE B 1 16 ? -4.5 69.812 26.688 1 72.81 16 PHE B O 1
ATOM 4831 N N . ILE B 1 17 ? -5.238 70.938 28.469 1 76.81 17 ILE B N 1
ATOM 4832 C CA . ILE B 1 17 ? -6.555 70.312 28.391 1 76.81 17 ILE B CA 1
ATOM 4833 C C . ILE B 1 17 ? -7.176 70.625 27.031 1 76.81 17 ILE B C 1
ATOM 4835 O O . ILE B 1 17 ? -7.785 69.75 26.422 1 76.81 17 ILE B O 1
ATOM 4839 N N . LYS B 1 18 ? -6.906 71.812 26.594 1 74.19 18 LYS B N 1
ATOM 4840 C CA . LYS B 1 18 ? -7.504 72.188 25.328 1 74.19 18 LYS B CA 1
ATOM 4841 C C . LYS B 1 18 ? -6.922 71.438 24.156 1 74.19 18 LYS B C 1
ATOM 4843 O O . LYS B 1 18 ? -7.645 71.062 23.219 1 74.19 18 LYS B O 1
ATOM 4848 N N . PHE B 1 19 ? -5.727 71.062 24.281 1 69.19 19 PHE B N 1
ATOM 4849 C CA . PHE B 1 19 ? -5.086 70.5 23.094 1 69.19 19 PHE B CA 1
ATOM 4850 C C . PHE B 1 19 ? -4.941 69 23.219 1 69.19 19 PHE B C 1
ATOM 4852 O O . PHE B 1 19 ? -4.551 68.312 22.25 1 69.19 19 PHE B O 1
ATOM 4859 N N . SER B 1 20 ? -5.289 68.5 24.312 1 75.12 20 SER B N 1
ATOM 4860 C CA . SER B 1 20 ? -5.207 67.062 24.438 1 75.12 20 SER B CA 1
ATOM 4861 C C . SER B 1 20 ? -6.156 66.312 23.484 1 75.12 20 SER B C 1
ATOM 4863 O O . SER B 1 20 ? -7.293 66.75 23.281 1 75.12 20 SER B O 1
ATOM 4865 N N . SER B 1 21 ? -5.562 65.312 22.844 1 75.88 21 SER B N 1
ATOM 4866 C CA . SER B 1 21 ? -6.395 64.562 21.938 1 75.88 21 SER B CA 1
ATOM 4867 C C . SER B 1 21 ? -7.277 63.562 22.703 1 75.88 21 SER B C 1
ATOM 4869 O O . SER B 1 21 ? -8.266 63.062 22.156 1 75.88 21 SER B O 1
ATOM 4871 N N . ASP B 1 22 ? -6.984 63.344 23.891 1 80.44 22 ASP B N 1
ATOM 4872 C CA . ASP B 1 22 ? -7.809 62.5 24.75 1 80.44 22 ASP B CA 1
ATOM 4873 C C . ASP B 1 22 ? -8.938 63.281 25.391 1 80.44 22 ASP B C 1
ATOM 4875 O O . ASP B 1 22 ? -8.742 64.438 25.812 1 80.44 22 ASP B O 1
ATOM 4879 N N . PRO B 1 23 ? -10 62.656 25.359 1 84.56 23 PRO B N 1
ATOM 4880 C CA . PRO B 1 23 ? -11.07 63.344 26.078 1 84.56 23 PRO B CA 1
ATOM 4881 C C . PRO B 1 23 ? -10.766 63.531 27.562 1 84.56 23 PRO B C 1
ATOM 4883 O O . PRO B 1 23 ? -10.422 62.562 28.25 1 84.56 23 PRO B O 1
ATOM 4886 N N . ILE B 1 24 ? -10.82 64.75 28.031 1 87.69 24 ILE B N 1
ATOM 4887 C CA . ILE B 1 24 ? -10.602 65.125 29.422 1 87.69 24 ILE B CA 1
ATOM 4888 C C . ILE B 1 24 ? -11.781 65.938 29.938 1 87.69 24 ILE B C 1
ATOM 4890 O O . ILE B 1 24 ? -12.219 66.875 29.266 1 87.69 24 ILE B O 1
ATOM 4894 N N . TRP B 1 25 ? -12.281 65.562 31.047 1 89.69 25 TRP B N 1
ATOM 4895 C CA . TRP B 1 25 ? -13.414 66.25 31.594 1 89.69 25 TRP B CA 1
ATOM 4896 C C . TRP B 1 25 ? -13.32 66.375 33.125 1 89.69 25 TRP B C 1
ATOM 4898 O O . TRP B 1 25 ? -12.586 65.562 33.75 1 89.69 25 TRP B O 1
ATOM 4908 N N . CYS B 1 26 ? -13.977 67.438 33.688 1 91.94 26 CYS B N 1
ATOM 4909 C CA . CYS B 1 26 ? -14.172 67.562 35.125 1 91.94 26 CYS B CA 1
ATOM 4910 C C . CYS B 1 26 ? -15.648 67.75 35.469 1 91.94 26 CYS B C 1
ATOM 4912 O O . CYS B 1 26 ? -16.297 68.688 34.969 1 91.94 26 CYS B O 1
ATOM 4914 N N . TYR B 1 27 ? -16.094 66.875 36.25 1 92.88 27 TYR B N 1
ATOM 4915 C CA . TYR B 1 27 ? -17.469 66.938 36.75 1 92.88 27 TYR B CA 1
ATOM 4916 C C . TYR B 1 27 ? -17.484 67.375 38.188 1 92.88 27 TYR B C 1
ATOM 4918 O O . TYR B 1 27 ? -16.656 66.938 39 1 92.88 27 TYR B O 1
ATOM 4926 N N . GLU B 1 28 ? -18.328 68.312 38.469 1 93.56 28 GLU B N 1
ATOM 4927 C CA . GLU B 1 28 ? -18.484 68.812 39.844 1 93.56 28 GLU B CA 1
ATOM 4928 C C . GLU B 1 28 ? -19.953 68.75 40.25 1 93.56 28 GLU B C 1
ATOM 4930 O O . GLU B 1 28 ? -20.859 69.062 39.469 1 93.56 28 GLU B O 1
ATOM 4935 N N . VAL B 1 29 ? -20.141 68.375 41.469 1 94.38 29 VAL B N 1
ATOM 4936 C CA . VAL B 1 29 ? -21.516 68.312 41.969 1 94.38 29 VAL B CA 1
ATOM 4937 C C . VAL B 1 29 ? -21.938 69.688 42.438 1 94.38 29 VAL B C 1
ATOM 4939 O O . VAL B 1 29 ? -21.141 70.438 43 1 94.38 29 VAL B O 1
ATOM 4942 N N . ASP B 1 30 ? -23.125 70.062 42.156 1 91.88 30 ASP B N 1
ATOM 4943 C CA . ASP B 1 30 ? -23.641 71.375 42.562 1 91.88 30 ASP B CA 1
ATOM 4944 C C . ASP B 1 30 ? -23.75 71.438 44.094 1 91.88 30 ASP B C 1
ATOM 4946 O O . ASP B 1 30 ? -23.5 72.5 44.688 1 91.88 30 ASP B O 1
ATOM 4950 N N . ILE B 1 31 ? -24.188 70.312 44.656 1 91.5 31 ILE B N 1
ATOM 4951 C CA . ILE B 1 31 ? -24.203 70.188 46.125 1 91.5 31 ILE B CA 1
ATOM 4952 C C . ILE B 1 31 ? -23.328 69 46.531 1 91.5 31 ILE B C 1
ATOM 4954 O O . ILE B 1 31 ? -23.531 67.875 46.062 1 91.5 31 ILE B O 1
ATOM 4958 N N . PRO B 1 32 ? -22.297 69.438 47.375 1 93.5 32 PRO B N 1
ATOM 4959 C CA . PRO B 1 32 ? -21.438 68.312 47.781 1 93.5 32 PRO B CA 1
ATOM 4960 C C . PRO B 1 32 ? -22.219 67.125 48.281 1 93.5 32 PRO B C 1
ATOM 4962 O O . PRO B 1 32 ? -23.172 67.312 49.031 1 93.5 32 PRO B O 1
ATOM 4965 N N . MET B 1 33 ? -21.75 66 47.844 1 92.56 33 MET B N 1
ATOM 4966 C CA . MET B 1 33 ? -22.484 64.75 48.156 1 92.56 33 MET B CA 1
ATOM 4967 C C . MET B 1 33 ? -21.906 64.125 49.406 1 92.56 33 MET B C 1
ATOM 4969 O O . MET B 1 33 ? -20.719 63.812 49.469 1 92.56 33 MET B O 1
ATOM 4973 N N . PRO B 1 34 ? -22.766 63.781 50.406 1 92.25 34 PRO B N 1
ATOM 4974 C CA . PRO B 1 34 ? -22.281 62.969 51.531 1 92.25 34 PRO B CA 1
ATOM 4975 C C . PRO B 1 34 ? -21.938 61.531 51.125 1 92.25 34 PRO B C 1
ATOM 4977 O O . PRO B 1 34 ? -22.703 60.875 50.406 1 92.25 34 PRO B O 1
ATOM 4980 N N . THR B 1 35 ? -20.828 61.156 51.562 1 91.56 35 THR B N 1
ATOM 4981 C CA . THR B 1 35 ? -20.344 59.844 51.156 1 91.56 35 THR B CA 1
ATOM 4982 C C . THR B 1 35 ? -20.938 58.719 52.031 1 91.56 35 THR B C 1
ATOM 4984 O O . THR B 1 35 ? -20.641 57.562 51.844 1 91.56 35 THR B O 1
ATOM 4987 N N . ASN B 1 36 ? -21.781 59.031 52.969 1 90.44 36 ASN B N 1
ATOM 4988 C CA . ASN B 1 36 ? -22.391 58.062 53.875 1 90.44 36 ASN B CA 1
ATOM 4989 C C . ASN B 1 36 ? -23.734 57.594 53.344 1 90.44 36 ASN B C 1
ATOM 4991 O O . ASN B 1 36 ? -24.391 56.75 53.969 1 90.44 36 ASN B O 1
ATOM 4995 N N . LEU B 1 37 ? -24.141 58 52.219 1 92.62 37 LEU B N 1
ATOM 4996 C CA . LEU B 1 37 ? -25.391 57.562 51.594 1 92.62 37 LEU B CA 1
ATOM 4997 C C . LEU B 1 37 ? -25.234 56.125 51.062 1 92.62 37 LEU B C 1
ATOM 4999 O O . LEU B 1 37 ? -24.125 55.656 50.812 1 92.62 37 LEU B O 1
ATOM 5003 N N . PRO B 1 38 ? -26.359 55.375 50.906 1 94.25 38 PRO B N 1
ATOM 5004 C CA . PRO B 1 38 ? -26.281 54.062 50.25 1 94.25 38 PRO B CA 1
ATOM 5005 C C . PRO B 1 38 ? -25.734 54.188 48.812 1 94.25 38 PRO B C 1
ATOM 5007 O O . PRO B 1 38 ? -25.906 55.219 48.156 1 94.25 38 PRO B O 1
ATOM 5010 N N . VAL B 1 39 ? -25.156 53.188 48.375 1 94.38 39 VAL B N 1
ATOM 5011 C CA . VAL B 1 39 ? -24.391 53.188 47.125 1 94.38 39 VAL B CA 1
ATOM 5012 C C . VAL B 1 39 ? -25.297 53.625 46 1 94.38 39 VAL B C 1
ATOM 5014 O O . VAL B 1 39 ? -24.906 54.469 45.188 1 94.38 39 VAL B O 1
ATOM 5017 N N . LEU B 1 40 ? -26.469 53.094 45.906 1 94.06 40 LEU B N 1
ATOM 5018 C CA . LEU B 1 40 ? -27.359 53.438 44.781 1 94.06 40 LEU B CA 1
ATOM 5019 C C . LEU B 1 40 ? -27.781 54.875 44.844 1 94.06 40 LEU B C 1
ATOM 5021 O O . LEU B 1 40 ? -27.922 55.531 43.812 1 94.06 40 LEU B O 1
ATOM 5025 N N . GLU B 1 41 ? -28.016 55.375 46 1 94.06 41 GLU B N 1
ATOM 5026 C CA . GLU B 1 41 ? -28.391 56.781 46.156 1 94.06 41 GLU B CA 1
ATOM 5027 C C . GLU B 1 41 ? -27.234 57.719 45.781 1 94.06 41 GLU B C 1
ATOM 5029 O O . GLU B 1 41 ? -27.469 58.781 45.25 1 94.06 41 GLU B O 1
ATOM 5034 N N . GLN B 1 42 ? -26.078 57.281 46.125 1 95.19 42 GLN B N 1
ATOM 5035 C CA . GLN B 1 42 ? -24.906 58.062 45.719 1 95.19 42 GLN B CA 1
ATOM 5036 C C . GLN B 1 42 ? -24.797 58.156 44.219 1 95.19 42 GLN B C 1
ATOM 5038 O O . GLN B 1 42 ? -24.531 59.219 43.656 1 95.19 42 GLN B O 1
ATOM 5043 N N . ALA B 1 43 ? -25.031 57 43.625 1 94.44 43 ALA B N 1
ATOM 5044 C CA . ALA B 1 43 ? -24.953 56.969 42.188 1 94.44 43 ALA B CA 1
ATOM 5045 C C . ALA B 1 43 ? -25.984 57.875 41.531 1 94.44 43 ALA B C 1
ATOM 5047 O O . ALA B 1 43 ? -25.688 58.625 40.625 1 94.44 43 ALA B O 1
ATOM 5048 N N . LYS B 1 44 ? -27.141 57.781 42.031 1 92.94 44 LYS B N 1
ATOM 5049 C CA . LYS B 1 44 ? -28.203 58.625 41.5 1 92.94 44 LYS B CA 1
ATOM 5050 C C . LYS B 1 44 ? -27.891 60.094 41.75 1 92.94 44 LYS B C 1
ATOM 5052 O O . LYS B 1 44 ? -28.141 60.969 40.906 1 92.94 44 LYS B O 1
ATOM 5057 N N . TYR B 1 45 ? -27.359 60.375 42.969 1 94.75 45 TYR B N 1
ATOM 5058 C CA . TYR B 1 45 ? -26.969 61.75 43.344 1 94.75 45 TYR B CA 1
ATOM 5059 C C . TYR B 1 45 ? -25.953 62.281 42.344 1 94.75 45 TYR B C 1
ATOM 5061 O O . TYR B 1 45 ? -26.094 63.406 41.844 1 94.75 45 TYR B O 1
ATOM 5069 N N . LEU B 1 46 ? -25.031 61.531 42.062 1 94.12 46 LEU B N 1
ATOM 5070 C CA . LEU B 1 46 ? -23.969 61.969 41.156 1 94.12 46 LEU B CA 1
ATOM 5071 C C . LEU B 1 46 ? -24.516 62.219 39.781 1 94.12 46 LEU B C 1
ATOM 5073 O O . LEU B 1 46 ? -24.125 63.188 39.094 1 94.12 46 LEU B O 1
ATOM 5077 N N . PHE B 1 47 ? -25.406 61.469 39.344 1 92.25 47 PHE B N 1
ATOM 5078 C CA . PHE B 1 47 ? -25.984 61.625 38.031 1 92.25 47 PHE B CA 1
ATOM 5079 C C . PHE B 1 47 ? -26.844 62.875 37.938 1 92.25 47 PHE B C 1
ATOM 5081 O O . PHE B 1 47 ? -26.781 63.625 36.969 1 92.25 47 PHE B O 1
ATOM 5088 N N . GLU B 1 48 ? -27.516 63.094 38.969 1 91.75 48 GLU B N 1
ATOM 5089 C CA . GLU B 1 48 ? -28.484 64.188 38.938 1 91.75 48 GLU B CA 1
ATOM 5090 C C . GLU B 1 48 ? -27.828 65.5 39.25 1 91.75 48 GLU B C 1
ATOM 5092 O O . GLU B 1 48 ? -28.25 66.562 38.75 1 91.75 48 GLU B O 1
ATOM 5097 N N . HIS B 1 49 ? -26.75 65.5 40 1 94.38 49 HIS B N 1
ATOM 5098 C CA . HIS B 1 49 ? -26.234 66.75 40.531 1 94.38 49 HIS B CA 1
ATOM 5099 C C . HIS B 1 49 ? -24.891 67.125 39.906 1 94.38 49 HIS B C 1
ATOM 5101 O O . HIS B 1 49 ? -24.312 68.188 40.219 1 94.38 49 HIS B O 1
ATOM 5107 N N . SER B 1 50 ? -24.438 66.312 39.062 1 93.94 50 SER B N 1
ATOM 5108 C CA . SER B 1 50 ? -23.109 66.562 38.5 1 93.94 50 SER B CA 1
ATOM 5109 C C . SER B 1 50 ? -23.203 67.5 37.312 1 93.94 50 SER B C 1
ATOM 5111 O O . SER B 1 50 ? -24.031 67.312 36.438 1 93.94 50 SER B O 1
ATOM 5113 N N . ILE B 1 51 ? -22.312 68.5 37.312 1 94.75 51 ILE B N 1
ATOM 5114 C CA . ILE B 1 51 ? -22.219 69.5 36.25 1 94.75 51 ILE B CA 1
ATOM 5115 C C . ILE B 1 51 ? -20.844 69.438 35.594 1 94.75 51 ILE B C 1
ATOM 5117 O O . ILE B 1 51 ? -19.828 69.25 36.281 1 94.75 51 ILE B O 1
ATOM 5121 N N . VAL B 1 52 ? -20.859 69.688 34.312 1 93.88 52 VAL B N 1
ATOM 5122 C CA . VAL B 1 52 ? -19.578 69.75 33.594 1 93.88 52 VAL B CA 1
ATOM 5123 C C . VAL B 1 52 ? -18.906 71.125 33.906 1 93.88 52 VAL B C 1
ATOM 5125 O O . VAL B 1 52 ? -19.422 72.125 33.5 1 93.88 52 VAL B O 1
ATOM 5128 N N . LYS B 1 53 ? -17.844 71 34.531 1 91.19 53 LYS B N 1
ATOM 5129 C CA . LYS B 1 53 ? -17.156 72.25 34.906 1 91.19 53 LYS B CA 1
ATOM 5130 C C . LYS B 1 53 ? -16.047 72.562 33.906 1 91.19 53 LYS B C 1
ATOM 5132 O O . LYS B 1 53 ? -15.742 73.75 33.625 1 91.19 53 LYS B O 1
ATOM 5137 N N . GLU B 1 54 ? -15.43 71.5 33.438 1 88.94 54 GLU B N 1
ATOM 5138 C CA . GLU B 1 54 ? -14.375 71.625 32.438 1 88.94 54 GLU B CA 1
ATOM 5139 C C . GLU B 1 54 ? -14.398 70.5 31.469 1 88.94 54 GLU B C 1
ATOM 5141 O O . GLU B 1 54 ? -14.789 69.375 31.844 1 88.94 54 GLU B O 1
ATOM 5146 N N . CYS B 1 55 ? -14.172 70.75 30.281 1 89.44 55 CYS B N 1
ATOM 5147 C CA . CYS B 1 55 ? -13.961 69.688 29.297 1 89.44 55 CYS B CA 1
ATOM 5148 C C . CYS B 1 55 ? -13.18 70.188 28.094 1 89.44 55 CYS B C 1
ATOM 5150 O O . CYS B 1 55 ? -13.109 71.375 27.875 1 89.44 55 CYS B O 1
ATOM 5152 N N . ASN B 1 56 ? -12.5 69.312 27.469 1 87.81 56 ASN B N 1
ATOM 5153 C CA . ASN B 1 56 ? -11.773 69.75 26.266 1 87.81 56 ASN B CA 1
ATOM 5154 C C . ASN B 1 56 ? -12.578 69.438 25 1 87.81 56 ASN B C 1
ATOM 5156 O O . ASN B 1 56 ? -13.719 69 25.078 1 87.81 56 ASN B O 1
ATOM 5160 N N . LEU B 1 57 ? -11.914 69.812 23.859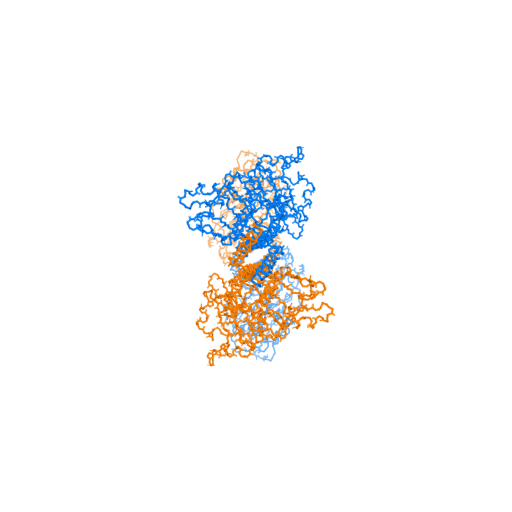 1 87.19 57 LEU B N 1
ATOM 5161 C CA . LEU B 1 57 ? -12.586 69.688 22.578 1 87.19 57 LEU B CA 1
ATOM 5162 C C . LEU B 1 57 ? -12.875 68.25 22.266 1 87.19 57 LEU B C 1
ATOM 5164 O O . LEU B 1 57 ? -13.938 67.938 21.719 1 87.19 57 LEU B O 1
ATOM 5168 N N . ALA B 1 58 ? -11.953 67.375 22.562 1 84.88 58 ALA B N 1
ATOM 5169 C CA . ALA B 1 58 ? -12.125 65.938 22.312 1 84.88 58 ALA B CA 1
ATOM 5170 C C . ALA B 1 58 ? -13.375 65.375 23.016 1 84.88 58 ALA B C 1
ATOM 5172 O O . ALA B 1 58 ? -14.125 64.625 22.438 1 84.88 58 ALA B O 1
ATOM 5173 N N . THR B 1 59 ? -13.602 65.812 24.234 1 87.44 59 THR B N 1
ATOM 5174 C CA . THR B 1 59 ? -14.789 65.438 24.984 1 87.44 59 THR B CA 1
ATOM 5175 C C . THR B 1 59 ? -16.047 66 24.344 1 87.44 59 THR B C 1
ATOM 5177 O O . THR B 1 59 ? -17.047 65.25 24.188 1 87.44 59 THR B O 1
ATOM 5180 N N . ALA B 1 60 ? -15.922 67.25 24.031 1 88.38 60 ALA B N 1
ATOM 5181 C CA . ALA B 1 60 ? -17.078 67.938 23.422 1 88.38 60 ALA B CA 1
ATOM 5182 C C . ALA B 1 60 ? -17.516 67.188 22.141 1 88.38 60 ALA B C 1
ATOM 5184 O O . ALA B 1 60 ? -18.703 66.938 21.922 1 88.38 60 ALA B O 1
ATOM 5185 N N . LYS B 1 61 ? -16.547 66.812 21.406 1 84.44 61 LYS B N 1
ATOM 5186 C CA . LYS B 1 61 ? -16.812 66.125 20.141 1 84.44 61 LYS B CA 1
ATOM 5187 C C . LYS B 1 61 ? -17.5 64.812 20.359 1 84.44 61 LYS B C 1
ATOM 5189 O O . LYS B 1 61 ? -18.375 64.375 19.578 1 84.44 61 LYS B O 1
ATOM 5194 N N . ILE B 1 62 ? -17.172 64.062 21.344 1 79.81 62 ILE B N 1
ATOM 5195 C CA . ILE B 1 62 ? -17.75 62.781 21.656 1 79.81 62 ILE B CA 1
ATOM 5196 C C . ILE B 1 62 ? -19.234 62.938 21.938 1 79.81 62 ILE B C 1
ATOM 5198 O O . ILE B 1 62 ? -20.031 62.062 21.578 1 79.81 62 ILE B O 1
ATOM 5202 N N . TYR B 1 63 ? -19.578 64.062 22.531 1 80.06 63 TYR B N 1
ATOM 5203 C CA . TYR B 1 63 ? -20.969 64.25 22.922 1 80.06 63 TYR B CA 1
ATOM 5204 C C . TYR B 1 63 ? -21.703 65.125 21.891 1 80.06 63 TYR B C 1
ATOM 5206 O O . TYR B 1 63 ? -22.828 65.562 22.125 1 80.06 63 TYR B O 1
ATOM 5214 N N . GLY B 1 64 ? -21.016 65.438 20.781 1 80.19 64 GLY B N 1
ATOM 5215 C CA . GLY B 1 64 ? -21.672 66.062 19.656 1 80.19 64 GLY B CA 1
ATOM 5216 C C . GLY B 1 64 ? -21.578 67.625 19.672 1 80.19 64 GLY B C 1
ATOM 5217 O O . GLY B 1 64 ? -22.281 68.25 18.906 1 80.19 64 GLY B O 1
ATOM 5218 N N . PHE B 1 65 ? -20.766 68.125 20.562 1 87.12 65 PHE B N 1
ATOM 5219 C CA . PHE B 1 65 ? -20.594 69.562 20.609 1 87.12 65 PHE B CA 1
ATOM 5220 C C . PHE B 1 65 ? -19.422 70 19.766 1 87.12 65 PHE B C 1
ATOM 5222 O O . PHE B 1 65 ? -18.5 69.25 19.5 1 87.12 65 PHE B O 1
ATOM 5229 N N . THR B 1 66 ? -19.516 71.188 19.25 1 86.88 66 THR B N 1
ATOM 5230 C CA . THR B 1 66 ? -18.438 71.75 18.422 1 86.88 66 THR B CA 1
ATOM 5231 C C . THR B 1 66 ? -17.422 72.5 19.25 1 86.88 66 THR B C 1
ATOM 5233 O O . THR B 1 66 ? -16.281 72.688 18.844 1 86.88 66 THR B O 1
ATOM 5236 N N . LYS B 1 67 ? -17.906 73 20.359 1 89.81 67 LYS B N 1
ATOM 5237 C CA . LYS B 1 67 ? -17.047 73.75 21.266 1 89.81 67 LYS B CA 1
ATOM 5238 C C . LYS B 1 67 ? -17.234 73.312 22.703 1 89.81 67 LYS B C 1
ATOM 5240 O O . LYS B 1 67 ? -18.344 73 23.125 1 89.81 67 LYS B O 1
ATOM 5245 N N . PRO B 1 68 ? -16.203 73.312 23.469 1 90.5 68 PRO B N 1
ATOM 5246 C CA . PRO B 1 68 ? -16.297 72.875 24.875 1 90.5 68 PRO B CA 1
ATOM 5247 C C . PRO B 1 68 ? -17.234 73.812 25.672 1 90.5 68 PRO B C 1
ATOM 5249 O O . PRO B 1 68 ? -17.953 73.312 26.562 1 90.5 68 PRO B O 1
ATOM 5252 N N . ASP B 1 69 ? -17.344 75.125 25.281 1 90.62 69 ASP B N 1
ATOM 5253 C CA . ASP B 1 69 ? -18.125 76.062 26.031 1 90.62 69 ASP B CA 1
ATOM 5254 C C . ASP B 1 69 ? -19.609 75.688 25.984 1 90.62 69 ASP B C 1
ATOM 5256 O O . ASP B 1 69 ? -20.375 76.062 26.906 1 90.62 69 ASP B O 1
ATOM 5260 N N . ASP B 1 70 ? -20.016 75.062 24.984 1 91.81 70 ASP B N 1
ATOM 5261 C CA . ASP B 1 70 ? -21.422 74.688 24.844 1 91.81 70 ASP B CA 1
ATOM 5262 C C . ASP B 1 70 ? -21.766 73.5 25.781 1 91.81 70 ASP B C 1
ATOM 5264 O O . ASP B 1 70 ? -22.938 73.312 26.078 1 91.81 70 ASP B O 1
ATOM 5268 N N . MET B 1 71 ? -20.812 72.875 26.266 1 91 71 MET B N 1
ATOM 5269 C CA . MET B 1 71 ? -21.016 71.688 27.141 1 91 71 MET B CA 1
ATOM 5270 C C . MET B 1 71 ? -20.797 72.125 28.609 1 91 71 MET B C 1
ATOM 5272 O O . MET B 1 71 ? -21.453 71.562 29.5 1 91 71 MET B O 1
ATOM 5276 N N . ILE B 1 72 ? -19.938 73.062 28.781 1 91.81 72 ILE B N 1
ATOM 5277 C CA . ILE B 1 72 ? -19.578 73.438 30.125 1 91.81 72 ILE B CA 1
ATOM 5278 C C . ILE B 1 72 ? -20.797 74.125 30.797 1 91.81 72 ILE B C 1
ATOM 5280 O O . ILE B 1 72 ? -21.469 74.938 30.203 1 91.81 72 ILE B O 1
ATOM 5284 N N . GLY B 1 73 ? -21.078 73.688 31.906 1 91.5 73 GLY B N 1
ATOM 5285 C CA . GLY B 1 73 ? -22.188 74.25 32.656 1 91.5 73 GLY B CA 1
ATOM 5286 C C . GLY B 1 73 ? -23.422 73.375 32.625 1 91.5 73 GLY B C 1
ATOM 5287 O O . GLY B 1 73 ? -24.375 73.562 33.406 1 91.5 73 GLY B O 1
ATOM 5288 N N . LYS B 1 74 ? -23.438 72.438 31.844 1 93.25 74 LYS B N 1
ATOM 5289 C CA . LYS B 1 74 ? -24.609 71.562 31.734 1 93.25 74 LYS B CA 1
ATOM 5290 C C . LYS B 1 74 ? -24.531 70.438 32.719 1 93.25 74 LYS B C 1
ATOM 5292 O O . LYS B 1 74 ? -23.453 70 33.125 1 93.25 74 LYS B O 1
ATOM 5297 N N . TYR B 1 75 ? -25.688 69.938 33.125 1 93.62 75 TYR B N 1
ATOM 5298 C CA . TYR B 1 75 ? -25.781 68.75 33.969 1 93.62 75 TYR B CA 1
ATOM 5299 C C . TYR B 1 75 ? -25.547 67.5 33.188 1 93.62 75 TYR B C 1
ATOM 5301 O O . TYR B 1 75 ? -25.984 67.375 32.031 1 93.62 75 TYR B O 1
ATOM 5309 N N . ILE B 1 76 ? -24.891 66.562 33.781 1 90.38 76 ILE B N 1
ATOM 5310 C CA . ILE B 1 76 ? -24.578 65.25 33.125 1 90.38 76 ILE B CA 1
ATOM 5311 C C . ILE B 1 76 ? -25.891 64.562 32.75 1 90.38 76 ILE B C 1
ATOM 5313 O O . ILE B 1 76 ? -25.969 63.938 31.688 1 90.38 76 ILE B O 1
ATOM 5317 N N . LYS B 1 77 ? -26.859 64.625 33.594 1 88.94 77 LYS B N 1
ATOM 5318 C CA . LYS B 1 77 ? -28.156 64 33.312 1 88.94 77 LYS B CA 1
ATOM 5319 C C . LYS B 1 77 ? -28.75 64.562 32 1 88.94 77 LYS B C 1
ATOM 5321 O O . LYS B 1 77 ? -29.547 63.844 31.375 1 88.94 77 LYS B O 1
ATOM 5326 N N . ASP B 1 78 ? -28.375 65.688 31.594 1 88 78 ASP B N 1
ATOM 5327 C CA . ASP B 1 78 ? -28.922 66.312 30.375 1 88 78 ASP B CA 1
ATOM 5328 C C . ASP B 1 78 ? -28.094 65.938 29.156 1 88 78 ASP B C 1
ATOM 5330 O O . ASP B 1 78 ? -28.547 66.062 28.016 1 88 78 ASP B O 1
ATOM 5334 N N . LEU B 1 79 ? -26.938 65.562 29.375 1 85.69 79 LEU B N 1
ATOM 5335 C CA . LEU B 1 79 ? -26.031 65.25 28.281 1 85.69 79 LEU B CA 1
ATOM 5336 C C . LEU B 1 79 ? -26.109 63.75 27.922 1 85.69 79 LEU B C 1
ATOM 5338 O O . LEU B 1 79 ? -26.016 63.375 26.734 1 85.69 79 LEU B O 1
ATOM 5342 N N . ILE B 1 80 ? -26.094 62.906 28.859 1 76.81 80 ILE B N 1
ATOM 5343 C CA . ILE B 1 80 ? -26.031 61.469 28.656 1 76.81 80 ILE B CA 1
ATOM 5344 C C . ILE B 1 80 ? -27.344 60.844 29.094 1 76.81 80 ILE B C 1
ATOM 5346 O O . ILE B 1 80 ? -27.734 60.938 30.266 1 76.81 80 ILE B O 1
ATOM 5350 N N . PRO B 1 81 ? -27.953 60.344 28.156 1 74.31 81 PRO B N 1
ATOM 5351 C CA . PRO B 1 81 ? -29.141 59.562 28.578 1 74.31 81 PRO B CA 1
ATOM 5352 C C . PRO B 1 81 ? -28.781 58.25 29.25 1 74.31 81 PRO B C 1
ATOM 5354 O O . PRO B 1 81 ? -28.344 57.312 28.578 1 74.31 81 PRO B O 1
ATOM 5357 N N . LEU B 1 82 ? -28.516 58.281 30.5 1 72.69 82 LEU B N 1
ATOM 5358 C CA . LEU B 1 82 ? -28.109 57.094 31.203 1 72.69 82 LEU B CA 1
ATOM 5359 C C . LEU B 1 82 ? -29.297 56.156 31.453 1 72.69 82 LEU B C 1
ATOM 5361 O O . LEU B 1 82 ? -30.281 56.594 32.062 1 72.69 82 LEU B O 1
ATOM 5365 N N . GLN B 1 83 ? -29.297 55.031 30.859 1 71.62 83 GLN B N 1
ATOM 5366 C CA . GLN B 1 83 ? -30.328 54 31.141 1 71.62 83 GLN B CA 1
ATOM 5367 C C . GLN B 1 83 ? -29.844 53.031 32.219 1 71.62 83 GLN B C 1
ATOM 5369 O O . GLN B 1 83 ? -30.656 52.5 32.969 1 71.62 83 GLN B O 1
ATOM 5374 N N . ASP B 1 84 ? -28.578 52.812 32.406 1 80.69 84 ASP B N 1
ATOM 5375 C CA . ASP B 1 84 ? -27.984 51.875 33.312 1 80.69 84 ASP B CA 1
ATOM 5376 C C . ASP B 1 84 ? -27 52.562 34.25 1 80.69 84 ASP B C 1
ATOM 5378 O O . ASP B 1 84 ? -26.031 53.156 33.812 1 80.69 84 ASP B O 1
ATOM 5382 N N . PHE B 1 85 ? -27.297 52.5 35.625 1 86.88 85 PHE B N 1
ATOM 5383 C CA . PHE B 1 85 ? -26.453 53.156 36.625 1 86.88 85 PHE B CA 1
ATOM 5384 C C . PHE B 1 85 ? -25.281 52.281 37.031 1 86.88 85 PHE B C 1
ATOM 5386 O O . PHE B 1 85 ? -24.438 52.656 37.844 1 86.88 85 PHE B O 1
ATOM 5393 N N . SER B 1 86 ? -25.219 51.094 36.344 1 87.25 86 SER B N 1
ATOM 5394 C CA . SER B 1 86 ? -24.219 50.094 36.75 1 87.25 86 SER B CA 1
ATOM 5395 C C . SER B 1 86 ? -22.812 50.656 36.688 1 87.25 86 SER B C 1
ATOM 5397 O O . SER B 1 86 ? -22 50.469 37.594 1 87.25 86 SER B O 1
ATOM 5399 N N . PRO B 1 87 ? -22.516 51.406 35.656 1 85.06 87 PRO B N 1
ATOM 5400 C CA . PRO B 1 87 ? -21.156 51.938 35.625 1 85.06 87 PRO B CA 1
ATOM 5401 C C . PRO B 1 87 ? -20.875 52.938 36.75 1 85.06 87 PRO B C 1
ATOM 5403 O O . PRO B 1 87 ? -19.781 52.938 37.312 1 85.06 87 PRO B O 1
ATOM 5406 N N . ILE B 1 88 ? -21.797 53.781 37.156 1 89.62 88 ILE B N 1
ATOM 5407 C CA . ILE B 1 88 ? -21.625 54.75 38.219 1 89.62 88 ILE B CA 1
ATOM 5408 C C . ILE B 1 88 ? -21.578 54.031 39.562 1 89.62 88 ILE B C 1
ATOM 5410 O O . ILE B 1 88 ? -20.828 54.438 40.469 1 89.62 88 ILE B O 1
ATOM 5414 N N . VAL B 1 89 ? -22.453 53.031 39.594 1 91.88 89 VAL B N 1
ATOM 5415 C CA . VAL B 1 89 ? -22.438 52.219 40.812 1 91.88 89 VAL B CA 1
ATOM 5416 C C . VAL B 1 89 ? -21.047 51.625 41.031 1 91.88 89 VAL B C 1
ATOM 5418 O O . VAL B 1 89 ? -20.5 51.656 42.125 1 91.88 89 VAL B O 1
ATOM 5421 N N . ARG B 1 90 ? -20.516 51.062 39.969 1 89.81 90 ARG B N 1
ATOM 5422 C CA . ARG B 1 90 ? -19.172 50.5 40.062 1 89.81 90 ARG B CA 1
ATOM 5423 C C . ARG B 1 90 ? -18.172 51.562 40.469 1 89.81 90 ARG B C 1
ATOM 5425 O O . ARG B 1 90 ? -17.219 51.281 41.188 1 89.81 90 ARG B O 1
ATOM 5432 N N . PHE B 1 91 ? -18.344 52.781 39.969 1 91.81 91 PHE B N 1
ATOM 5433 C CA . PHE B 1 91 ? -17.484 53.906 40.281 1 91.81 91 PHE B CA 1
ATOM 5434 C C . PHE B 1 91 ? -17.531 54.219 41.781 1 91.81 91 PHE B C 1
ATOM 5436 O O . PHE B 1 91 ? -16.5 54.406 42.438 1 91.81 91 PHE B O 1
ATOM 5443 N N . VAL B 1 92 ? -18.734 54.156 42.312 1 93.31 92 VAL B N 1
ATOM 5444 C CA . VAL B 1 92 ? -18.922 54.438 43.75 1 93.31 92 VAL B CA 1
ATOM 5445 C C . VAL B 1 92 ? -18.297 53.312 44.562 1 93.31 92 VAL B C 1
ATOM 5447 O O . VAL B 1 92 ? -17.609 53.562 45.562 1 93.31 92 VAL B O 1
ATOM 5450 N N . GLU B 1 93 ? -18.562 52.188 44.094 1 92.19 93 GLU B N 1
ATOM 5451 C CA . GLU B 1 93 ? -18.062 51 44.812 1 92.19 93 GLU B CA 1
ATOM 5452 C C . GLU B 1 93 ? -16.531 50.969 44.781 1 92.19 93 GLU B C 1
ATOM 5454 O O . GLU B 1 93 ? -15.914 50.438 45.719 1 92.19 93 GLU B O 1
ATOM 5459 N N . SER B 1 94 ? -15.938 51.5 43.812 1 90.5 94 SER B N 1
ATOM 5460 C CA . SER B 1 94 ? -14.484 51.5 43.688 1 90.5 94 SER B CA 1
ATOM 5461 C C . SER B 1 94 ? -13.844 52.594 44.531 1 90.5 94 SER B C 1
ATOM 5463 O O . SER B 1 94 ? -12.617 52.75 44.531 1 90.5 94 SER B O 1
ATOM 5465 N N . GLY B 1 95 ? -14.617 53.438 45.281 1 90.19 95 GLY B N 1
ATOM 5466 C CA . GLY B 1 95 ? -14.094 54.531 46.062 1 90.19 95 GLY B CA 1
ATOM 5467 C C . GLY B 1 95 ? -13.883 55.781 45.25 1 90.19 95 GLY B C 1
ATOM 5468 O O . GLY B 1 95 ? -12.945 56.562 45.5 1 90.19 95 GLY B O 1
ATOM 5469 N N . TYR B 1 96 ? -14.641 55.906 44.156 1 91.5 96 TYR B N 1
ATOM 5470 C CA . TYR B 1 96 ? -14.656 57.062 43.281 1 91.5 96 TYR B CA 1
ATOM 5471 C C . TYR B 1 96 ? -13.344 57.188 42.5 1 91.5 96 TYR B C 1
ATOM 5473 O O . TYR B 1 96 ? -12.812 58.281 42.344 1 91.5 96 TYR B O 1
ATOM 5481 N N . GLU B 1 97 ? -12.797 56 42.125 1 89.5 97 GLU B N 1
ATOM 5482 C CA . GLU B 1 97 ? -11.57 55.938 41.344 1 89.5 97 GLU B CA 1
ATOM 5483 C C . GLU B 1 97 ? -11.656 54.844 40.25 1 89.5 97 GLU B C 1
ATOM 5485 O O . GLU B 1 97 ? -12.109 53.75 40.531 1 89.5 97 GLU B O 1
ATOM 5490 N N . PHE B 1 98 ? -11.453 55.25 39.031 1 87.69 98 PHE B N 1
ATOM 5491 C CA . PHE B 1 98 ? -11.273 54.281 37.969 1 87.69 98 PHE B CA 1
ATOM 5492 C C . PHE B 1 98 ? -9.844 54.312 37.438 1 87.69 98 PHE B C 1
ATOM 5494 O O . PHE B 1 98 ? -9.281 55.406 37.219 1 87.69 98 PHE B O 1
ATOM 5501 N N . SER B 1 99 ? -9.195 53.156 37.344 1 81.19 99 SER B N 1
ATOM 5502 C CA . SER B 1 99 ? -7.883 53 36.75 1 81.19 99 SER B CA 1
ATOM 5503 C C . SER B 1 99 ? -7.93 52.031 35.562 1 81.19 99 SER B C 1
ATOM 5505 O O . SER B 1 99 ? -8.039 50.812 35.75 1 81.19 99 SER B O 1
ATOM 5507 N N . ASN B 1 100 ? -7.789 52.594 34.375 1 79 100 ASN B N 1
ATOM 5508 C CA . ASN B 1 100 ? -7.762 51.812 33.156 1 79 100 ASN B CA 1
ATOM 5509 C C . ASN B 1 100 ? -8.992 50.906 33 1 79 100 ASN B C 1
ATOM 5511 O O . ASN B 1 100 ? -8.867 49.719 32.688 1 79 100 ASN B O 1
ATOM 5515 N N . GLU B 1 101 ? -10 51.5 33.344 1 84.12 101 GLU B N 1
ATOM 5516 C CA . GLU B 1 101 ? -11.242 50.719 33.188 1 84.12 101 GLU B CA 1
ATOM 5517 C C . GLU B 1 101 ? -11.75 50.781 31.766 1 84.12 101 GLU B C 1
ATOM 5519 O O . GLU B 1 101 ? -11.859 51.875 31.172 1 84.12 101 GLU B O 1
ATOM 5524 N N . GLU B 1 102 ? -11.891 49.625 31.219 1 82.75 102 GLU B N 1
ATOM 5525 C CA . GLU B 1 102 ? -12.391 49.562 29.844 1 82.75 102 GLU B CA 1
ATOM 5526 C C . GLU B 1 102 ? -13.906 49.719 29.797 1 82.75 102 GLU B C 1
ATOM 5528 O O . GLU B 1 102 ? -14.617 49.219 30.672 1 82.75 102 GLU B O 1
ATOM 5533 N N . TYR B 1 103 ? -14.281 50.5 28.891 1 80.44 103 TYR B N 1
ATOM 5534 C CA . TYR B 1 103 ? -15.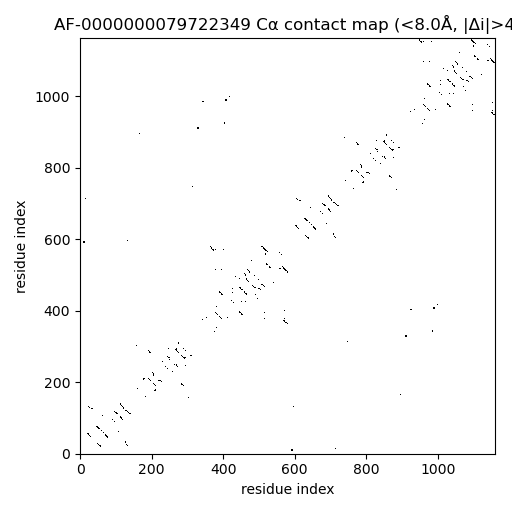719 50.625 28.719 1 80.44 103 TYR B CA 1
ATOM 5535 C C . TYR B 1 103 ? -16.078 50.906 27.266 1 80.44 103 TYR B C 1
ATOM 5537 O O . TYR B 1 103 ? -15.219 51.344 26.484 1 80.44 103 TYR B O 1
ATOM 5545 N N . LEU B 1 104 ? -17.281 50.531 26.859 1 82.25 104 LEU B N 1
ATOM 5546 C CA . LEU B 1 104 ? -17.828 50.75 25.516 1 82.25 104 LEU B CA 1
ATOM 5547 C C . LEU B 1 104 ? -18.719 52 25.484 1 82.25 104 LEU B C 1
ATOM 5549 O O . LEU B 1 104 ? -19.5 52.219 26.406 1 82.25 104 LEU B O 1
ATOM 5553 N N . GLU B 1 105 ? -18.328 52.938 24.516 1 74.12 105 GLU B N 1
ATOM 5554 C CA . GLU B 1 105 ? -19.141 54.125 24.391 1 74.12 105 GLU B CA 1
ATOM 5555 C C . GLU B 1 105 ? -19.797 54.219 23.016 1 74.12 105 GLU B C 1
ATOM 5557 O O . GLU B 1 105 ? -19.172 53.906 22 1 74.12 105 GLU B O 1
ATOM 5562 N N . VAL B 1 106 ? -21.094 54.219 22.984 1 71.56 106 VAL B N 1
ATOM 5563 C CA . VAL B 1 106 ? -21.812 54.469 21.734 1 71.56 106 VAL B CA 1
ATOM 5564 C C . VAL B 1 106 ? -21.859 55.969 21.422 1 71.56 106 VAL B C 1
ATOM 5566 O O . VAL B 1 106 ? -22.406 56.75 22.203 1 71.56 106 VAL B O 1
ATOM 5569 N N . LEU B 1 107 ? -20.984 56.375 20.5 1 63.84 107 LEU B N 1
ATOM 5570 C CA . LEU B 1 107 ? -20.906 57.781 20.172 1 63.84 107 LEU B CA 1
ATOM 5571 C C . LEU B 1 107 ? -22.094 58.219 19.312 1 63.84 107 LEU B C 1
ATOM 5573 O O . LEU B 1 107 ? -22.891 57.375 18.891 1 63.84 107 LEU B O 1
ATOM 5577 N N . SER B 1 108 ? -22.266 59.469 19.078 1 58.66 108 SER B N 1
ATOM 5578 C CA . SER B 1 108 ? -23.375 60.094 18.359 1 58.66 108 SER B CA 1
ATOM 5579 C C . SER B 1 108 ? -23.562 59.438 16.984 1 58.66 108 SER B C 1
ATOM 5581 O O . SER B 1 108 ? -24.688 59.375 16.484 1 58.66 108 SER B O 1
ATOM 5583 N N . GLU B 1 109 ? -22.562 58.938 16.391 1 60.28 109 GLU B N 1
ATOM 5584 C CA . GLU B 1 109 ? -22.719 58.375 15.055 1 60.28 109 GLU B CA 1
ATOM 5585 C C . GLU B 1 109 ? -23.078 56.875 15.133 1 60.28 109 GLU B C 1
ATOM 5587 O O . GLU B 1 109 ? -23.047 56.188 14.125 1 60.28 109 GLU B O 1
ATOM 5592 N N . ASN B 1 110 ? -23.5 56.469 16.312 1 64.5 110 ASN B N 1
ATOM 5593 C CA . ASN B 1 110 ? -23.922 55.094 16.562 1 64.5 110 ASN B CA 1
ATOM 5594 C C . ASN B 1 110 ? -22.781 54.094 16.359 1 64.5 110 ASN B C 1
ATOM 5596 O O . ASN B 1 110 ? -23.016 52.938 16 1 64.5 110 ASN B O 1
ATOM 5600 N N . ARG B 1 111 ? -21.703 54.688 16.391 1 71.62 111 ARG B N 1
ATOM 5601 C CA . ARG B 1 111 ? -20.547 53.781 16.312 1 71.62 111 ARG B CA 1
ATOM 5602 C C . ARG B 1 111 ? -20.016 53.438 17.688 1 71.62 111 ARG B C 1
ATOM 5604 O O . ARG B 1 111 ? -19.828 54.344 18.516 1 71.62 111 ARG B O 1
ATOM 5611 N N . LYS B 1 112 ? -20 52.156 17.906 1 79.25 112 LYS B N 1
ATOM 5612 C CA . LYS B 1 112 ? -19.438 51.688 19.172 1 79.25 112 LYS B CA 1
ATOM 5613 C C . LYS B 1 112 ? -17.922 51.844 19.188 1 79.25 112 LYS B C 1
ATOM 5615 O O . LYS B 1 112 ? -17.234 51.469 18.219 1 79.25 112 LYS B O 1
ATOM 5620 N N . ARG B 1 113 ? -17.406 52.594 20.141 1 81.69 113 ARG B N 1
ATOM 5621 C CA . ARG B 1 113 ? -15.961 52.781 20.312 1 81.69 113 ARG B CA 1
ATOM 5622 C C . ARG B 1 113 ? -15.508 52.281 21.688 1 81.69 113 ARG B C 1
ATOM 5624 O O . ARG B 1 113 ? -16.234 52.406 22.672 1 81.69 113 ARG B O 1
ATOM 5631 N N . ASN B 1 114 ? -14.414 51.625 21.719 1 84.88 114 ASN B N 1
ATOM 5632 C CA . ASN B 1 114 ? -13.82 51.156 22.953 1 84.88 114 ASN B CA 1
ATOM 5633 C C . ASN B 1 114 ? -12.906 52.188 23.578 1 84.88 114 ASN B C 1
ATOM 5635 O O . ASN B 1 114 ? -12.102 52.812 22.891 1 84.88 114 ASN B O 1
ATOM 5639 N N . PHE B 1 115 ? -13.078 52.469 24.906 1 83.75 115 PHE B N 1
ATOM 5640 C CA . PHE B 1 115 ? -12.25 53.438 25.625 1 83.75 115 PHE B CA 1
ATOM 5641 C C . PHE B 1 115 ? -11.695 52.812 26.906 1 83.75 115 PHE B C 1
ATOM 5643 O O . PHE B 1 115 ? -12.242 51.844 27.422 1 83.75 115 PHE B O 1
ATOM 5650 N N . ILE B 1 116 ? -10.625 53.281 27.328 1 84.56 116 ILE B N 1
ATOM 5651 C CA . ILE B 1 116 ? -10.125 53.156 28.688 1 84.56 116 ILE B CA 1
ATOM 5652 C C . ILE B 1 116 ? -10.297 54.469 29.453 1 84.56 116 ILE B C 1
ATOM 5654 O O . ILE B 1 116 ? -10.039 55.531 28.906 1 84.56 116 ILE B O 1
ATOM 5658 N N . ILE B 1 117 ? -10.891 54.344 30.594 1 85.94 117 ILE B N 1
ATOM 5659 C CA . ILE B 1 117 ? -11.164 55.562 31.344 1 85.94 117 ILE B CA 1
ATOM 5660 C C . ILE B 1 117 ? -10.398 55.562 32.656 1 85.94 117 ILE B C 1
ATOM 5662 O O . ILE B 1 117 ? -10.25 54.5 33.281 1 85.94 117 ILE B O 1
ATOM 5666 N N . ASN B 1 118 ? -9.781 56.562 32.969 1 84.12 118 ASN B N 1
ATOM 5667 C CA . ASN B 1 118 ? -9.195 56.875 34.281 1 84.12 118 ASN B CA 1
ATOM 5668 C C . ASN B 1 118 ? -9.93 58 34.969 1 84.12 118 ASN B C 1
ATOM 5670 O O . ASN B 1 118 ? -10.172 59.062 34.375 1 84.12 118 ASN B O 1
ATOM 5674 N N . VAL B 1 119 ? -10.43 57.781 36.188 1 88.25 119 VAL B N 1
ATOM 5675 C CA . VAL B 1 119 ? -11.148 58.812 36.906 1 88.25 119 VAL B CA 1
ATOM 5676 C C . VAL B 1 119 ? -10.531 59 38.281 1 88.25 119 VAL B C 1
ATOM 5678 O O . VAL B 1 119 ? -10.227 58 38.969 1 88.25 119 VAL B O 1
ATOM 5681 N N . HIS B 1 120 ? -10.297 60.219 38.688 1 86.12 120 HIS B N 1
ATOM 5682 C CA . HIS B 1 120 ? -9.828 60.594 40 1 86.12 120 HIS B CA 1
ATOM 5683 C C . HIS B 1 120 ? -10.773 61.594 40.656 1 86.12 120 HIS B C 1
ATOM 5685 O O . HIS B 1 120 ? -11.195 62.562 40.031 1 86.12 120 HIS B O 1
ATOM 5691 N N . SER B 1 121 ? -11.109 61.312 41.906 1 88.44 121 SER B N 1
ATOM 5692 C CA . SER B 1 121 ? -12.086 62.188 42.562 1 88.44 121 SER B CA 1
ATOM 5693 C C . SER B 1 121 ? -11.438 62.969 43.719 1 88.44 121 SER B C 1
ATOM 5695 O O . SER B 1 121 ? -10.375 62.594 44.188 1 88.44 121 SER B O 1
ATOM 5697 N N . GLU B 1 122 ? -12.047 64.062 44 1 86.25 122 GLU B N 1
ATOM 5698 C CA . GLU B 1 122 ? -11.656 64.938 45.125 1 86.25 122 GLU B CA 1
ATOM 5699 C C . GLU B 1 122 ? -12.758 64.938 46.188 1 86.25 122 GLU B C 1
ATOM 5701 O O . GLU B 1 122 ? -13.883 65.375 45.906 1 86.25 122 GLU B O 1
ATOM 5706 N N . LEU B 1 123 ? -12.383 64.5 47.375 1 88 123 LEU B N 1
ATOM 5707 C CA . LEU B 1 123 ? -13.289 64.562 48.5 1 88 123 LEU B CA 1
ATOM 5708 C C . LEU B 1 123 ? -12.883 65.625 49.5 1 88 123 LEU B C 1
ATOM 5710 O O . LEU B 1 123 ? -11.688 65.812 49.781 1 88 123 LEU B O 1
ATOM 5714 N N . LEU B 1 124 ? -13.789 66.5 49.875 1 85.56 124 LEU B N 1
ATOM 5715 C CA . LEU B 1 124 ? -13.547 67.5 50.875 1 85.56 124 LEU B CA 1
ATOM 5716 C C . LEU B 1 124 ? -14.406 67.25 52.125 1 85.56 124 LEU B C 1
ATOM 5718 O O . LEU B 1 124 ? -15.633 67.188 52.031 1 85.56 124 LEU B O 1
ATOM 5722 N N . ASP B 1 125 ? -13.836 67.188 53.281 1 85.69 125 ASP B N 1
ATOM 5723 C CA . ASP B 1 125 ? -14.508 67 54.562 1 85.69 125 ASP B CA 1
ATOM 5724 C C . ASP B 1 125 ? -15.508 65.875 54.5 1 85.69 125 ASP B C 1
ATOM 5726 O O . ASP B 1 125 ? -16.656 66 54.938 1 85.69 125 ASP B O 1
ATOM 5730 N N . GLY B 1 126 ? -15.188 64.812 53.875 1 84.19 126 GLY B N 1
ATOM 5731 C CA . GLY B 1 126 ? -16 63.594 53.812 1 84.19 126 GLY B CA 1
ATOM 5732 C C . GLY B 1 126 ? -17.125 63.688 52.781 1 84.19 126 GLY B C 1
ATOM 5733 O O . GLY B 1 126 ? -18.031 62.844 52.75 1 84.19 126 GLY B O 1
ATOM 5734 N N . LYS B 1 127 ? -17.141 64.688 51.969 1 92.81 127 LYS B N 1
ATOM 5735 C CA . LYS B 1 127 ? -18.141 64.875 50.906 1 92.81 127 LYS B CA 1
ATOM 5736 C C . LYS B 1 127 ? -17.5 64.812 49.531 1 92.81 127 LYS B C 1
ATOM 5738 O O . LYS B 1 127 ? -16.391 65.312 49.344 1 92.81 127 LYS B O 1
ATOM 5743 N N . PHE B 1 128 ? -18.234 64.188 48.688 1 94.06 128 PHE B N 1
ATOM 5744 C CA . PHE B 1 128 ? -17.797 64.188 47.281 1 94.06 128 PHE B CA 1
ATOM 5745 C C . PHE B 1 128 ? -18.047 65.562 46.656 1 94.06 128 PHE B C 1
ATOM 5747 O O . PHE B 1 128 ? -19.172 66.062 46.688 1 94.06 128 PHE B O 1
ATOM 5754 N N . VAL B 1 129 ? -17.031 66.125 45.938 1 92.19 129 VAL B N 1
ATOM 5755 C CA . VAL B 1 129 ? -17.156 67.5 45.375 1 92.19 129 VAL B CA 1
ATOM 5756 C C . VAL B 1 129 ? -17 67.438 43.875 1 92.19 129 VAL B C 1
ATOM 5758 O O . VAL B 1 129 ? -17.875 67.938 43.125 1 92.19 129 VAL B O 1
ATOM 5761 N N . ARG B 1 130 ? -15.922 66.812 43.406 1 91.56 130 ARG B N 1
ATOM 5762 C CA . ARG B 1 130 ? -15.688 66.75 41.969 1 91.56 130 ARG B CA 1
ATOM 5763 C C . ARG B 1 130 ? -14.805 65.625 41.562 1 91.56 130 ARG B C 1
ATOM 5765 O O . ARG B 1 130 ? -14.188 64.938 42.438 1 91.56 130 ARG B O 1
ATOM 5772 N N . CYS B 1 131 ? -14.836 65.25 40.281 1 90.94 131 CYS B N 1
ATOM 5773 C CA . CYS B 1 131 ? -13.969 64.188 39.719 1 90.94 131 CYS B CA 1
ATOM 5774 C C . CYS B 1 131 ? -13.453 64.562 38.344 1 90.94 131 CYS B C 1
ATOM 5776 O O . CYS B 1 131 ? -14.125 65.312 37.625 1 90.94 131 CYS B O 1
ATOM 5778 N N . TRP B 1 132 ? -12.164 64.125 38.094 1 88.5 132 TRP B N 1
ATOM 5779 C CA . TRP B 1 132 ? -11.539 64.312 36.781 1 88.5 132 TRP B CA 1
ATOM 5780 C C . TRP B 1 132 ? -11.484 62.969 36.031 1 88.5 132 TRP B C 1
ATOM 5782 O O . TRP B 1 132 ? -11.219 61.906 36.656 1 88.5 132 TRP B O 1
ATOM 5792 N N . GLY B 1 133 ? -11.859 63.031 34.844 1 88.12 133 GLY B N 1
ATOM 5793 C CA . GLY B 1 133 ? -11.781 61.844 34.031 1 88.12 133 GLY B CA 1
ATOM 5794 C C . GLY B 1 133 ? -10.992 62.031 32.75 1 88.12 133 GLY B C 1
ATOM 5795 O O . GLY B 1 133 ? -10.953 63.156 32.219 1 88.12 133 GLY B O 1
ATOM 5796 N N . GLN B 1 134 ? -10.305 61 32.344 1 84.38 134 GLN B N 1
ATOM 5797 C CA . GLN B 1 134 ? -9.594 60.906 31.078 1 84.38 134 GLN B CA 1
ATOM 5798 C C . GLN B 1 134 ? -9.922 59.625 30.344 1 84.38 134 GLN B C 1
ATOM 5800 O O . GLN B 1 134 ? -10.016 58.562 30.969 1 84.38 134 GLN B O 1
ATOM 5805 N N . GLN B 1 135 ? -10.172 59.75 29.094 1 84.31 135 GLN B N 1
ATOM 5806 C CA . GLN B 1 135 ? -10.523 58.594 28.297 1 84.31 135 GLN B CA 1
ATOM 5807 C C . GLN B 1 135 ? -9.555 58.406 27.125 1 84.31 135 GLN B C 1
ATOM 5809 O O . GLN B 1 135 ? -8.914 59.375 26.688 1 84.31 135 GLN B O 1
ATOM 5814 N N . LYS B 1 136 ? -9.32 57.188 26.797 1 78.19 136 LYS B N 1
ATOM 5815 C CA . LYS B 1 136 ? -8.5 56.844 25.641 1 78.19 136 LYS B CA 1
ATOM 5816 C C . LYS B 1 136 ? -9.234 55.875 24.734 1 78.19 136 LYS B C 1
ATOM 5818 O O . LYS B 1 136 ? -9.766 54.844 25.188 1 78.19 136 LYS B O 1
ATOM 5823 N N . GLU B 1 137 ? -9.164 56.281 23.469 1 76.88 137 GLU B N 1
ATOM 5824 C CA . GLU B 1 137 ? -9.812 55.406 22.516 1 76.88 137 GLU B CA 1
ATOM 5825 C C . GLU B 1 137 ? -8.898 54.219 22.141 1 76.88 137 GLU B C 1
ATOM 5827 O O . GLU B 1 137 ? -7.746 54.438 21.75 1 76.88 137 GLU B O 1
ATOM 5832 N N . ILE B 1 138 ? -9.305 52.969 22.344 1 78.19 138 ILE B N 1
ATOM 5833 C CA . ILE B 1 138 ? -8.508 51.812 22.016 1 78.19 138 ILE B CA 1
ATOM 5834 C C . ILE B 1 138 ? -9.242 50.938 20.984 1 78.19 138 ILE B C 1
ATOM 5836 O O . ILE B 1 138 ? -8.992 49.75 20.875 1 78.19 138 ILE B O 1
ATOM 5840 N N . THR B 1 139 ? -10.07 51.562 20.266 1 77.94 139 THR B N 1
ATOM 5841 C CA . THR B 1 139 ? -10.914 50.844 19.312 1 77.94 139 THR B CA 1
ATOM 5842 C C . THR B 1 139 ? -10.062 50.125 18.281 1 77.94 139 THR B C 1
ATOM 5844 O O . THR B 1 139 ? -10.281 48.938 18.016 1 77.94 139 THR B O 1
ATOM 5847 N N . LEU B 1 140 ? -9.07 50.719 17.75 1 75.56 140 LEU B N 1
ATOM 5848 C CA . LEU B 1 140 ? -8.242 50.156 16.688 1 75.56 140 LEU B CA 1
ATOM 5849 C C . LEU B 1 140 ? -7.383 49 17.25 1 75.56 140 LEU B C 1
ATOM 5851 O O . LEU B 1 140 ? -7.219 47.969 16.594 1 75.56 140 LEU B O 1
ATOM 5855 N N . MET B 1 141 ? -6.867 49.188 18.391 1 74.88 141 MET B N 1
ATOM 5856 C CA . MET B 1 141 ? -6.031 48.156 19.016 1 74.88 141 MET B CA 1
ATOM 5857 C C . MET B 1 141 ? -6.844 46.906 19.328 1 74.88 141 MET B C 1
ATOM 5859 O O . MET B 1 141 ? -6.379 45.812 19.094 1 74.88 141 MET B O 1
ATOM 5863 N N . LYS B 1 142 ? -8.008 47.188 19.812 1 77.44 142 LYS B N 1
ATOM 5864 C CA . LYS B 1 142 ? -8.875 46.062 20.156 1 77.44 142 LYS B CA 1
ATOM 5865 C C . LYS B 1 142 ? -9.297 45.281 18.891 1 77.44 142 LYS B C 1
ATOM 5867 O O . LYS B 1 142 ? -9.359 44.062 18.906 1 77.44 142 LYS B O 1
ATOM 5872 N N . ALA B 1 143 ? -9.5 46.062 17.859 1 79.81 143 ALA B N 1
ATOM 5873 C CA . ALA B 1 143 ? -9.883 45.469 16.594 1 79.81 143 ALA B CA 1
ATOM 5874 C C . ALA B 1 143 ? -8.758 44.594 16.047 1 79.81 143 ALA B C 1
ATOM 5876 O O . ALA B 1 143 ? -9 43.469 15.562 1 79.81 143 ALA B O 1
ATOM 5877 N N . THR B 1 144 ? -7.539 45.031 16.125 1 78.19 144 THR B N 1
ATOM 5878 C CA . THR B 1 144 ? -6.379 44.281 15.656 1 78.19 144 THR B CA 1
ATOM 5879 C C . THR B 1 144 ? -6.18 43 16.484 1 78.19 144 THR B C 1
ATOM 5881 O O . THR B 1 144 ? -5.895 41.938 15.945 1 78.19 144 THR B O 1
ATOM 5884 N N . GLU B 1 145 ? -6.305 43.188 17.75 1 79 145 GLU B N 1
ATOM 5885 C CA . GLU B 1 145 ? -6.168 42.062 18.641 1 79 145 GLU B CA 1
ATOM 5886 C C . GLU B 1 145 ? -7.215 40.969 18.344 1 79 145 GLU B C 1
ATOM 5888 O O . GLU B 1 145 ? -6.906 39.781 18.312 1 79 145 GLU B O 1
ATOM 5893 N N . GLU B 1 146 ? -8.383 41.438 18.141 1 80.06 146 GLU B N 1
ATOM 5894 C CA . GLU B 1 146 ? -9.461 40.5 17.828 1 80.06 146 GLU B CA 1
ATOM 5895 C C . GLU B 1 146 ? -9.203 39.75 16.516 1 80.06 146 GLU B C 1
ATOM 5897 O O . GLU B 1 146 ? -9.422 38.562 16.422 1 80.06 146 GLU B O 1
ATOM 5902 N N . LYS B 1 147 ? -8.719 40.531 15.617 1 81.81 147 LYS B N 1
ATOM 5903 C CA . LYS B 1 147 ? -8.398 39.906 14.32 1 81.81 147 LYS B CA 1
ATOM 5904 C C . LYS B 1 147 ? -7.281 38.875 14.445 1 81.81 147 LYS B C 1
ATOM 5906 O O . LYS B 1 147 ? -7.363 37.812 13.875 1 81.81 147 LYS B O 1
ATOM 5911 N N . LEU B 1 148 ? -6.297 39.188 15.203 1 83.25 148 LEU B N 1
ATOM 5912 C CA . LEU B 1 148 ? -5.168 38.281 15.398 1 83.25 148 LEU B CA 1
ATOM 5913 C C . LEU B 1 148 ? -5.605 37.031 16.156 1 83.25 148 LEU B C 1
ATOM 5915 O O . LEU B 1 148 ? -5.164 35.938 15.828 1 83.25 148 LEU B O 1
ATOM 5919 N N . ASN B 1 149 ? -6.453 37.219 17.031 1 84.19 149 ASN B N 1
ATOM 5920 C CA . ASN B 1 149 ? -6.961 36.062 17.781 1 84.19 149 ASN B CA 1
ATOM 5921 C C . ASN B 1 149 ? -7.789 35.125 16.906 1 84.19 149 ASN B C 1
ATOM 5923 O O . ASN B 1 149 ? -7.695 33.906 17.016 1 84.19 149 ASN B O 1
ATOM 5927 N N . ALA B 1 150 ? -8.547 35.75 16.047 1 82.06 150 ALA B N 1
ATOM 5928 C CA . ALA B 1 150 ? -9.352 34.969 15.133 1 82.06 150 ALA B CA 1
ATOM 5929 C C . ALA B 1 150 ? -8.469 34.156 14.188 1 82.06 150 ALA B C 1
ATOM 5931 O O . ALA B 1 150 ? -8.719 32.969 13.969 1 82.06 150 ALA B O 1
ATOM 5932 N N . LEU B 1 151 ? -7.484 34.781 13.703 1 82.44 151 LEU B N 1
ATOM 5933 C CA . LEU B 1 151 ? -6.559 34.094 12.797 1 82.44 151 LEU B CA 1
ATOM 5934 C C . LEU B 1 151 ? -5.816 32.969 13.516 1 82.44 151 LEU B C 1
ATOM 5936 O O . LEU B 1 151 ? -5.59 31.906 12.945 1 82.44 151 LEU B O 1
ATOM 5940 N N . LEU B 1 152 ? -5.445 33.25 14.695 1 84.88 152 LEU B N 1
ATOM 5941 C CA . LEU B 1 152 ? -4.754 32.25 15.492 1 84.88 152 LEU B CA 1
ATOM 5942 C C . LEU B 1 152 ? -5.645 31.031 15.727 1 84.88 152 LEU B C 1
ATOM 5944 O O . LEU B 1 152 ? -5.195 29.891 15.609 1 84.88 152 LEU B O 1
ATOM 5948 N N . ARG B 1 153 ? -6.836 31.281 16.031 1 86.12 153 ARG B N 1
ATOM 5949 C CA . ARG B 1 153 ? -7.766 30.188 16.281 1 86.12 153 ARG B CA 1
ATOM 5950 C C . ARG B 1 153 ? -7.949 29.344 15.023 1 86.12 153 ARG B C 1
ATOM 5952 O O . ARG B 1 153 ? -7.945 28.109 15.102 1 86.12 153 ARG B O 1
ATOM 5959 N N . LEU B 1 154 ? -8.125 30.016 13.93 1 86.56 154 LEU B N 1
ATOM 5960 C CA . LEU B 1 154 ? -8.258 29.312 12.656 1 86.56 154 LEU B CA 1
ATOM 5961 C C . LEU B 1 154 ? -7.039 28.438 12.391 1 86.56 154 LEU B C 1
ATOM 5963 O O . LEU B 1 154 ? -7.176 27.266 12.039 1 86.56 154 LEU B O 1
ATOM 5967 N N . SER B 1 155 ? -5.902 28.969 12.594 1 85.69 155 SER B N 1
ATOM 5968 C CA . SER B 1 155 ? -4.66 28.25 12.344 1 85.69 155 SER B CA 1
ATOM 5969 C C . SER B 1 155 ? -4.527 27.047 13.266 1 85.69 155 SER B C 1
ATOM 5971 O O . SER B 1 155 ? -4.039 25.984 12.852 1 85.69 155 SER B O 1
ATOM 5973 N N . GLU B 1 156 ? -4.953 27.234 14.445 1 87 156 GLU B N 1
ATOM 5974 C CA . GLU B 1 156 ? -4.887 26.141 15.414 1 87 156 GLU B CA 1
ATOM 5975 C C . GLU B 1 156 ? -5.789 24.984 15.008 1 87 156 GLU B C 1
ATOM 5977 O O . GLU B 1 156 ? -5.391 23.812 15.102 1 87 156 GLU B O 1
ATOM 5982 N N . ILE B 1 157 ? -6.93 25.328 14.578 1 90.31 157 ILE B N 1
ATOM 5983 C CA . ILE B 1 157 ? -7.879 24.297 14.156 1 90.31 157 ILE B CA 1
ATOM 5984 C C . ILE B 1 157 ? -7.324 23.562 12.945 1 90.31 157 ILE B C 1
ATOM 5986 O O . ILE B 1 157 ? -7.367 22.328 12.891 1 90.31 157 ILE B O 1
ATOM 5990 N N . LEU B 1 158 ? -6.812 24.266 12.016 1 88.5 158 LEU B N 1
ATOM 5991 C CA . LEU B 1 158 ? -6.242 23.672 10.82 1 88.5 158 LEU B CA 1
ATOM 5992 C C . LEU B 1 158 ? -5.074 22.75 11.18 1 88.5 158 LEU B C 1
ATOM 5994 O O . LEU B 1 158 ? -4.922 21.672 10.594 1 88.5 158 LEU B O 1
ATOM 5998 N N . ASN B 1 159 ? -4.316 23.188 12.109 1 86.5 159 ASN B N 1
ATOM 5999 C CA . ASN B 1 159 ? -3.197 22.359 12.57 1 86.5 159 ASN B CA 1
ATOM 6000 C C . ASN B 1 159 ? -3.678 21.062 13.203 1 86.5 159 ASN B C 1
ATOM 6002 O O . ASN B 1 159 ? -3.072 20.016 13 1 86.5 159 ASN B O 1
ATOM 6006 N N . GLU B 1 160 ? -4.68 21.172 13.938 1 89 160 GLU B N 1
ATOM 6007 C CA . GLU B 1 160 ? -5.23 19.984 14.57 1 89 160 GLU B CA 1
ATOM 6008 C C . GLU B 1 160 ? -5.746 18.984 13.523 1 89 160 GLU B C 1
ATOM 6010 O O . GLU B 1 160 ? -5.48 17.797 13.617 1 89 160 GLU B O 1
ATOM 6015 N N . ILE B 1 161 ? -6.441 19.516 12.602 1 90.38 161 ILE B N 1
ATOM 6016 C CA . ILE B 1 161 ? -6.996 18.672 11.547 1 90.38 161 ILE B CA 1
ATOM 6017 C C . ILE B 1 161 ? -5.863 18.031 10.758 1 90.38 161 ILE B C 1
ATOM 6019 O O . ILE B 1 161 ? -5.883 16.828 10.508 1 90.38 161 ILE B O 1
ATOM 6023 N N . SER B 1 162 ? -4.938 18.766 10.367 1 85.69 162 SER B N 1
ATOM 6024 C CA . SER B 1 162 ? -3.812 18.266 9.586 1 85.69 162 SER B CA 1
ATOM 6025 C C . SER B 1 162 ? -3.066 17.172 10.336 1 85.69 162 SER B C 1
ATOM 6027 O O . SER B 1 162 ? -2.686 16.156 9.742 1 85.69 162 SER B O 1
ATOM 6029 N N . ARG B 1 163 ? -2.842 17.422 11.586 1 85.06 163 ARG B N 1
ATOM 6030 C CA . ARG B 1 163 ? -2.121 16.453 12.414 1 85.06 163 ARG B CA 1
ATOM 6031 C C . ARG B 1 163 ? -2.832 15.109 12.43 1 85.06 163 ARG B C 1
ATOM 6033 O O . ARG B 1 163 ? -2.189 14.055 12.359 1 85.06 163 ARG B O 1
ATOM 6040 N N . VAL B 1 164 ? -4.066 15.18 12.555 1 87.88 164 VAL B N 1
ATOM 6041 C CA . VAL B 1 164 ? -4.828 13.938 12.633 1 87.88 164 VAL B CA 1
ATOM 6042 C C . VAL B 1 164 ? -4.68 13.156 11.328 1 87.88 164 VAL B C 1
ATOM 6044 O O . VAL B 1 164 ? -4.551 11.93 11.344 1 87.88 164 VAL B O 1
ATOM 6047 N N . PHE B 1 165 ? -4.68 13.828 10.234 1 87.38 165 PHE B N 1
ATOM 6048 C CA . PHE B 1 165 ? -4.594 13.156 8.945 1 87.38 165 PHE B CA 1
ATOM 6049 C C . PHE B 1 165 ? -3.182 12.633 8.703 1 87.38 165 PHE B C 1
ATOM 6051 O O . PHE B 1 165 ? -2.996 11.625 8.008 1 87.38 165 PHE B O 1
ATOM 6058 N N . VAL B 1 166 ? -2.205 13.258 9.273 1 82.44 166 VAL B N 1
ATOM 6059 C CA . VAL B 1 166 ? -0.828 12.805 9.125 1 82.44 166 VAL B CA 1
ATOM 6060 C C . VAL B 1 166 ? -0.591 11.578 10.008 1 82.44 166 VAL B C 1
ATOM 6062 O O . VAL B 1 166 ? 0.101 10.641 9.602 1 82.44 166 VAL B O 1
ATOM 6065 N N . PHE B 1 167 ? -1.23 11.586 11.148 1 82.62 167 PHE B N 1
ATOM 6066 C CA . PHE B 1 167 ? -0.958 10.562 12.148 1 82.62 167 PHE B CA 1
ATOM 6067 C C . PHE B 1 167 ? -1.854 9.344 11.93 1 82.62 167 PHE B C 1
ATOM 6069 O O . PHE B 1 167 ? -1.533 8.242 12.383 1 82.62 167 PHE B O 1
ATOM 6076 N N . SER B 1 168 ? -2.947 9.555 11.266 1 84.69 168 SER B N 1
ATOM 6077 C CA . SER B 1 168 ? -3.936 8.484 11.195 1 84.69 168 SER B CA 1
ATOM 6078 C C . SER B 1 168 ? -3.562 7.457 10.133 1 84.69 168 SER B C 1
ATOM 6080 O O . SER B 1 168 ? -3.09 7.816 9.055 1 84.69 168 SER B O 1
ATOM 6082 N N . LYS B 1 169 ? -3.76 6.219 10.602 1 85.5 169 LYS B N 1
ATOM 6083 C CA . LYS B 1 169 ? -3.68 5.137 9.625 1 85.5 169 LYS B CA 1
ATOM 6084 C C . LYS B 1 169 ? -4.883 5.152 8.688 1 85.5 169 LYS B C 1
ATOM 6086 O O . LYS B 1 169 ? -5.938 5.691 9.031 1 85.5 169 LYS B O 1
ATOM 6091 N N . ALA B 1 170 ? -4.707 4.531 7.559 1 86.19 170 ALA B N 1
ATOM 6092 C CA . ALA B 1 170 ? -5.742 4.539 6.527 1 86.19 170 ALA B CA 1
ATOM 6093 C C . ALA B 1 170 ? -7.031 3.91 7.039 1 86.19 170 ALA B C 1
ATOM 6095 O O . ALA B 1 170 ? -8.125 4.371 6.707 1 86.19 170 ALA B O 1
ATOM 6096 N N . GLU B 1 171 ? -6.93 2.879 7.895 1 87.81 171 GLU B N 1
ATOM 6097 C CA . GLU B 1 171 ? -8.094 2.145 8.383 1 87.81 171 GLU B CA 1
ATOM 6098 C C . GLU B 1 171 ? -8.953 3.02 9.289 1 87.81 171 GLU B C 1
ATOM 6100 O O . GLU B 1 171 ? -10.148 2.756 9.461 1 87.81 171 GLU B O 1
ATOM 6105 N N . PHE B 1 172 ? -8.359 4.09 9.773 1 90.31 172 PHE B N 1
ATOM 6106 C CA . PHE B 1 172 ? -9.078 4.938 10.719 1 90.31 172 PHE B CA 1
ATOM 6107 C C . PHE B 1 172 ? -9.43 6.277 10.086 1 90.31 172 PHE B C 1
ATOM 6109 O O . PHE B 1 172 ? -9.625 7.27 10.789 1 90.31 172 PHE B O 1
ATOM 6116 N N . ILE B 1 173 ? -9.531 6.367 8.906 1 90.31 173 ILE B N 1
ATOM 6117 C CA . ILE B 1 173 ? -9.789 7.605 8.172 1 90.31 173 ILE B CA 1
ATOM 6118 C C . ILE B 1 173 ? -11.164 8.156 8.547 1 90.31 173 ILE B C 1
ATOM 6120 O O . ILE B 1 173 ? -11.359 9.367 8.602 1 90.31 173 ILE B O 1
ATOM 6124 N N . THR B 1 174 ? -12.102 7.293 8.797 1 92.5 174 THR B N 1
ATOM 6125 C CA . THR B 1 174 ? -13.445 7.723 9.164 1 92.5 174 THR B CA 1
ATOM 6126 C C . THR B 1 174 ? -13.422 8.531 10.461 1 92.5 174 THR B C 1
ATOM 6128 O O . THR B 1 174 ? -14.117 9.539 10.586 1 92.5 174 THR B O 1
ATOM 6131 N N . ASP B 1 175 ? -12.625 8.109 11.336 1 94.62 175 ASP B N 1
ATOM 6132 C CA . ASP B 1 175 ? -12.484 8.82 12.602 1 94.62 175 ASP B CA 1
ATOM 6133 C C . ASP B 1 175 ? -11.836 10.188 12.398 1 94.62 175 ASP B C 1
ATOM 6135 O O . ASP B 1 175 ? -12.219 11.164 13.047 1 94.62 175 ASP B O 1
ATOM 6139 N N . ALA B 1 176 ? -10.836 10.203 11.555 1 93.62 176 ALA B N 1
ATOM 6140 C CA . ALA B 1 176 ? -10.156 11.461 11.266 1 93.62 176 ALA B CA 1
ATOM 6141 C C . ALA B 1 176 ? -11.109 12.469 10.633 1 93.62 176 ALA B C 1
ATOM 6143 O O . ALA B 1 176 ? -11.109 13.648 11 1 93.62 176 ALA B O 1
ATOM 6144 N N . VAL B 1 177 ? -11.938 11.992 9.766 1 95.75 177 VAL B N 1
ATOM 6145 C CA . VAL B 1 177 ? -12.906 12.852 9.102 1 95.75 177 VAL B CA 1
ATOM 6146 C C . VAL B 1 177 ? -13.938 13.344 10.109 1 95.75 177 VAL B C 1
ATOM 6148 O O . VAL B 1 177 ? -14.312 14.523 10.102 1 95.75 177 VAL B O 1
ATOM 6151 N N . GLN B 1 178 ? -14.375 12.492 10.914 1 95.94 178 GLN B N 1
ATOM 6152 C CA . GLN B 1 178 ? -15.336 12.867 11.938 1 95.94 178 GLN B CA 1
ATOM 6153 C C . GLN B 1 178 ? -14.773 13.938 12.867 1 95.94 178 GLN B C 1
ATOM 6155 O O . GLN B 1 178 ? -15.477 14.867 13.258 1 95.94 178 GLN B O 1
ATOM 6160 N N . PHE B 1 179 ? -13.57 13.758 13.195 1 96.5 179 PHE B N 1
ATOM 6161 C CA . PHE B 1 179 ? -12.891 14.734 14.031 1 96.5 179 PHE B CA 1
ATOM 6162 C C . PHE B 1 179 ? -12.852 16.094 13.344 1 96.5 179 PHE B C 1
ATOM 6164 O O . PHE B 1 179 ? -13.133 17.125 13.969 1 96.5 179 PHE B O 1
ATOM 6171 N N . ALA B 1 180 ? -12.477 16.094 12.148 1 95.81 180 ALA B N 1
ATOM 6172 C CA . ALA B 1 180 ? -12.398 17.344 11.375 1 95.81 180 ALA B CA 1
ATOM 6173 C C . ALA B 1 180 ? -13.758 18.016 11.297 1 95.81 180 ALA B C 1
ATOM 6175 O O . ALA B 1 180 ? -13.859 19.234 11.508 1 95.81 180 ALA B O 1
ATOM 6176 N N . LEU B 1 181 ? -14.789 17.266 11.039 1 96.94 181 LEU B N 1
ATOM 6177 C CA . LEU B 1 181 ? -16.141 17.812 10.938 1 96.94 181 LEU B CA 1
ATOM 6178 C C . LEU B 1 181 ? -16.578 18.406 12.266 1 96.94 181 LEU B C 1
ATOM 6180 O O . LEU B 1 181 ? -17.266 19.438 12.289 1 96.94 181 LEU B O 1
ATOM 6184 N N . GLU B 1 182 ? -16.219 17.797 13.266 1 96.81 182 GLU B N 1
ATOM 6185 C CA . GLU B 1 182 ? -16.531 18.312 14.602 1 96.81 182 GLU B CA 1
ATOM 6186 C C . GLU B 1 182 ? -15.891 19.672 14.844 1 96.81 182 GLU B C 1
ATOM 6188 O O . GLU B 1 182 ? -16.547 20.594 15.32 1 96.81 182 GLU B O 1
ATOM 6193 N N . LYS B 1 183 ? -14.656 19.766 14.508 1 96 183 LYS B N 1
ATOM 6194 C CA . LYS B 1 183 ? -13.938 21.016 14.695 1 96 183 LYS B CA 1
ATOM 6195 C C . LYS B 1 183 ? -14.523 22.125 13.812 1 96 183 LYS B C 1
ATOM 6197 O O . LYS B 1 183 ? -14.688 23.25 14.266 1 96 183 LYS B O 1
ATOM 6202 N N . ILE B 1 184 ? -14.867 21.781 12.656 1 95.81 184 ILE B N 1
ATOM 6203 C CA . ILE B 1 184 ? -15.43 22.734 11.711 1 95.81 184 ILE B CA 1
ATOM 6204 C C . ILE B 1 184 ? -16.812 23.188 12.195 1 95.81 184 ILE B C 1
ATOM 6206 O O . ILE B 1 184 ? -17.109 24.391 12.195 1 95.81 184 ILE B O 1
ATOM 6210 N N . GLY B 1 185 ? -17.594 22.266 12.578 1 95.56 185 GLY B N 1
ATOM 6211 C CA . GLY B 1 185 ? -18.922 22.578 13.07 1 95.56 185 GLY B CA 1
ATOM 6212 C C . GLY B 1 185 ? -18.906 23.5 14.281 1 95.56 185 GLY B C 1
ATOM 6213 O O . GLY B 1 185 ? -19.672 24.469 14.344 1 95.56 185 GLY B O 1
ATOM 6214 N N . GLU B 1 186 ? -18.016 23.25 15.148 1 93.88 186 GLU B N 1
ATOM 6215 C CA . GLU B 1 186 ? -17.906 24.047 16.359 1 93.88 186 GLU B CA 1
ATOM 6216 C C . GLU B 1 186 ? -17.422 25.469 16.047 1 93.88 186 GLU B C 1
ATOM 6218 O O . GLU B 1 186 ? -17.969 26.438 16.562 1 93.88 186 GLU B O 1
ATOM 6223 N N . TYR B 1 187 ? -16.516 25.516 15.211 1 93 187 TYR B N 1
ATOM 6224 C CA . TYR B 1 187 ? -15.938 26.812 14.883 1 93 187 TYR B CA 1
ATOM 6225 C C . TYR B 1 187 ? -16.953 27.672 14.141 1 93 187 TYR B C 1
ATOM 6227 O O . TYR B 1 187 ? -17.016 28.891 14.359 1 93 187 TYR B O 1
ATOM 6235 N N . THR B 1 188 ? -17.75 27.078 13.281 1 93 188 THR B N 1
ATOM 6236 C CA . THR B 1 188 ? -18.672 27.844 12.445 1 93 188 THR B CA 1
ATOM 6237 C C . THR B 1 188 ? -20.031 27.969 13.125 1 93 188 THR B C 1
ATOM 6239 O O . THR B 1 188 ? -20.953 28.547 12.555 1 93 188 THR B O 1
ATOM 6242 N N . SER B 1 189 ? -20.156 27.406 14.227 1 91.62 189 SER B N 1
ATOM 6243 C CA . SER B 1 189 ? -21.422 27.375 14.953 1 91.62 189 SER B CA 1
ATOM 6244 C C . SER B 1 189 ? -22.531 26.781 14.102 1 91.62 189 SER B C 1
ATOM 6246 O O . SER B 1 189 ? -23.641 27.312 14.055 1 91.62 189 SER B O 1
ATOM 6248 N N . ALA B 1 190 ? -22.188 25.797 13.383 1 94.94 190 ALA B N 1
ATOM 6249 C CA . ALA B 1 190 ? -23.156 25.109 12.539 1 94.94 190 ALA B CA 1
ATOM 6250 C C . ALA B 1 190 ? -23.984 24.125 13.344 1 94.94 190 ALA B C 1
ATOM 6252 O O . ALA B 1 190 ? -23.625 23.75 14.469 1 94.94 190 ALA B O 1
ATOM 6253 N N . ASP B 1 191 ? -25.125 23.844 12.773 1 95.81 191 ASP B N 1
ATOM 6254 C CA . ASP B 1 191 ? -25.953 22.797 13.367 1 95.81 191 ASP B CA 1
ATOM 6255 C C . ASP B 1 191 ? -25.547 21.422 12.852 1 95.81 191 ASP B C 1
ATOM 6257 O O . ASP B 1 191 ? -25.688 20.422 13.555 1 95.81 191 ASP B O 1
ATOM 6261 N N . ARG B 1 192 ? -25.078 21.469 11.656 1 95.19 192 ARG B N 1
ATOM 6262 C CA . ARG B 1 192 ? -24.641 20.219 11.023 1 95.19 192 ARG B CA 1
ATOM 6263 C C . ARG B 1 192 ? -23.469 20.484 10.078 1 95.19 192 ARG B C 1
ATOM 6265 O O . ARG B 1 192 ? -23.453 21.484 9.367 1 95.19 192 ARG B O 1
ATOM 6272 N N . ALA B 1 193 ? -22.531 19.641 10.148 1 96.94 193 ALA B N 1
ATOM 6273 C CA . ALA B 1 193 ? -21.469 19.562 9.148 1 96.94 193 ALA B CA 1
ATOM 6274 C C . ALA B 1 193 ? -21.469 18.203 8.453 1 96.94 193 ALA B C 1
ATOM 6276 O O . ALA B 1 193 ? -21.75 17.172 9.078 1 96.94 193 ALA B O 1
ATOM 6277 N N . PHE B 1 194 ? -21.172 18.266 7.117 1 95.69 194 PHE B N 1
ATOM 6278 C CA . PHE B 1 194 ? -21.359 16.984 6.418 1 95.69 194 PHE B CA 1
ATOM 6279 C C . PHE B 1 194 ? -20.375 16.875 5.262 1 95.69 194 PHE B C 1
ATOM 6281 O O . PHE B 1 194 ? -19.766 17.859 4.852 1 95.69 194 PHE B O 1
ATOM 6288 N N . ILE B 1 195 ? -20.297 15.656 4.848 1 96.19 195 ILE B N 1
ATOM 6289 C CA . ILE B 1 195 ? -19.594 15.336 3.613 1 96.19 195 ILE B CA 1
ATOM 6290 C C . ILE B 1 195 ? -20.438 14.414 2.75 1 96.19 195 ILE B C 1
ATOM 6292 O O . ILE B 1 195 ? -21 13.43 3.244 1 96.19 195 ILE B O 1
ATOM 6296 N N . MET B 1 196 ? -20.594 14.773 1.523 1 94.44 196 MET B N 1
ATOM 6297 C CA . MET B 1 196 ? -21.219 13.93 0.503 1 94.44 196 MET B CA 1
ATOM 6298 C C . MET B 1 196 ? -20.172 13.469 -0.518 1 94.44 196 MET B C 1
ATOM 6300 O O . MET B 1 196 ? -19.344 14.266 -0.962 1 94.44 196 MET B O 1
ATOM 6304 N N . GLU B 1 197 ? -20.281 12.289 -0.841 1 94.56 197 GLU B N 1
ATOM 6305 C CA . GLU B 1 197 ? -19.328 11.766 -1.81 1 94.56 197 GLU B CA 1
ATOM 6306 C C . GLU B 1 197 ? -20.031 11.305 -3.084 1 94.56 197 GLU B C 1
ATOM 6308 O O . GLU B 1 197 ? -21.172 10.844 -3.037 1 94.56 197 GLU B O 1
ATOM 6313 N N . ILE B 1 198 ? -19.328 11.336 -4.152 1 94 198 ILE B N 1
ATOM 6314 C CA . ILE B 1 198 ? -19.844 10.922 -5.449 1 94 198 ILE B CA 1
ATOM 6315 C C . ILE B 1 198 ? -19.609 9.43 -5.648 1 94 198 ILE B C 1
ATOM 6317 O O . ILE B 1 198 ? -18.531 8.914 -5.309 1 94 198 ILE B O 1
ATOM 6321 N N . SER B 1 199 ? -20.531 8.812 -6.277 1 92.88 199 SER B N 1
ATOM 6322 C CA . SER B 1 199 ? -20.453 7.379 -6.52 1 92.88 199 SER B CA 1
ATOM 6323 C C . SER B 1 199 ? -19.391 7.051 -7.57 1 92.88 199 SER B C 1
ATOM 6325 O O . SER B 1 199 ? -18.938 7.941 -8.289 1 92.88 199 SER B O 1
ATOM 6327 N N . GLN B 1 200 ? -19.047 5.859 -7.629 1 87.19 200 GLN B N 1
ATOM 6328 C CA . GLN B 1 200 ? -18.016 5.41 -8.562 1 87.19 200 GLN B CA 1
ATOM 6329 C C . GLN B 1 200 ? -18.438 5.656 -10.008 1 87.19 200 GLN B C 1
ATOM 6331 O O . GLN B 1 200 ? -17.625 6.008 -10.852 1 87.19 200 GLN B O 1
ATOM 6336 N N . ASP B 1 201 ? -19.719 5.457 -10.234 1 89.44 201 ASP B N 1
ATOM 6337 C CA . ASP B 1 201 ? -20.234 5.664 -11.586 1 89.44 201 ASP B CA 1
ATOM 6338 C C . ASP B 1 201 ? -20.5 7.145 -11.852 1 89.44 201 ASP B C 1
ATOM 6340 O O . ASP B 1 201 ? -20.922 7.516 -12.945 1 89.44 201 ASP B O 1
ATOM 6344 N N . ARG B 1 202 ? -20.359 8 -10.875 1 90.56 202 ARG B N 1
ATOM 6345 C CA . ARG B 1 202 ? -20.469 9.453 -10.953 1 90.56 202 ARG B CA 1
ATOM 6346 C C . ARG B 1 202 ? -21.875 9.891 -11.305 1 90.56 202 ARG B C 1
ATOM 6348 O O . ARG B 1 202 ? -22.078 10.891 -12.008 1 90.56 202 ARG B O 1
ATOM 6355 N N . GLN B 1 203 ? -22.75 9.078 -10.859 1 91.5 203 GLN B N 1
ATOM 6356 C CA . GLN B 1 203 ? -24.141 9.391 -11.188 1 91.5 203 GLN B CA 1
ATOM 6357 C C . GLN B 1 203 ? -24.906 9.898 -9.961 1 91.5 203 GLN B C 1
ATOM 6359 O O . GLN B 1 203 ? -25.922 10.578 -10.086 1 91.5 203 GLN B O 1
ATOM 6364 N N . SER B 1 204 ? -24.344 9.477 -8.922 1 93.75 204 SER B N 1
ATOM 6365 C CA . SER B 1 204 ? -25.062 9.836 -7.703 1 93.75 204 SER B CA 1
ATOM 6366 C C . SER B 1 204 ? -24.109 10.289 -6.609 1 93.75 204 SER B C 1
ATOM 6368 O O . SER B 1 204 ? -22.891 10.141 -6.742 1 93.75 204 SER B O 1
ATOM 6370 N N . MET B 1 205 ? -24.734 10.969 -5.602 1 92.19 205 MET B N 1
ATOM 6371 C CA . MET B 1 205 ? -24 11.383 -4.41 1 92.19 205 MET B CA 1
ATOM 6372 C C . MET B 1 205 ? -24.734 10.945 -3.145 1 92.19 205 MET B C 1
ATOM 6374 O O . MET B 1 205 ? -25.969 10.906 -3.113 1 92.19 205 MET B O 1
ATOM 6378 N N . SER B 1 206 ? -23.922 10.648 -2.129 1 93.56 206 SER B N 1
ATOM 6379 C CA . SER B 1 206 ? -24.516 10.188 -0.874 1 93.56 206 SER B CA 1
ATOM 6380 C C . SER B 1 206 ? -23.812 10.812 0.325 1 93.56 206 SER B C 1
ATOM 6382 O O . SER B 1 206 ? -22.609 11.078 0.277 1 93.56 206 SER B O 1
ATOM 6384 N N . PHE B 1 207 ? -24.625 11.031 1.393 1 92.19 207 PHE B N 1
ATOM 6385 C CA . PHE B 1 207 ? -24.016 11.422 2.664 1 92.19 207 PHE B CA 1
ATOM 6386 C C . PHE B 1 207 ? -23.141 10.305 3.217 1 92.19 207 PHE B C 1
ATOM 6388 O O . PHE B 1 207 ? -23.594 9.164 3.338 1 92.19 207 PHE B O 1
ATOM 6395 N N . THR B 1 208 ? -21.938 10.641 3.465 1 92 208 THR B N 1
ATOM 6396 C CA . THR B 1 208 ? -21.047 9.617 3.988 1 92 208 THR B CA 1
ATOM 6397 C C . THR B 1 208 ? -20.641 9.938 5.426 1 92 208 THR B C 1
ATOM 6399 O O . THR B 1 208 ? -20.422 9.023 6.23 1 92 208 THR B O 1
ATOM 6402 N N . HIS B 1 209 ? -20.422 11.234 5.75 1 95 209 HIS B N 1
ATOM 6403 C CA . HIS B 1 209 ? -20.062 11.672 7.09 1 95 209 HIS B CA 1
ATOM 6404 C C . HIS B 1 209 ? -20.922 12.852 7.539 1 95 209 HIS B C 1
ATOM 6406 O O . HIS B 1 209 ? -21.297 13.688 6.723 1 95 209 HIS B O 1
ATOM 6412 N N . GLU B 1 210 ? -21.188 12.797 8.883 1 94.94 210 GLU B N 1
ATOM 6413 C CA . GLU B 1 210 ? -21.984 13.891 9.422 1 94.94 210 GLU B CA 1
ATOM 6414 C C . GLU B 1 210 ? -21.641 14.156 10.883 1 94.94 210 GLU B C 1
ATOM 6416 O O . GLU B 1 210 ? -21.359 13.227 11.641 1 94.94 210 GLU B O 1
ATOM 6421 N N . TRP B 1 211 ? -21.516 15.367 11.156 1 96.44 211 TRP B N 1
ATOM 6422 C CA . TRP B 1 211 ? -21.453 15.82 12.539 1 96.44 211 TRP B CA 1
ATOM 6423 C C . TRP B 1 211 ? -22.703 16.641 12.898 1 96.44 211 TRP B C 1
ATOM 6425 O O . TRP B 1 211 ? -23.109 17.516 12.133 1 96.44 211 TRP B O 1
ATOM 6435 N N . LEU B 1 212 ? -23.219 16.328 14.07 1 95.38 212 LEU B N 1
ATOM 6436 C CA . LEU B 1 212 ? -24.469 16.969 14.477 1 95.38 212 LEU B CA 1
ATOM 6437 C C . LEU B 1 212 ? -24.297 17.688 15.812 1 95.38 212 LEU B C 1
ATOM 6439 O O . LEU B 1 212 ? -23.719 17.141 16.75 1 95.38 212 LEU B O 1
ATOM 6443 N N . ASN B 1 213 ? -24.781 18.875 15.75 1 93.81 213 ASN B N 1
ATOM 6444 C CA . ASN B 1 213 ? -24.906 19.578 17.016 1 93.81 213 ASN B CA 1
ATOM 6445 C C . ASN B 1 213 ? -26.031 19.016 17.875 1 93.81 213 ASN B C 1
ATOM 6447 O O . ASN B 1 213 ? -26.844 18.234 17.391 1 93.81 213 ASN B O 1
ATOM 6451 N N . GLU B 1 214 ? -26.031 19.391 19.125 1 90.81 214 GLU B N 1
ATOM 6452 C CA . GLU B 1 214 ? -27.031 18.859 20.047 1 90.81 214 GLU B CA 1
ATOM 6453 C C . GLU B 1 214 ? -28.453 19.125 19.547 1 90.81 214 GLU B C 1
ATOM 6455 O O . GLU B 1 214 ? -28.781 20.266 19.203 1 90.81 214 GLU B O 1
ATOM 6460 N N . GLY B 1 215 ? -29.312 18.094 19.391 1 87.38 215 GLY B N 1
ATOM 6461 C CA . GLY B 1 215 ? -30.719 18.234 19.062 1 87.38 215 GLY B CA 1
ATOM 6462 C C . GLY B 1 215 ? -31 18.203 17.578 1 87.38 215 GLY B C 1
ATOM 6463 O O . GLY B 1 215 ? -32.156 18.344 17.141 1 87.38 215 GLY B O 1
ATOM 6464 N N . VAL B 1 216 ? -30.031 18.094 16.797 1 90.69 216 VAL B N 1
ATOM 6465 C CA . VAL B 1 216 ? -30.219 18.125 15.352 1 90.69 216 VAL B CA 1
ATOM 6466 C C . VAL B 1 216 ? -30.344 16.688 14.82 1 90.69 216 VAL B C 1
ATOM 6468 O O . VAL B 1 216 ? -29.625 15.797 15.273 1 90.69 216 VAL B O 1
ATOM 6471 N N . GLU B 1 217 ? -31.266 16.484 13.867 1 86.94 217 GLU B N 1
ATOM 6472 C CA . GLU B 1 217 ? -31.484 15.164 13.297 1 86.94 217 GLU B CA 1
ATOM 6473 C C . GLU B 1 217 ? -30.547 14.906 12.117 1 86.94 217 GLU B C 1
ATOM 6475 O O . GLU B 1 217 ? -30.172 15.836 11.398 1 86.94 217 GLU B O 1
ATOM 6480 N N . SER B 1 218 ? -30.297 13.656 11.969 1 89.81 218 SER B N 1
ATOM 6481 C CA . SER B 1 218 ? -29.391 13.258 10.891 1 89.81 218 SER B CA 1
ATOM 6482 C C . SER B 1 218 ? -30.109 13.273 9.539 1 89.81 218 SER B C 1
ATOM 6484 O O . SER B 1 218 ? -31.297 12.984 9.453 1 89.81 218 SER B O 1
ATOM 6486 N N . ALA B 1 219 ? -29.344 13.602 8.508 1 81.5 219 ALA B N 1
ATOM 6487 C CA . ALA B 1 219 ? -29.891 13.641 7.152 1 81.5 219 ALA B CA 1
ATOM 6488 C C . ALA B 1 219 ? -29.438 12.422 6.348 1 81.5 219 ALA B C 1
ATOM 6490 O O . ALA B 1 219 ? -29.781 12.281 5.172 1 81.5 219 ALA B O 1
ATOM 6491 N N . VAL B 1 220 ? -28.734 11.57 6.879 1 80.75 220 VAL B N 1
ATOM 6492 C CA . VAL B 1 220 ? -28.109 10.461 6.176 1 80.75 220 VAL B CA 1
ATOM 6493 C C . VAL B 1 220 ? -29.172 9.562 5.562 1 80.75 220 VAL B C 1
ATOM 6495 O O . VAL B 1 220 ? -29 9.047 4.457 1 80.75 220 VAL B O 1
ATOM 6498 N N . LEU B 1 221 ? -30.172 9.367 6.219 1 77.38 221 LEU B N 1
ATOM 6499 C CA . LEU B 1 221 ? -31.219 8.469 5.746 1 77.38 221 LEU B CA 1
ATOM 6500 C C . LEU B 1 221 ? -31.922 9.055 4.523 1 77.38 221 LEU B C 1
ATOM 6502 O O . LEU B 1 221 ? -32.344 8.312 3.641 1 77.38 221 LEU B O 1
ATOM 6506 N N . VAL B 1 222 ? -31.938 10.344 4.457 1 76.44 222 VAL B N 1
ATOM 6507 C CA . VAL B 1 222 ? -32.688 11 3.387 1 76.44 222 VAL B CA 1
ATOM 6508 C C . VAL B 1 222 ? -31.734 11.305 2.221 1 76.44 222 VAL B C 1
ATOM 6510 O O . VAL B 1 222 ? -32.188 11.414 1.073 1 76.44 222 VAL B O 1
ATOM 6513 N N . GLY B 1 223 ? -30.578 11.336 2.479 1 80.25 223 GLY B N 1
ATOM 6514 C CA . GLY B 1 223 ? -29.656 11.82 1.475 1 80.25 223 GLY B CA 1
ATOM 6515 C C . GLY B 1 223 ? -28.75 10.734 0.924 1 80.25 223 GLY B C 1
ATOM 6516 O O . GLY B 1 223 ? -27.531 10.898 0.866 1 80.25 223 GLY B O 1
ATOM 6517 N N . GLN B 1 224 ? -29.375 9.727 0.495 1 85.38 224 GLN B N 1
ATOM 6518 C CA . GLN B 1 224 ? -28.609 8.656 -0.124 1 85.38 224 GLN B CA 1
ATOM 6519 C C . GLN B 1 224 ? -28.906 8.547 -1.615 1 85.38 224 GLN B C 1
ATOM 6521 O O . GLN B 1 224 ? -30.062 8.695 -2.031 1 85.38 224 GLN B O 1
ATOM 6526 N N . ASP B 1 225 ? -27.891 8.398 -2.4 1 88.44 225 ASP B N 1
ATOM 6527 C CA . ASP B 1 225 ? -27.953 8.18 -3.842 1 88.44 225 ASP B CA 1
ATOM 6528 C C . ASP B 1 225 ? -28.703 9.297 -4.547 1 88.44 225 ASP B C 1
ATOM 6530 O O . ASP B 1 225 ? -29.625 9.031 -5.336 1 88.44 225 ASP B O 1
ATOM 6534 N N . LEU B 1 226 ? -28.391 10.43 -4.199 1 87.31 226 LEU B N 1
ATOM 6535 C CA . LEU B 1 226 ? -28.984 11.602 -4.836 1 87.31 226 LEU B CA 1
ATOM 6536 C C . LEU B 1 226 ? -28.422 11.797 -6.238 1 87.31 226 LEU B C 1
ATOM 6538 O O . LEU B 1 226 ? -27.203 11.898 -6.414 1 87.31 226 LEU B O 1
ATOM 6542 N N . PRO B 1 227 ? -29.266 11.875 -7.168 1 89 227 PRO B N 1
ATOM 6543 C CA . PRO B 1 227 ? -28.766 12.016 -8.539 1 89 227 PRO B CA 1
ATOM 6544 C C . PRO B 1 227 ? -28.062 13.359 -8.781 1 89 227 PRO B C 1
ATOM 6546 O O . PRO B 1 227 ? -28.641 14.414 -8.492 1 89 227 PRO B O 1
ATOM 6549 N N . ILE B 1 228 ? -26.984 13.359 -9.367 1 88.81 228 ILE B N 1
ATOM 6550 C CA . ILE B 1 228 ? -26.203 14.562 -9.648 1 88.81 228 ILE B CA 1
ATOM 6551 C C . ILE B 1 228 ? -26.875 15.367 -10.758 1 88.81 228 ILE B C 1
ATOM 6553 O O . ILE B 1 228 ? -26.766 16.594 -10.797 1 88.81 228 ILE B O 1
ATOM 6557 N N . SER B 1 229 ? -27.531 14.633 -11.57 1 84.56 229 SER B N 1
ATOM 6558 C CA . SER B 1 229 ? -28.219 15.266 -12.695 1 84.56 229 SER B CA 1
ATOM 6559 C C . SER B 1 229 ? -29.297 16.234 -12.219 1 84.56 229 SER B C 1
ATOM 6561 O O . SER B 1 229 ? -29.688 17.141 -12.953 1 84.56 229 SER B O 1
ATOM 6563 N N . SER B 1 230 ? -29.719 16.078 -11.047 1 81.75 230 SER B N 1
ATOM 6564 C CA . SER B 1 230 ? -30.781 16.922 -10.5 1 81.75 230 SER B CA 1
ATOM 6565 C C . SER B 1 230 ? -30.203 18.234 -9.961 1 81.75 230 SER B C 1
ATOM 6567 O O . SER B 1 230 ? -30.969 19.156 -9.656 1 81.75 230 SER B O 1
ATOM 6569 N N . MET B 1 231 ? -29.016 18.328 -9.906 1 82.62 231 MET B N 1
ATOM 6570 C CA . MET B 1 231 ? -28.391 19.531 -9.352 1 82.62 231 MET B CA 1
ATOM 6571 C C . MET B 1 231 ? -28.297 20.625 -10.398 1 82.62 231 MET B C 1
ATOM 6573 O O . MET B 1 231 ? -28.125 20.359 -11.594 1 82.62 231 MET B O 1
ATOM 6577 N N . ASN B 1 232 ? -28.422 21.797 -9.914 1 85.19 232 ASN B N 1
ATOM 6578 C CA . ASN B 1 232 ? -28.234 22.953 -10.789 1 85.19 232 ASN B CA 1
ATOM 6579 C C . ASN B 1 232 ? -26.828 23 -11.375 1 85.19 232 ASN B C 1
ATOM 6581 O O . ASN B 1 232 ? -25.844 22.984 -10.633 1 85.19 232 ASN B O 1
ATOM 6585 N N . PRO B 1 233 ? -26.719 23.094 -12.664 1 86.56 233 PRO B N 1
ATOM 6586 C CA . PRO B 1 233 ? -25.406 23.078 -13.312 1 86.56 233 PRO B CA 1
ATOM 6587 C C . PRO B 1 233 ? -24.516 24.219 -12.852 1 86.56 233 PRO B C 1
ATOM 6589 O O . PRO B 1 233 ? -23.297 24.062 -12.758 1 86.56 233 PRO B O 1
ATOM 6592 N N . GLU B 1 234 ? -25.109 25.281 -12.57 1 86.25 234 GLU B N 1
ATOM 6593 C CA . GLU B 1 234 ? -24.312 26.422 -12.125 1 86.25 234 GLU B CA 1
ATOM 6594 C C . GLU B 1 234 ? -23.688 26.156 -10.758 1 86.25 234 GLU B C 1
ATOM 6596 O O . GLU B 1 234 ? -22.516 26.484 -10.531 1 86.25 234 GLU B O 1
ATOM 6601 N N . ASN B 1 235 ? -24.469 25.609 -9.938 1 87.25 235 ASN B N 1
ATOM 6602 C CA . ASN B 1 235 ? -23.953 25.266 -8.617 1 87.25 235 ASN B CA 1
ATOM 6603 C C . ASN B 1 235 ? -22.844 24.219 -8.703 1 87.25 235 ASN B C 1
ATOM 6605 O O . ASN B 1 235 ? -21.844 24.312 -7.992 1 87.25 235 ASN B O 1
ATOM 6609 N N . LEU B 1 236 ? -23.078 23.359 -9.586 1 87.94 236 LEU B N 1
ATOM 6610 C CA . LEU B 1 236 ? -22.078 22.328 -9.781 1 87.94 236 LEU B CA 1
ATOM 6611 C C . LEU B 1 236 ? -20.781 22.906 -10.312 1 87.94 236 LEU B C 1
ATOM 6613 O O . LEU B 1 236 ? -19.688 22.469 -9.922 1 87.94 236 LEU B O 1
ATOM 6617 N N . ALA B 1 237 ? -20.891 23.797 -11.156 1 89.19 237 ALA B N 1
ATOM 6618 C CA . ALA B 1 237 ? -19.719 24.453 -11.719 1 89.19 237 ALA B CA 1
ATOM 6619 C C . ALA B 1 237 ? -18.938 25.188 -10.641 1 89.19 237 ALA B C 1
ATOM 6621 O O . ALA B 1 237 ? -17.703 25.203 -10.656 1 89.19 237 ALA B O 1
ATOM 6622 N N . ILE B 1 238 ? -19.656 25.766 -9.766 1 89.88 238 ILE B N 1
ATOM 6623 C CA . ILE B 1 238 ? -19.016 26.484 -8.672 1 89.88 238 ILE B CA 1
ATOM 6624 C C . ILE B 1 238 ? -18.203 25.5 -7.816 1 89.88 238 ILE B C 1
ATOM 6626 O O . ILE B 1 238 ? -17.047 25.766 -7.492 1 89.88 238 ILE B O 1
ATOM 6630 N N . LEU B 1 239 ? -18.797 24.469 -7.531 1 89.88 239 LEU B N 1
ATOM 6631 C CA . LEU B 1 239 ? -18.172 23.469 -6.68 1 89.88 239 LEU B CA 1
ATOM 6632 C C . LEU B 1 239 ? -16.969 22.828 -7.371 1 89.88 239 LEU B C 1
ATOM 6634 O O . LEU B 1 239 ? -15.984 22.469 -6.719 1 89.88 239 LEU B O 1
ATOM 6638 N N . MET B 1 240 ? -17 22.75 -8.633 1 87.44 240 MET B N 1
ATOM 6639 C CA . MET B 1 240 ? -15.922 22.141 -9.422 1 87.44 240 MET B CA 1
ATOM 6640 C C . MET B 1 240 ? -14.734 23.094 -9.547 1 87.44 240 MET B C 1
ATOM 6642 O O . MET B 1 240 ? -13.609 22.656 -9.781 1 87.44 240 MET B O 1
ATOM 6646 N N . ASN B 1 241 ? -14.977 24.328 -9.391 1 82.19 241 ASN B N 1
ATOM 6647 C CA . ASN B 1 241 ? -13.922 25.328 -9.609 1 82.19 241 ASN B CA 1
ATOM 6648 C C . ASN B 1 241 ? -13.492 25.969 -8.297 1 82.19 241 ASN B C 1
ATOM 6650 O O . ASN B 1 241 ? -13.266 27.188 -8.242 1 82.19 241 ASN B O 1
ATOM 6654 N N . ASP B 1 242 ? -13.453 25.297 -7.324 1 73.19 242 ASP B N 1
ATOM 6655 C CA . ASP B 1 242 ? -12.961 25.703 -6.012 1 73.19 242 ASP B CA 1
ATOM 6656 C C . ASP B 1 242 ? -13.797 26.844 -5.445 1 73.19 242 ASP B C 1
ATOM 6658 O O . ASP B 1 242 ? -13.305 27.641 -4.637 1 73.19 242 ASP B O 1
ATOM 6662 N N . GLY B 1 243 ? -14.953 26.906 -5.918 1 80.81 243 GLY B N 1
ATOM 6663 C CA . GLY B 1 243 ? -15.836 27.922 -5.387 1 80.81 243 GLY B CA 1
ATOM 6664 C C . GLY B 1 243 ? -16.625 27.453 -4.18 1 80.81 243 GLY B C 1
ATOM 6665 O O . GLY B 1 243 ? -16.734 26.25 -3.93 1 80.81 243 GLY B O 1
ATOM 6666 N N . ILE B 1 244 ? -17.094 28.453 -3.412 1 90.31 244 ILE B N 1
ATOM 6667 C CA . ILE B 1 244 ? -17.938 28.188 -2.246 1 90.31 244 ILE B CA 1
ATOM 6668 C C . ILE B 1 244 ? -19.391 28.516 -2.568 1 90.31 244 ILE B C 1
ATOM 6670 O O . ILE B 1 244 ? -19.688 29.578 -3.102 1 90.31 244 ILE B O 1
ATOM 6674 N N . LEU B 1 245 ? -20.172 27.578 -2.396 1 91.19 245 LEU B N 1
ATOM 6675 C CA . LEU B 1 245 ? -21.609 27.781 -2.57 1 91.19 245 LEU B CA 1
ATOM 6676 C C . LEU B 1 245 ? -22.25 28.281 -1.279 1 91.19 245 LEU B C 1
ATOM 6678 O O . LEU B 1 245 ? -22.266 27.562 -0.274 1 91.19 245 LEU B O 1
ATOM 6682 N N . PHE B 1 246 ? -22.641 29.438 -1.338 1 90.75 246 PHE B N 1
ATOM 6683 C CA . PHE B 1 246 ? -23.219 30.094 -0.174 1 90.75 246 PHE B CA 1
ATOM 6684 C C . PHE B 1 246 ? -24.703 30.375 -0.397 1 90.75 246 PHE B C 1
ATOM 6686 O O . PHE B 1 246 ? -25.078 31.047 -1.359 1 90.75 246 PHE B O 1
ATOM 6693 N N . MET B 1 247 ? -25.516 29.766 0.48 1 88.75 247 MET B N 1
ATOM 6694 C CA . MET B 1 247 ? -26.953 29.984 0.465 1 88.75 247 MET B CA 1
ATOM 6695 C C . MET B 1 247 ? -27.453 30.484 1.821 1 88.75 247 MET B C 1
ATOM 6697 O O . MET B 1 247 ? -27.766 29.688 2.705 1 88.75 247 MET B O 1
ATOM 6701 N N . PRO B 1 248 ? -27.672 31.766 1.971 1 88.19 248 PRO B N 1
ATOM 6702 C CA . PRO B 1 248 ? -28.016 32.312 3.279 1 88.19 248 PRO B CA 1
ATOM 6703 C C . PRO B 1 248 ? -29.438 31.984 3.713 1 88.19 248 PRO B C 1
ATOM 6705 O O . PRO B 1 248 ? -29.734 31.922 4.91 1 88.19 248 PRO B O 1
ATOM 6708 N N . ASP B 1 249 ? -30.281 31.812 2.697 1 91 249 ASP B N 1
ATOM 6709 C CA . ASP B 1 249 ? -31.672 31.531 3.01 1 91 249 ASP B CA 1
ATOM 6710 C C . ASP B 1 249 ? -32.312 30.641 1.943 1 91 249 ASP B C 1
ATOM 6712 O O . ASP B 1 249 ? -32.5 31.062 0.804 1 91 249 ASP B O 1
ATOM 6716 N N . SER B 1 250 ? -32.688 29.5 2.406 1 85.62 250 SER B N 1
ATOM 6717 C CA . SER B 1 250 ? -33.281 28.516 1.479 1 85.62 250 SER B CA 1
ATOM 6718 C C . SER B 1 250 ? -34.594 29.016 0.897 1 85.62 250 SER B C 1
ATOM 6720 O O . SER B 1 250 ? -35 28.578 -0.177 1 85.62 250 SER B O 1
ATOM 6722 N N . ARG B 1 251 ? -35.219 29.875 1.478 1 85.81 251 ARG B N 1
ATOM 6723 C CA . ARG B 1 251 ? -36.531 30.375 1.028 1 85.81 251 ARG B CA 1
ATOM 6724 C C . ARG B 1 251 ? -36.375 31.297 -0.176 1 85.81 251 ARG B C 1
ATOM 6726 O O . ARG B 1 251 ? -37.344 31.562 -0.89 1 85.81 251 ARG B O 1
ATOM 6733 N N . GLU B 1 252 ? -35.125 31.719 -0.37 1 86.06 252 GLU B N 1
ATOM 6734 C CA . GLU B 1 252 ? -34.875 32.594 -1.513 1 86.06 252 GLU B CA 1
ATOM 6735 C C . GLU B 1 252 ? -34.688 31.781 -2.789 1 86.06 252 GLU B C 1
ATOM 6737 O O . GLU B 1 252 ? -34.656 32.344 -3.889 1 86.06 252 GLU B O 1
ATOM 6742 N N . LEU B 1 253 ? -34.594 30.547 -2.609 1 84.94 253 LEU B N 1
ATOM 6743 C CA . LEU B 1 253 ? -34.438 29.672 -3.773 1 84.94 253 LEU B CA 1
ATOM 6744 C C . LEU B 1 253 ? -35.75 29.516 -4.527 1 84.94 253 LEU B C 1
ATOM 6746 O O . LEU B 1 253 ? -36.812 29.625 -3.934 1 84.94 253 LEU B O 1
ATOM 6750 N N . PRO B 1 254 ? -35.562 29.312 -5.848 1 82.38 254 PRO B N 1
ATOM 6751 C CA . PRO B 1 254 ? -36.781 29.172 -6.652 1 82.38 254 PRO B CA 1
ATOM 6752 C C . PRO B 1 254 ? -37.656 28.016 -6.184 1 82.38 254 PRO B C 1
ATOM 6754 O O . PRO B 1 254 ? -37.156 26.953 -5.812 1 82.38 254 PRO B O 1
ATOM 6757 N N . GLU B 1 255 ? -38.938 28.344 -6.289 1 80.25 255 GLU B N 1
ATOM 6758 C CA . GLU B 1 255 ? -39.906 27.328 -5.91 1 80.25 255 GLU B CA 1
ATOM 6759 C C . GLU B 1 255 ? -39.875 26.141 -6.879 1 80.25 255 GLU B C 1
ATOM 6761 O O . GLU B 1 255 ? -39.75 26.328 -8.094 1 80.25 255 GLU B O 1
ATOM 6766 N N . GLY B 1 256 ? -39.812 24.891 -6.41 1 73.81 256 GLY B N 1
ATOM 6767 C CA . GLY B 1 256 ? -39.812 23.703 -7.238 1 73.81 256 GLY B CA 1
ATOM 6768 C C . GLY B 1 256 ? -38.438 23.125 -7.504 1 73.81 256 GLY B C 1
ATOM 6769 O O . GLY B 1 256 ? -38.312 22.047 -8.07 1 73.81 256 GLY B O 1
ATOM 6770 N N . SER B 1 257 ? -37.531 23.984 -7.121 1 78.31 257 SER B N 1
ATOM 6771 C CA . SER B 1 257 ? -36.188 23.469 -7.363 1 78.31 257 SER B CA 1
ATOM 6772 C C . SER B 1 257 ? -35.875 22.25 -6.48 1 78.31 257 SER B C 1
ATOM 6774 O O . SER B 1 257 ? -36.406 22.141 -5.375 1 78.31 257 SER B O 1
ATOM 6776 N N . TRP B 1 258 ? -35.125 21.391 -6.988 1 77.81 258 TRP B N 1
ATOM 6777 C CA . TRP B 1 258 ? -34.75 20.172 -6.277 1 77.81 258 TRP B CA 1
ATOM 6778 C C . TRP B 1 258 ? -34 20.5 -4.996 1 77.81 258 TRP B C 1
ATOM 6780 O O . TRP B 1 258 ? -34.188 19.859 -3.965 1 77.81 258 TRP B O 1
ATOM 6790 N N . VAL B 1 259 ? -33.281 21.453 -5.07 1 78.31 259 VAL B N 1
ATOM 6791 C CA . VAL B 1 259 ? -32.438 21.812 -3.932 1 78.31 259 VAL B CA 1
ATOM 6792 C C . VAL B 1 259 ? -33.312 22.344 -2.795 1 78.31 259 VAL B C 1
ATOM 6794 O O . VAL B 1 259 ? -33.125 22 -1.63 1 78.31 259 VAL B O 1
ATOM 6797 N N . ARG B 1 260 ? -34.188 23.172 -3.172 1 84.56 260 ARG B N 1
ATOM 6798 C CA . ARG B 1 260 ? -35.094 23.703 -2.154 1 84.56 260 ARG B CA 1
ATOM 6799 C C . ARG B 1 260 ? -35.906 22.578 -1.5 1 84.56 260 ARG B C 1
ATOM 6801 O O . ARG B 1 260 ? -36.094 22.578 -0.285 1 84.56 260 ARG B O 1
ATOM 6808 N N . GLY B 1 261 ? -36.344 21.688 -2.352 1 79.75 261 GLY B N 1
ATOM 6809 C CA . GLY B 1 261 ? -37.094 20.547 -1.82 1 79.75 261 GLY B CA 1
ATOM 6810 C C . GLY B 1 261 ? -36.281 19.734 -0.834 1 79.75 261 GLY B C 1
ATOM 6811 O O . GLY B 1 261 ? -36.781 19.344 0.22 1 79.75 261 GLY B O 1
ATOM 6812 N N . MET B 1 262 ? -35.094 19.547 -1.162 1 78.5 262 MET B N 1
ATOM 6813 C CA . MET B 1 262 ? -34.219 18.781 -0.296 1 78.5 262 MET B CA 1
ATOM 6814 C C . MET B 1 262 ? -33.969 19.516 1.013 1 78.5 262 MET B C 1
ATOM 6816 O O . MET B 1 262 ? -33.938 18.906 2.082 1 78.5 262 MET B O 1
ATOM 6820 N N . MET B 1 263 ? -33.75 20.734 0.936 1 84.25 263 MET B N 1
ATOM 6821 C CA . MET B 1 263 ? -33.438 21.547 2.117 1 84.25 263 MET B CA 1
ATOM 6822 C C . MET B 1 263 ? -34.656 21.609 3.039 1 84.25 263 MET B C 1
ATOM 6824 O O . MET B 1 263 ? -34.531 21.562 4.262 1 84.25 263 MET B O 1
ATOM 6828 N N . GLU B 1 264 ? -35.75 21.672 2.412 1 83.06 264 GLU B N 1
ATOM 6829 C CA . GLU B 1 264 ? -36.969 21.703 3.203 1 83.06 264 GLU B CA 1
ATOM 6830 C C . GLU B 1 264 ? -37.188 20.375 3.943 1 83.06 264 GLU B C 1
ATOM 6832 O O . GLU B 1 264 ? -37.562 20.375 5.113 1 83.06 264 GLU B O 1
ATOM 6837 N N . LYS B 1 265 ? -36.906 19.375 3.242 1 80.88 265 LYS B N 1
ATOM 6838 C CA . LYS B 1 265 ? -37.094 18.047 3.828 1 80.88 265 LYS B CA 1
ATOM 6839 C C . LYS B 1 265 ? -36.125 17.828 5.008 1 80.88 265 LYS B C 1
ATOM 6841 O O . LYS B 1 265 ? -36.469 17.109 5.957 1 80.88 265 LYS B O 1
ATOM 6846 N N . THR B 1 266 ? -35.031 18.469 4.945 1 81.75 266 THR B N 1
ATOM 6847 C CA . THR B 1 266 ? -34.031 18.25 5.988 1 81.75 266 THR B CA 1
ATOM 6848 C C . THR B 1 266 ? -34.031 19.391 6.992 1 81.75 266 THR B C 1
ATOM 6850 O O . THR B 1 266 ? -33.219 19.406 7.938 1 81.75 266 THR B O 1
ATOM 6853 N N . GLY B 1 267 ? -34.781 20.406 6.746 1 83.56 267 GLY B N 1
ATOM 6854 C CA . GLY B 1 267 ? -34.906 21.547 7.652 1 83.56 267 GLY B CA 1
ATOM 6855 C C . GLY B 1 267 ? -33.781 22.531 7.543 1 83.56 267 GLY B C 1
ATOM 6856 O O . GLY B 1 267 ? -33.531 23.312 8.469 1 83.56 267 GLY B O 1
ATOM 6857 N N . VAL B 1 268 ? -33.094 22.531 6.465 1 90.25 268 VAL B N 1
ATOM 6858 C CA . VAL B 1 268 ? -31.938 23.391 6.293 1 90.25 268 VAL B CA 1
ATOM 6859 C C . VAL B 1 268 ? -32.375 24.766 5.793 1 90.25 268 VAL B C 1
ATOM 6861 O O . VAL B 1 268 ? -33.156 24.859 4.824 1 90.25 268 VAL B O 1
ATOM 6864 N N . ARG B 1 269 ? -31.953 25.734 6.445 1 92.94 269 ARG B N 1
ATOM 6865 C CA . ARG B 1 269 ? -32.312 27.094 6.031 1 92.94 269 ARG B CA 1
ATOM 6866 C C . ARG B 1 269 ? -31.109 27.797 5.398 1 92.94 269 ARG B C 1
ATOM 6868 O O . ARG B 1 269 ? -31.25 28.531 4.418 1 92.94 269 ARG B O 1
ATOM 6875 N N . SER B 1 270 ? -29.984 27.656 5.984 1 94.06 270 SER B N 1
ATOM 6876 C CA . SER B 1 270 ? -28.75 28.234 5.441 1 94.06 270 SER B CA 1
ATOM 6877 C C . SER B 1 270 ? -27.688 27.156 5.246 1 94.06 270 SER B C 1
ATOM 6879 O O . SER B 1 270 ? -27.609 26.203 6.016 1 94.06 270 SER B O 1
ATOM 6881 N N . SER B 1 271 ? -26.906 27.406 4.211 1 93.31 271 SER B N 1
ATOM 6882 C CA . SER B 1 271 ? -25.891 26.391 3.943 1 93.31 271 SER B CA 1
ATOM 6883 C C . SER B 1 271 ? -24.641 27.031 3.318 1 93.31 271 SER B C 1
ATOM 6885 O O . SER B 1 271 ? -24.734 28.031 2.613 1 93.31 271 SER B O 1
ATOM 6887 N N . LEU B 1 272 ? -23.578 26.531 3.68 1 94.56 272 LEU B N 1
ATOM 6888 C CA . LEU B 1 272 ? -22.266 26.812 3.105 1 94.56 272 LEU B CA 1
ATOM 6889 C C . LEU B 1 272 ? -21.562 25.531 2.676 1 94.56 272 LEU B C 1
ATOM 6891 O O . LEU B 1 272 ? -21.359 24.625 3.49 1 94.56 272 LEU B O 1
ATOM 6895 N N . SER B 1 273 ? -21.281 25.406 1.39 1 94.69 273 SER B N 1
ATOM 6896 C CA . SER B 1 273 ? -20.703 24.156 0.92 1 94.69 273 SER B CA 1
ATOM 6897 C C . SER B 1 273 ? -19.547 24.406 -0.036 1 94.69 273 SER B C 1
ATOM 6899 O O . SER B 1 273 ? -19.484 25.453 -0.685 1 94.69 273 SER B O 1
ATOM 6901 N N . ILE B 1 274 ? -18.656 23.469 -0.096 1 95.06 274 ILE B N 1
ATOM 6902 C CA . ILE B 1 274 ? -17.484 23.531 -0.972 1 95.06 274 ILE B CA 1
ATOM 6903 C C . ILE B 1 274 ? -17.234 22.156 -1.567 1 95.06 274 ILE B C 1
ATOM 6905 O O . ILE B 1 274 ? -17.656 21.141 -1.01 1 95.06 274 ILE B O 1
ATOM 6909 N N . GLY B 1 275 ? -16.594 22.203 -2.715 1 94.12 275 GLY B N 1
ATOM 6910 C CA . GLY B 1 275 ? -16.297 20.938 -3.367 1 94.12 275 GLY B CA 1
ATOM 6911 C C . GLY B 1 275 ? -15.031 20.297 -2.834 1 94.12 275 GLY B C 1
ATOM 6912 O O . GLY B 1 275 ? -14.047 20.969 -2.541 1 94.12 275 GLY B O 1
ATOM 6913 N N . LEU B 1 276 ? -15.148 19.031 -2.58 1 94.12 276 LEU B N 1
ATOM 6914 C CA . LEU B 1 276 ? -13.953 18.219 -2.355 1 94.12 276 LEU B CA 1
ATOM 6915 C C . LEU B 1 276 ? -13.359 17.75 -3.678 1 94.12 276 LEU B C 1
ATOM 6917 O O . LEU B 1 276 ? -14.031 17.047 -4.453 1 94.12 276 LEU B O 1
ATOM 6921 N N . ARG B 1 277 ? -12.078 18.016 -3.867 1 90.19 277 ARG B N 1
ATOM 6922 C CA . ARG B 1 277 ? -11.539 17.781 -5.203 1 90.19 277 ARG B CA 1
ATOM 6923 C C . ARG B 1 277 ? -10.211 17.031 -5.133 1 90.19 277 ARG B C 1
ATOM 6925 O O . ARG B 1 277 ? -9.508 17.109 -4.125 1 90.19 277 ARG B O 1
ATOM 6932 N N . ASP B 1 278 ? -9.914 16.344 -6.176 1 84.44 278 ASP B N 1
ATOM 6933 C CA . ASP B 1 278 ? -8.633 15.695 -6.441 1 84.44 278 ASP B CA 1
ATOM 6934 C C . ASP B 1 278 ? -8.102 16.078 -7.82 1 84.44 278 ASP B C 1
ATOM 6936 O O . ASP B 1 278 ? -8.594 15.586 -8.844 1 84.44 278 ASP B O 1
ATOM 6940 N N . GLU B 1 279 ? -7.059 16.766 -7.871 1 78.88 279 GLU B N 1
ATOM 6941 C CA . GLU B 1 279 ? -6.43 17.203 -9.117 1 78.88 279 GLU B CA 1
ATOM 6942 C C . GLU B 1 279 ? -7.465 17.734 -10.102 1 78.88 279 GLU B C 1
ATOM 6944 O O . GLU B 1 279 ? -7.508 17.312 -11.258 1 78.88 279 GLU B O 1
ATOM 6949 N N . GLY B 1 280 ? -8.484 18.484 -9.656 1 78.81 280 GLY B N 1
ATOM 6950 C CA . GLY B 1 280 ? -9.453 19.141 -10.516 1 78.81 280 GLY B CA 1
ATOM 6951 C C . GLY B 1 280 ? -10.758 18.375 -10.641 1 78.81 280 GLY B C 1
ATOM 6952 O O . GLY B 1 280 ? -11.734 18.891 -11.188 1 78.81 280 GLY B O 1
ATOM 6953 N N . ASN B 1 281 ? -10.797 17.156 -10.188 1 88.44 281 ASN B N 1
ATOM 6954 C CA . ASN B 1 281 ? -12.016 16.359 -10.25 1 88.44 281 ASN B CA 1
ATOM 6955 C C . ASN B 1 281 ? -12.797 16.422 -8.938 1 88.44 281 ASN B C 1
ATOM 6957 O O . ASN B 1 281 ? -12.211 16.344 -7.859 1 88.44 281 ASN B O 1
ATOM 6961 N N . LEU B 1 282 ? -14.094 16.578 -9.156 1 92.31 282 LEU B N 1
ATOM 6962 C CA . LEU B 1 282 ? -14.969 16.656 -7.988 1 92.31 282 LEU B CA 1
ATOM 6963 C C . LEU B 1 282 ? -15.234 15.258 -7.434 1 92.31 282 LEU B C 1
ATOM 6965 O O . LEU B 1 282 ? -15.727 14.383 -8.156 1 92.31 282 LEU B O 1
ATOM 6969 N N . MET B 1 283 ? -14.914 15.039 -6.191 1 92.69 283 MET B N 1
ATOM 6970 C CA . MET B 1 283 ? -15.125 13.734 -5.57 1 92.69 283 MET B CA 1
ATOM 6971 C C . MET B 1 283 ? -16.281 13.773 -4.586 1 92.69 283 MET B C 1
ATOM 6973 O O . MET B 1 283 ? -16.844 12.734 -4.223 1 92.69 283 MET B O 1
ATOM 6977 N N . GLY B 1 284 ? -16.594 14.977 -4.117 1 94.56 284 GLY B N 1
ATOM 6978 C CA . GLY B 1 284 ? -17.656 15.148 -3.148 1 94.56 284 GLY B CA 1
ATOM 6979 C C . GLY B 1 284 ? -17.859 16.594 -2.727 1 94.56 284 GLY B C 1
ATOM 6980 O O . GLY B 1 284 ? -17.344 17.516 -3.373 1 94.56 284 GLY B O 1
ATOM 6981 N N . ILE B 1 285 ? -18.75 16.75 -1.699 1 94.75 285 ILE B N 1
ATOM 6982 C CA . ILE B 1 285 ? -19.078 18.062 -1.187 1 94.75 285 ILE B CA 1
ATOM 6983 C C . ILE B 1 285 ? -18.984 18.078 0.337 1 94.75 285 ILE B C 1
ATOM 6985 O O . ILE B 1 285 ? -19.375 17.094 0.989 1 94.75 285 ILE B O 1
ATOM 6989 N N . MET B 1 286 ? -18.375 19.109 0.784 1 96.19 286 MET B N 1
ATOM 6990 C CA . MET B 1 286 ? -18.375 19.375 2.221 1 96.19 286 MET B CA 1
ATOM 6991 C C . MET B 1 286 ? -19.156 20.641 2.543 1 96.19 286 MET B C 1
ATOM 6993 O O . MET B 1 286 ? -19.078 21.625 1.809 1 96.19 286 MET B O 1
ATOM 6997 N N . GLY B 1 287 ? -19.938 20.547 3.654 1 95.38 287 GLY B N 1
ATOM 6998 C CA . GLY B 1 287 ? -20.719 21.719 3.947 1 95.38 287 GLY B CA 1
ATOM 6999 C C . GLY B 1 287 ? -21.141 21.812 5.402 1 95.38 287 GLY B C 1
ATOM 7000 O O . GLY B 1 287 ? -20.969 20.859 6.168 1 95.38 287 GLY B O 1
ATOM 7001 N N . VAL B 1 288 ? -21.516 22.984 5.738 1 96 288 VAL B N 1
ATOM 7002 C CA . VAL B 1 288 ? -22.109 23.281 7.043 1 96 288 VAL B CA 1
ATOM 7003 C C . VAL B 1 288 ? -23.469 23.938 6.855 1 96 288 VAL B C 1
ATOM 7005 O O . VAL B 1 288 ? -23.688 24.672 5.895 1 96 288 VAL B O 1
ATOM 7008 N N . VAL B 1 289 ? -24.375 23.578 7.797 1 94.88 289 VAL B N 1
ATOM 7009 C CA . VAL B 1 289 ? -25.734 24.094 7.625 1 94.88 289 VAL B CA 1
ATOM 7010 C C . VAL B 1 289 ? -26.266 24.594 8.969 1 94.88 289 VAL B C 1
ATOM 7012 O O . VAL B 1 289 ? -25.766 24.203 10.023 1 94.88 289 VAL B O 1
ATOM 7015 N N . ARG B 1 290 ? -27.047 25.531 8.859 1 94.06 290 ARG B N 1
ATOM 7016 C CA . ARG B 1 290 ? -27.891 25.953 9.977 1 94.06 290 ARG B CA 1
ATOM 7017 C C . ARG B 1 290 ? -29.344 25.594 9.719 1 94.06 290 ARG B C 1
ATOM 7019 O O . ARG B 1 290 ? -29.875 25.828 8.633 1 94.06 290 ARG B O 1
ATOM 7026 N N . VAL B 1 291 ? -29.844 24.984 10.812 1 90.88 291 VAL B N 1
ATOM 7027 C CA . VAL B 1 291 ? -31.234 24.562 10.68 1 90.88 291 VAL B CA 1
ATOM 7028 C C . VAL B 1 291 ? -32.156 25.672 11.188 1 90.88 291 VAL B C 1
ATOM 7030 O O . VAL B 1 291 ? -31.891 26.281 12.219 1 90.88 291 VAL B O 1
ATOM 7033 N N . HIS B 1 292 ? -33.125 26.141 10.5 1 82.31 292 HIS B N 1
ATOM 7034 C CA . HIS B 1 292 ? -34.281 26.969 10.859 1 82.31 292 HIS B CA 1
ATOM 7035 C C . HIS B 1 292 ? -33.875 28.422 11.039 1 82.31 292 HIS B C 1
ATOM 7037 O O . HIS B 1 292 ? -34.656 29.234 11.531 1 82.31 292 HIS B O 1
ATOM 7043 N N . LYS B 1 293 ? -32.625 28.766 10.758 1 86.94 293 LYS B N 1
ATOM 7044 C CA . LYS B 1 293 ? -32.156 30.141 10.938 1 86.94 293 LYS B CA 1
ATOM 7045 C C . LYS B 1 293 ? -31.391 30.625 9.719 1 86.94 293 LYS B C 1
ATOM 7047 O O . LYS B 1 293 ? -30.594 29.891 9.148 1 86.94 293 LYS B O 1
ATOM 7052 N N . LYS B 1 294 ? -31.828 31.797 9.328 1 90.44 294 LYS B N 1
ATOM 7053 C CA . LYS B 1 294 ? -30.984 32.469 8.336 1 90.44 294 LYS B CA 1
ATOM 7054 C C . LYS B 1 294 ? -29.641 32.875 8.93 1 90.44 294 LYS B C 1
ATOM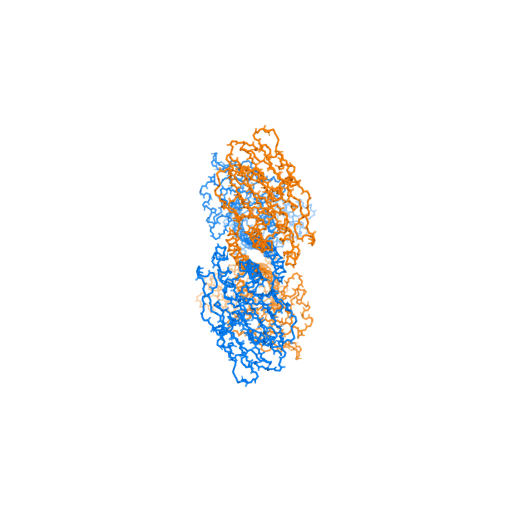 7056 O O . LYS B 1 294 ? -29.562 33.281 10.086 1 90.44 294 LYS B O 1
ATOM 7061 N N . TYR B 1 295 ? -28.625 32.562 8.195 1 89.62 295 TYR B N 1
ATOM 7062 C CA . TYR B 1 295 ? -27.297 32.812 8.719 1 89.62 295 TYR B CA 1
ATOM 7063 C C . TYR B 1 295 ? -26.359 33.281 7.617 1 89.62 295 TYR B C 1
ATOM 7065 O O . TYR B 1 295 ? -26.312 32.688 6.539 1 89.62 295 TYR B O 1
ATOM 7073 N N . GLU B 1 296 ? -25.734 34.375 7.941 1 89.12 296 GLU B N 1
ATOM 7074 C CA . GLU B 1 296 ? -24.672 34.875 7.059 1 89.12 296 GLU B CA 1
ATOM 7075 C C . GLU B 1 296 ? -23.297 34.5 7.602 1 89.12 296 GLU B C 1
ATOM 7077 O O . GLU B 1 296 ? -22.797 35.125 8.523 1 89.12 296 GLU B O 1
ATOM 7082 N N . TRP B 1 297 ? -22.734 33.562 7.051 1 89.12 297 TRP B N 1
ATOM 7083 C CA . TRP B 1 297 ? -21.453 33.062 7.531 1 89.12 297 TRP B CA 1
ATOM 7084 C C . TRP B 1 297 ? -20.359 34.094 7.363 1 89.12 297 TRP B C 1
ATOM 7086 O O . TRP B 1 297 ? -20.219 34.688 6.289 1 89.12 297 TRP B O 1
ATOM 7096 N N . PRO B 1 298 ? -19.656 34.281 8.406 1 86.75 298 PRO B N 1
ATOM 7097 C CA . PRO B 1 298 ? -18.547 35.25 8.289 1 86.75 298 PRO B CA 1
ATOM 7098 C C . PRO B 1 298 ? -17.453 34.75 7.324 1 86.75 298 PRO B C 1
ATOM 7100 O O . PRO B 1 298 ? -17.438 33.594 6.949 1 86.75 298 PRO B O 1
ATOM 7103 N N . LYS B 1 299 ? -16.641 35.688 6.91 1 84 299 LYS B N 1
ATOM 7104 C CA . LYS B 1 299 ? -15.57 35.375 5.957 1 84 299 LYS B CA 1
ATOM 7105 C C . LYS B 1 299 ? -14.602 34.344 6.52 1 84 299 LYS B C 1
ATOM 7107 O O . LYS B 1 299 ? -14.055 33.531 5.773 1 84 299 LYS B O 1
ATOM 7112 N N . GLU B 1 300 ? -14.391 34.375 7.824 1 84.81 300 GLU B N 1
ATOM 7113 C CA . GLU B 1 300 ? -13.492 33.406 8.477 1 84.81 300 GLU B CA 1
ATOM 7114 C C . GLU B 1 300 ? -13.984 31.984 8.297 1 84.81 300 GLU B C 1
ATOM 7116 O O . GLU B 1 300 ? -13.18 31.062 8.164 1 84.81 300 GLU B O 1
ATOM 7121 N N . SER B 1 301 ? -15.266 31.844 8.281 1 89.69 301 SER B N 1
ATOM 7122 C CA . SER B 1 301 ? -15.836 30.516 8.086 1 89.69 301 SER B CA 1
ATOM 7123 C C . SER B 1 301 ? -15.586 30.016 6.668 1 89.69 301 SER B C 1
ATOM 7125 O O . SER B 1 301 ? -15.273 28.828 6.473 1 89.69 301 SER B O 1
ATOM 7127 N N . HIS B 1 302 ? -15.703 30.891 5.715 1 89.06 302 HIS B N 1
ATOM 7128 C CA . HIS B 1 302 ? -15.422 30.531 4.328 1 89.06 302 HIS B CA 1
ATOM 7129 C C . HIS B 1 302 ? -13.977 30.078 4.16 1 89.06 302 HIS B C 1
ATOM 7131 O O . HIS B 1 302 ? -13.719 29.062 3.518 1 89.06 302 HIS B O 1
ATOM 7137 N N . ASN B 1 303 ? -13.141 30.828 4.73 1 86.25 303 ASN B N 1
ATOM 7138 C CA . ASN B 1 303 ? -11.719 30.516 4.641 1 86.25 303 ASN B CA 1
ATOM 7139 C C . ASN B 1 303 ? -11.391 29.172 5.281 1 86.25 303 ASN B C 1
ATOM 7141 O O . ASN B 1 303 ? -10.633 28.375 4.719 1 86.25 303 ASN B O 1
ATOM 7145 N N . LEU B 1 304 ? -11.93 28.984 6.434 1 90.06 304 LEU B N 1
ATOM 7146 C CA . LEU B 1 304 ? -11.695 27.734 7.133 1 90.06 304 LEU B CA 1
ATOM 7147 C C . LEU B 1 304 ? -12.164 26.547 6.297 1 90.06 304 LEU B C 1
ATOM 7149 O O . LEU B 1 304 ? -11.438 25.562 6.152 1 90.06 304 LEU B O 1
ATOM 7153 N N . LEU B 1 305 ? -13.344 26.641 5.746 1 92.12 305 LEU B N 1
ATOM 7154 C CA . LEU B 1 305 ? -13.914 25.547 4.969 1 92.12 305 LEU B CA 1
ATOM 7155 C C . LEU B 1 305 ? -13.055 25.234 3.75 1 92.12 305 LEU B C 1
ATOM 7157 O O . LEU B 1 305 ? -12.844 24.062 3.41 1 92.12 305 LEU B O 1
ATOM 7161 N N . SER B 1 306 ? -12.625 26.234 3.125 1 88.81 306 SER B N 1
ATOM 7162 C CA . SER B 1 306 ? -11.805 26.062 1.93 1 88.81 306 SER B CA 1
ATOM 7163 C C . SER B 1 306 ? -10.508 25.312 2.246 1 88.81 306 SER B C 1
ATOM 7165 O O . SER B 1 306 ? -10.156 24.359 1.563 1 88.81 306 SER B O 1
ATOM 7167 N N . LEU B 1 307 ? -9.836 25.75 3.275 1 85.12 307 LEU B N 1
ATOM 7168 C CA . LEU B 1 307 ? -8.562 25.156 3.643 1 85.12 307 LEU B CA 1
ATOM 7169 C C . LEU B 1 307 ? -8.766 23.734 4.184 1 85.12 307 LEU B C 1
ATOM 7171 O O . LEU B 1 307 ? -7.996 22.828 3.857 1 85.12 307 LEU B O 1
ATOM 7175 N N . ALA B 1 308 ? -9.734 23.609 4.941 1 91.75 308 ALA B N 1
ATOM 7176 C CA . ALA B 1 308 ? -10.008 22.297 5.531 1 91.75 308 ALA B CA 1
ATOM 7177 C C . ALA B 1 308 ? -10.422 21.297 4.465 1 91.75 308 ALA B C 1
ATOM 7179 O O . ALA B 1 308 ? -10.047 20.125 4.531 1 91.75 308 ALA B O 1
ATOM 7180 N N . ALA B 1 309 ? -11.203 21.75 3.518 1 92.38 309 ALA B N 1
ATOM 7181 C CA . ALA B 1 309 ? -11.68 20.875 2.453 1 92.38 309 ALA B CA 1
ATOM 7182 C C . ALA B 1 309 ? -10.516 20.25 1.688 1 92.38 309 ALA B C 1
ATOM 7184 O O . ALA B 1 309 ? -10.547 19.062 1.348 1 92.38 309 ALA B O 1
ATOM 7185 N N . ASP B 1 310 ? -9.555 21 1.433 1 87.44 310 ASP B N 1
ATOM 7186 C CA . ASP B 1 310 ? -8.383 20.516 0.721 1 87.44 310 ASP B CA 1
ATOM 7187 C C . ASP B 1 310 ? -7.66 19.438 1.526 1 87.44 310 ASP B C 1
ATOM 7189 O O . ASP B 1 310 ? -7.258 18.406 0.977 1 87.44 310 ASP B O 1
ATOM 7193 N N . LEU B 1 311 ? -7.504 19.688 2.773 1 88.81 311 LEU B N 1
ATOM 7194 C CA . LEU B 1 311 ? -6.82 18.75 3.652 1 88.81 311 LEU B CA 1
ATOM 7195 C C . LEU B 1 311 ? -7.602 17.438 3.758 1 88.81 311 LEU B C 1
ATOM 7197 O O . LEU B 1 311 ? -7.023 16.359 3.656 1 88.81 311 LEU B O 1
ATOM 7201 N N . ILE B 1 312 ? -8.852 17.609 3.898 1 92.81 312 ILE B N 1
ATOM 7202 C CA . ILE B 1 312 ? -9.711 16.438 4.082 1 92.81 312 ILE B CA 1
ATOM 7203 C C . ILE B 1 312 ? -9.758 15.633 2.791 1 92.81 312 ILE B C 1
ATOM 7205 O O . ILE B 1 312 ? -9.656 14.398 2.82 1 92.81 312 ILE B O 1
ATOM 7209 N N . SER B 1 313 ? -9.898 16.312 1.709 1 92.19 313 SER B N 1
ATOM 7210 C CA . SER B 1 313 ? -9.938 15.625 0.417 1 92.19 313 SER B CA 1
ATOM 7211 C C . SER B 1 313 ? -8.672 14.812 0.186 1 92.19 313 SER B C 1
ATOM 7213 O O . SER B 1 313 ? -8.742 13.641 -0.199 1 92.19 313 SER B O 1
ATOM 7215 N N . GLN B 1 314 ? -7.582 15.391 0.457 1 87.88 314 GLN B N 1
ATOM 7216 C CA . GLN B 1 314 ? -6.312 14.711 0.225 1 87.88 314 GLN B CA 1
ATOM 7217 C C . GLN B 1 314 ? -6.102 13.578 1.225 1 87.88 314 GLN B C 1
ATOM 7219 O O . GLN B 1 314 ? -5.574 12.523 0.872 1 87.88 314 GLN B O 1
ATOM 7224 N N . GLY B 1 315 ? -6.445 13.906 2.406 1 88.81 315 GLY B N 1
ATOM 7225 C CA . GLY B 1 315 ? -6.359 12.852 3.406 1 88.81 315 GLY B CA 1
ATOM 7226 C C . GLY B 1 315 ? -7.199 11.641 3.068 1 88.81 315 GLY B C 1
ATOM 7227 O O . GLY B 1 315 ? -6.742 10.5 3.205 1 88.81 315 GLY B O 1
ATOM 7228 N N . MET B 1 316 ? -8.352 11.883 2.592 1 91.19 316 MET B N 1
ATOM 7229 C CA . MET B 1 316 ? -9.266 10.805 2.225 1 91.19 316 MET B CA 1
ATOM 7230 C C . MET B 1 316 ? -8.727 10.023 1.03 1 91.19 316 MET B C 1
ATOM 7232 O O . MET B 1 316 ? -8.75 8.789 1.026 1 91.19 316 MET B O 1
ATOM 7236 N N . LEU B 1 317 ? -8.312 10.734 0.104 1 89.31 317 LEU B N 1
ATOM 7237 C CA . LEU B 1 317 ? -7.801 10.102 -1.105 1 89.31 317 LEU B CA 1
ATOM 7238 C C . LEU B 1 317 ? -6.594 9.227 -0.788 1 89.31 317 LEU B C 1
ATOM 7240 O O . LEU B 1 317 ? -6.48 8.109 -1.303 1 89.31 317 LEU B O 1
ATOM 7244 N N . ARG B 1 318 ? -5.797 9.703 -0.024 1 86.12 318 ARG B N 1
ATOM 7245 C CA . ARG B 1 318 ? -4.602 8.953 0.357 1 86.12 318 ARG B CA 1
ATOM 7246 C C . ARG B 1 318 ? -4.973 7.68 1.114 1 86.12 318 ARG B C 1
ATOM 7248 O O . ARG B 1 318 ? -4.406 6.613 0.862 1 86.12 318 ARG B O 1
ATOM 7255 N N . ALA B 1 319 ? -5.812 7.871 2.008 1 88.38 319 ALA B N 1
ATOM 7256 C CA . ALA B 1 319 ? -6.242 6.719 2.795 1 88.38 319 ALA B CA 1
ATOM 7257 C C . ALA B 1 319 ? -6.883 5.656 1.906 1 88.38 319 ALA B C 1
ATOM 7259 O O . ALA B 1 319 ? -6.605 4.465 2.053 1 88.38 319 ALA B O 1
ATOM 7260 N N . ARG B 1 320 ? -7.688 6.012 1.056 1 88.88 320 ARG B N 1
ATOM 7261 C CA . ARG B 1 320 ? -8.359 5.078 0.154 1 88.88 320 ARG B CA 1
ATOM 7262 C C . ARG B 1 320 ? -7.348 4.359 -0.736 1 88.88 320 ARG B C 1
ATOM 7264 O O . ARG B 1 320 ? -7.473 3.156 -0.98 1 88.88 320 ARG B O 1
ATOM 7271 N N . SER B 1 321 ? -6.48 5.148 -1.264 1 88.69 321 SER B N 1
ATOM 7272 C CA . SER B 1 321 ? -5.441 4.559 -2.098 1 88.69 321 SER B CA 1
ATOM 7273 C C . SER B 1 321 ? -4.648 3.502 -1.331 1 88.69 321 SER B C 1
ATOM 7275 O O . SER B 1 321 ? -4.336 2.439 -1.873 1 88.69 321 SER B O 1
ATOM 7277 N N . GLU B 1 322 ? -4.375 3.838 -0.154 1 88.06 322 GLU B N 1
ATOM 7278 C CA . GLU B 1 322 ? -3.633 2.9 0.684 1 88.06 322 GLU B CA 1
ATOM 7279 C C . GLU B 1 322 ? -4.445 1.64 0.958 1 88.06 322 GLU B C 1
ATOM 7281 O O . GLU B 1 322 ? -3.908 0.531 0.946 1 88.06 322 GLU B O 1
ATOM 7286 N N . LEU B 1 323 ? -5.68 1.805 1.189 1 90.25 323 LEU B N 1
ATOM 7287 C CA . LEU B 1 323 ? -6.543 0.662 1.47 1 90.25 323 LEU B CA 1
ATOM 7288 C C . LEU B 1 323 ? -6.664 -0.241 0.247 1 90.25 323 LEU B C 1
ATOM 7290 O O . LEU B 1 323 ? -6.637 -1.468 0.37 1 90.25 323 LEU B O 1
ATOM 7294 N N . VAL B 1 324 ? -6.801 0.339 -0.845 1 91.12 324 VAL B N 1
ATOM 7295 C CA . VAL B 1 324 ? -6.879 -0.425 -2.086 1 91.12 324 VAL B CA 1
ATOM 7296 C C . VAL B 1 324 ? -5.578 -1.191 -2.305 1 91.12 324 VAL B C 1
ATOM 7298 O O . VAL B 1 324 ? -5.598 -2.361 -2.695 1 91.12 324 VAL B O 1
ATOM 7301 N N . LEU B 1 325 ? -4.504 -0.541 -2.053 1 91 325 LEU B N 1
ATOM 7302 C CA . LEU B 1 325 ? -3.197 -1.168 -2.205 1 91 325 LEU B CA 1
ATOM 7303 C C . LEU B 1 325 ? -3.047 -2.35 -1.253 1 91 325 LEU B C 1
ATOM 7305 O O . LEU B 1 325 ? -2.529 -3.4 -1.638 1 91 325 LEU B O 1
ATOM 7309 N N . HIS B 1 326 ? -3.529 -2.188 -0.097 1 92.38 326 HIS B N 1
ATOM 7310 C CA . HIS B 1 326 ? -3.477 -3.264 0.884 1 92.38 326 HIS B CA 1
ATOM 7311 C C . HIS B 1 326 ? -4.34 -4.445 0.452 1 92.38 326 HIS B C 1
ATOM 7313 O O . HIS B 1 326 ? -3.941 -5.602 0.616 1 92.38 326 HIS B O 1
ATOM 7319 N N . ALA B 1 327 ? -5.453 -4.133 0.019 1 92.38 327 ALA B N 1
ATOM 7320 C CA . ALA B 1 327 ? -6.344 -5.195 -0.43 1 92.38 327 ALA B CA 1
ATOM 7321 C C . ALA B 1 327 ? -5.734 -5.973 -1.594 1 92.38 327 ALA B C 1
ATOM 7323 O O . ALA B 1 327 ? -5.785 -7.203 -1.623 1 92.38 327 ALA B O 1
ATOM 7324 N N . LYS B 1 328 ? -5.223 -5.27 -2.498 1 93.12 328 LYS B N 1
ATOM 7325 C CA . LYS B 1 328 ? -4.562 -5.895 -3.639 1 93.12 328 LYS B CA 1
ATOM 7326 C C . LYS B 1 328 ? -3.383 -6.75 -3.189 1 93.12 328 LYS B C 1
ATOM 7328 O O . LYS B 1 328 ? -3.211 -7.879 -3.658 1 93.12 328 LYS B O 1
ATOM 7333 N N . GLU B 1 329 ? -2.559 -6.195 -2.375 1 92.12 329 GLU B N 1
ATOM 7334 C CA . GLU B 1 329 ? -1.414 -6.93 -1.843 1 92.12 329 GLU B CA 1
ATOM 7335 C C . GLU B 1 329 ? -1.854 -8.219 -1.16 1 92.12 329 GLU B C 1
ATOM 7337 O O . GLU B 1 329 ? -1.226 -9.266 -1.333 1 92.12 329 GLU B O 1
ATOM 7342 N N . ARG B 1 330 ? -2.926 -8.164 -0.417 1 92.75 330 ARG B N 1
ATOM 7343 C CA . ARG B 1 330 ? -3.426 -9.344 0.294 1 92.75 330 ARG B CA 1
ATOM 7344 C C . ARG B 1 330 ? -3.895 -10.414 -0.682 1 92.75 330 ARG B C 1
ATOM 7346 O O . ARG B 1 330 ? -3.631 -11.602 -0.479 1 92.75 330 ARG B O 1
ATOM 7353 N N . LYS B 1 331 ? -4.578 -9.984 -1.676 1 93.81 331 LYS B N 1
ATOM 7354 C CA . LYS B 1 331 ? -5.035 -10.922 -2.695 1 93.81 331 LYS B CA 1
ATOM 7355 C C . LYS B 1 331 ? -3.857 -11.609 -3.381 1 93.81 331 LYS B C 1
ATOM 7357 O O . LYS B 1 331 ? -3.871 -12.82 -3.584 1 93.81 331 LYS B O 1
ATOM 7362 N N . LEU B 1 332 ? -2.893 -10.836 -3.705 1 93.88 332 LEU B N 1
ATOM 7363 C CA . LEU B 1 332 ? -1.714 -11.359 -4.387 1 93.88 332 LEU B CA 1
ATOM 7364 C C . LEU B 1 332 ? -0.917 -12.281 -3.469 1 93.88 332 LEU B C 1
ATOM 7366 O O . LEU B 1 332 ? -0.374 -13.289 -3.916 1 93.88 332 LEU B O 1
ATOM 7370 N N . GLN B 1 333 ? -0.866 -11.875 -2.254 1 94 333 GLN B N 1
ATOM 7371 C CA . GLN B 1 333 ? -0.162 -12.695 -1.276 1 94 333 GLN B CA 1
ATOM 7372 C C . GLN B 1 333 ? -0.85 -14.047 -1.097 1 94 333 GLN B C 1
ATOM 7374 O O . GLN B 1 333 ? -0.183 -15.07 -0.946 1 94 333 GLN B O 1
ATOM 7379 N N . ASN B 1 334 ? -2.148 -14.047 -1.024 1 92.81 334 ASN B N 1
ATOM 7380 C CA . ASN B 1 334 ? -2.893 -15.297 -0.933 1 92.81 334 ASN B CA 1
ATOM 7381 C C . ASN B 1 334 ? -2.623 -16.203 -2.137 1 92.81 334 ASN B C 1
ATOM 7383 O O . ASN B 1 334 ? -2.416 -17.406 -1.981 1 92.81 334 ASN B O 1
ATOM 7387 N N . PHE B 1 335 ? -2.67 -15.641 -3.279 1 90.31 335 PHE B N 1
ATOM 7388 C CA . PHE B 1 335 ? -2.344 -16.375 -4.496 1 90.31 335 PHE B CA 1
ATOM 7389 C C . PHE B 1 335 ? -0.94 -16.969 -4.414 1 90.31 335 PHE B C 1
ATOM 7391 O O . PHE B 1 335 ? -0.731 -18.125 -4.746 1 90.31 335 PHE B O 1
ATOM 7398 N N . TYR B 1 336 ? -0.063 -16.141 -4.004 1 92.31 336 TYR B N 1
ATOM 7399 C CA . TYR B 1 336 ? 1.332 -16.547 -3.871 1 92.31 336 TYR B CA 1
ATOM 7400 C C . TYR B 1 336 ? 1.466 -17.75 -2.941 1 92.31 336 TYR B C 1
ATOM 7402 O O . TYR B 1 336 ? 2.16 -18.719 -3.262 1 92.31 336 TYR B O 1
ATOM 7410 N N . SER B 1 337 ? 0.856 -17.625 -1.841 1 93.06 337 SER B N 1
ATOM 7411 C CA . SER B 1 337 ? 0.943 -18.703 -0.856 1 93.06 337 SER B CA 1
ATOM 7412 C C . SER B 1 337 ? 0.343 -20 -1.396 1 93.06 337 SER B C 1
ATOM 7414 O O . SER B 1 337 ? 0.904 -21.078 -1.198 1 93.06 337 SER B O 1
ATOM 7416 N N . GLU B 1 338 ? -0.782 -19.938 -2.053 1 88.31 338 GLU B N 1
ATOM 7417 C CA . GLU B 1 338 ? -1.449 -21.094 -2.627 1 88.31 338 GLU B CA 1
ATOM 7418 C C . GLU B 1 338 ? -0.589 -21.75 -3.703 1 88.31 338 GLU B C 1
ATOM 7420 O O . GLU B 1 338 ? -0.423 -22.969 -3.715 1 88.31 338 GLU B O 1
ATOM 7425 N N . ILE B 1 339 ? -0.107 -20.906 -4.52 1 90.38 339 ILE B N 1
ATOM 7426 C CA . ILE B 1 339 ? 0.67 -21.422 -5.641 1 90.38 339 ILE B CA 1
ATOM 7427 C C . ILE B 1 339 ? 1.972 -22.047 -5.133 1 90.38 339 ILE B C 1
ATOM 7429 O O . ILE B 1 339 ? 2.412 -23.078 -5.629 1 90.38 339 ILE B O 1
ATOM 7433 N N . THR B 1 340 ? 2.57 -21.422 -4.188 1 91.5 340 THR B N 1
ATOM 7434 C CA . THR B 1 340 ? 3.826 -21.938 -3.645 1 91.5 340 THR B CA 1
ATOM 7435 C C . THR B 1 340 ? 3.619 -23.281 -2.977 1 91.5 340 THR B C 1
ATOM 7437 O O . THR B 1 340 ? 4.473 -24.172 -3.076 1 91.5 340 THR B O 1
ATOM 7440 N N . GLU B 1 341 ? 2.57 -23.438 -2.342 1 89.31 341 GLU B N 1
ATOM 7441 C CA . GLU B 1 341 ? 2.25 -24.734 -1.737 1 89.31 341 GLU B CA 1
ATOM 7442 C C . GLU B 1 341 ? 2.043 -25.797 -2.803 1 89.31 341 GLU B C 1
ATOM 7444 O O . GLU B 1 341 ? 2.529 -26.922 -2.662 1 89.31 341 GLU B O 1
ATOM 7449 N N . ASP B 1 342 ? 1.31 -25.453 -3.797 1 88.19 342 ASP B N 1
ATOM 7450 C CA . ASP B 1 342 ? 1.074 -26.391 -4.898 1 88.19 342 ASP B CA 1
ATOM 7451 C C . ASP B 1 342 ? 2.385 -26.766 -5.582 1 88.19 342 ASP B C 1
ATOM 7453 O O . ASP B 1 342 ? 2.572 -27.922 -5.973 1 88.19 342 ASP B O 1
ATOM 7457 N N . LEU B 1 343 ? 3.199 -25.797 -5.723 1 90.19 343 LEU B N 1
ATOM 7458 C CA . LEU B 1 343 ? 4.484 -26.031 -6.375 1 90.19 343 LEU B CA 1
ATOM 7459 C C . LEU B 1 343 ? 5.379 -26.922 -5.523 1 90.19 343 LEU B C 1
ATOM 7461 O O . LEU B 1 343 ? 6.129 -27.75 -6.051 1 90.19 343 LEU B O 1
ATOM 7465 N N . MET B 1 344 ? 5.281 -26.797 -4.277 1 89.5 344 MET B N 1
ATOM 7466 C CA . MET B 1 344 ? 6.055 -27.656 -3.387 1 89.5 344 MET B CA 1
ATOM 7467 C C . MET B 1 344 ? 5.598 -29.109 -3.5 1 89.5 344 MET B C 1
ATOM 7469 O O . MET B 1 344 ? 6.422 -30.016 -3.52 1 89.5 344 MET B O 1
ATOM 7473 N N . LEU B 1 345 ? 4.309 -29.266 -3.582 1 84.56 345 LEU B N 1
ATOM 7474 C CA . LEU B 1 345 ? 3.77 -30.594 -3.781 1 84.56 345 LEU B CA 1
ATOM 7475 C C . LEU B 1 345 ? 4.172 -31.156 -5.145 1 84.56 345 LEU B C 1
ATOM 7477 O O . LEU B 1 345 ? 4.488 -32.344 -5.27 1 84.56 345 LEU B O 1
ATOM 7481 N N . ALA B 1 346 ? 4.094 -30.328 -6.113 1 87.94 346 ALA B N 1
ATOM 7482 C CA . ALA B 1 346 ? 4.48 -30.719 -7.465 1 87.94 346 ALA B CA 1
ATOM 7483 C C . ALA B 1 346 ? 5.949 -31.125 -7.523 1 87.94 346 ALA B C 1
ATOM 7485 O O . ALA B 1 346 ? 6.316 -32.062 -8.242 1 87.94 346 ALA B O 1
ATOM 7486 N N . ARG B 1 347 ? 6.742 -30.422 -6.801 1 88.44 347 ARG B N 1
ATOM 7487 C CA . ARG B 1 347 ? 8.164 -30.75 -6.73 1 88.44 347 ARG B CA 1
ATOM 7488 C C . ARG B 1 347 ? 8.375 -32.156 -6.168 1 88.44 347 ARG B C 1
ATOM 7490 O O . ARG B 1 347 ? 9.172 -32.938 -6.699 1 88.44 347 ARG B O 1
ATOM 7497 N N . LEU B 1 348 ? 7.688 -32.438 -5.156 1 84 348 LEU B N 1
ATOM 7498 C CA . LEU B 1 348 ? 7.781 -33.75 -4.559 1 84 348 LEU B CA 1
ATOM 7499 C C . LEU B 1 348 ? 7.344 -34.844 -5.547 1 84 348 LEU B C 1
ATOM 7501 O O . LEU B 1 348 ? 7.953 -35.906 -5.621 1 84 348 LEU B O 1
ATOM 7505 N N . THR B 1 349 ? 6.336 -34.531 -6.254 1 81.44 349 THR B N 1
ATOM 7506 C CA . THR B 1 349 ? 5.848 -35.469 -7.266 1 81.44 349 THR B CA 1
ATOM 7507 C C . THR B 1 349 ? 6.879 -35.656 -8.375 1 81.44 349 THR B C 1
ATOM 7509 O O . THR B 1 349 ? 7.145 -36.781 -8.805 1 81.44 349 THR B O 1
ATOM 7512 N N . GLN B 1 350 ? 7.449 -34.562 -8.758 1 85.06 350 GLN B N 1
ATOM 7513 C CA . GLN B 1 350 ? 8.414 -34.625 -9.852 1 85.06 350 GLN B CA 1
ATOM 7514 C C . GLN B 1 350 ? 9.688 -35.375 -9.422 1 85.06 350 GLN B C 1
ATOM 7516 O O . GLN B 1 350 ? 10.305 -36.062 -10.227 1 85.06 350 GLN B O 1
ATOM 7521 N N . GLU B 1 351 ? 10.102 -35.125 -8.258 1 82.31 351 GLU B N 1
ATOM 7522 C CA . GLU B 1 351 ? 11.297 -35.781 -7.73 1 82.31 351 GLU B CA 1
ATOM 7523 C C . GLU B 1 351 ? 11.172 -37.312 -7.77 1 82.31 351 GLU B C 1
ATOM 7525 O O . GLU B 1 351 ? 12.18 -38.031 -7.793 1 82.31 351 GLU B O 1
ATOM 7530 N N . SER B 1 352 ? 9.93 -37.688 -7.875 1 78 352 SER B N 1
ATOM 7531 C CA . SER B 1 352 ? 9.695 -39.125 -7.832 1 78 352 SER B CA 1
ATOM 7532 C C . SER B 1 352 ? 10.125 -39.812 -9.141 1 78 352 SER B C 1
ATOM 7534 O O . SER B 1 352 ? 10.391 -41 -9.164 1 78 352 SER B O 1
ATOM 7536 N N . TRP B 1 353 ? 10.234 -39.031 -10.172 1 75.75 353 TRP B N 1
ATOM 7537 C CA . TRP B 1 353 ? 10.602 -39.688 -11.414 1 75.75 353 TRP B CA 1
ATOM 7538 C C . TRP B 1 353 ? 11.953 -39.188 -11.93 1 75.75 353 TRP B C 1
ATOM 7540 O O . TRP B 1 353 ? 12.453 -39.688 -12.945 1 75.75 353 TRP B O 1
ATOM 7550 N N . ILE B 1 354 ? 12.5 -38.344 -11.281 1 77.38 354 ILE B N 1
ATOM 7551 C CA . ILE B 1 354 ? 13.852 -37.906 -11.625 1 77.38 354 ILE B CA 1
ATOM 7552 C C . ILE B 1 354 ? 14.875 -38.781 -10.914 1 77.38 354 ILE B C 1
ATOM 7554 O O . ILE B 1 354 ? 14.797 -38.969 -9.695 1 77.38 354 ILE B O 1
ATOM 7558 N N . ALA B 1 355 ? 15.719 -39.25 -11.641 1 75.31 355 ALA B N 1
ATOM 7559 C CA . ALA B 1 355 ? 16.672 -40.219 -11.117 1 75.31 355 ALA B CA 1
ATOM 7560 C C . ALA B 1 355 ? 17.656 -39.562 -10.164 1 75.31 355 ALA B C 1
ATOM 7562 O O . ALA B 1 355 ? 18.391 -38.625 -10.547 1 75.31 355 ALA B O 1
ATOM 7563 N N . LYS B 1 356 ? 17.594 -39.969 -8.93 1 74.62 356 LYS B N 1
ATOM 7564 C CA . LYS B 1 356 ? 18.594 -39.562 -7.957 1 74.62 356 LYS B CA 1
ATOM 7565 C C . LYS B 1 356 ? 19.453 -40.719 -7.5 1 74.62 356 LYS B C 1
ATOM 7567 O O . LYS B 1 356 ? 20.656 -40.562 -7.27 1 74.62 356 LYS B O 1
ATOM 7572 N N . ASP B 1 357 ? 18.766 -41.844 -7.574 1 83 357 ASP B N 1
ATOM 7573 C CA . ASP B 1 357 ? 19.469 -43.031 -7.137 1 83 357 ASP B CA 1
ATOM 7574 C C . ASP B 1 357 ? 19.609 -44.031 -8.281 1 83 357 ASP B C 1
ATOM 7576 O O . ASP B 1 357 ? 18.594 -44.531 -8.805 1 83 357 ASP B O 1
ATOM 7580 N N . PHE B 1 358 ? 20.781 -44.25 -8.719 1 90 358 PHE B N 1
ATOM 7581 C CA . PHE B 1 358 ? 21.094 -45.219 -9.773 1 90 358 PHE B CA 1
ATOM 7582 C C . PHE B 1 358 ? 21.453 -46.562 -9.18 1 90 358 PHE B C 1
ATOM 7584 O O . PHE B 1 358 ? 21.906 -46.656 -8.039 1 90 358 PHE B O 1
ATOM 7591 N N . PRO B 1 359 ? 21.172 -47.531 -9.906 1 88.69 359 PRO B N 1
ATOM 7592 C CA . PRO B 1 359 ? 21.594 -48.844 -9.422 1 88.69 359 PRO B CA 1
ATOM 7593 C C . PRO B 1 359 ? 23.109 -48.969 -9.258 1 88.69 359 PRO B C 1
ATOM 7595 O O . PRO B 1 359 ? 23.859 -48.25 -9.922 1 88.69 359 PRO B O 1
ATOM 7598 N N . ASN B 1 360 ? 23.5 -49.875 -8.328 1 88.38 360 ASN B N 1
ATOM 7599 C CA . ASN B 1 360 ? 24.922 -50.125 -8.078 1 88.38 360 ASN B CA 1
ATOM 7600 C C . ASN B 1 360 ? 25.484 -51.156 -9.023 1 88.38 360 ASN B C 1
ATOM 7602 O O . ASN B 1 360 ? 24.984 -52.281 -9.094 1 88.38 360 ASN B O 1
ATOM 7606 N N . TYR B 1 361 ? 26.406 -50.781 -9.789 1 92.94 361 TYR B N 1
ATOM 7607 C CA . TYR B 1 361 ? 27.141 -51.719 -10.656 1 92.94 361 TYR B CA 1
ATOM 7608 C C . TYR B 1 361 ? 28.594 -51.812 -10.25 1 92.94 361 TYR B C 1
ATOM 7610 O O . TYR B 1 361 ? 29.156 -50.875 -9.672 1 92.94 361 TYR B O 1
ATOM 7618 N N . ASN B 1 362 ? 29.25 -52.875 -10.477 1 91.31 362 ASN B N 1
ATOM 7619 C CA . ASN B 1 362 ? 30.641 -53.094 -10.094 1 91.31 362 ASN B CA 1
ATOM 7620 C C . ASN B 1 362 ? 31.578 -52.188 -10.906 1 91.31 362 ASN B C 1
ATOM 7622 O O . ASN B 1 362 ? 32.594 -51.719 -10.383 1 91.31 362 ASN B O 1
ATOM 7626 N N . ASN B 1 363 ? 31.281 -51.938 -12.125 1 94.5 363 ASN B N 1
ATOM 7627 C CA . ASN B 1 363 ? 32.25 -51.312 -13.023 1 94.5 363 ASN B CA 1
ATOM 7628 C C . ASN B 1 363 ? 31.812 -49.875 -13.375 1 94.5 363 ASN B C 1
ATOM 7630 O O . ASN B 1 363 ? 32.469 -49.219 -14.156 1 94.5 363 ASN B O 1
ATOM 7634 N N . VAL B 1 364 ? 30.656 -49.406 -12.836 1 94.81 364 VAL B N 1
ATOM 7635 C CA . VAL B 1 364 ? 30.156 -48.062 -13.203 1 94.81 364 VAL B CA 1
ATOM 7636 C C . VAL B 1 364 ? 29.562 -47.375 -11.984 1 94.81 364 VAL B C 1
ATOM 7638 O O . VAL B 1 364 ? 28.828 -48 -11.211 1 94.81 364 VAL B O 1
ATOM 7641 N N . ARG B 1 365 ? 29.875 -46.094 -11.711 1 92.38 365 ARG B N 1
ATOM 7642 C CA . ARG B 1 365 ? 29.297 -45.281 -10.656 1 92.38 365 ARG B CA 1
ATOM 7643 C C . ARG B 1 365 ? 28.609 -44.031 -11.234 1 92.38 365 ARG B C 1
ATOM 7645 O O . ARG B 1 365 ? 29.094 -43.438 -12.203 1 92.38 365 ARG B O 1
ATOM 7652 N N . PHE B 1 366 ? 27.5 -43.75 -10.648 1 95.06 366 PHE B N 1
ATOM 7653 C CA . PHE B 1 366 ? 26.719 -42.625 -11.117 1 95.06 366 PHE B CA 1
ATOM 7654 C C . PHE B 1 366 ? 26.656 -41.531 -10.062 1 95.06 366 PHE B C 1
ATOM 7656 O O . PHE B 1 366 ? 26.469 -41.812 -8.875 1 95.06 366 PHE B O 1
ATOM 7663 N N . PHE B 1 367 ? 26.875 -40.312 -10.461 1 93.19 367 PHE B N 1
ATOM 7664 C CA . PHE B 1 367 ? 26.672 -39.125 -9.641 1 93.19 367 PHE B CA 1
ATOM 7665 C C . PHE B 1 367 ? 25.797 -38.094 -10.359 1 93.19 367 PHE B C 1
ATOM 7667 O O . PHE B 1 367 ? 26.016 -37.812 -11.539 1 93.19 367 PHE B O 1
ATOM 7674 N N . SER B 1 368 ? 24.734 -37.656 -9.758 1 93.12 368 SER B N 1
ATOM 7675 C CA . SER B 1 368 ? 23.828 -36.719 -10.422 1 93.12 368 SER B CA 1
ATOM 7676 C C . SER B 1 368 ? 23.438 -35.594 -9.492 1 93.12 368 SER B C 1
ATOM 7678 O O . SER B 1 368 ? 23.438 -35.75 -8.266 1 93.12 368 SER B O 1
ATOM 7680 N N . ASN B 1 369 ? 23.281 -34.406 -10.047 1 91 369 ASN B N 1
ATOM 7681 C CA . ASN B 1 369 ? 22.75 -33.219 -9.375 1 91 369 ASN B CA 1
ATOM 7682 C C . ASN B 1 369 ? 21.656 -32.562 -10.211 1 91 369 ASN B C 1
ATOM 7684 O O . ASN B 1 369 ? 21.812 -32.406 -11.422 1 91 369 ASN B O 1
ATOM 7688 N N . PHE B 1 370 ? 20.516 -32.25 -9.539 1 87.81 370 PHE B N 1
ATOM 7689 C CA . PHE B 1 370 ? 19.422 -31.578 -10.195 1 87.81 370 PHE B CA 1
ATOM 7690 C C . PHE B 1 370 ? 19 -30.344 -9.414 1 87.81 370 PHE B C 1
ATOM 7692 O O . PHE B 1 370 ? 18.609 -30.438 -8.25 1 87.81 370 PHE B O 1
ATOM 7699 N N . PHE B 1 371 ? 19.156 -29.156 -10.109 1 85.75 371 PHE B N 1
ATOM 7700 C CA . PHE B 1 371 ? 18.766 -27.875 -9.531 1 85.75 371 PHE B CA 1
ATOM 7701 C C . PHE B 1 371 ? 17.703 -27.188 -10.383 1 85.75 371 PHE B C 1
ATOM 7703 O O . PHE B 1 371 ? 18.031 -26.469 -11.328 1 85.75 371 PHE B O 1
ATOM 7710 N N . PRO B 1 372 ? 16.484 -27.297 -9.977 1 84.06 372 PRO B N 1
ATOM 7711 C CA . PRO B 1 372 ? 15.453 -26.594 -10.75 1 84.06 372 PRO B CA 1
ATOM 7712 C C . PRO B 1 372 ? 15.492 -25.078 -10.523 1 84.06 372 PRO B C 1
ATOM 7714 O O . PRO B 1 372 ? 15.805 -24.625 -9.422 1 84.06 372 PRO B O 1
ATOM 7717 N N . TYR B 1 373 ? 15.367 -24.25 -11.625 1 79.12 373 TYR B N 1
ATOM 7718 C CA . TYR B 1 373 ? 15.273 -22.797 -11.539 1 79.12 373 TYR B CA 1
ATOM 7719 C C . TYR B 1 373 ? 14.148 -22.375 -10.594 1 79.12 373 TYR B C 1
ATOM 7721 O O . TYR B 1 373 ? 14.32 -21.469 -9.789 1 79.12 373 TYR B O 1
ATOM 7729 N N . GLY B 1 374 ? 13.086 -23.016 -10.625 1 79.25 374 GLY B N 1
ATOM 7730 C CA . GLY B 1 374 ? 11.977 -22.859 -9.695 1 79.25 374 GLY B CA 1
ATOM 7731 C C . GLY B 1 374 ? 11.75 -24.062 -8.82 1 79.25 374 GLY B C 1
ATOM 7732 O O . GLY B 1 374 ? 12.703 -24.703 -8.375 1 79.25 374 GLY B O 1
ATOM 7733 N N . GLU B 1 375 ? 10.539 -24.234 -8.523 1 84.69 375 GLU B N 1
ATOM 7734 C CA . GLU B 1 375 ? 10.227 -25.391 -7.703 1 84.69 375 GLU B CA 1
ATOM 7735 C C . GLU B 1 375 ? 10.203 -26.672 -8.539 1 84.69 375 GLU B C 1
ATOM 7737 O O . GLU B 1 375 ? 10.516 -27.75 -8.039 1 84.69 375 GLU B O 1
ATOM 7742 N N . ILE B 1 376 ? 9.773 -26.438 -9.75 1 90 376 ILE B N 1
ATOM 7743 C CA . ILE B 1 376 ? 9.742 -27.578 -10.664 1 90 376 ILE B CA 1
ATOM 7744 C C . ILE B 1 376 ? 10.406 -27.203 -11.984 1 90 376 ILE B C 1
ATOM 7746 O O . ILE B 1 376 ? 10.562 -26.016 -12.297 1 90 376 ILE B O 1
ATOM 7750 N N . GLY B 1 377 ? 10.93 -28.219 -12.711 1 89.44 377 GLY B N 1
ATOM 7751 C CA . GLY B 1 377 ? 11.672 -27.906 -13.922 1 89.44 377 GLY B CA 1
ATOM 7752 C C . GLY B 1 377 ? 11.406 -28.891 -15.047 1 89.44 377 GLY B C 1
ATOM 7753 O O . GLY B 1 377 ? 10.656 -29.859 -14.875 1 89.44 377 GLY B O 1
ATOM 7754 N N . GLY B 1 378 ? 12 -28.625 -16.141 1 90.94 378 GLY B N 1
ATOM 7755 C CA . GLY B 1 378 ? 11.789 -29.422 -17.344 1 90.94 378 GLY B CA 1
ATOM 7756 C C . GLY B 1 378 ? 12.953 -30.359 -17.641 1 90.94 378 GLY B C 1
ATOM 7757 O O . GLY B 1 378 ? 12.844 -31.234 -18.5 1 90.94 378 GLY B O 1
ATOM 7758 N N . ASP B 1 379 ? 14.039 -30.219 -16.906 1 92.81 379 ASP B N 1
ATOM 7759 C CA . ASP B 1 379 ? 15.172 -31.125 -17.125 1 92.81 379 ASP B CA 1
ATOM 7760 C C . ASP B 1 379 ? 14.867 -32.531 -16.625 1 92.81 379 ASP B C 1
ATOM 7762 O O . ASP B 1 379 ? 14.148 -32.688 -15.641 1 92.81 379 ASP B O 1
ATOM 7766 N N . ILE B 1 380 ? 15.422 -33.469 -17.328 1 92.75 380 ILE B N 1
ATOM 7767 C CA . ILE B 1 380 ? 15.094 -34.844 -16.922 1 92.75 380 ILE B CA 1
ATOM 7768 C C . ILE B 1 380 ? 16.375 -35.688 -16.859 1 92.75 380 ILE B C 1
ATOM 7770 O O . ILE B 1 380 ? 17.281 -35.5 -17.656 1 92.75 380 ILE B O 1
ATOM 7774 N N . ILE B 1 381 ? 16.578 -36.438 -15.938 1 95.12 381 ILE B N 1
ATOM 7775 C CA . ILE B 1 381 ? 17.531 -37.531 -15.773 1 95.12 381 ILE B CA 1
ATOM 7776 C C . ILE B 1 381 ? 16.781 -38.812 -15.43 1 95.12 381 ILE B C 1
ATOM 7778 O O . ILE B 1 381 ? 16.438 -39.062 -14.266 1 95.12 381 ILE B O 1
ATOM 7782 N N . LEU B 1 382 ? 16.609 -39.625 -16.438 1 93.94 382 LEU B N 1
ATOM 7783 C CA . LEU B 1 382 ? 15.836 -40.844 -16.266 1 93.94 382 LEU B CA 1
ATOM 7784 C C . LEU B 1 382 ? 16.688 -42.062 -16.531 1 93.94 382 LEU B C 1
ATOM 7786 O O . LEU B 1 382 ? 17.656 -42 -17.297 1 93.94 382 LEU B O 1
ATOM 7790 N N . TYR B 1 383 ? 16.375 -43.125 -15.898 1 93.88 383 TYR B N 1
ATOM 7791 C CA . TYR B 1 383 ? 17.047 -44.375 -16.234 1 93.88 383 TYR B CA 1
ATOM 7792 C C . TYR B 1 383 ? 16.094 -45.562 -16.156 1 93.88 383 TYR B C 1
ATOM 7794 O O . TYR B 1 383 ? 15.031 -45.469 -15.523 1 93.88 383 TYR B O 1
ATOM 7802 N N . ASP B 1 384 ? 16.344 -46.531 -16.859 1 91.75 384 ASP B N 1
ATOM 7803 C CA . ASP B 1 384 ? 15.648 -47.812 -16.812 1 91.75 384 ASP B CA 1
ATOM 7804 C C . ASP B 1 384 ? 16.609 -48.969 -17.109 1 91.75 384 ASP B C 1
ATOM 7806 O O . ASP B 1 384 ? 17.578 -48.812 -17.844 1 91.75 384 ASP B O 1
ATOM 7810 N N . SER B 1 385 ? 16.438 -50.094 -16.391 1 92.38 385 SER B N 1
ATOM 7811 C CA . SER B 1 385 ? 17.25 -51.281 -16.594 1 92.38 385 SER B CA 1
ATOM 7812 C C . SER B 1 385 ? 16.406 -52.438 -17.125 1 92.38 385 SER B C 1
ATOM 7814 O O . SER B 1 385 ? 16.109 -53.375 -16.375 1 92.38 385 SER B O 1
ATOM 7816 N N . PRO B 1 386 ? 16.125 -52.406 -18.391 1 87.94 386 PRO B N 1
ATOM 7817 C CA . PRO B 1 386 ? 15.266 -53.469 -18.938 1 87.94 386 PRO B CA 1
ATOM 7818 C C . PRO B 1 386 ? 15.945 -54.844 -18.969 1 87.94 386 PRO B C 1
ATOM 7820 O O . PRO B 1 386 ? 15.266 -55.875 -19.062 1 87.94 386 PRO B O 1
ATOM 7823 N N . SER B 1 387 ? 17.25 -54.781 -19.016 1 90.19 387 SER B N 1
ATOM 7824 C CA . SER B 1 387 ? 18.062 -56 -19.031 1 90.19 387 SER B CA 1
ATOM 7825 C C . SER B 1 387 ? 19.125 -55.969 -17.938 1 90.19 387 SER B C 1
ATOM 7827 O O . SER B 1 387 ? 19.547 -54.875 -17.516 1 90.19 387 SER B O 1
ATOM 7829 N N . PRO B 1 388 ? 19.484 -57.156 -17.484 1 90.75 388 PRO B N 1
ATOM 7830 C CA . PRO B 1 388 ? 20.562 -57.188 -16.5 1 90.75 388 PRO B CA 1
ATOM 7831 C C . PRO B 1 388 ? 21.906 -56.75 -17.094 1 90.75 388 PRO B C 1
ATOM 7833 O O . PRO B 1 388 ? 22.844 -56.438 -16.344 1 90.75 388 PRO B O 1
ATOM 7836 N N . ASP B 1 389 ? 21.953 -56.688 -18.312 1 93.19 389 ASP B N 1
ATOM 7837 C CA . ASP B 1 389 ? 23.25 -56.469 -18.969 1 93.19 389 ASP B CA 1
ATOM 7838 C C . ASP B 1 389 ? 23.531 -54.969 -19.156 1 93.19 389 ASP B C 1
ATOM 7840 O O . ASP B 1 389 ? 24.672 -54.562 -19.297 1 93.19 389 ASP B O 1
ATOM 7844 N N . TYR B 1 390 ? 22.453 -54.25 -19.297 1 95.25 390 TYR B N 1
ATOM 7845 C CA . TYR B 1 390 ? 22.703 -52.844 -19.594 1 95.25 390 TYR B CA 1
ATOM 7846 C C . TYR B 1 390 ? 21.672 -51.938 -18.906 1 95.25 390 TYR B C 1
ATOM 7848 O O . TYR B 1 390 ? 20.625 -52.406 -18.453 1 95.25 390 TYR B O 1
ATOM 7856 N N . ILE B 1 391 ? 22.016 -50.625 -18.812 1 95.75 391 ILE B N 1
ATOM 7857 C CA . ILE B 1 391 ? 21.156 -49.594 -18.297 1 95.75 391 ILE B CA 1
ATOM 7858 C C . ILE B 1 391 ? 20.953 -48.5 -19.359 1 95.75 391 ILE B C 1
ATOM 7860 O O . ILE B 1 391 ? 21.891 -48.188 -20.094 1 95.75 391 ILE B O 1
ATOM 7864 N N . ASP B 1 392 ? 19.75 -48.062 -19.594 1 96.44 392 ASP B N 1
ATOM 7865 C CA . ASP B 1 392 ? 19.422 -46.938 -20.453 1 96.44 392 ASP B CA 1
ATOM 7866 C C . ASP B 1 392 ? 19.25 -45.656 -19.656 1 96.44 392 ASP B C 1
ATOM 7868 O O . ASP B 1 392 ? 18.531 -45.625 -18.656 1 96.44 392 ASP B O 1
ATOM 7872 N N . ILE B 1 393 ? 19.922 -44.594 -20.031 1 96.69 393 ILE B N 1
ATOM 7873 C CA . ILE B 1 393 ? 19.781 -43.312 -19.375 1 96.69 393 ILE B CA 1
ATOM 7874 C C . ILE B 1 393 ? 19.328 -42.25 -20.391 1 96.69 393 ILE B C 1
ATOM 7876 O O . ILE B 1 393 ? 19.922 -42.125 -21.469 1 96.69 393 ILE B O 1
ATOM 7880 N N . LEU B 1 394 ? 18.266 -41.594 -20.078 1 96.88 394 LEU B N 1
ATOM 7881 C CA . LEU B 1 394 ? 17.812 -40.469 -20.891 1 96.88 394 LEU B CA 1
ATOM 7882 C C . LEU B 1 394 ? 18.078 -39.125 -20.172 1 96.88 394 LEU B C 1
ATOM 7884 O O . LEU B 1 394 ? 17.484 -38.844 -19.141 1 96.88 394 LEU B O 1
ATOM 7888 N N . PHE B 1 395 ? 19 -38.406 -20.688 1 96.81 395 PHE B N 1
ATOM 7889 C CA . PHE B 1 395 ? 19.344 -37.062 -20.172 1 96.81 395 PHE B CA 1
ATOM 7890 C C . PHE B 1 395 ? 18.891 -35.969 -21.125 1 96.81 395 PHE B C 1
ATOM 7892 O O . PHE B 1 395 ? 19.266 -35.969 -22.297 1 96.81 395 PHE B O 1
ATOM 7899 N N . GLY B 1 396 ? 18.031 -35.094 -20.578 1 94.31 396 GLY B N 1
ATOM 7900 C CA . GLY B 1 396 ? 17.531 -34.094 -21.531 1 94.31 396 GLY B CA 1
ATOM 7901 C C . GLY B 1 396 ? 16.922 -32.875 -20.859 1 94.31 396 GLY B C 1
ATOM 7902 O O . GLY B 1 396 ? 16.906 -32.781 -19.641 1 94.31 396 GLY B O 1
ATOM 7903 N N . ASP B 1 397 ? 16.562 -31.953 -21.75 1 93.56 397 ASP B N 1
ATOM 7904 C CA . ASP B 1 397 ? 15.961 -30.672 -21.391 1 93.56 397 ASP B CA 1
ATOM 7905 C C . ASP B 1 397 ? 14.758 -30.359 -22.281 1 93.56 397 ASP B C 1
ATOM 7907 O O . ASP B 1 397 ? 14.859 -30.344 -23.5 1 93.56 397 ASP B O 1
ATOM 7911 N N . ILE B 1 398 ? 13.656 -30.172 -21.609 1 92.75 398 ILE B N 1
ATOM 7912 C CA . ILE B 1 398 ? 12.43 -29.812 -22.312 1 92.75 398 ILE B CA 1
ATOM 7913 C C . ILE B 1 398 ? 12.383 -28.297 -22.531 1 92.75 398 ILE B C 1
ATOM 7915 O O . ILE B 1 398 ? 12.711 -27.531 -21.625 1 92.75 398 ILE B O 1
ATOM 7919 N N . SER B 1 399 ? 11.93 -27.906 -23.688 1 89.12 399 SER B N 1
ATOM 7920 C CA . SER B 1 399 ? 11.859 -26.484 -24.016 1 89.12 399 SER B CA 1
ATOM 7921 C C . SER B 1 399 ? 10.93 -25.734 -23.062 1 89.12 399 SER B C 1
ATOM 7923 O O . SER B 1 399 ? 9.891 -26.266 -22.672 1 89.12 399 SER B O 1
ATOM 7925 N N . GLY B 1 400 ? 11.336 -24.594 -22.812 1 78.62 400 GLY B N 1
ATOM 7926 C CA . GLY B 1 400 ? 10.57 -23.781 -21.875 1 78.62 400 GLY B CA 1
ATOM 7927 C C . GLY B 1 400 ? 10.984 -23.984 -20.438 1 78.62 400 GLY B C 1
ATOM 7928 O O . GLY B 1 400 ? 11.977 -24.672 -20.156 1 78.62 400 GLY B O 1
ATOM 7929 N N . HIS B 1 401 ? 10.375 -23.375 -19.562 1 77.75 401 HIS B N 1
ATOM 7930 C CA . HIS B 1 401 ? 10.688 -23.578 -18.156 1 77.75 401 HIS B CA 1
ATOM 7931 C C . HIS B 1 401 ? 9.43 -23.5 -17.297 1 77.75 401 HIS B C 1
ATOM 7933 O O . HIS B 1 401 ? 8.359 -23.141 -17.781 1 77.75 401 HIS B O 1
ATOM 7939 N N . GLY B 1 402 ? 9.516 -24.047 -16.156 1 83.31 402 GLY B N 1
ATOM 7940 C CA . GLY B 1 402 ? 8.453 -23.922 -15.172 1 83.31 402 GLY B CA 1
ATOM 7941 C C . GLY B 1 402 ? 7.445 -25.062 -15.242 1 83.31 402 GLY B C 1
ATOM 7942 O O . GLY B 1 402 ? 7.82 -26.219 -15.375 1 83.31 402 GLY B O 1
ATOM 7943 N N . ILE B 1 403 ? 6.117 -24.719 -15.188 1 88.31 403 ILE B N 1
ATOM 7944 C CA . ILE B 1 403 ? 5.031 -25.672 -14.977 1 88.31 403 ILE B CA 1
ATOM 7945 C C . ILE B 1 403 ? 4.77 -26.453 -16.25 1 88.31 403 ILE B C 1
ATOM 7947 O O . ILE B 1 403 ? 4.66 -27.688 -16.234 1 88.31 403 ILE B O 1
ATOM 7951 N N . SER B 1 404 ? 4.738 -25.797 -17.359 1 87.06 404 SER B N 1
ATOM 7952 C CA . SER B 1 404 ? 4.441 -26.453 -18.625 1 87.06 404 SER B CA 1
ATOM 7953 C C . SER B 1 404 ? 5.492 -27.5 -18.969 1 87.06 404 SER B C 1
ATOM 7955 O O . SER B 1 404 ? 5.148 -28.625 -19.359 1 87.06 404 SER B O 1
ATOM 7957 N N . SER B 1 405 ? 6.723 -27.172 -18.828 1 89.56 405 SER B N 1
ATOM 7958 C CA . SER B 1 405 ? 7.797 -28.109 -19.125 1 89.56 405 SER B CA 1
ATOM 7959 C C . SER B 1 405 ? 7.805 -29.281 -18.141 1 89.56 405 SER B C 1
ATOM 7961 O O . SER B 1 405 ? 8.148 -30.406 -18.5 1 89.56 405 SER B O 1
ATOM 7963 N N . ALA B 1 406 ? 7.438 -28.969 -16.922 1 88.94 406 ALA B N 1
ATOM 7964 C CA . ALA B 1 406 ? 7.363 -30.016 -15.914 1 88.94 406 ALA B CA 1
ATOM 7965 C C . ALA B 1 406 ? 6.273 -31.031 -16.25 1 88.94 406 ALA B C 1
ATOM 7967 O O . ALA B 1 406 ? 6.43 -32.219 -16.016 1 88.94 406 ALA B O 1
ATOM 7968 N N . LEU B 1 407 ? 5.176 -30.594 -16.75 1 87.56 407 LEU B N 1
ATOM 7969 C CA . LEU B 1 407 ? 4.105 -31.469 -17.203 1 87.56 407 LEU B CA 1
ATOM 7970 C C . LEU B 1 407 ? 4.617 -32.438 -18.281 1 87.56 407 LEU B C 1
ATOM 7972 O O . LEU B 1 407 ? 4.359 -33.625 -18.219 1 87.56 407 LEU B O 1
ATOM 7976 N N . VAL B 1 408 ? 5.352 -31.922 -19.125 1 88.5 408 VAL B N 1
ATOM 7977 C CA . VAL B 1 408 ? 5.871 -32.688 -20.25 1 88.5 408 VAL B CA 1
ATOM 7978 C C . VAL B 1 408 ? 6.91 -33.688 -19.734 1 88.5 408 VAL B C 1
ATOM 7980 O O . VAL B 1 408 ? 7 -34.812 -20.234 1 88.5 408 VAL B O 1
ATOM 7983 N N . SER B 1 409 ? 7.676 -33.25 -18.797 1 89.81 409 SER B N 1
ATOM 7984 C CA . SER B 1 409 ? 8.719 -34.125 -18.25 1 89.81 409 SER B CA 1
ATOM 7985 C C . SER B 1 409 ? 8.125 -35.406 -17.688 1 89.81 409 SER B C 1
ATOM 7987 O O . SER B 1 409 ? 8.719 -36.5 -17.828 1 89.81 409 SER B O 1
ATOM 7989 N N . GLY B 1 410 ? 7.027 -35.281 -17.094 1 84.75 410 GLY B N 1
ATOM 7990 C CA . GLY B 1 410 ? 6.363 -36.469 -16.578 1 84.75 410 GLY B CA 1
ATOM 7991 C C . GLY B 1 410 ? 5.91 -37.438 -17.656 1 84.75 410 GLY B C 1
ATOM 7992 O O . GLY B 1 410 ? 6.051 -38.656 -17.531 1 84.75 410 GLY B O 1
ATOM 7993 N N . ILE B 1 411 ? 5.402 -36.906 -18.656 1 86.25 411 ILE B N 1
ATOM 7994 C CA . ILE B 1 411 ? 4.934 -37.688 -19.781 1 86.25 411 ILE B CA 1
ATOM 7995 C C . ILE B 1 411 ? 6.121 -38.375 -20.453 1 86.25 411 ILE B C 1
ATOM 7997 O O . ILE B 1 411 ? 6.039 -39.562 -20.812 1 86.25 411 ILE B O 1
ATOM 8001 N N . VAL B 1 412 ? 7.148 -37.688 -20.547 1 90.31 412 VAL B N 1
ATOM 8002 C CA . VAL B 1 412 ? 8.359 -38.25 -21.172 1 90.31 412 VAL B CA 1
ATOM 8003 C C . VAL B 1 412 ? 8.906 -39.375 -20.312 1 90.31 412 VAL B C 1
ATOM 8005 O O . VAL B 1 412 ? 9.375 -40.375 -20.844 1 90.31 412 VAL B O 1
ATOM 8008 N N . ALA B 1 413 ? 8.867 -39.156 -19.094 1 87.94 413 ALA B N 1
ATOM 8009 C CA . ALA B 1 413 ? 9.352 -40.219 -18.188 1 87.94 413 ALA B CA 1
ATOM 8010 C C . ALA B 1 413 ? 8.602 -41.531 -18.391 1 87.94 413 ALA B C 1
ATOM 8012 O O . ALA B 1 413 ? 9.211 -42.594 -18.438 1 87.94 413 ALA B O 1
ATOM 8013 N N . MET B 1 414 ? 7.352 -41.406 -18.609 1 83.75 414 MET B N 1
ATOM 8014 C CA . MET B 1 414 ? 6.535 -42.594 -18.812 1 83.75 414 MET B CA 1
ATOM 8015 C C . MET B 1 414 ? 6.77 -43.188 -20.203 1 83.75 414 MET B C 1
ATOM 8017 O O . MET B 1 414 ? 6.809 -44.406 -20.359 1 83.75 414 MET B O 1
ATOM 8021 N N . GLY B 1 415 ? 6.844 -42.344 -21.094 1 86.56 415 GLY B N 1
ATOM 8022 C CA . GLY B 1 415 ? 7.145 -42.812 -22.438 1 86.56 415 GLY B CA 1
ATOM 8023 C C . GLY B 1 415 ? 8.477 -43.5 -22.547 1 86.56 415 GLY B C 1
ATOM 8024 O O . GLY B 1 415 ? 8.594 -44.531 -23.219 1 86.56 415 GLY B O 1
ATOM 8025 N N . PHE B 1 416 ? 9.461 -43 -21.906 1 91 416 PHE B N 1
ATOM 8026 C CA . PHE B 1 416 ? 10.797 -43.594 -21.891 1 91 416 PHE B CA 1
ATOM 8027 C C . PHE B 1 416 ? 10.773 -45 -21.266 1 91 416 PHE B C 1
ATOM 8029 O O . PHE B 1 416 ? 11.344 -45.938 -21.812 1 91 416 PHE B O 1
ATOM 8036 N N . LYS B 1 417 ? 10.133 -45.031 -20.188 1 84.69 417 LYS B N 1
ATOM 8037 C CA . LYS B 1 417 ? 10.039 -46.312 -19.531 1 84.69 417 LYS B CA 1
ATOM 8038 C C . LYS B 1 417 ? 9.344 -47.344 -20.406 1 84.69 417 LYS B C 1
ATOM 8040 O O . LYS B 1 417 ? 9.797 -48.5 -20.516 1 84.69 417 LYS B O 1
ATOM 8045 N N . LYS B 1 418 ? 8.297 -46.938 -21.047 1 83.12 418 LYS B N 1
ATOM 8046 C CA . LYS B 1 418 ? 7.531 -47.781 -21.922 1 83.12 418 LYS B CA 1
ATOM 8047 C C . LYS B 1 418 ? 8.406 -48.344 -23.047 1 83.12 418 LYS B C 1
ATOM 8049 O O . LYS B 1 418 ? 8.438 -49.562 -23.281 1 83.12 418 LYS B O 1
ATOM 8054 N N . HIS B 1 419 ? 9.156 -47.531 -23.672 1 88.62 419 HIS B N 1
ATOM 8055 C CA . HIS B 1 419 ? 9.906 -47.938 -24.844 1 88.62 419 HIS B CA 1
ATOM 8056 C C . HIS B 1 419 ? 11.219 -48.625 -24.453 1 88.62 419 HIS B C 1
ATOM 8058 O O . HIS B 1 419 ? 11.742 -49.438 -25.219 1 88.62 419 HIS B O 1
ATOM 8064 N N . SER B 1 420 ? 11.758 -48.281 -23.328 1 88.25 420 SER B N 1
ATOM 8065 C CA . SER B 1 420 ? 12.945 -48.969 -22.828 1 88.25 420 SER B CA 1
ATOM 8066 C C . SER B 1 420 ? 12.641 -50.438 -22.516 1 88.25 420 SER B C 1
ATOM 8068 O O . SER B 1 420 ? 13.453 -51.312 -22.797 1 88.25 420 SER B O 1
ATOM 8070 N N . ASP B 1 421 ? 11.477 -50.719 -22.031 1 83.62 421 ASP B N 1
ATOM 8071 C CA . ASP B 1 421 ? 11.055 -52.062 -21.688 1 83.62 421 ASP B CA 1
ATOM 8072 C C . ASP B 1 421 ? 10.914 -52.938 -22.938 1 83.62 421 ASP B C 1
ATOM 8074 O O . ASP B 1 421 ? 11.031 -54.156 -22.859 1 83.62 421 ASP B O 1
ATOM 8078 N N . SER B 1 422 ? 10.742 -52.281 -24.016 1 84.38 422 SER B N 1
ATOM 8079 C CA . SER B 1 422 ? 10.602 -53.031 -25.266 1 84.38 422 SER B CA 1
ATOM 8080 C C . SER B 1 422 ? 11.961 -53.438 -25.828 1 84.38 422 SER B C 1
ATOM 8082 O O . SER B 1 422 ? 12.047 -54.031 -26.906 1 84.38 422 SER B O 1
ATOM 8084 N N . ARG B 1 423 ? 13.078 -53.125 -25.219 1 87.94 423 ARG B N 1
ATOM 8085 C CA . ARG B 1 423 ? 14.453 -53.5 -25.516 1 87.94 423 ARG B CA 1
ATOM 8086 C C . ARG B 1 423 ? 14.859 -53.062 -26.906 1 87.94 423 ARG B C 1
ATOM 8088 O O . ARG B 1 423 ? 15.469 -53.812 -27.656 1 87.94 423 ARG B O 1
ATOM 8095 N N . LEU B 1 424 ? 14.391 -51.906 -27.188 1 91.69 424 LEU B N 1
ATOM 8096 C CA . LEU B 1 424 ? 14.766 -51.281 -28.453 1 91.69 424 LEU B CA 1
ATOM 8097 C C . LEU B 1 424 ? 16.188 -50.719 -28.391 1 91.69 424 LEU B C 1
ATOM 8099 O O . LEU B 1 424 ? 16.734 -50.531 -27.312 1 91.69 424 LEU B O 1
ATOM 8103 N N . SER B 1 425 ? 16.766 -50.562 -29.625 1 94.81 425 SER B N 1
ATOM 8104 C CA . SER B 1 425 ? 18.031 -49.844 -29.672 1 94.81 425 SER B CA 1
ATOM 8105 C C . SER B 1 425 ? 17.875 -48.375 -29.266 1 94.81 425 SER B C 1
ATOM 8107 O O . SER B 1 425 ? 16.766 -47.844 -29.344 1 94.81 425 SER B O 1
ATOM 8109 N N . PRO B 1 426 ? 18.922 -47.75 -28.875 1 95.81 426 PRO B N 1
ATOM 8110 C CA . PRO B 1 426 ? 18.812 -46.344 -28.484 1 95.81 426 PRO B CA 1
ATOM 8111 C C . PRO B 1 426 ? 18.188 -45.469 -29.562 1 95.81 426 PRO B C 1
ATOM 8113 O O . PRO B 1 426 ? 17.344 -44.625 -29.281 1 95.81 426 PRO B O 1
ATOM 8116 N N . LYS B 1 427 ? 18.625 -45.625 -30.75 1 96.06 427 LYS B N 1
ATOM 8117 C CA . LYS B 1 427 ? 18.062 -44.844 -31.859 1 96.06 427 LYS B CA 1
ATOM 8118 C C . LYS B 1 427 ? 16.594 -45.156 -32.062 1 96.06 427 LYS B C 1
ATOM 8120 O O . LYS B 1 427 ? 15.781 -44.25 -32.281 1 96.06 427 LYS B O 1
ATOM 8125 N N . ASP B 1 428 ? 16.25 -46.406 -31.969 1 96.12 428 ASP B N 1
ATOM 8126 C CA . ASP B 1 428 ? 14.859 -46.812 -32.188 1 96.12 428 ASP B CA 1
ATOM 8127 C C . ASP B 1 428 ? 13.984 -46.344 -31.016 1 96.12 428 ASP B C 1
ATOM 8129 O O . ASP B 1 428 ? 12.805 -46.031 -31.203 1 96.12 428 ASP B O 1
ATOM 8133 N N . LEU B 1 429 ? 14.555 -46.375 -29.875 1 95.69 429 LEU B N 1
ATOM 8134 C CA . LEU B 1 429 ? 13.836 -45.906 -28.703 1 95.69 429 LEU B CA 1
ATOM 8135 C C . LEU B 1 429 ? 13.477 -44.438 -28.844 1 95.69 429 LEU B C 1
ATOM 8137 O O . LEU B 1 429 ? 12.32 -44.031 -28.625 1 95.69 429 LEU B O 1
ATOM 8141 N N . LEU B 1 430 ? 14.438 -43.594 -29.219 1 96.31 430 LEU B N 1
ATOM 8142 C CA . LEU B 1 430 ? 14.18 -42.156 -29.375 1 96.31 430 LEU B CA 1
ATOM 8143 C C . LEU B 1 430 ? 13.203 -41.938 -30.516 1 96.31 430 LEU B C 1
ATOM 8145 O O . LEU B 1 430 ? 12.367 -41 -30.453 1 96.31 430 LEU B O 1
ATOM 8149 N N . LYS B 1 431 ? 13.336 -42.688 -31.516 1 95.31 431 LYS B N 1
ATOM 8150 C CA . LYS B 1 431 ? 12.406 -42.562 -32.656 1 95.31 431 LYS B CA 1
ATOM 8151 C C . LYS B 1 431 ? 10.977 -42.906 -32.219 1 95.31 431 LYS B C 1
ATOM 8153 O O . LYS B 1 431 ? 10.039 -42.188 -32.594 1 95.31 431 LYS B O 1
ATOM 8158 N N . ALA B 1 432 ? 10.859 -43.938 -31.453 1 92.31 432 ALA B N 1
ATOM 8159 C CA . ALA B 1 432 ? 9.547 -44.344 -30.953 1 92.31 432 ALA B CA 1
ATOM 8160 C C . ALA B 1 432 ? 8.969 -43.281 -30.031 1 92.31 432 ALA B C 1
ATOM 8162 O O . ALA B 1 432 ? 7.766 -43 -30.078 1 92.31 432 ALA B O 1
ATOM 8163 N N . LEU B 1 433 ? 9.805 -42.812 -29.25 1 92.25 433 LEU B N 1
ATOM 8164 C CA . LEU B 1 433 ? 9.383 -41.75 -28.344 1 92.25 433 LEU B CA 1
ATOM 8165 C C . LEU B 1 433 ? 8.906 -40.531 -29.109 1 92.25 433 LEU B C 1
ATOM 8167 O O . LEU B 1 433 ? 7.875 -39.938 -28.766 1 92.25 433 LEU B O 1
ATOM 8171 N N . ASN B 1 434 ? 9.633 -40.125 -30.078 1 93.62 434 ASN B N 1
ATOM 8172 C CA . ASN B 1 434 ? 9.266 -38.969 -30.922 1 93.62 434 ASN B CA 1
ATOM 8173 C C . ASN B 1 434 ? 7.914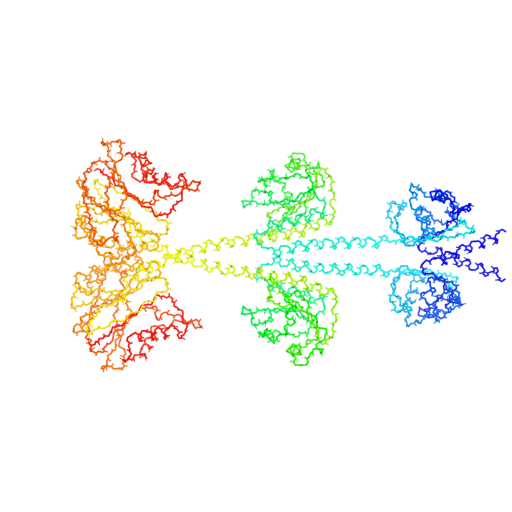 -39.188 -31.594 1 93.62 434 ASN B C 1
ATOM 8175 O O . ASN B 1 434 ? 7.078 -38.281 -31.594 1 93.62 434 ASN B O 1
ATOM 8179 N N . THR B 1 435 ? 7.719 -40.281 -32.094 1 89.81 435 THR B N 1
ATOM 8180 C CA . THR B 1 435 ? 6.492 -40.594 -32.812 1 89.81 435 THR B CA 1
ATOM 8181 C C . THR B 1 435 ? 5.289 -40.594 -31.875 1 89.81 435 THR B C 1
ATOM 8183 O O . THR B 1 435 ? 4.211 -40.125 -32.25 1 89.81 435 THR B O 1
ATOM 8186 N N . GLU B 1 436 ? 5.488 -41.062 -30.766 1 83.38 436 GLU B N 1
ATOM 8187 C CA . GLU B 1 436 ? 4.391 -41.188 -29.812 1 83.38 436 GLU B CA 1
ATOM 8188 C C . GLU B 1 436 ? 4.02 -39.844 -29.203 1 83.38 436 GLU B C 1
ATOM 8190 O O . GLU B 1 436 ? 2.844 -39.562 -28.938 1 83.38 436 GLU B O 1
ATOM 8195 N N . LEU B 1 437 ? 5.008 -39.062 -28.922 1 87 437 LEU B N 1
ATOM 8196 C CA . LEU B 1 437 ? 4.766 -37.875 -28.125 1 87 437 LEU B CA 1
ATOM 8197 C C . LEU B 1 437 ? 4.52 -36.656 -29.016 1 87 437 LEU B C 1
ATOM 8199 O O . LEU B 1 437 ? 3.939 -35.656 -28.562 1 87 437 LEU B O 1
ATOM 8203 N N . GLU B 1 438 ? 4.938 -36.688 -30.141 1 85.5 438 GLU B N 1
ATOM 8204 C CA . GLU B 1 438 ? 4.867 -35.531 -31.047 1 85.5 438 GLU B CA 1
ATOM 8205 C C . GLU B 1 438 ? 3.438 -35.031 -31.172 1 85.5 438 GLU B C 1
ATOM 8207 O O . GLU B 1 438 ? 3.201 -33.812 -31.078 1 85.5 438 GLU B O 1
ATOM 8212 N N . PRO B 1 439 ? 2.428 -35.875 -31.281 1 71.12 439 PRO B N 1
ATOM 8213 C CA . PRO B 1 439 ? 1.062 -35.375 -31.453 1 71.12 439 PRO B CA 1
ATOM 8214 C C . PRO B 1 439 ? 0.5 -34.719 -30.172 1 71.12 439 PRO B C 1
ATOM 8216 O O . PRO B 1 439 ? -0.449 -33.938 -30.234 1 71.12 439 PRO B O 1
ATOM 8219 N N . VAL B 1 440 ? 1.091 -35.062 -29.078 1 70.25 440 VAL B N 1
ATOM 8220 C CA . VAL B 1 440 ? 0.493 -34.688 -27.797 1 70.25 440 VAL B CA 1
ATOM 8221 C C . VAL B 1 440 ? 1.186 -33.438 -27.234 1 70.25 440 VAL B C 1
ATOM 8223 O O . VAL B 1 440 ? 0.574 -32.656 -26.516 1 70.25 440 VAL B O 1
ATOM 8226 N N . MET B 1 441 ? 2.416 -33.156 -27.609 1 75.44 441 MET B N 1
ATOM 8227 C CA . MET B 1 441 ? 3.213 -32.219 -26.859 1 75.44 441 MET B CA 1
ATOM 8228 C C . MET B 1 441 ? 3.152 -30.828 -27.5 1 75.44 441 MET B C 1
ATOM 8230 O O . MET B 1 441 ? 3.619 -29.844 -26.922 1 75.44 441 MET B O 1
ATOM 8234 N N . GLY B 1 442 ? 2.418 -30.766 -28.547 1 68.94 442 GLY B N 1
ATOM 8235 C CA . GLY B 1 442 ? 2.195 -29.453 -29.125 1 68.94 442 GLY B CA 1
ATOM 8236 C C . GLY B 1 442 ? 3.479 -28.75 -29.516 1 68.94 442 GLY B C 1
ATOM 8237 O O . GLY B 1 442 ? 4.227 -29.234 -30.359 1 68.94 442 GLY B O 1
ATOM 8238 N N . LYS B 1 443 ? 3.861 -27.578 -28.594 1 76.44 443 LYS B N 1
ATOM 8239 C CA . LYS B 1 443 ? 4.918 -26.656 -28.969 1 76.44 443 LYS B CA 1
ATOM 8240 C C . LYS B 1 443 ? 6.227 -26.984 -28.266 1 76.44 443 LYS B C 1
ATOM 8242 O O . LYS B 1 443 ? 7.25 -26.344 -28.5 1 76.44 443 LYS B O 1
ATOM 8247 N N . HIS B 1 444 ? 6.246 -28.062 -27.562 1 87.19 444 HIS B N 1
ATOM 8248 C CA . HIS B 1 444 ? 7.457 -28.375 -26.812 1 87.19 444 HIS B CA 1
ATOM 8249 C C . HIS B 1 444 ? 8.398 -29.25 -27.609 1 87.19 444 HIS B C 1
ATOM 8251 O O . HIS B 1 444 ? 7.949 -30.078 -28.422 1 87.19 444 HIS B O 1
ATOM 8257 N N . HIS B 1 445 ? 9.633 -29.016 -27.391 1 93 445 HIS B N 1
ATOM 8258 C CA . HIS B 1 445 ? 10.664 -29.906 -27.891 1 93 445 HIS B CA 1
ATOM 8259 C C . HIS B 1 445 ? 11.625 -30.328 -26.781 1 93 445 HIS B C 1
ATOM 8261 O O . HIS B 1 445 ? 11.656 -29.719 -25.719 1 93 445 HIS B O 1
ATOM 8267 N N . ILE B 1 446 ? 12.352 -31.375 -27.078 1 94.38 446 ILE B N 1
ATOM 8268 C CA . ILE B 1 446 ? 13.219 -31.938 -26.047 1 94.38 446 ILE B CA 1
ATOM 8269 C C . ILE B 1 446 ? 14.633 -32.094 -26.594 1 94.38 446 ILE B C 1
ATOM 8271 O O . ILE B 1 446 ? 14.852 -32.781 -27.594 1 94.38 446 ILE B O 1
ATOM 8275 N N . SER B 1 447 ? 15.539 -31.453 -26.016 1 94.94 447 SER B N 1
ATOM 8276 C CA . SER B 1 447 ? 16.953 -31.734 -26.25 1 94.94 447 SER B CA 1
ATOM 8277 C C . SER B 1 447 ? 17.469 -32.812 -25.328 1 94.94 447 SER B C 1
ATOM 8279 O O . SER B 1 447 ? 17.453 -32.656 -24.094 1 94.94 447 SER B O 1
ATOM 8281 N N . CYS B 1 448 ? 17.906 -33.938 -25.953 1 96.5 448 CYS B N 1
ATOM 8282 C CA . CYS B 1 448 ? 18.281 -35 -25.062 1 96.5 448 CYS B CA 1
ATOM 8283 C C . CYS B 1 448 ? 19.344 -35.906 -25.672 1 96.5 448 CYS B C 1
ATOM 8285 O O . CYS B 1 448 ? 19.719 -35.719 -26.844 1 96.5 448 CYS B O 1
ATOM 8287 N N . CYS B 1 449 ? 19.922 -36.75 -24.891 1 97.06 449 CYS B N 1
ATOM 8288 C CA . CYS B 1 449 ? 20.844 -37.812 -25.266 1 97.06 449 CYS B CA 1
ATOM 8289 C C . CYS B 1 449 ? 20.5 -39.094 -24.531 1 97.06 449 CYS B C 1
ATOM 8291 O O . CYS B 1 449 ? 20.297 -39.094 -23.312 1 97.06 449 CYS B O 1
ATOM 8293 N N . LEU B 1 450 ? 20.312 -40.125 -25.297 1 97.75 450 LEU B N 1
ATOM 8294 C CA . LEU B 1 450 ? 20.125 -41.438 -24.703 1 97.75 450 LEU B CA 1
ATOM 8295 C C . LEU B 1 450 ? 21.438 -42.188 -24.625 1 97.75 450 LEU B C 1
ATOM 8297 O O . LEU B 1 450 ? 22.172 -42.312 -25.609 1 97.75 450 LEU B O 1
ATOM 8301 N N . VAL B 1 451 ? 21.75 -42.75 -23.5 1 97.25 451 VAL B N 1
ATOM 8302 C CA . VAL B 1 451 ? 23 -43.469 -23.219 1 97.25 451 VAL B CA 1
ATOM 8303 C C . VAL B 1 451 ? 22.703 -44.875 -22.75 1 97.25 451 VAL B C 1
ATOM 8305 O O . VAL B 1 451 ? 22.094 -45.062 -21.688 1 97.25 451 VAL B O 1
ATOM 8308 N N . ARG B 1 452 ? 23.078 -45.812 -23.484 1 97.56 452 ARG B N 1
ATOM 8309 C CA . ARG B 1 452 ? 23.016 -47.219 -23.031 1 97.56 452 ARG B 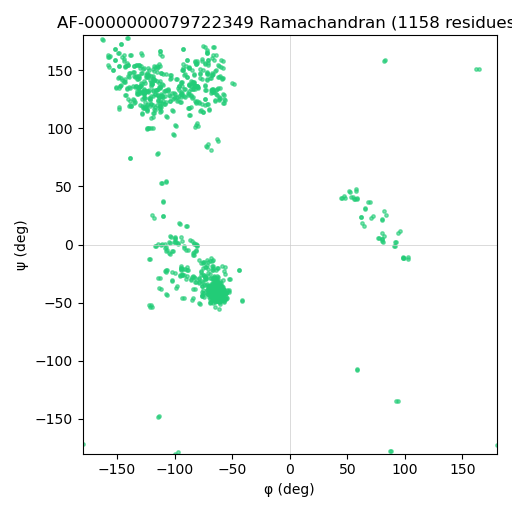CA 1
ATOM 8310 C C . ARG B 1 452 ? 24.391 -47.688 -22.578 1 97.56 452 ARG B C 1
ATOM 8312 O O . ARG B 1 452 ? 25.344 -47.656 -23.344 1 97.56 452 ARG B O 1
ATOM 8319 N N . ILE B 1 453 ? 24.484 -48.188 -21.406 1 97.5 453 ILE B N 1
ATOM 8320 C CA . ILE B 1 453 ? 25.766 -48.625 -20.844 1 97.5 453 ILE B CA 1
ATOM 8321 C C . ILE B 1 453 ? 25.734 -50.125 -20.547 1 97.5 453 ILE B C 1
ATOM 8323 O O . ILE B 1 453 ? 24.922 -50.594 -19.734 1 97.5 453 ILE B O 1
ATOM 8327 N N . TYR B 1 454 ? 26.562 -50.781 -21.219 1 96.88 454 TYR B N 1
ATOM 8328 C CA . TYR B 1 454 ? 26.828 -52.156 -20.844 1 96.88 454 TYR B CA 1
ATOM 8329 C C . TYR B 1 454 ? 27.828 -52.219 -19.703 1 96.88 454 TYR B C 1
ATOM 8331 O O . TYR B 1 454 ? 29.031 -52.125 -19.906 1 96.88 454 TYR B O 1
ATOM 8339 N N . HIS B 1 455 ? 27.359 -52.469 -18.516 1 93.94 455 HIS B N 1
ATOM 8340 C CA . HIS B 1 455 ? 28.141 -52.219 -17.312 1 93.94 455 HIS B CA 1
ATOM 8341 C C . HIS B 1 455 ? 29.266 -53.219 -17.141 1 93.94 455 HIS B C 1
ATOM 8343 O O . HIS B 1 455 ? 30.297 -52.938 -16.562 1 93.94 455 HIS B O 1
ATOM 8349 N N . GLU B 1 456 ? 29.141 -54.406 -17.656 1 94.25 456 GLU B N 1
ATOM 8350 C CA . GLU B 1 456 ? 30.188 -55.438 -17.531 1 94.25 456 GLU B CA 1
ATOM 8351 C C . GLU B 1 456 ? 31.359 -55.125 -18.453 1 94.25 456 GLU B C 1
ATOM 8353 O O . GLU B 1 456 ? 32.531 -55.219 -18.062 1 94.25 456 GLU B O 1
ATOM 8358 N N . THR B 1 457 ? 31.109 -54.75 -19.688 1 95.06 457 THR B N 1
ATOM 8359 C CA . THR B 1 457 ? 32.125 -54.562 -20.703 1 95.06 457 THR B CA 1
ATOM 8360 C C . THR B 1 457 ? 32.562 -53.094 -20.766 1 95.06 457 THR B C 1
ATOM 8362 O O . THR B 1 457 ? 33.594 -52.75 -21.375 1 95.06 457 THR B O 1
ATOM 8365 N N . ARG B 1 458 ? 31.812 -52.156 -20.25 1 95.44 458 ARG B N 1
ATOM 8366 C CA . ARG B 1 458 ? 32.031 -50.719 -20.281 1 95.44 458 ARG B CA 1
ATOM 8367 C C . ARG B 1 458 ? 31.828 -50.156 -21.688 1 95.44 458 ARG B C 1
ATOM 8369 O O . ARG B 1 458 ? 32.469 -49.156 -22.062 1 95.44 458 ARG B O 1
ATOM 8376 N N . GLU B 1 459 ? 31.141 -50.781 -22.453 1 96.69 459 GLU B N 1
ATOM 8377 C CA . GLU B 1 459 ? 30.719 -50.281 -23.766 1 96.69 459 GLU B CA 1
ATOM 8378 C C . GLU B 1 459 ? 29.5 -49.375 -23.641 1 96.69 459 GLU B C 1
ATOM 8380 O O . GLU B 1 459 ? 28.562 -49.688 -22.891 1 96.69 459 GLU B O 1
ATOM 8385 N N . VAL B 1 460 ? 29.562 -48.25 -24.375 1 97 460 VAL B N 1
ATOM 8386 C CA . VAL B 1 460 ? 28.453 -47.312 -24.312 1 97 460 VAL B CA 1
ATOM 8387 C C . VAL B 1 460 ? 27.984 -46.969 -25.719 1 97 460 VAL B C 1
ATOM 8389 O O . VAL B 1 460 ? 28.797 -46.812 -26.625 1 97 460 VAL B O 1
ATOM 8392 N N . VAL B 1 461 ? 26.719 -46.906 -25.875 1 97.5 461 VAL B N 1
ATOM 8393 C CA . VAL B 1 461 ? 26.094 -46.469 -27.125 1 97.5 461 VAL B CA 1
ATOM 8394 C C . VAL B 1 461 ? 25.344 -45.156 -26.891 1 97.5 461 VAL B C 1
ATOM 8396 O O . VAL B 1 461 ? 24.5 -45.062 -25.984 1 97.5 461 VAL B O 1
ATOM 8399 N N . PHE B 1 462 ? 25.625 -44.188 -27.734 1 96.62 462 PHE B N 1
ATOM 8400 C CA . PHE B 1 462 ? 25.016 -42.875 -27.609 1 96.62 462 PHE B CA 1
ATOM 8401 C C . PHE B 1 462 ? 24.062 -42.625 -28.766 1 96.62 462 PHE B C 1
ATOM 8403 O O . PHE B 1 462 ? 24.312 -43.031 -29.906 1 96.62 462 PHE B O 1
ATOM 8410 N N . CYS B 1 463 ? 23.047 -41.906 -28.5 1 97 463 CYS B N 1
ATOM 8411 C CA . CYS B 1 463 ? 22.188 -41.312 -29.516 1 97 463 CYS B CA 1
ATOM 8412 C C . CYS B 1 463 ? 21.781 -39.875 -29.141 1 97 463 CYS B C 1
ATOM 8414 O O . CYS B 1 463 ? 21.109 -39.656 -28.141 1 97 463 CYS B O 1
ATOM 8416 N N . PHE B 1 464 ? 22.156 -38.969 -29.984 1 96.12 464 PHE B N 1
ATOM 8417 C CA . PHE B 1 464 ? 21.984 -37.562 -29.688 1 96.12 464 PHE B CA 1
ATOM 8418 C C . PHE B 1 464 ? 20.719 -37.031 -30.344 1 96.12 464 PHE B C 1
ATOM 8420 O O . PHE B 1 464 ? 20.391 -37.406 -31.469 1 96.12 464 PHE B O 1
ATOM 8427 N N . ALA B 1 465 ? 20.047 -36.156 -29.641 1 96 465 ALA B N 1
ATOM 8428 C CA . ALA B 1 465 ? 18.938 -35.344 -30.172 1 96 465 ALA B CA 1
ATOM 8429 C C . ALA B 1 465 ? 19.016 -33.906 -29.672 1 96 465 ALA B C 1
ATOM 8431 O O . ALA B 1 465 ? 18.234 -33.5 -28.812 1 96 465 ALA B O 1
ATOM 8432 N N . GLY B 1 466 ? 19.938 -33.094 -30.188 1 92.38 466 GLY B N 1
ATOM 8433 C CA . GLY B 1 466 ? 20.062 -31.688 -29.875 1 92.38 466 GLY B CA 1
ATOM 8434 C C . GLY B 1 466 ? 20.766 -31.422 -28.562 1 92.38 466 GLY B C 1
ATOM 8435 O O . GLY B 1 466 ? 20.75 -30.297 -28.062 1 92.38 466 GLY B O 1
ATOM 8436 N N . HIS B 1 467 ? 21.281 -32.312 -27.859 1 92.38 467 HIS B N 1
ATOM 8437 C CA . HIS B 1 467 ? 21.984 -32.188 -26.594 1 92.38 467 HIS B CA 1
ATOM 8438 C C . HIS B 1 467 ? 23.359 -31.547 -26.797 1 92.38 467 HIS B C 1
ATOM 8440 O O . HIS B 1 467 ? 24.016 -31.797 -27.812 1 92.38 467 HIS B O 1
ATOM 8446 N N . PRO B 1 468 ? 23.844 -30.797 -25.844 1 91.56 468 PRO B N 1
ATOM 8447 C CA . PRO B 1 468 ? 25.203 -30.25 -25.938 1 91.56 468 PRO B CA 1
ATOM 8448 C C . PRO B 1 468 ? 26.281 -31.328 -25.891 1 91.56 468 PRO B C 1
ATOM 8450 O O . PRO B 1 468 ? 25.984 -32.469 -25.578 1 91.56 468 PRO B O 1
ATOM 8453 N N . PRO B 1 469 ? 27.5 -30.922 -26.172 1 92.75 469 PRO B N 1
ATOM 8454 C CA . PRO B 1 469 ? 28.578 -31.906 -26.219 1 92.75 469 PRO B CA 1
ATOM 8455 C C . PRO B 1 469 ? 28.812 -32.594 -24.875 1 92.75 469 PRO B C 1
ATOM 8457 O O . PRO B 1 469 ? 28.781 -31.953 -23.828 1 92.75 469 PRO B O 1
ATOM 8460 N N . LEU B 1 470 ? 28.953 -33.875 -24.984 1 94.56 470 LEU B N 1
ATOM 8461 C CA . LEU B 1 470 ? 29.359 -34.625 -23.797 1 94.56 470 LEU B CA 1
ATOM 8462 C C . LEU B 1 470 ? 30.859 -34.531 -23.578 1 94.56 470 LEU B C 1
ATOM 8464 O O . LEU B 1 470 ? 31.625 -34.406 -24.547 1 94.56 470 LEU B O 1
ATOM 8468 N N . LEU B 1 471 ? 31.297 -34.719 -22.391 1 93.19 471 LEU B N 1
ATOM 8469 C CA . LEU B 1 471 ? 32.719 -34.656 -22.062 1 93.19 471 LEU B CA 1
ATOM 8470 C C . LEU B 1 471 ? 33.219 -36 -21.562 1 93.19 471 LEU B C 1
ATOM 8472 O O . LEU B 1 471 ? 32.594 -36.625 -20.688 1 93.19 471 LEU B O 1
ATOM 8476 N N . ILE B 1 472 ? 34.312 -36.406 -22.188 1 92.44 472 ILE B N 1
ATOM 8477 C CA . ILE B 1 472 ? 34.938 -37.656 -21.812 1 92.44 472 ILE B CA 1
ATOM 8478 C C . ILE B 1 472 ? 36.406 -37.438 -21.484 1 92.44 472 ILE B C 1
ATOM 8480 O O . ILE B 1 472 ? 37.125 -36.719 -22.219 1 92.44 472 ILE B O 1
ATOM 8484 N N . TRP B 1 473 ? 36.875 -37.906 -20.438 1 85.56 473 TRP B N 1
ATOM 8485 C CA . TRP B 1 473 ? 38.312 -37.875 -20.219 1 85.56 473 TRP B CA 1
ATOM 8486 C C . TRP B 1 473 ? 38.812 -39.188 -19.562 1 85.56 473 TRP B C 1
ATOM 8488 O O . TRP B 1 473 ? 38.062 -39.812 -18.828 1 85.56 473 TRP B O 1
ATOM 8498 N N . ASN B 1 474 ? 39.938 -39.625 -20.172 1 78.62 474 ASN B N 1
ATOM 8499 C CA . ASN B 1 474 ? 40.531 -40.875 -19.766 1 78.62 474 ASN B CA 1
ATOM 8500 C C . ASN B 1 474 ? 41.906 -40.688 -19.156 1 78.62 474 ASN B C 1
ATOM 8502 O O . ASN B 1 474 ? 42.531 -39.656 -19.328 1 78.62 474 ASN B O 1
ATOM 8506 N N . THR B 1 475 ? 42.281 -41.625 -18.234 1 68.31 475 THR B N 1
ATOM 8507 C CA . THR B 1 475 ? 43.562 -41.562 -17.547 1 68.31 475 THR B CA 1
ATOM 8508 C C . THR B 1 475 ? 44.719 -41.719 -18.531 1 68.31 475 THR B C 1
ATOM 8510 O O . THR B 1 475 ? 45.844 -41.281 -18.266 1 68.31 475 THR B O 1
ATOM 8513 N N . GLN B 1 476 ? 44.406 -42.5 -19.516 1 63.06 476 GLN B N 1
ATOM 8514 C CA . GLN B 1 476 ? 45.5 -42.781 -20.453 1 63.06 476 GLN B CA 1
ATOM 8515 C C . GLN B 1 476 ? 45.812 -41.562 -21.328 1 63.06 476 GLN B C 1
ATOM 8517 O O . GLN B 1 476 ? 46.938 -41.406 -21.781 1 63.06 476 GLN B O 1
ATOM 8522 N N . LYS B 1 477 ? 44.75 -40.875 -21.625 1 63.12 477 LYS B N 1
ATOM 8523 C CA . LYS B 1 477 ? 44.906 -39.688 -22.453 1 63.12 477 LYS B CA 1
ATOM 8524 C C . LYS B 1 477 ? 44.719 -38.406 -21.641 1 63.12 477 LYS B C 1
ATOM 8526 O O . LYS B 1 477 ? 43.656 -37.781 -21.656 1 63.12 477 LYS B O 1
ATOM 8531 N N . LYS B 1 478 ? 45.469 -38.281 -20.562 1 57.59 478 LYS B N 1
ATOM 8532 C CA . LYS B 1 478 ? 45.406 -37.312 -19.469 1 57.59 478 LYS B CA 1
ATOM 8533 C C . LYS B 1 478 ? 45.188 -35.906 -20 1 57.59 478 LYS B C 1
ATOM 8535 O O . LYS B 1 478 ? 44.75 -35 -19.25 1 57.59 478 LYS B O 1
ATOM 8540 N N . GLU B 1 479 ? 45.5 -35.656 -21.219 1 57.78 479 GLU B N 1
ATOM 8541 C CA . GLU B 1 479 ? 45.812 -34.219 -21.469 1 57.78 479 GLU B CA 1
ATOM 8542 C C . GLU B 1 479 ? 44.531 -33.438 -21.734 1 57.78 479 GLU B C 1
ATOM 8544 O O . GLU B 1 479 ? 44.406 -32.281 -21.328 1 57.78 479 GLU B O 1
ATOM 8549 N N . LYS B 1 480 ? 43.5 -33.844 -22.625 1 65.69 480 LYS B N 1
ATOM 8550 C CA . LYS B 1 480 ? 42.375 -32.938 -22.891 1 65.69 480 LYS B CA 1
ATOM 8551 C C . LYS B 1 480 ? 41.031 -33.656 -22.844 1 65.69 480 LYS B C 1
ATOM 8553 O O . LYS B 1 480 ? 40.938 -34.844 -23.234 1 65.69 480 LYS B O 1
ATOM 8558 N N . ILE B 1 481 ? 40.094 -33.031 -22.188 1 75 481 ILE B N 1
ATOM 8559 C CA . ILE B 1 481 ? 38.719 -33.5 -22.219 1 75 481 ILE B CA 1
ATOM 8560 C C . ILE B 1 481 ? 38.219 -33.562 -23.656 1 75 481 ILE B C 1
ATOM 8562 O O . ILE B 1 481 ? 38.438 -32.625 -24.438 1 75 481 ILE B O 1
ATOM 8566 N N . GLN B 1 482 ? 37.812 -34.719 -24.047 1 80.62 482 GLN B N 1
ATOM 8567 C CA . GLN B 1 482 ? 37.25 -34.906 -25.375 1 80.62 482 GLN B CA 1
ATOM 8568 C C . GLN B 1 482 ? 35.75 -34.625 -25.375 1 80.62 482 GLN B C 1
ATOM 8570 O O . GLN B 1 482 ? 35.031 -34.969 -24.422 1 80.62 482 GLN B O 1
ATOM 8575 N N . SER B 1 483 ? 35.375 -33.938 -26.406 1 86.5 483 SER B N 1
ATOM 8576 C CA . SER B 1 483 ? 33.969 -33.656 -26.594 1 86.5 483 SER B CA 1
ATOM 8577 C C . SER B 1 483 ? 33.344 -34.594 -27.625 1 86.5 483 SER B C 1
ATOM 8579 O O . SER B 1 483 ? 33.969 -34.906 -28.641 1 86.5 483 SER B O 1
ATOM 8581 N N . LEU B 1 484 ? 32.281 -35.125 -27.219 1 84.12 484 LEU B N 1
ATOM 8582 C CA . LEU B 1 484 ? 31.5 -35.969 -28.141 1 84.12 484 LEU B CA 1
ATOM 8583 C C . LEU B 1 484 ? 30.156 -35.312 -28.453 1 84.12 484 LEU B C 1
ATOM 8585 O O . LEU B 1 484 ? 29.406 -34.938 -27.562 1 84.12 484 LEU B O 1
ATOM 8589 N N . ILE B 1 485 ? 30 -35 -29.797 1 81.75 485 ILE B N 1
ATOM 8590 C CA . ILE B 1 485 ? 28.734 -34.375 -30.188 1 81.75 485 ILE B CA 1
ATOM 8591 C C . ILE B 1 485 ? 28.312 -34.875 -31.562 1 81.75 485 ILE B C 1
ATOM 8593 O O . ILE B 1 485 ? 29.156 -35.25 -32.375 1 81.75 485 ILE B O 1
ATOM 8597 N N . HIS B 1 486 ? 27.062 -35.094 -31.625 1 83.62 486 HIS B N 1
ATOM 8598 C CA . HIS B 1 486 ? 26.469 -35.312 -32.938 1 83.62 486 HIS B CA 1
ATOM 8599 C C . HIS B 1 486 ? 25.281 -34.344 -33.156 1 83.62 486 HIS B C 1
ATOM 8601 O O . HIS B 1 486 ? 24.359 -34.312 -32.344 1 83.62 486 HIS B O 1
ATOM 8607 N N . GLU B 1 487 ? 25.422 -33.719 -34.219 1 82.31 487 GLU B N 1
ATOM 8608 C CA . GLU B 1 487 ? 24.359 -32.75 -34.531 1 82.31 487 GLU B CA 1
ATOM 8609 C C . GLU B 1 487 ? 23.109 -33.469 -35.031 1 82.31 487 GLU B C 1
ATOM 8611 O O . GLU B 1 487 ? 23.172 -34.281 -35.938 1 82.31 487 GLU B O 1
ATOM 8616 N N . ASN B 1 488 ? 22.094 -33.219 -34.281 1 87.06 488 ASN B N 1
ATOM 8617 C CA . ASN B 1 488 ? 20.766 -33.719 -34.656 1 87.06 488 ASN B CA 1
ATOM 8618 C C . ASN B 1 488 ? 19.656 -32.812 -34.125 1 87.06 488 ASN B C 1
ATOM 8620 O O . ASN B 1 488 ? 19.891 -32.031 -33.219 1 87.06 488 ASN B O 1
ATOM 8624 N N . TYR B 1 489 ? 18.547 -32.906 -34.719 1 91.75 489 TYR B N 1
ATOM 8625 C CA . TYR B 1 489 ? 17.406 -32.125 -34.25 1 91.75 489 TYR B CA 1
ATOM 8626 C C . TYR B 1 489 ? 16.922 -32.625 -32.906 1 91.75 489 TYR B C 1
ATOM 8628 O O . TYR B 1 489 ? 16.922 -33.844 -32.656 1 91.75 489 TYR B O 1
ATOM 8636 N N . PRO B 1 490 ? 16.516 -31.719 -32.094 1 94.5 490 PRO B N 1
ATOM 8637 C CA . PRO B 1 490 ? 15.828 -32.156 -30.891 1 94.5 490 PRO B CA 1
ATOM 8638 C C . PRO B 1 490 ? 14.586 -33 -31.188 1 94.5 490 PRO B C 1
ATOM 8640 O O . PRO B 1 490 ? 14.055 -32.938 -32.281 1 94.5 490 PRO B O 1
ATOM 8643 N N . LEU B 1 491 ? 14.188 -33.781 -30.203 1 94.75 491 LEU B N 1
ATOM 8644 C CA . LEU B 1 491 ? 12.969 -34.562 -30.359 1 94.75 491 LEU B CA 1
ATOM 8645 C C . LEU B 1 491 ? 11.742 -33.688 -30.406 1 94.75 491 LEU B C 1
ATOM 8647 O O . LEU B 1 491 ? 11.727 -32.594 -29.812 1 94.75 491 LEU B O 1
ATOM 8651 N N . LEU B 1 492 ? 10.711 -34.031 -31.172 1 91.38 492 LEU B N 1
ATOM 8652 C CA . LEU B 1 492 ? 9.383 -33.438 -31.234 1 91.38 492 LEU B CA 1
ATOM 8653 C C . LEU B 1 492 ? 9.398 -32.156 -32.094 1 91.38 492 LEU B C 1
ATOM 8655 O O . LEU B 1 492 ? 8.414 -31.422 -32.125 1 91.38 492 LEU B O 1
ATOM 8659 N N . LEU B 1 493 ? 10.508 -31.828 -32.656 1 88.69 493 LEU B N 1
ATOM 8660 C CA . LEU B 1 493 ? 10.609 -30.672 -33.531 1 88.69 493 LEU B CA 1
ATOM 8661 C C . LEU B 1 493 ? 10.148 -31.016 -34.938 1 88.69 493 LEU B C 1
ATOM 8663 O O . LEU B 1 493 ? 9.594 -30.172 -35.656 1 88.69 493 LEU B O 1
ATOM 8667 N N . ILE B 1 494 ? 10.539 -32.25 -35.281 1 86.75 494 ILE B N 1
ATOM 8668 C CA . ILE B 1 494 ? 10.164 -32.719 -36.625 1 86.75 494 ILE B CA 1
ATOM 8669 C C . ILE B 1 494 ? 9.375 -34 -36.5 1 86.75 494 ILE B C 1
ATOM 8671 O O . ILE B 1 494 ? 9.617 -34.812 -35.594 1 86.75 494 ILE B O 1
ATOM 8675 N N . GLU B 1 495 ? 8.492 -34.312 -37.406 1 85.12 495 GLU B N 1
ATOM 8676 C CA . GLU B 1 495 ? 7.621 -35.5 -37.375 1 85.12 495 GLU B CA 1
ATOM 8677 C C . GLU B 1 495 ? 8.422 -36.781 -37.594 1 85.12 495 GLU B C 1
ATOM 8679 O O . GLU B 1 495 ? 8.266 -37.75 -36.844 1 85.12 495 GLU B O 1
ATOM 8684 N N . GLU B 1 496 ? 9.219 -36.719 -38.625 1 89.44 496 GLU B N 1
ATOM 8685 C CA . GLU B 1 496 ? 10.031 -37.906 -38.906 1 89.44 496 GLU B CA 1
ATOM 8686 C C . GLU B 1 496 ? 11.461 -37.719 -38.406 1 89.44 496 GLU B C 1
ATOM 8688 O O . GLU B 1 496 ? 12.336 -37.25 -39.125 1 89.44 496 GLU B O 1
ATOM 8693 N N . TRP B 1 497 ? 11.711 -38.188 -37.219 1 93.19 497 TRP B N 1
ATOM 8694 C CA . TRP B 1 497 ? 13.016 -38.062 -36.594 1 93.19 497 TRP B CA 1
ATOM 8695 C C . TRP B 1 497 ? 13.867 -39.312 -36.781 1 93.19 497 TRP B C 1
ATOM 8697 O O . TRP B 1 497 ? 13.367 -40.438 -36.656 1 93.19 497 TRP B O 1
ATOM 8707 N N . GLU B 1 498 ? 15.164 -39.125 -37.188 1 92.75 498 GLU B N 1
ATOM 8708 C CA . GLU B 1 498 ? 16.125 -40.219 -37.312 1 92.75 498 GLU B CA 1
ATOM 8709 C C . GLU B 1 498 ? 17.422 -39.906 -36.562 1 92.75 498 GLU B C 1
ATOM 8711 O O . GLU B 1 498 ? 17.953 -38.812 -36.688 1 92.75 498 GLU B O 1
ATOM 8716 N N . GLY B 1 499 ? 17.766 -40.906 -35.812 1 92.81 499 GLY B N 1
ATOM 8717 C CA . GLY B 1 499 ? 18.984 -40.719 -35.062 1 92.81 499 GLY B CA 1
ATOM 8718 C C . GLY B 1 499 ? 20.125 -41.625 -35.5 1 92.81 499 GLY B C 1
ATOM 8719 O O . GLY B 1 499 ? 19.922 -42.5 -36.344 1 92.81 499 GLY B O 1
ATOM 8720 N N . ILE B 1 500 ? 21.312 -41.281 -35.031 1 94 500 ILE B N 1
ATOM 8721 C CA . ILE B 1 500 ? 22.5 -42.094 -35.281 1 94 500 ILE B CA 1
ATOM 8722 C C . ILE B 1 500 ? 23.078 -42.562 -33.938 1 94 500 ILE B C 1
ATOM 8724 O O . ILE B 1 500 ? 23.109 -41.812 -32.969 1 94 500 ILE B O 1
ATOM 8728 N N . GLU B 1 501 ? 23.469 -43.812 -34.031 1 96.44 501 GLU B N 1
ATOM 8729 C CA . GLU B 1 501 ? 24.094 -44.375 -32.812 1 96.44 501 GLU B CA 1
ATOM 8730 C C . GLU B 1 501 ? 25.609 -44.25 -32.875 1 96.44 501 GLU B C 1
ATOM 8732 O O . GLU B 1 501 ? 26.219 -44.438 -33.938 1 96.44 501 GLU B O 1
ATOM 8737 N N . ILE B 1 502 ? 26.203 -43.906 -31.812 1 95.56 502 ILE B N 1
ATOM 8738 C CA . ILE B 1 502 ? 27.656 -43.812 -31.672 1 95.56 502 ILE B CA 1
ATOM 8739 C C . ILE B 1 502 ? 28.125 -44.75 -30.562 1 95.56 502 ILE B C 1
ATOM 8741 O O . ILE B 1 502 ? 27.625 -44.688 -29.438 1 95.56 502 ILE B O 1
ATOM 8745 N N . LYS B 1 503 ? 29.047 -45.531 -30.891 1 96.19 503 LYS B N 1
ATOM 8746 C CA . LYS B 1 503 ? 29.578 -46.469 -29.906 1 96.19 503 LYS B CA 1
ATOM 8747 C C . LYS B 1 503 ? 30.922 -46 -29.359 1 96.19 503 LYS B C 1
ATOM 8749 O O . LYS B 1 503 ? 31.734 -45.438 -30.094 1 96.19 503 LYS B O 1
ATOM 8754 N N . TYR B 1 504 ? 31.141 -46.281 -28.156 1 94.38 504 TYR B N 1
ATOM 8755 C CA . TYR B 1 504 ? 32.375 -45.875 -27.5 1 94.38 504 TYR B CA 1
ATOM 8756 C C . TYR B 1 504 ? 32.781 -46.906 -26.438 1 94.38 504 TYR B C 1
ATOM 8758 O O . TYR B 1 504 ? 31.938 -47.406 -25.703 1 94.38 504 TYR B O 1
ATOM 8766 N N . GLN B 1 505 ? 34.062 -47.281 -26.406 1 95 505 GLN B N 1
ATOM 8767 C CA . GLN B 1 505 ? 34.562 -48.188 -25.406 1 95 505 GLN B CA 1
ATOM 8768 C C . GLN B 1 505 ? 35.312 -47.469 -24.297 1 95 505 GLN B C 1
ATOM 8770 O O . GLN B 1 505 ? 36.375 -46.875 -24.547 1 95 505 GLN B O 1
ATOM 8775 N N . PHE B 1 506 ? 34.781 -47.531 -23.141 1 93.94 506 PHE B N 1
ATOM 8776 C CA . PHE B 1 506 ? 35.438 -46.875 -22.016 1 93.94 506 PHE B CA 1
ATOM 8777 C C . PHE B 1 506 ? 36.406 -47.812 -21.312 1 93.94 506 PHE B C 1
ATOM 8779 O O . PHE B 1 506 ? 36.25 -49.031 -21.359 1 93.94 506 PHE B O 1
ATOM 8786 N N . GLN B 1 507 ? 37.406 -47.219 -20.672 1 91.62 507 GLN B N 1
ATOM 8787 C CA . GLN B 1 507 ? 38.406 -47.938 -19.875 1 91.62 507 GLN B CA 1
ATOM 8788 C C . GLN B 1 507 ? 38.219 -47.625 -18.375 1 91.62 507 GLN B C 1
ATOM 8790 O O . GLN B 1 507 ? 37.562 -46.656 -18.016 1 91.62 507 GLN B O 1
ATOM 8795 N N . PRO B 1 508 ? 38.844 -48.531 -17.578 1 90 508 PRO B N 1
ATOM 8796 C CA . PRO B 1 508 ? 38.75 -48.25 -16.141 1 90 508 PRO B CA 1
ATOM 8797 C C . PRO B 1 508 ? 39.312 -46.875 -15.781 1 90 508 PRO B C 1
ATOM 8799 O O . PRO B 1 508 ? 40.375 -46.469 -16.297 1 90 508 PRO B O 1
ATOM 8802 N N . LYS B 1 509 ? 38.531 -46.062 -15.031 1 87.75 509 LYS B N 1
ATOM 8803 C CA . LYS B 1 509 ? 38.906 -44.75 -14.508 1 87.75 509 LYS B CA 1
ATOM 8804 C C . LYS B 1 509 ? 38.5 -43.656 -15.484 1 87.75 509 LYS B C 1
ATOM 8806 O O . LYS B 1 509 ? 38.719 -42.469 -15.227 1 87.75 509 LYS B O 1
ATOM 8811 N N . ASP B 1 510 ? 37.844 -44.031 -16.625 1 90.19 510 ASP B N 1
ATOM 8812 C CA . ASP B 1 510 ? 37.281 -43.031 -17.516 1 90.19 510 ASP B CA 1
ATOM 8813 C C . ASP B 1 510 ? 36.062 -42.375 -16.891 1 90.19 510 ASP B C 1
ATOM 8815 O O . ASP B 1 510 ? 35.438 -42.938 -15.992 1 90.19 510 ASP B O 1
ATOM 8819 N N . ARG B 1 511 ? 35.812 -41.188 -17.328 1 92.25 511 ARG B N 1
ATOM 8820 C CA . ARG B 1 511 ? 34.625 -40.438 -16.844 1 92.25 511 ARG B CA 1
ATOM 8821 C C . ARG B 1 511 ? 33.844 -39.875 -18.016 1 92.25 511 ARG B C 1
ATOM 8823 O O . ARG B 1 511 ? 34.406 -39.469 -19.031 1 92.25 511 ARG B O 1
ATOM 8830 N N . LEU B 1 512 ? 32.562 -39.875 -17.906 1 94.44 512 LEU B N 1
ATOM 8831 C CA . LEU B 1 512 ? 31.625 -39.281 -18.828 1 94.44 512 LEU B CA 1
ATOM 8832 C C . LEU B 1 512 ? 30.766 -38.25 -18.125 1 94.44 512 LEU B C 1
ATOM 8834 O O . LEU B 1 512 ? 30.172 -38.531 -17.078 1 94.44 512 LEU B O 1
ATOM 8838 N N . PHE B 1 513 ? 30.75 -37 -18.656 1 95.25 513 PHE B N 1
ATOM 8839 C CA . PHE B 1 513 ? 30.062 -35.906 -18 1 95.25 513 PHE B CA 1
ATOM 8840 C C . PHE B 1 513 ? 28.984 -35.312 -18.922 1 95.25 513 PHE B C 1
ATOM 8842 O O . PHE B 1 513 ? 29.266 -34.906 -20.031 1 95.25 513 PHE B O 1
ATOM 8849 N N . LEU B 1 514 ? 27.672 -35.375 -18.469 1 96.25 514 LEU B N 1
ATOM 8850 C CA . LEU B 1 514 ? 26.531 -34.75 -19.125 1 96.25 514 LEU B CA 1
ATOM 8851 C C . LEU B 1 514 ? 26.031 -33.531 -18.328 1 96.25 514 LEU B C 1
ATOM 8853 O O . LEU B 1 514 ? 26.031 -33.562 -17.109 1 96.25 514 LEU B O 1
ATOM 8857 N N . TYR B 1 515 ? 25.562 -32.594 -19.031 1 95.81 515 TYR B N 1
ATOM 8858 C CA . TYR B 1 515 ? 25.094 -31.359 -18.391 1 95.81 515 TYR B CA 1
ATOM 8859 C C . TYR B 1 515 ? 24.031 -30.672 -19.234 1 95.81 515 TYR B C 1
ATOM 8861 O O . TYR B 1 515 ? 23.984 -30.844 -20.453 1 95.81 515 TYR B O 1
ATOM 8869 N N . SER B 1 516 ? 23.141 -29.984 -18.625 1 94.06 516 SER B N 1
ATOM 8870 C CA . SER B 1 516 ? 22.141 -29.203 -19.328 1 94.06 516 SER B CA 1
ATOM 8871 C C . SER B 1 516 ? 22.594 -27.766 -19.547 1 94.06 516 SER B C 1
ATOM 8873 O O . SER B 1 516 ? 23.578 -27.328 -18.953 1 94.06 516 SER B O 1
ATOM 8875 N N . ASP B 1 517 ? 21.875 -27.016 -20.375 1 92.06 517 ASP B N 1
ATOM 8876 C CA . ASP B 1 517 ? 22.297 -25.688 -20.781 1 92.06 517 ASP B CA 1
ATOM 8877 C C . ASP B 1 517 ? 22.172 -24.688 -19.641 1 92.06 517 ASP B C 1
ATOM 8879 O O . ASP B 1 517 ? 22.812 -23.625 -19.672 1 92.06 517 ASP B O 1
ATOM 8883 N N . GLY B 1 518 ? 21.531 -24.969 -18.625 1 91.06 518 GLY B N 1
ATOM 8884 C CA . GLY B 1 518 ? 21.359 -24.062 -17.5 1 91.06 518 GLY B CA 1
ATOM 8885 C C . GLY B 1 518 ? 22.672 -23.719 -16.812 1 91.06 518 GLY B C 1
ATOM 8886 O O . GLY B 1 518 ? 22.812 -22.656 -16.219 1 91.06 518 GLY B O 1
ATOM 8887 N N . ILE B 1 519 ? 23.641 -24.562 -16.859 1 92.88 519 ILE B N 1
ATOM 8888 C CA . ILE B 1 519 ? 24.875 -24.406 -16.109 1 92.88 519 ILE B CA 1
ATOM 8889 C C . ILE B 1 519 ? 25.781 -23.406 -16.828 1 92.88 519 ILE B C 1
ATOM 8891 O O . ILE B 1 519 ? 26.625 -22.75 -16.203 1 92.88 519 ILE B O 1
ATOM 8895 N N . TYR B 1 520 ? 25.641 -23.344 -18.125 1 92.19 520 TYR B N 1
ATOM 8896 C CA . TYR B 1 520 ? 26.531 -22.406 -18.797 1 92.19 520 TYR B CA 1
ATOM 8897 C C . TYR B 1 520 ? 25.781 -21.188 -19.297 1 92.19 520 TYR B C 1
ATOM 8899 O O . TYR B 1 520 ? 26.359 -20.281 -19.906 1 92.19 520 TYR B O 1
ATOM 8907 N N . GLU B 1 521 ? 24.484 -21.156 -19.125 1 89.56 521 GLU B N 1
ATOM 8908 C CA . GLU B 1 521 ? 23.703 -19.984 -19.484 1 89.56 521 GLU B CA 1
ATOM 8909 C C . GLU B 1 521 ? 23.469 -19.078 -18.281 1 89.56 521 GLU B C 1
ATOM 8911 O O . GLU B 1 521 ? 22.594 -18.203 -18.312 1 89.56 521 GLU B O 1
ATOM 8916 N N . VAL B 1 522 ? 24.156 -19.172 -17.281 1 89.31 522 VAL B N 1
ATOM 8917 C CA . VAL B 1 522 ? 24.047 -18.344 -16.078 1 89.31 522 VAL B CA 1
ATOM 8918 C C . VAL B 1 522 ? 24.578 -16.938 -16.391 1 89.31 522 VAL B C 1
ATOM 8920 O O . VAL B 1 522 ? 25.484 -16.766 -17.203 1 89.31 522 VAL B O 1
ATOM 8923 N N . GLU B 1 523 ? 23.875 -15.945 -15.805 1 86.38 523 GLU B N 1
ATOM 8924 C CA . GLU B 1 523 ? 24.203 -14.555 -16.109 1 86.38 523 GLU B CA 1
ATOM 8925 C C . GLU B 1 523 ? 24.984 -13.914 -14.977 1 86.38 523 GLU B C 1
ATOM 8927 O O . GLU B 1 523 ? 24.719 -14.156 -13.797 1 86.38 523 GLU B O 1
ATOM 8932 N N . ASN B 1 524 ? 25.922 -13.07 -15.383 1 78.25 524 ASN B N 1
ATOM 8933 C CA . ASN B 1 524 ? 26.672 -12.289 -14.406 1 78.25 524 ASN B CA 1
ATOM 8934 C C . ASN B 1 524 ? 25.906 -11.039 -13.977 1 78.25 524 ASN B C 1
ATOM 8936 O O . ASN B 1 524 ? 25.219 -10.422 -14.789 1 78.25 524 ASN B O 1
ATOM 8940 N N . LYS B 1 525 ? 25.922 -10.781 -12.688 1 67.94 525 LYS B N 1
ATOM 8941 C CA . LYS B 1 525 ? 25.219 -9.625 -12.133 1 67.94 525 LYS B CA 1
ATOM 8942 C C . LYS B 1 525 ? 25.828 -8.32 -12.641 1 67.94 525 LYS B C 1
ATOM 8944 O O . LYS B 1 525 ? 25.109 -7.367 -12.922 1 67.94 525 LYS B O 1
ATOM 8949 N N . ASP B 1 526 ? 27.125 -8.141 -12.641 1 63.59 526 ASP B N 1
ATOM 8950 C CA . ASP B 1 526 ? 27.828 -6.875 -12.844 1 63.59 526 ASP B CA 1
ATOM 8951 C C . ASP B 1 526 ? 28.234 -6.707 -14.305 1 63.59 526 ASP B C 1
ATOM 8953 O O . ASP B 1 526 ? 28.594 -5.605 -14.727 1 63.59 526 ASP B O 1
ATOM 8957 N N . ARG B 1 527 ? 28.422 -7.914 -15.008 1 59.25 527 ARG B N 1
ATOM 8958 C CA . ARG B 1 527 ? 28.938 -7.836 -16.375 1 59.25 527 ARG B CA 1
ATOM 8959 C C . ARG B 1 527 ? 27.938 -8.398 -17.375 1 59.25 527 ARG B C 1
ATOM 8961 O O . ARG B 1 527 ? 27.141 -9.266 -17.031 1 59.25 527 ARG B O 1
ATOM 8968 N N . ASP B 1 528 ? 27.875 -7.707 -18.547 1 63.16 528 ASP B N 1
ATOM 8969 C CA . ASP B 1 528 ? 27.047 -8.086 -19.688 1 63.16 528 ASP B CA 1
ATOM 8970 C C . ASP B 1 528 ? 27.469 -9.445 -20.234 1 63.16 528 ASP B C 1
ATOM 8972 O O . ASP B 1 528 ? 28.641 -9.656 -20.562 1 63.16 528 ASP B O 1
ATOM 8976 N N . GLY B 1 529 ? 26.875 -10.57 -19.688 1 72.81 529 GLY B N 1
ATOM 8977 C CA . GLY B 1 529 ? 27.156 -11.75 -20.5 1 72.81 529 GLY B CA 1
ATOM 8978 C C . GLY B 1 529 ? 26.859 -13.055 -19.766 1 72.81 529 GLY B C 1
ATOM 8979 O O . GLY B 1 529 ? 26.719 -13.07 -18.547 1 72.81 529 GLY B O 1
ATOM 8980 N N . VAL B 1 530 ? 26.531 -14.023 -20.484 1 82.56 530 VAL B N 1
ATOM 8981 C CA . VAL B 1 530 ? 26.344 -15.398 -20.047 1 82.56 530 VAL B CA 1
ATOM 8982 C C . VAL B 1 530 ? 27.688 -16.109 -20 1 82.56 530 VAL B C 1
ATOM 8984 O O . VAL B 1 530 ? 28.641 -15.703 -20.688 1 82.56 530 VAL B O 1
ATOM 8987 N N . LEU B 1 531 ? 28.016 -16.938 -19.062 1 86.44 531 LEU B N 1
ATOM 8988 C CA . LEU B 1 531 ? 29.234 -17.75 -19.031 1 86.44 531 LEU B CA 1
ATOM 8989 C C . LEU B 1 531 ? 29.547 -18.328 -20.391 1 86.44 531 LEU B C 1
ATOM 8991 O O . LEU B 1 531 ? 30.641 -18.109 -20.938 1 86.44 531 LEU B O 1
ATOM 8995 N N . GLY B 1 532 ? 28.594 -18.922 -21.062 1 89.31 532 GLY B N 1
ATOM 8996 C CA . GLY B 1 532 ? 28.75 -19.484 -22.391 1 89.31 532 GLY B CA 1
ATOM 8997 C C . GLY B 1 532 ? 29.344 -20.875 -22.375 1 89.31 532 GLY B C 1
ATOM 8998 O O . GLY B 1 532 ? 30.047 -21.25 -21.422 1 89.31 532 GLY B O 1
ATOM 8999 N N . LEU B 1 533 ? 29.141 -21.656 -23.438 1 91.44 533 LEU B N 1
ATOM 9000 C CA . LEU B 1 533 ? 29.562 -23.047 -23.531 1 91.44 533 LEU B CA 1
ATOM 9001 C C . LEU B 1 533 ? 31.078 -23.156 -23.562 1 91.44 533 LEU B C 1
ATOM 9003 O O . LEU B 1 533 ? 31.656 -24 -22.891 1 91.44 533 LEU B O 1
ATOM 9007 N N . GLU B 1 534 ? 31.781 -22.312 -24.25 1 90.81 534 GLU B N 1
ATOM 9008 C CA . GLU B 1 534 ? 33.219 -22.375 -24.422 1 90.81 534 GLU B CA 1
ATOM 9009 C C . GLU B 1 534 ? 33.969 -22.172 -23.094 1 90.81 534 GLU B C 1
ATOM 9011 O O . GLU B 1 534 ? 34.844 -22.938 -22.75 1 90.81 534 GLU B O 1
ATOM 9016 N N . LYS B 1 535 ? 33.562 -21.156 -22.422 1 90.25 535 LYS B N 1
ATOM 9017 C CA . LYS B 1 535 ? 34.188 -20.859 -21.141 1 90.25 535 LYS B CA 1
ATOM 9018 C C . LYS B 1 535 ? 33.875 -21.969 -20.125 1 90.25 535 LYS B C 1
ATOM 9020 O O . LYS B 1 535 ? 34.719 -22.266 -19.266 1 90.25 535 LYS B O 1
ATOM 9025 N N . PHE B 1 536 ? 32.781 -22.438 -20.172 1 93.44 536 PHE B N 1
ATOM 9026 C CA . PHE B 1 536 ? 32.406 -23.531 -19.281 1 93.44 536 PHE B CA 1
ATOM 9027 C C . PHE B 1 536 ? 33.281 -24.75 -19.516 1 93.44 536 PHE B C 1
ATOM 9029 O O . PHE B 1 536 ? 33.75 -25.391 -18.578 1 93.44 536 PHE B O 1
ATOM 9036 N N . LEU B 1 537 ? 33.531 -25.125 -20.828 1 91.56 537 LEU B N 1
ATOM 9037 C CA . LEU B 1 537 ? 34.344 -26.281 -21.172 1 91.56 537 LEU B CA 1
ATOM 9038 C C . LEU B 1 537 ? 35.781 -26.094 -20.656 1 91.56 537 LEU B C 1
ATOM 9040 O O . LEU B 1 537 ? 36.375 -27.047 -20.156 1 91.56 537 LEU B O 1
ATOM 9044 N N . VAL B 1 538 ? 36.25 -24.906 -20.75 1 89.5 538 VAL B N 1
ATOM 9045 C CA . VAL B 1 538 ? 37.562 -24.609 -20.25 1 89.5 538 VAL B CA 1
ATOM 9046 C C . VAL B 1 538 ? 37.625 -24.766 -18.734 1 89.5 538 VAL B C 1
ATOM 9048 O O . VAL B 1 538 ? 38.562 -25.312 -18.188 1 89.5 538 VAL B O 1
ATOM 9051 N N . MET B 1 539 ? 36.594 -24.297 -18.078 1 90.19 539 MET B N 1
ATOM 9052 C CA . MET B 1 539 ? 36.469 -24.391 -16.625 1 90.19 539 MET B CA 1
ATOM 9053 C C . MET B 1 539 ? 36.469 -25.859 -16.188 1 90.19 539 MET B C 1
ATOM 9055 O O . MET B 1 539 ? 37.156 -26.219 -15.219 1 90.19 539 MET B O 1
ATOM 9059 N N . VAL B 1 540 ? 35.688 -26.656 -16.891 1 91.75 540 VAL B N 1
ATOM 9060 C CA . VAL B 1 540 ? 35.594 -28.078 -16.531 1 91.75 540 VAL B CA 1
ATOM 9061 C C . VAL B 1 540 ? 36.938 -28.766 -16.75 1 91.75 540 VAL B C 1
ATOM 9063 O O . VAL B 1 540 ? 37.344 -29.641 -15.969 1 91.75 540 VAL B O 1
ATOM 9066 N N . ASP B 1 541 ? 37.625 -28.359 -17.797 1 88.69 541 ASP B N 1
ATOM 9067 C CA . ASP B 1 541 ? 38.938 -28.922 -18.109 1 88.69 541 ASP B CA 1
ATOM 9068 C C . ASP B 1 541 ? 39.938 -28.625 -17 1 88.69 541 ASP B C 1
ATOM 9070 O O . ASP B 1 541 ? 40.812 -29.438 -16.703 1 88.69 541 ASP B O 1
ATOM 9074 N N . GLU B 1 542 ? 39.781 -27.547 -16.406 1 86.88 542 GLU B N 1
ATOM 9075 C CA . GLU B 1 542 ? 40.656 -27.156 -15.312 1 86.88 542 GLU B CA 1
ATOM 9076 C C . GLU B 1 542 ? 40.344 -27.906 -14.031 1 86.88 542 GLU B C 1
ATOM 9078 O O . GLU B 1 542 ? 41.219 -28.109 -13.188 1 86.88 542 GLU B O 1
ATOM 9083 N N . LEU B 1 543 ? 39.156 -28.297 -13.953 1 85.19 543 LEU B N 1
ATOM 9084 C CA . LEU B 1 543 ? 38.719 -28.969 -12.734 1 85.19 543 LEU B CA 1
ATOM 9085 C C . LEU B 1 543 ? 38.938 -30.469 -12.836 1 85.19 543 LEU B C 1
ATOM 9087 O O . LEU B 1 543 ? 38.812 -31.188 -11.836 1 85.19 543 LEU B O 1
ATOM 9091 N N . LYS B 1 544 ? 39.375 -30.875 -13.984 1 78.19 544 LYS B N 1
ATOM 9092 C CA . LYS B 1 544 ? 39.438 -32.312 -14.25 1 78.19 544 LYS B CA 1
ATOM 9093 C C . LYS B 1 544 ? 40.5 -33 -13.406 1 78.19 544 LYS B C 1
ATOM 9095 O O . LYS B 1 544 ? 41.656 -32.531 -13.375 1 78.19 544 LYS B O 1
ATOM 9100 N N . ASP B 1 545 ? 40.188 -33.281 -12.242 1 71.12 545 ASP B N 1
ATOM 9101 C CA . ASP B 1 545 ? 41.125 -34.062 -11.414 1 71.12 545 ASP B CA 1
ATOM 9102 C C . ASP B 1 545 ? 40.594 -35.5 -11.227 1 71.12 545 ASP B C 1
ATOM 9104 O O . ASP B 1 545 ? 39.5 -35.688 -10.719 1 71.12 545 ASP B O 1
ATOM 9108 N N . PHE B 1 546 ? 41.469 -36.406 -11.648 1 63.38 546 PHE B N 1
ATOM 9109 C CA . PHE B 1 546 ? 41.094 -37.812 -11.641 1 63.38 546 PHE B CA 1
ATOM 9110 C C . PHE B 1 546 ? 40.969 -38.312 -10.211 1 63.38 546 PHE B C 1
ATOM 9112 O O . PHE B 1 546 ? 40.312 -39.344 -9.961 1 63.38 546 PHE B O 1
ATOM 9119 N N . ASN B 1 547 ? 41.469 -37.562 -9.344 1 69.88 547 ASN B N 1
ATOM 9120 C CA . ASN B 1 547 ? 41.5 -38.094 -7.98 1 69.88 547 ASN B CA 1
ATOM 9121 C C . ASN B 1 547 ? 40.375 -37.562 -7.137 1 69.88 547 ASN B C 1
ATOM 9123 O O . ASN B 1 547 ? 40.156 -37.969 -6 1 69.88 547 ASN B O 1
ATOM 9127 N N . THR B 1 548 ? 39.594 -36.812 -7.75 1 78.75 548 THR B N 1
ATOM 9128 C CA . THR B 1 548 ? 38.469 -36.219 -7.012 1 78.75 548 THR B CA 1
ATOM 9129 C C . THR B 1 548 ? 37.219 -37.094 -7.109 1 78.75 548 THR B C 1
ATOM 9131 O O . THR B 1 548 ? 36.938 -37.656 -8.164 1 78.75 548 THR B O 1
ATOM 9134 N N . ASP B 1 549 ? 36.656 -37.25 -5.961 1 86 549 ASP B N 1
ATOM 9135 C CA . ASP B 1 549 ? 35.406 -38 -5.934 1 86 549 ASP B CA 1
ATOM 9136 C C . ASP B 1 549 ? 34.344 -37.344 -6.816 1 86 549 ASP B C 1
ATOM 9138 O O . ASP B 1 549 ? 34.375 -36.125 -7.039 1 86 549 ASP B O 1
ATOM 9142 N N . GLY B 1 550 ? 33.531 -38.188 -7.469 1 88 550 GLY B N 1
ATOM 9143 C CA . GLY B 1 550 ? 32.531 -37.688 -8.398 1 88 550 GLY B CA 1
ATOM 9144 C C . GLY B 1 550 ? 31.641 -36.625 -7.812 1 88 550 GLY B C 1
ATOM 9145 O O . GLY B 1 550 ? 31.328 -35.625 -8.484 1 88 550 GLY B O 1
ATOM 9146 N N . GLU B 1 551 ? 31.281 -36.812 -6.566 1 90.38 551 GLU B N 1
ATOM 9147 C CA . GLU B 1 551 ? 30.422 -35.844 -5.898 1 90.38 551 GLU B CA 1
ATOM 9148 C C . GLU B 1 551 ? 31.141 -34.5 -5.719 1 90.38 551 GLU B C 1
ATOM 9150 O O . GLU B 1 551 ? 30.547 -33.438 -5.895 1 90.38 551 GLU B O 1
ATOM 9155 N N . ASP B 1 552 ? 32.312 -34.562 -5.344 1 91.75 552 ASP B N 1
ATOM 9156 C CA . ASP B 1 552 ? 33.125 -33.375 -5.156 1 91.75 552 ASP B CA 1
ATOM 9157 C C . ASP B 1 552 ? 33.344 -32.656 -6.48 1 91.75 552 ASP B C 1
ATOM 9159 O O . ASP B 1 552 ? 33.406 -31.406 -6.516 1 91.75 552 ASP B O 1
ATOM 9163 N N . PHE B 1 553 ? 33.5 -33.469 -7.445 1 91.62 553 PHE B N 1
ATOM 9164 C CA . PHE B 1 553 ? 33.656 -32.906 -8.773 1 91.62 553 PHE B CA 1
ATOM 9165 C C . PHE B 1 553 ? 32.406 -32.094 -9.148 1 91.62 553 PHE B C 1
ATOM 9167 O O . PHE B 1 553 ? 32.531 -30.938 -9.57 1 91.62 553 PHE B O 1
ATOM 9174 N N . LEU B 1 554 ? 31.219 -32.625 -9.023 1 92.94 554 LEU B N 1
ATOM 9175 C CA . LEU B 1 554 ? 29.969 -31.922 -9.367 1 92.94 554 LEU B CA 1
ATOM 9176 C C . LEU B 1 554 ? 29.812 -30.672 -8.523 1 92.94 554 LEU B C 1
ATOM 9178 O O . LEU B 1 554 ? 29.391 -29.625 -9.031 1 92.94 554 LEU B O 1
ATOM 9182 N N . THR B 1 555 ? 30.141 -30.781 -7.285 1 91.12 555 THR B N 1
ATOM 9183 C CA . THR B 1 555 ? 30.062 -29.625 -6.395 1 91.12 555 THR B CA 1
ATOM 9184 C C . THR B 1 555 ? 31 -28.531 -6.852 1 91.12 555 THR B C 1
ATOM 9186 O O . THR B 1 555 ? 30.641 -27.344 -6.824 1 91.12 555 THR B O 1
ATOM 9189 N N . SER B 1 556 ? 32.156 -28.922 -7.223 1 91.44 556 SER B N 1
ATOM 9190 C CA . SER B 1 556 ? 33.156 -27.969 -7.695 1 91.44 556 SER B CA 1
ATOM 9191 C C . SER B 1 556 ? 32.688 -27.266 -8.969 1 91.44 556 SER B C 1
ATOM 9193 O O . SER B 1 556 ? 32.938 -26.078 -9.164 1 91.44 556 SER B O 1
ATOM 9195 N N . VAL B 1 557 ? 32.062 -28.031 -9.805 1 91.81 557 VAL B N 1
ATOM 9196 C CA . VAL B 1 557 ? 31.562 -27.469 -11.055 1 91.81 557 VAL B CA 1
ATOM 9197 C C . VAL B 1 557 ? 30.516 -26.391 -10.758 1 91.81 557 VAL B C 1
ATOM 9199 O O . VAL B 1 557 ? 30.578 -25.297 -11.305 1 91.81 557 VAL B O 1
ATOM 9202 N N . VAL B 1 558 ? 29.578 -26.688 -9.891 1 90.69 558 VAL B N 1
ATOM 9203 C CA . VAL B 1 558 ? 28.5 -25.75 -9.547 1 90.69 558 VAL B CA 1
ATOM 9204 C C . VAL B 1 558 ? 29.078 -24.531 -8.828 1 90.69 558 VAL B C 1
ATOM 9206 O O . VAL B 1 558 ? 28.672 -23.406 -9.086 1 90.69 558 VAL B O 1
ATOM 9209 N N . THR B 1 559 ? 29.984 -24.75 -7.93 1 90.5 559 THR B N 1
ATOM 9210 C CA . THR B 1 559 ? 30.594 -23.672 -7.156 1 90.5 559 THR B CA 1
ATOM 9211 C C . THR B 1 559 ? 31.328 -22.703 -8.07 1 90.5 559 THR B C 1
ATOM 9213 O O . THR B 1 559 ? 31.188 -21.484 -7.934 1 90.5 559 THR B O 1
ATOM 9216 N N . ASN B 1 560 ? 32.062 -23.266 -9 1 89.38 560 ASN B N 1
ATOM 9217 C CA . ASN B 1 560 ? 32.844 -22.422 -9.898 1 89.38 560 ASN B CA 1
ATOM 9218 C C . ASN B 1 560 ? 31.953 -21.75 -10.945 1 89.38 560 ASN B C 1
ATOM 9220 O O . ASN B 1 560 ? 32.219 -20.609 -11.352 1 89.38 560 ASN B O 1
ATOM 9224 N N . ALA B 1 561 ? 30.953 -22.391 -11.32 1 88.06 561 ALA B N 1
ATOM 9225 C CA . ALA B 1 561 ? 30.094 -21.859 -12.383 1 88.06 561 ALA B CA 1
ATOM 9226 C C . ALA B 1 561 ? 29.109 -20.828 -11.828 1 88.06 561 ALA B C 1
ATOM 9228 O O . ALA B 1 561 ? 28.75 -19.859 -12.508 1 88.06 561 ALA B O 1
ATOM 9229 N N . VAL B 1 562 ? 28.641 -20.969 -10.57 1 85.88 562 VAL B N 1
ATOM 9230 C CA . VAL B 1 562 ? 27.516 -20.172 -10.094 1 85.88 562 VAL B CA 1
ATOM 9231 C C . VAL B 1 562 ? 27.938 -19.359 -8.867 1 85.88 562 VAL B C 1
ATOM 9233 O O . VAL B 1 562 ? 27.891 -18.125 -8.875 1 85.88 562 VAL B O 1
ATOM 9236 N N . ILE B 1 563 ? 28.469 -19.906 -7.855 1 80.62 563 ILE B N 1
ATOM 9237 C CA . ILE B 1 563 ? 28.609 -19.359 -6.516 1 80.62 563 ILE B CA 1
ATOM 9238 C C . ILE B 1 563 ? 29.766 -18.359 -6.492 1 80.62 563 ILE B C 1
ATOM 9240 O O . ILE B 1 563 ? 29.609 -17.234 -6.008 1 80.62 563 ILE B O 1
ATOM 9244 N N . ARG B 1 564 ? 30.844 -18.797 -6.973 1 75.38 564 ARG B N 1
ATOM 9245 C CA . ARG B 1 564 ? 32.062 -17.984 -6.883 1 75.38 564 ARG B CA 1
ATOM 9246 C C . ARG B 1 564 ? 31.875 -16.641 -7.562 1 75.38 564 ARG B C 1
ATOM 9248 O O . ARG B 1 564 ? 32.406 -15.625 -7.098 1 75.38 564 ARG B O 1
ATOM 9255 N N . GLU B 1 565 ? 31.172 -16.672 -8.562 1 77.12 565 GLU B N 1
ATOM 9256 C CA . GLU B 1 565 ? 31.016 -15.438 -9.32 1 77.12 565 GLU B CA 1
ATOM 9257 C C . GLU B 1 565 ? 29.641 -14.805 -9.07 1 77.12 565 GLU B C 1
ATOM 9259 O O . GLU B 1 565 ? 29.281 -13.836 -9.742 1 77.12 565 GLU B O 1
ATOM 9264 N N . ASP B 1 566 ? 28.953 -15.344 -8.188 1 80.06 566 ASP B N 1
ATOM 9265 C CA . ASP B 1 566 ? 27.641 -14.836 -7.789 1 80.06 566 ASP B CA 1
ATOM 9266 C C . ASP B 1 566 ? 26.734 -14.625 -9.008 1 80.06 566 ASP B C 1
ATOM 9268 O O . ASP B 1 566 ? 26.203 -13.539 -9.203 1 80.06 566 ASP B O 1
ATOM 9272 N N . ARG B 1 567 ? 26.719 -15.594 -9.859 1 81.5 567 ARG B N 1
ATOM 9273 C CA . ARG B 1 567 ? 25.906 -15.516 -11.07 1 81.5 567 ARG B CA 1
ATOM 9274 C C . ARG B 1 567 ? 24.453 -15.875 -10.781 1 81.5 567 ARG B C 1
ATOM 9276 O O . ARG B 1 567 ? 24.172 -16.625 -9.852 1 81.5 567 ARG B O 1
ATOM 9283 N N . THR B 1 568 ? 23.578 -15.328 -11.664 1 84.62 568 THR B N 1
ATOM 9284 C CA . THR B 1 568 ? 22.141 -15.602 -11.516 1 84.62 568 THR B CA 1
ATOM 9285 C C . THR B 1 568 ? 21.734 -16.781 -12.398 1 84.62 568 THR B C 1
ATOM 9287 O O . THR B 1 568 ? 22.078 -16.828 -13.578 1 84.62 568 THR B O 1
ATOM 9290 N N . ILE B 1 569 ? 21.078 -17.688 -11.805 1 84.81 569 ILE B N 1
ATOM 9291 C CA . ILE B 1 569 ? 20.562 -18.844 -12.516 1 84.81 569 ILE B CA 1
ATOM 9292 C C . ILE B 1 569 ? 19.266 -18.469 -13.242 1 84.81 569 ILE B C 1
ATOM 9294 O O . ILE B 1 569 ? 18.391 -17.812 -12.664 1 84.81 569 ILE B O 1
ATOM 9298 N N . ARG B 1 570 ? 19.156 -18.906 -14.477 1 81.31 570 ARG B N 1
ATOM 9299 C CA . ARG B 1 570 ? 18 -18.516 -15.273 1 81.31 570 ARG B CA 1
ATOM 9300 C C . ARG B 1 570 ? 17.219 -19.734 -15.742 1 81.31 570 ARG B C 1
ATOM 9302 O O . ARG B 1 570 ? 16.109 -19.594 -16.281 1 81.31 570 ARG B O 1
ATOM 9309 N N . ASP B 1 571 ? 17.844 -20.875 -15.586 1 88.06 571 ASP B N 1
ATOM 9310 C CA . ASP B 1 571 ? 17.203 -22.094 -16.047 1 88.06 571 ASP B CA 1
ATOM 9311 C C . ASP B 1 571 ? 17.562 -23.281 -15.156 1 88.06 571 ASP B C 1
ATOM 9313 O O . ASP B 1 571 ? 18.453 -23.172 -14.305 1 88.06 571 ASP B O 1
ATOM 9317 N N . ASP B 1 572 ? 16.891 -24.344 -15.453 1 89.88 572 ASP B N 1
ATOM 9318 C CA . ASP B 1 572 ? 17.172 -25.562 -14.688 1 89.88 572 ASP B CA 1
ATOM 9319 C C . ASP B 1 572 ? 18.609 -26.031 -14.938 1 89.88 572 ASP B C 1
ATOM 9321 O O . ASP B 1 572 ? 19.156 -25.828 -16.016 1 89.88 572 ASP B O 1
ATOM 9325 N N . ILE B 1 573 ? 19.219 -26.688 -13.938 1 91.94 573 ILE B N 1
ATOM 9326 C CA . ILE B 1 573 ? 20.562 -27.25 -14.086 1 91.94 573 ILE B CA 1
ATOM 9327 C C . ILE B 1 573 ? 20.531 -28.734 -13.727 1 91.94 573 ILE B C 1
ATOM 9329 O O . ILE B 1 573 ? 20.125 -29.109 -12.625 1 91.94 573 ILE B O 1
ATOM 9333 N N . ALA B 1 574 ? 20.828 -29.516 -14.625 1 93.69 574 ALA B N 1
ATOM 9334 C CA . ALA B 1 574 ? 20.984 -30.953 -14.414 1 93.69 574 ALA B CA 1
ATOM 9335 C C . ALA B 1 574 ? 22.406 -31.406 -14.75 1 93.69 574 ALA B C 1
ATOM 9337 O O . ALA B 1 574 ? 22.953 -31.016 -15.789 1 93.69 574 ALA B O 1
ATOM 9338 N N . LEU B 1 575 ? 23.047 -32.188 -13.891 1 95.5 575 LEU B N 1
ATOM 9339 C CA . LEU B 1 575 ? 24.391 -32.719 -14.078 1 95.5 575 LEU B CA 1
ATOM 9340 C C . LEU B 1 575 ? 24.406 -34.25 -13.82 1 95.5 575 LEU B C 1
ATOM 9342 O O . LEU B 1 575 ? 23.75 -34.719 -12.906 1 95.5 575 LEU B O 1
ATOM 9346 N N . LEU B 1 576 ? 25.078 -34.906 -14.664 1 96.25 576 LEU B N 1
ATOM 9347 C CA . LEU B 1 576 ? 25.25 -36.344 -14.5 1 96.25 576 LEU B CA 1
ATOM 9348 C C . LEU B 1 576 ? 26.688 -36.75 -14.812 1 96.25 576 LEU B C 1
ATOM 9350 O O . LEU B 1 576 ? 27.188 -36.469 -15.906 1 96.25 576 LEU B O 1
ATOM 9354 N N . LEU B 1 577 ? 27.391 -37.312 -13.859 1 95.25 577 LEU B N 1
ATOM 9355 C CA . LEU B 1 577 ? 28.734 -37.844 -14.016 1 95.25 577 LEU B CA 1
ATOM 9356 C C . LEU B 1 577 ? 28.75 -39.375 -13.914 1 95.25 577 LEU B C 1
ATOM 9358 O O . LEU B 1 577 ? 28.188 -39.938 -12.969 1 95.25 577 LEU B O 1
ATOM 9362 N N . ILE B 1 578 ? 29.312 -39.969 -14.875 1 95.25 578 ILE B N 1
ATOM 9363 C CA . ILE B 1 578 ? 29.453 -41.438 -14.891 1 95.25 578 ILE B CA 1
ATOM 9364 C C . ILE B 1 578 ? 30.922 -41.812 -14.82 1 95.25 578 ILE B C 1
ATOM 9366 O O . ILE B 1 578 ? 31.719 -41.344 -15.648 1 95.25 578 ILE B O 1
ATOM 9370 N N . GLU B 1 579 ? 31.297 -42.594 -13.859 1 92.94 579 GLU B N 1
ATOM 9371 C CA . GLU B 1 579 ? 32.656 -43.062 -13.688 1 92.94 579 GLU B CA 1
ATOM 9372 C C . GLU B 1 579 ? 32.781 -44.562 -13.953 1 92.94 579 GLU B C 1
ATOM 9374 O O . GLU B 1 579 ? 32.031 -45.344 -13.359 1 92.94 579 GLU B O 1
ATOM 9379 N N . PHE B 1 580 ? 33.719 -44.875 -14.781 1 93.12 580 PHE B N 1
ATOM 9380 C CA . PHE B 1 580 ? 33.938 -46.281 -15.094 1 93.12 580 PHE B CA 1
ATOM 9381 C C . PHE B 1 580 ? 35.125 -46.844 -14.273 1 93.12 580 PHE B C 1
ATOM 9383 O O . PHE B 1 580 ? 36.156 -46.188 -14.148 1 93.12 580 PHE B O 1
ATOM 9390 N N . THR B 1 581 ? 34.844 -47.969 -13.57 1 87.94 581 THR B N 1
ATOM 9391 C CA . THR B 1 581 ? 35.875 -48.562 -12.711 1 87.94 581 THR B CA 1
ATOM 9392 C C . THR B 1 581 ? 36.344 -49.906 -13.258 1 87.94 581 THR B C 1
ATOM 9394 O O . THR B 1 581 ? 35.594 -50.594 -13.961 1 87.94 581 THR B O 1
#